Protein AF-0000000072582224 (afdb_homodimer)

Secondary structure (DSSP, 8-state):
--TTGGGEEEESSGGGS------TTEEEEEE--SS--HHHHHHHHHHHHTSSEEEEEEE-GGGS-GGGGGGS--HHHHHHHHHTSTT--EEEEESS--HHHHHHHH--SEEEE-GGGTT---HHHHHHHHHHHHTT-EEEE------SS--GGGTS-HHHHHHHHHHHHHHHHHHTT--HHHHHHHHHTGGG-EEEEEE-EEEEEEEEEEEEEE-SSSS-EEEEEEEEEEEEEEHHHHHHHHHHTT-EEEEEEEE-SSHHHHHHHHHHHHTT-EEEEEE-TTSPPPEEEEEEETTEEEEEEEE----PPPHHHHHHHHHHHHHH-SS-SEEEEEE-SSSSS-HHHHHHHHHHHHHHT-EEEEEE--SSS---GGG--S-SEE--BHHHHHHHHT-SSS-HHHHHHHHHHHHT-SEEEEE-GGG-EEEEEEEETTEEEEEEEE--S-SS-S--TTHHHHHHHHHHHHHHTT--HHHHHHHHHHHHHHHTTSSS-PPPPHHHHHHHHHTT-/--TTGGGEEEESSGGGS------TTEEEEEE--SS--HHHHHHHHHHHHTSSEEEEEEE-GGGS-GGGGGGS--HHHHHHHHHTSTT--EEEEESS--HHHHHHHH--SEEEE-GGGTT---HHHHHHHHHHHHTT-EEEE------SS--GGGTS-HHHHHHHHHHHHHHHHHHTT--HHHHHHHHHTGGG-EEEEEE-EEEEEEEEEEEEEE-SSSS-EEEEEEEEEEEEEEHHHHHHHHHHTT-EEEEEEEE-SSHHHHHHHHHHHHTT-EEEEEE-TTSPPPEEEEEEETTEEEEEEEE----PPPHHHHHHHHHHHHHH-SS-SEEEEEE-SSSSS-HHHHHHHHHHHHHHT-EEEEEE--SSS---GGG--S-SEE--BHHHHHHHHT-SSS-HHHHHHHHHHHHT-SEEEEE-GGG-EEEEEEEETTEEEEEEEE--S-SS-S--TTHHHHHHHHHHHHHHTT--HHHHHHHHHHHHHHHTTSSS-PPPPHHHHHHHHHTT-

Nearest PDB structures (foldseek):
  4e8w-assembly2_B  TM=8.670E-01  e=2.762E-23  Burkholderia cenocepacia J2315
  4e8w-assembly1_A  TM=8.653E-01  e=8.654E-23  Burkholderia cenocepacia J2315
  3q1y-assembly1_A-2  TM=8.113E-01  e=8.521E-14  Listeria innocua
  3jul-assembly1_A-2  TM=7.894E-01  e=1.185E-12  Listeria innocua
  3ie7-assembly1_A-2  TM=7.928E-01  e=5.000E-12  Listeria innocua

InterPro domains:
  IPR002173 Carbohydrate/purine kinase, PfkB, conserved site [PS00584] (451-464)
  IPR004821 Cytidyltransferase-like domain [PF01467] (28-121)
  IPR004821 Cytidyltransferase-like domain [TIGR00125] (27-89)
  IPR011611 Carbohydrate kinase PfkB [PF00294] (193-494)
  IPR011913 RfaE bifunctional protein, domain I [cd01172] (194-503)
  IPR014729 Rossmann-like alpha/beta/alpha sandwich fold [G3DSA:3.40.50.620] (25-156)
  IPR029056 Ribokinase-like [G3DSA:3.40.1190.20] (184-502)
  IPR029056 Ribokinase-like [SSF53613] (193-495)

Sequence (1018 aa):
MIPNSHKIISVDNVSQLSESPLEESLVLCYGHFNVIHPGHIRFLQYAKSLGKKLKVAVLGDQSIAESQRSKYFHQMERAEGVASLHFVDLVYVLDKISLEDLSVHIKPSVLVLGKELENTHREDIKAAVYSIEKQNGKVIFHAGEVHYASADLLHGSQQDLESERKHLFLQANKRQGIDLAKLVAYIGKFTNSKILVIGDTIVDQYVACDAIGISAEAPVLVVKELETREFVGGAGVVAAHVKALGADCTFLSVVGEDENANLVGKNLQEQGIDVQLVGDSSRPTTFKIRYMVENQKLFRVSRLKEHSLSKKIEDQLIEKLRKIAKNYDGILVCDFVYGVITNRVLAEIRSIAKENNILLFGDLQCSSQVGNVAKFEDFDLLCPTEREARIALGNHEDGVEWIANTLLEKTRSKNLLIKLGAEGFIAYSNDIPGNFKKREHFPALVSNPVDVAGAGDSLLAAISVSMCSGANLMEASAIGACMAALAVQTIGNIPVSHQKLESYIKNLRMIPNSHKIISVDNVSQLSESPLEESLVLCYGHFNVIHPGHIRFLQYAKSLGKKLKVAVLGDQSIAESQRSKYFHQMERAEGVASLHFVDLVYVLDKISLEDLSVHIKPSVLVLGKELENTHREDIKAAVYSIEKQNGKVIFHAGEVHYASADLLHGSQQDLESERKHLFLQANKRQGIDLAKLVAYIGKFTNSKILVIGDTIVDQYVACDAIGISAEAPVLVVKELETREFVGGAGVVAAHVKALGADCTFLSVVGEDENANLVGKNLQEQGIDVQLVGDSSRPTTFKIRYMVENQKLFRVSRLKEHSLSKKIEDQLIEKLRKIAKNYDGILVCDFVYGVITNRVLAEIRSIAKENNILLFGDLQCSSQVGNVAKFEDFDLLCPTEREARIALGNHEDGVEWIANTLLEKTRSKNLLIKLGAEGFIAYSNDIPGNFKKREHFPALVSNPVDVAGAGDSLLAAISVSMCSGANLMEASAIGACMAALAVQTIGNIPVSHQKLESYIKNLR

pLDDT: mean 90.42, std 8.54, range [36.78, 98.75]

Foldseek 3Di:
DQPLCVQEDEDQDLVVFAADPADFFEEEEEDQQQDDAPLVVQQQVVRLVSGVAYEYEHEALQNDDPVFSLQGDHQVVSQSNVSVDPRHRHYYYHNNHALLSNCLRHQYQEYEYALVCPPPPDPSVVNNCVSNVVSVHYYHHFSGDDDQDDPVVVPDPQVVVLVVLLVQQVVLCVVVVHDLVVLLVLLVLLLVAEEEFEEAKEKEKEWEWAFPAADPVDRDTDTHTDDMDIDIDFSLLLQLQSVQSNYAYEYEYEAEPDVVVVVSVVVSVVSVYRYHYQYDPVWHRKYKYWYAYQLGTDDMDIGTDADADDPVSLVVSLVVCVVPLADGQAYEYTYARSHGDDLVSLVSVVVSCVVRVHAYEYEYDYDPDQDAQLSQAAHQEYEYELVNLCSNVVHDTGGSVVSQLVSCLSRVYQKYWHQSHQQGIKIFGHPDRNRTSYITGNGQSGNDFSAQRCLSSQLRSQLRSSVSSPDDNSSSNSLSSLRSNVQRNDPDSDHDHSVNSSVSSVPSD/DQPLCVQEDEDQDLVPFAADPADFFEEEEEDQQQDDAPLVVQQQVVRLVSGVAYEYEHEALQNDPPVQSLQGDHQVVSQSNVSVDPRHRHYYYHDNHALLSVCLRHQYQEYEYALVCPPPPDPSVVNNCVSNVVSVHYYHHFSGDDDQDDPVVVPDPQVVVLVVQLVQQVVLCVVVVHDLVVLLVLLVLLLVAEEEFEEAKEKEKEWEWAFPAADPVDRDTDTHTDDMDIDIDFSLLLQLQSVLSNYAYEYEYEAEPDVVVVVSVVVSVVSVYRYHYQYDNVWHRKYKYWYAYQLGTDDMDIGTDADADDPVSLVVSLVVCVVPLADGQAYEYTYARSHGDDLVSLVSVVVSCVVRVHAYEYEYDYDPDQDAQLSQAAHQEYEYELVNLCSNVVHDTGGSVVSQLVSCLSRVYQKYWHQSHQQGIKIFGHPDRSRTSYITGNGQSGNDFSAQRCLSSQLRSQLRSSVSSPDDNSSSNSLSSLRSNVQRNDPDSDHDHSVNSSVSSVPSD

Structure (mmCIF, N/CA/C/O backbone):
data_AF-0000000072582224-model_v1
#
loop_
_entity.id
_entity.type
_entity.pdbx_description
1 polymer 'ADP-heptose synthetase'
#
loop_
_atom_site.group_PDB
_atom_site.id
_atom_site.type_symbol
_atom_site.label_atom_id
_atom_site.label_alt_id
_atom_site.label_comp_id
_atom_site.label_asym_id
_atom_site.label_entity_id
_atom_site.label_seq_id
_atom_site.pdbx_PDB_ins_code
_atom_site.Cartn_x
_atom_site.Cartn_y
_atom_site.Cartn_z
_atom_site.occupancy
_atom_site.B_iso_or_equiv
_atom_site.auth_seq_id
_atom_site.auth_comp_id
_atom_site.auth_asym_id
_atom_site.auth_atom_id
_atom_site.pdbx_PDB_model_num
ATOM 1 N N . MET A 1 1 ? -29.281 20.906 -13.734 1 36.78 1 MET A N 1
ATOM 2 C CA . MET A 1 1 ? -30.016 20.406 -12.57 1 36.78 1 MET A CA 1
ATOM 3 C C . MET A 1 1 ? -29.062 20.047 -11.438 1 36.78 1 MET A C 1
ATOM 5 O O . MET A 1 1 ? -28.016 19.438 -11.672 1 36.78 1 MET A O 1
ATOM 9 N N . ILE A 1 2 ? -29.094 20.75 -10.406 1 52.22 2 ILE A N 1
ATOM 10 C CA . ILE A 1 2 ? -28.234 20.516 -9.25 1 52.22 2 ILE A CA 1
ATOM 11 C C . ILE A 1 2 ? -28.281 19.031 -8.867 1 52.22 2 ILE A C 1
ATOM 13 O O . ILE A 1 2 ? -29.359 18.484 -8.625 1 52.22 2 ILE A O 1
ATOM 17 N N . PRO A 1 3 ? -27.219 18.266 -8.953 1 63.81 3 PRO A N 1
ATOM 18 C CA . PRO A 1 3 ? -27.219 16.859 -8.555 1 63.81 3 PRO A CA 1
ATOM 19 C C . PRO A 1 3 ? -27.828 16.641 -7.168 1 63.81 3 PRO A C 1
ATOM 21 O O . PRO A 1 3 ? -27.609 17.453 -6.262 1 63.81 3 PRO A O 1
ATOM 24 N N . ASN A 1 4 ? -28.766 15.781 -6.98 1 72.69 4 ASN A N 1
ATOM 25 C CA . ASN A 1 4 ? -29.453 15.367 -5.762 1 72.69 4 ASN A CA 1
ATOM 26 C C . ASN A 1 4 ? -30.438 16.422 -5.281 1 72.69 4 ASN A C 1
ATOM 28 O O . ASN A 1 4 ? -30.719 16.516 -4.082 1 72.69 4 ASN A O 1
ATOM 32 N N . SER A 1 5 ? -30.906 17.359 -6.16 1 82 5 SER A N 1
ATOM 33 C CA . SER A 1 5 ? -31.828 18.438 -5.805 1 82 5 SER A CA 1
ATOM 34 C C . SER A 1 5 ? -33.156 17.875 -5.297 1 82 5 SER A C 1
ATOM 36 O O . SER A 1 5 ? -33.875 18.531 -4.547 1 82 5 SER A O 1
ATOM 38 N N . HIS A 1 6 ? -33.469 16.703 -5.676 1 84.12 6 HIS A N 1
ATOM 39 C CA . HIS A 1 6 ? -34.719 16.078 -5.254 1 84.12 6 HIS A CA 1
ATOM 40 C C . HIS A 1 6 ? -34.719 15.812 -3.754 1 84.12 6 HIS A C 1
ATOM 42 O O . HIS A 1 6 ? -35.781 15.633 -3.152 1 84.12 6 HIS A O 1
ATOM 48 N N . LYS A 1 7 ? -33.594 15.867 -3.131 1 90.19 7 LYS A N 1
ATOM 49 C CA . LYS A 1 7 ? -33.469 15.648 -1.692 1 90.19 7 LYS A CA 1
ATOM 50 C C . LYS A 1 7 ? -33.562 16.969 -0.924 1 90.19 7 LYS A C 1
ATOM 52 O O . LYS A 1 7 ? -33.5 16.984 0.307 1 90.19 7 LYS A O 1
ATOM 57 N N . ILE A 1 8 ? -33.656 18.078 -1.554 1 91.81 8 ILE A N 1
ATOM 58 C CA . ILE A 1 8 ? -33.531 19.359 -0.868 1 91.81 8 ILE A CA 1
ATOM 59 C C . ILE A 1 8 ? -34.875 20.094 -0.862 1 91.81 8 ILE A C 1
ATOM 61 O O . ILE A 1 8 ? -35.5 20.25 -1.908 1 91.81 8 ILE A O 1
ATOM 65 N N . ILE A 1 9 ? -35.312 20.5 0.276 1 89.88 9 ILE A N 1
ATOM 66 C CA . ILE A 1 9 ? -36.531 21.281 0.445 1 89.88 9 ILE A CA 1
ATOM 67 C C . ILE A 1 9 ? -36.188 22.609 1.125 1 89.88 9 ILE A C 1
ATOM 69 O O . ILE A 1 9 ? -35.688 22.625 2.254 1 89.88 9 ILE A O 1
ATOM 73 N N . SER A 1 10 ? -36.406 23.625 0.43 1 88.81 10 SER A N 1
ATOM 74 C CA . SER A 1 10 ? -36.25 24.938 1.048 1 88.81 10 SER A CA 1
ATOM 75 C C . SER A 1 10 ? -37.531 25.344 1.768 1 88.81 10 SER A C 1
ATOM 77 O O . SER A 1 10 ? -38.625 25.406 1.154 1 88.81 10 SER A O 1
ATOM 79 N N . VAL A 1 11 ? -37.406 25.562 2.99 1 84.5 11 VAL A N 1
ATOM 80 C CA . VAL A 1 11 ? -38.594 25.875 3.783 1 84.5 11 VAL A CA 1
ATOM 81 C C . VAL A 1 11 ? -38.594 27.344 4.164 1 84.5 11 VAL A C 1
ATOM 83 O O . VAL A 1 11 ? -37.75 27.797 4.965 1 84.5 11 VAL A O 1
ATOM 86 N N . ASP A 1 12 ? -39.438 28.078 3.539 1 78.12 12 ASP A N 1
ATOM 87 C CA . ASP A 1 12 ? -39.531 29.516 3.852 1 78.12 12 ASP A CA 1
ATOM 88 C C . ASP A 1 12 ? -40.75 29.797 4.719 1 78.12 12 ASP A C 1
ATOM 90 O O . ASP A 1 12 ? -40.875 30.891 5.277 1 78.12 12 ASP A O 1
ATOM 94 N N . ASN A 1 13 ? -41.625 28.766 4.719 1 76.56 13 ASN A N 1
ATOM 95 C CA . ASN A 1 13 ? -42.812 28.906 5.543 1 76.56 13 ASN A CA 1
ATOM 96 C C . ASN A 1 13 ? -43.25 27.562 6.125 1 76.56 13 ASN A C 1
ATOM 98 O O . ASN A 1 13 ? -43.125 26.531 5.465 1 76.56 13 ASN A O 1
ATOM 102 N N . VAL A 1 14 ? -43.75 27.516 7.363 1 75.94 14 VAL A N 1
ATOM 103 C CA . VAL A 1 14 ? -44.125 26.328 8.109 1 75.94 14 VAL A CA 1
ATOM 104 C C . VAL A 1 14 ? -45.219 25.578 7.363 1 75.94 14 VAL A C 1
ATOM 106 O O . VAL A 1 14 ? -45.344 24.359 7.457 1 75.94 14 VAL A O 1
ATOM 109 N N . SER A 1 15 ? -45.938 26.297 6.629 1 72.44 15 SER A N 1
ATOM 110 C CA . SER A 1 15 ? -47.094 25.719 5.93 1 72.44 15 SER A CA 1
ATOM 111 C C . SER A 1 15 ? -46.625 24.719 4.875 1 72.44 15 SER A C 1
ATOM 113 O O . SER A 1 15 ? -47.438 23.875 4.438 1 72.44 15 SER A O 1
ATOM 115 N N . GLN A 1 16 ? -45.406 24.781 4.477 1 71 16 GLN A N 1
ATOM 116 C CA . GLN A 1 16 ? -44.875 23.891 3.453 1 71 16 GLN A CA 1
ATOM 117 C C . GLN A 1 16 ? -44.594 22.5 4.016 1 71 16 GLN A C 1
ATOM 119 O O . GLN A 1 16 ? -44.375 21.547 3.262 1 71 16 GLN A O 1
ATOM 124 N N . LEU A 1 17 ? -44.625 22.469 5.293 1 71.44 17 LEU A N 1
ATOM 125 C CA . LEU A 1 17 ? -44.281 21.219 5.953 1 71.44 17 LEU A CA 1
ATOM 126 C C . LEU A 1 17 ? -45.531 20.406 6.293 1 71.44 17 LEU A C 1
ATOM 128 O O . LEU A 1 17 ? -46.531 20.969 6.758 1 71.44 17 LEU A O 1
ATOM 132 N N . SER A 1 18 ? -45.688 19.312 5.656 1 61.91 18 SER A N 1
ATOM 133 C CA . SER A 1 18 ? -46.812 18.469 6.027 1 61.91 18 SER A CA 1
ATOM 134 C C . SER A 1 18 ? -46.562 17.781 7.367 1 61.91 18 SER A C 1
ATOM 136 O O . SER A 1 18 ? -45.469 17.297 7.633 1 61.91 18 SER A O 1
ATOM 138 N N . GLU A 1 19 ? -47.562 17.969 8.234 1 60.25 19 GLU A N 1
ATOM 139 C CA . GLU A 1 19 ? -47.469 17.328 9.547 1 60.25 19 GLU A CA 1
ATOM 140 C C . GLU A 1 19 ? -47.375 15.812 9.422 1 60.25 19 GLU A C 1
ATOM 142 O O . GLU A 1 19 ? -48.094 15.195 8.641 1 60.25 19 GLU A O 1
ATOM 147 N N . SER A 1 20 ? -46.25 15.305 9.773 1 62.22 20 SER A N 1
ATOM 148 C CA . SER A 1 20 ? -46.156 13.852 9.789 1 62.22 20 SER A CA 1
ATOM 149 C C . SER A 1 20 ? -46.25 13.305 11.211 1 62.22 20 SER A C 1
ATOM 151 O O . SER A 1 20 ? -45.875 13.992 12.172 1 62.22 20 SER A O 1
ATOM 153 N N . PRO A 1 21 ? -47.125 12.25 11.422 1 59.47 21 PRO A N 1
ATOM 154 C CA . PRO A 1 21 ? -47.031 11.594 12.734 1 59.47 21 PRO A CA 1
ATOM 155 C C . PRO A 1 21 ? -45.594 11.219 13.109 1 59.47 21 PRO A C 1
ATOM 157 O O . PRO A 1 21 ? -44.719 11.242 12.258 1 59.47 21 PRO A O 1
ATOM 160 N N . LEU A 1 22 ? -45.5 11.117 14.469 1 58.53 22 LEU A N 1
ATOM 161 C CA . LEU A 1 22 ? -44.219 10.633 14.906 1 58.53 22 LEU A CA 1
ATOM 162 C C . LEU A 1 22 ? -43.75 9.477 14.039 1 58.53 22 LEU A C 1
ATOM 164 O O . LEU A 1 22 ? -44.438 8.469 13.906 1 58.53 22 LEU A O 1
ATOM 168 N N . GLU A 1 23 ? -42.906 9.812 13.078 1 62.5 23 GLU A N 1
ATOM 169 C CA . GLU A 1 23 ? -42.375 8.75 12.234 1 62.5 23 GLU A CA 1
ATOM 170 C C . GLU A 1 23 ? -41.312 7.938 12.977 1 62.5 23 GLU A C 1
ATOM 172 O O . GLU A 1 23 ? -40.25 8.469 13.344 1 62.5 23 GLU A O 1
ATOM 177 N N . GLU A 1 24 ? -41.688 6.734 13.414 1 69.5 24 GLU A N 1
ATOM 178 C CA . GLU A 1 24 ? -40.781 5.812 14.102 1 69.5 24 GLU A CA 1
ATOM 179 C C . GLU A 1 24 ? -39.469 5.652 13.336 1 69.5 24 GLU A C 1
ATOM 181 O O . GLU A 1 24 ? -39.469 5.555 12.109 1 69.5 24 GLU A O 1
ATOM 186 N N . SER A 1 25 ? -38.281 6.18 13.836 1 85.75 25 SER A N 1
ATOM 187 C CA . SER A 1 25 ? -36.906 5.887 13.383 1 85.75 25 SER A CA 1
ATOM 188 C C . SER A 1 25 ? -36.375 7.012 12.508 1 85.75 25 SER A C 1
ATOM 190 O O . SER A 1 25 ? -35.531 6.777 11.633 1 85.75 25 SER A O 1
ATOM 192 N N . LEU A 1 26 ? -37.094 8.266 12.648 1 92.81 26 LEU A N 1
ATOM 193 C CA . LEU A 1 26 ? -36.562 9.422 11.93 1 92.81 26 LEU A CA 1
ATOM 194 C C . LEU A 1 26 ? -35.562 10.188 12.781 1 92.81 26 LEU A C 1
ATOM 196 O O . LEU A 1 26 ? -35.844 10.578 13.914 1 92.81 26 LEU A O 1
ATOM 200 N N . VAL A 1 27 ? -34.406 10.391 12.25 1 95.44 27 VAL A N 1
ATOM 201 C CA . VAL A 1 27 ? -33.344 11.148 12.906 1 95.44 27 VAL A CA 1
ATOM 202 C C . VAL A 1 27 ? -33.156 12.492 12.211 1 95.44 27 VAL A C 1
ATOM 204 O O . VAL A 1 27 ? -33.156 12.562 10.977 1 95.44 27 VAL A O 1
ATOM 207 N N . LEU A 1 28 ? -33.094 13.531 12.984 1 95.31 28 LEU A N 1
ATOM 208 C CA . LEU A 1 28 ? -32.875 14.875 12.469 1 95.31 28 LEU A CA 1
ATOM 209 C C . LEU A 1 28 ? -31.531 15.414 12.969 1 95.31 28 LEU A C 1
ATOM 211 O O . LEU A 1 28 ? -31.203 15.273 14.148 1 95.31 28 LEU A O 1
ATOM 215 N N . CYS A 1 29 ? -30.75 15.945 12.078 1 95.31 29 CYS A N 1
ATOM 216 C CA . CYS A 1 29 ? -29.516 16.656 12.406 1 95.31 29 CYS A CA 1
ATOM 217 C C . CYS A 1 29 ? -29.609 18.109 11.992 1 95.31 29 CYS A C 1
ATOM 219 O O . CYS A 1 29 ? -30.422 18.484 11.148 1 95.31 29 CYS A O 1
ATOM 221 N N . TYR A 1 30 ? -28.812 18.844 12.648 1 93.94 30 TYR A N 1
ATOM 222 C CA . TYR A 1 30 ? -28.828 20.281 12.406 1 93.94 30 TYR A CA 1
ATOM 223 C C . TYR A 1 30 ? -27.422 20.859 12.359 1 93.94 30 TYR A C 1
ATOM 225 O O . TYR A 1 30 ? -26.547 20.438 13.117 1 93.94 30 TYR A O 1
ATOM 233 N N . GLY A 1 31 ? -27.172 21.828 11.438 1 89 31 GLY A N 1
ATOM 234 C CA . GLY A 1 31 ? -25.891 22.5 11.391 1 89 31 GLY A CA 1
ATOM 235 C C . GLY A 1 31 ? -25.766 23.484 10.242 1 89 31 GLY A C 1
ATOM 236 O O . GLY A 1 31 ? -26.734 23.688 9.5 1 89 31 GLY A O 1
ATOM 237 N N . HIS A 1 32 ? -24.656 24.188 10.195 1 86.56 32 HIS A N 1
ATOM 238 C CA . HIS A 1 32 ? -24.359 25.078 9.086 1 86.56 32 HIS A CA 1
ATOM 239 C C . HIS A 1 32 ? -23.906 24.297 7.852 1 86.56 32 HIS A C 1
ATOM 241 O O . HIS A 1 32 ? -24.359 24.578 6.738 1 86.56 32 HIS A O 1
ATOM 247 N N . PHE A 1 33 ? -23.031 23.344 8.031 1 88.56 33 PHE A N 1
ATOM 248 C CA . PHE A 1 33 ? -22.469 22.453 7.008 1 88.56 33 PHE A CA 1
ATOM 249 C C . PHE A 1 33 ? -21.922 23.266 5.836 1 88.56 33 PHE A C 1
ATOM 251 O O . PHE A 1 33 ? -22.281 23.016 4.684 1 88.56 33 PHE A O 1
ATOM 258 N N . ASN A 1 34 ? -21.109 24.25 6.16 1 84.81 34 ASN A N 1
ATOM 259 C CA . ASN A 1 34 ? -20.547 25.125 5.148 1 84.81 34 ASN A CA 1
ATOM 260 C C . ASN A 1 34 ? -19.828 24.344 4.055 1 84.81 34 ASN A C 1
ATOM 262 O O . ASN A 1 34 ? -20.266 24.312 2.91 1 84.81 34 ASN A O 1
ATOM 266 N N . VAL A 1 35 ? -18.766 23.641 4.391 1 83.38 35 VAL A N 1
ATOM 267 C CA . VAL A 1 35 ? -18.094 22.703 3.504 1 83.38 35 VAL A CA 1
ATOM 268 C C . VAL A 1 35 ? -18.031 21.328 4.164 1 83.38 35 VAL A C 1
ATOM 270 O O . VAL A 1 35 ? -17.484 21.172 5.258 1 83.38 35 VAL A O 1
ATOM 273 N N . ILE A 1 36 ? -18.641 20.438 3.42 1 87.75 36 ILE A N 1
ATOM 274 C CA . ILE A 1 36 ? -18.672 19.094 3.982 1 87.75 36 ILE A CA 1
ATOM 275 C C . ILE A 1 36 ? -17.25 18.547 4.086 1 87.75 36 ILE A C 1
ATOM 277 O O . ILE A 1 36 ? -16.453 18.688 3.152 1 87.75 36 ILE A O 1
ATOM 281 N N . HIS A 1 37 ? -16.938 18.047 5.219 1 87.12 37 HIS A N 1
ATOM 282 C CA . HIS A 1 37 ? -15.656 17.422 5.496 1 87.12 37 HIS A CA 1
ATOM 283 C C . HIS A 1 37 ? -15.836 16.141 6.309 1 87.12 37 HIS A C 1
ATOM 285 O O . HIS A 1 37 ? -16.953 15.828 6.742 1 87.12 37 HIS A O 1
ATOM 291 N N . PRO A 1 38 ? -14.773 15.406 6.496 1 85.56 38 PRO A N 1
ATOM 292 C CA . PRO A 1 38 ? -14.898 14.109 7.16 1 85.56 38 PRO A CA 1
ATOM 293 C C . PRO A 1 38 ? -15.508 14.211 8.555 1 85.56 38 PRO A C 1
ATOM 295 O O . PRO A 1 38 ? -16.234 13.312 8.984 1 85.56 38 PRO A O 1
ATOM 298 N N . GLY A 1 39 ? -15.297 15.234 9.266 1 86.25 39 GLY A N 1
ATOM 299 C CA . GLY A 1 39 ? -15.938 15.438 10.555 1 86.25 39 GLY A CA 1
ATOM 300 C C . GLY A 1 39 ? -17.453 15.469 10.469 1 86.25 39 GLY A C 1
ATOM 301 O O . GLY A 1 39 ? -18.141 14.875 11.297 1 86.25 39 GLY A O 1
ATOM 302 N N . HIS A 1 40 ? -17.969 16.109 9.445 1 89.38 40 HIS A N 1
ATOM 303 C CA . HIS A 1 40 ? -19.406 16.156 9.211 1 89.38 40 HIS A CA 1
ATOM 304 C C . HIS A 1 40 ? -19.938 14.766 8.844 1 89.38 40 HIS A C 1
ATOM 306 O O . HIS A 1 40 ? -21.016 14.375 9.289 1 89.38 40 HIS A O 1
ATOM 312 N N . ILE A 1 41 ? -19.141 14.148 8.109 1 88.44 41 ILE A N 1
ATOM 313 C CA . ILE A 1 41 ? -19.562 12.828 7.652 1 88.44 41 ILE A CA 1
ATOM 314 C C . ILE A 1 41 ? -19.688 11.883 8.844 1 88.44 41 ILE A C 1
ATOM 316 O O . ILE A 1 41 ? -20.672 11.156 8.977 1 88.44 41 ILE A O 1
ATOM 320 N N . ARG A 1 42 ? -18.656 11.93 9.688 1 88 42 ARG A N 1
ATOM 321 C CA . ARG A 1 42 ? -18.703 11.109 10.891 1 88 42 ARG A CA 1
ATOM 322 C C . ARG A 1 42 ? -19.922 11.43 11.734 1 88 42 ARG A C 1
ATOM 324 O O . ARG A 1 42 ? -20.594 10.523 12.242 1 88 42 ARG A O 1
ATOM 331 N N . PHE A 1 43 ? -20.281 12.633 11.859 1 90.62 43 PHE A N 1
ATOM 332 C CA . PHE A 1 43 ? -21.422 13.117 12.641 1 90.62 43 PHE A CA 1
ATOM 333 C C . PHE A 1 43 ? -22.734 12.602 12.055 1 90.62 43 PHE A C 1
ATOM 335 O O . PHE A 1 43 ? -23.547 12.016 12.773 1 90.62 43 PHE A O 1
ATOM 342 N N . LEU A 1 44 ? -22.859 12.703 10.773 1 92.12 44 LEU A N 1
ATOM 343 C CA . LEU A 1 44 ? -24.109 12.328 10.109 1 92.12 44 LEU A CA 1
ATOM 344 C C . LEU A 1 44 ? -24.25 10.812 10.047 1 92.12 44 LEU A C 1
ATOM 346 O O . LEU A 1 44 ? -25.359 10.281 10.125 1 92.12 44 LEU A O 1
ATOM 350 N N . GLN A 1 45 ? -23.109 10.148 9.898 1 88.75 45 GLN A N 1
ATOM 351 C CA . GLN A 1 45 ? -23.141 8.688 9.922 1 88.75 45 GLN A CA 1
ATOM 352 C C . GLN A 1 45 ? -23.594 8.172 11.281 1 88.75 45 GLN A C 1
ATOM 354 O O . GLN A 1 45 ? -24.359 7.211 11.367 1 88.75 45 GLN A O 1
ATOM 359 N N . TYR A 1 46 ? -23.047 8.742 12.297 1 89.56 46 TYR A N 1
ATOM 360 C CA . TYR A 1 46 ? -23.484 8.398 13.648 1 89.56 46 TYR A CA 1
ATOM 361 C C . TYR A 1 46 ? -24.984 8.602 13.797 1 89.56 46 TYR A C 1
ATOM 363 O O . TYR A 1 46 ? -25.703 7.734 14.305 1 89.56 46 TYR A O 1
ATOM 371 N N . ALA A 1 47 ? -25.453 9.727 13.336 1 92.75 47 ALA A N 1
ATOM 372 C CA . ALA A 1 47 ? -26.875 10.039 13.414 1 92.75 47 ALA A CA 1
ATOM 373 C C . ALA A 1 47 ? -27.703 9 12.664 1 92.75 47 ALA A C 1
ATOM 375 O O . ALA A 1 47 ? -28.734 8.539 13.172 1 92.75 47 ALA A O 1
ATOM 376 N N . LYS A 1 48 ? -27.234 8.664 11.516 1 92.44 48 LYS A N 1
ATOM 377 C CA . LYS A 1 48 ? -27.938 7.688 10.695 1 92.44 48 LYS A CA 1
ATOM 378 C C . LYS A 1 48 ? -28.047 6.344 11.414 1 92.44 48 LYS A C 1
ATOM 380 O O . LYS A 1 48 ? -29.047 5.633 11.266 1 92.44 48 LYS A O 1
ATOM 385 N N . SER A 1 49 ? -27.047 6 12.156 1 90 49 SER A N 1
ATOM 386 C CA . SER A 1 49 ? -27.016 4.715 12.852 1 90 49 SER A CA 1
ATOM 387 C C . SER A 1 49 ? -28.078 4.637 13.93 1 90 49 SER A C 1
ATOM 389 O O . SER A 1 49 ? -28.406 3.551 14.406 1 90 49 SER A O 1
ATOM 391 N N . LEU A 1 50 ? -28.672 5.746 14.289 1 91.25 50 LEU A N 1
ATOM 392 C CA . LEU A 1 50 ? -29.625 5.805 15.391 1 91.25 50 LEU A CA 1
ATOM 393 C C . LEU A 1 50 ? -31.047 5.551 14.891 1 91.25 50 LEU A C 1
ATOM 395 O O . LEU A 1 50 ? -31.953 5.355 15.688 1 91.25 50 LEU A O 1
ATOM 399 N N . GLY A 1 51 ? -31.219 5.574 13.539 1 91.19 51 GLY A N 1
ATOM 400 C CA . GLY A 1 51 ? -32.531 5.379 12.977 1 91.19 51 GLY A CA 1
ATOM 401 C C . GLY A 1 51 ? -32.531 4.914 11.531 1 91.19 51 GLY A C 1
ATOM 402 O O . GLY A 1 51 ? -31.453 4.652 10.977 1 91.19 51 GLY A O 1
ATOM 403 N N . LYS A 1 52 ? -33.656 4.75 10.945 1 91.62 52 LYS A N 1
ATOM 404 C CA . LYS A 1 52 ? -33.781 4.223 9.586 1 91.62 52 LYS A CA 1
ATOM 405 C C . LYS A 1 52 ? -33.688 5.34 8.555 1 91.62 52 LYS A C 1
ATOM 407 O O . LYS A 1 52 ? -33.25 5.117 7.43 1 91.62 52 LYS A O 1
ATOM 412 N N . LYS A 1 53 ? -34.188 6.547 8.938 1 93.56 53 LYS A N 1
ATOM 413 C CA . LYS A 1 53 ? -34.188 7.699 8.039 1 93.56 53 LYS A CA 1
ATOM 414 C C . LYS A 1 53 ? -33.438 8.875 8.664 1 93.56 53 LYS A C 1
ATOM 416 O O . LYS A 1 53 ? -33.625 9.18 9.844 1 93.56 53 LYS A O 1
ATOM 421 N N . LEU A 1 54 ? -32.594 9.516 7.859 1 95 54 LEU A N 1
ATOM 422 C CA . LEU A 1 54 ? -31.859 10.68 8.312 1 95 54 LEU A CA 1
ATOM 423 C C . LEU A 1 54 ? -32.25 11.922 7.516 1 95 54 LEU A C 1
ATOM 425 O O . LEU A 1 54 ? -32.094 11.945 6.289 1 95 54 LEU A O 1
ATOM 429 N N . LYS A 1 55 ? -32.75 12.859 8.172 1 95.62 55 LYS A N 1
ATOM 430 C CA . LYS A 1 55 ? -33 14.188 7.605 1 95.62 55 LYS A CA 1
ATOM 431 C C . LYS A 1 55 ? -32.062 15.227 8.234 1 95.62 55 LYS A C 1
ATOM 433 O O . LYS A 1 55 ? -31.734 15.141 9.414 1 95.62 55 LYS A O 1
ATOM 438 N N . VAL A 1 56 ? -31.609 16.141 7.426 1 95.75 56 VAL A N 1
ATOM 439 C CA . VAL A 1 56 ? -30.656 17.125 7.898 1 95.75 56 VAL A CA 1
ATOM 440 C C . VAL A 1 56 ? -31.203 18.531 7.664 1 95.75 56 VAL A C 1
ATOM 442 O O . VAL A 1 56 ? -31.672 18.844 6.566 1 95.75 56 VAL A O 1
ATOM 445 N N . ALA A 1 57 ? -31.219 19.297 8.695 1 95.19 57 ALA A N 1
ATOM 446 C CA . ALA A 1 57 ? -31.594 20.703 8.602 1 95.19 57 ALA A CA 1
ATOM 447 C C . ALA A 1 57 ? -30.359 21.594 8.477 1 95.19 57 ALA A C 1
ATOM 449 O O . ALA A 1 57 ? -29.469 21.562 9.336 1 95.19 57 ALA A O 1
ATOM 450 N N . VAL A 1 58 ? -30.297 22.375 7.441 1 94.12 58 VAL A N 1
ATOM 451 C CA . VAL A 1 58 ? -29.203 23.312 7.188 1 94.12 58 VAL A CA 1
ATOM 452 C C . VAL A 1 58 ? -29.672 24.734 7.453 1 94.12 58 VAL A C 1
ATOM 454 O O . VAL A 1 58 ? -30.75 25.141 7.004 1 94.12 58 VAL A O 1
ATOM 457 N N . LEU A 1 59 ? -28.859 25.438 8.148 1 90.81 59 LEU A N 1
ATOM 458 C CA . LEU A 1 59 ? -29.188 26.812 8.453 1 90.81 59 LEU A CA 1
ATOM 459 C C . LEU A 1 59 ? -29.266 27.656 7.176 1 90.81 59 LEU A C 1
ATOM 461 O O . LEU A 1 59 ? -28.359 27.594 6.336 1 90.81 59 LEU A O 1
ATOM 465 N N . GLY A 1 60 ? -30.281 28.422 7.055 1 89.75 60 GLY A N 1
ATOM 466 C CA . GLY A 1 60 ? -30.453 29.25 5.879 1 89.75 60 GLY A CA 1
ATOM 467 C C . GLY A 1 60 ? -29.672 30.547 5.941 1 89.75 60 GLY A C 1
ATOM 468 O O . GLY A 1 60 ? -29.266 30.984 7.023 1 89.75 60 GLY A O 1
ATOM 469 N N . ASP A 1 61 ? -29.484 31.156 4.789 1 89.62 61 ASP A N 1
ATOM 470 C CA . ASP A 1 61 ? -28.672 32.375 4.68 1 89.62 61 ASP A CA 1
ATOM 471 C C . ASP A 1 61 ? -29.312 33.531 5.449 1 89.62 61 ASP A C 1
ATOM 473 O O . ASP A 1 61 ? -28.609 34.344 6.031 1 89.62 61 ASP A O 1
ATOM 477 N N . GLN A 1 62 ? -30.594 33.562 5.469 1 85.56 62 GLN A N 1
ATOM 478 C CA . GLN A 1 62 ? -31.281 34.656 6.105 1 85.56 62 GLN A CA 1
ATOM 479 C C . GLN A 1 62 ? -31.172 34.594 7.625 1 85.56 62 GLN A C 1
ATOM 481 O O . GLN A 1 62 ? -31.375 35.594 8.32 1 85.56 62 GLN A O 1
ATOM 486 N N . SER A 1 63 ? -30.812 33.438 8.094 1 83 63 SER A N 1
ATOM 487 C CA . SER A 1 63 ? -30.656 33.25 9.539 1 83 63 SER A CA 1
ATOM 488 C C . SER A 1 63 ? -29.234 33.562 9.984 1 83 63 SER A C 1
ATOM 490 O O . SER A 1 63 ? -28.938 33.5 11.18 1 83 63 SER A O 1
ATOM 492 N N . ILE A 1 64 ? -28.391 33.781 9.062 1 83.38 64 ILE A N 1
ATOM 493 C CA . ILE A 1 64 ? -27 34.156 9.344 1 83.38 64 ILE A CA 1
ATOM 494 C C . ILE A 1 64 ? -26.875 35.688 9.328 1 83.38 64 ILE A C 1
ATOM 496 O O . ILE A 1 64 ? -27.391 36.344 8.438 1 83.38 64 ILE A O 1
ATOM 500 N N . ALA A 1 65 ? -26.25 36.188 10.312 1 82 65 ALA A N 1
ATOM 501 C CA . ALA A 1 65 ? -26.047 37.625 10.359 1 82 65 ALA A CA 1
ATOM 502 C C . ALA A 1 65 ? -25.359 38.125 9.094 1 82 65 ALA A C 1
ATOM 504 O O . ALA A 1 65 ? -24.469 37.469 8.555 1 82 65 ALA A O 1
ATOM 505 N N . GLU A 1 66 ? -25.797 39.219 8.609 1 79.19 66 GLU A N 1
ATOM 506 C CA . GLU A 1 66 ? -25.281 39.781 7.367 1 79.19 66 GLU A CA 1
ATOM 507 C C . GLU A 1 66 ? -23.766 39.906 7.391 1 79.19 66 GLU A C 1
ATOM 509 O O . GLU A 1 66 ? -23.109 39.656 6.383 1 79.19 66 GLU A O 1
ATOM 514 N N . SER A 1 67 ? -23.219 40.281 8.477 1 73.56 67 SER A N 1
ATOM 515 C CA . SER A 1 67 ? -21.781 40.469 8.602 1 73.56 67 SER A CA 1
ATOM 516 C C . SER A 1 67 ? -21 39.188 8.469 1 73.56 67 SER A C 1
ATOM 518 O O . SER A 1 67 ? -19.812 39.188 8.164 1 73.56 67 SER A O 1
ATOM 520 N N . GLN A 1 68 ? -21.812 38.094 8.641 1 77.75 68 GLN A N 1
ATOM 521 C CA . GLN A 1 68 ? -21.141 36.781 8.664 1 77.75 68 GLN A CA 1
ATOM 522 C C . GLN A 1 68 ? -21.438 36 7.398 1 77.75 68 GLN A C 1
ATOM 524 O O . GLN A 1 68 ? -20.844 34.938 7.172 1 77.75 68 GLN A O 1
ATOM 529 N N . ARG A 1 69 ? -22.266 36.5 6.574 1 78.5 69 ARG A N 1
ATOM 530 C CA . ARG A 1 69 ? -22.766 35.719 5.438 1 78.5 69 ARG A CA 1
ATOM 531 C C . ARG A 1 69 ? -21.641 35.438 4.438 1 78.5 69 ARG A C 1
ATOM 533 O O . ARG A 1 69 ? -21.656 34.438 3.75 1 78.5 69 ARG A O 1
ATOM 540 N N . SER A 1 70 ? -20.656 36.344 4.391 1 73.06 70 SER A N 1
ATOM 541 C CA . SER A 1 70 ? -19.562 36.188 3.436 1 73.06 70 SER A CA 1
ATOM 542 C C . SER A 1 70 ? -18.688 35 3.791 1 73.06 70 SER A C 1
ATOM 544 O O . SER A 1 70 ? -17.938 34.5 2.953 1 73.06 70 SER A O 1
ATOM 546 N N . LYS A 1 71 ? -18.953 34.5 4.922 1 76.94 71 LYS A N 1
ATOM 547 C CA . LYS A 1 71 ? -18.125 33.406 5.43 1 76.94 71 LYS A CA 1
ATOM 548 C C . LYS A 1 71 ? -18.719 32.031 5.062 1 76.94 71 LYS A C 1
ATOM 550 O O . LYS A 1 71 ? -18.047 31.016 5.223 1 76.94 71 LYS A O 1
ATOM 555 N N . TYR A 1 72 ? -19.859 32.094 4.637 1 83.38 72 TYR A N 1
ATOM 556 C CA . TYR A 1 72 ? -20.531 30.844 4.316 1 83.38 72 TYR A CA 1
ATOM 557 C C . TYR A 1 72 ? -20.875 30.781 2.832 1 83.38 72 TYR A C 1
ATOM 559 O O . TYR A 1 72 ? -21.156 31.797 2.201 1 83.38 72 TYR A O 1
ATOM 567 N N . PHE A 1 73 ? -20.828 29.641 2.373 1 82.12 73 PHE A N 1
ATOM 568 C CA . PHE A 1 73 ? -21.359 29.422 1.033 1 82.12 73 PHE A CA 1
ATOM 569 C C . PHE A 1 73 ? -22.875 29.594 1.018 1 82.12 73 PHE A C 1
ATOM 571 O O . PHE A 1 73 ? -23.516 29.578 2.07 1 82.12 73 PHE A O 1
ATOM 578 N N . HIS A 1 74 ? -23.328 29.781 -0.177 1 87.69 74 HIS A N 1
ATOM 579 C CA . HIS A 1 74 ? -24.766 29.938 -0.319 1 87.69 74 HIS A CA 1
ATOM 580 C C . HIS A 1 74 ? -25.516 28.719 0.22 1 87.69 74 HIS A C 1
ATOM 582 O O . HIS A 1 74 ? -25.031 27.594 0.099 1 87.69 74 HIS A O 1
ATOM 588 N N . GLN A 1 75 ? -26.656 28.938 0.793 1 89.75 75 GLN A N 1
ATOM 589 C CA . GLN A 1 75 ? -27.422 27.906 1.469 1 89.75 75 GLN A CA 1
ATOM 590 C C . GLN A 1 75 ? -27.656 26.703 0.553 1 89.75 75 GLN A C 1
ATOM 592 O O . GLN A 1 75 ? -27.641 25.562 1.005 1 89.75 75 GLN A O 1
ATOM 597 N N . MET A 1 76 ? -27.812 26.922 -0.691 1 88.88 76 MET A N 1
ATOM 598 C CA . MET A 1 76 ? -28.094 25.828 -1.606 1 88.88 76 MET A CA 1
ATOM 599 C C . MET A 1 76 ? -26.844 24.984 -1.861 1 88.88 76 MET A C 1
ATOM 601 O O . MET A 1 76 ? -26.938 23.766 -2.025 1 88.88 76 MET A O 1
ATOM 605 N N . GLU A 1 77 ? -25.734 25.688 -1.87 1 86.12 77 GLU A N 1
ATOM 606 C CA . GLU A 1 77 ? -24.469 24.969 -2.043 1 86.12 77 GLU A CA 1
ATOM 607 C C . GLU A 1 77 ? -24.172 24.094 -0.837 1 86.12 77 GLU A C 1
ATOM 609 O O . GLU A 1 77 ? -23.719 22.953 -0.992 1 86.12 77 GLU A O 1
ATOM 614 N N . ARG A 1 78 ? -24.516 24.641 0.256 1 89.88 78 ARG A N 1
ATOM 615 C CA . ARG A 1 78 ? -24.328 23.875 1.481 1 89.88 78 ARG A CA 1
ATOM 616 C C . ARG A 1 78 ? -25.266 22.672 1.539 1 89.88 78 ARG A C 1
ATOM 618 O O . ARG A 1 78 ? -24.844 21.562 1.869 1 89.88 78 ARG A O 1
ATOM 625 N N . ALA A 1 79 ? -26.484 22.922 1.142 1 91.94 79 ALA A N 1
ATOM 626 C CA . ALA A 1 79 ? -27.469 21.859 1.119 1 91.94 79 ALA A CA 1
ATOM 627 C C . ALA A 1 79 ? -27.094 20.766 0.127 1 91.94 79 ALA A C 1
ATOM 629 O O . ALA A 1 79 ? -27.297 19.578 0.387 1 91.94 79 ALA A O 1
ATOM 630 N N . GLU A 1 80 ? -26.516 21.203 -0.932 1 89.31 80 GLU A N 1
ATOM 631 C CA . GLU A 1 80 ? -26.078 20.25 -1.946 1 89.31 80 GLU A CA 1
ATOM 632 C C . GLU A 1 80 ? -24.969 19.344 -1.416 1 89.31 80 GLU A C 1
ATOM 634 O O . GLU A 1 80 ? -24.922 18.156 -1.725 1 89.31 80 GLU A O 1
ATOM 639 N N . GLY A 1 81 ? -24.094 19.922 -0.718 1 88.31 81 GLY A N 1
ATOM 640 C CA . GLY A 1 81 ? -23.031 19.141 -0.094 1 88.31 81 GLY A CA 1
ATOM 641 C C . GLY A 1 81 ? -23.562 18.047 0.813 1 88.31 81 GLY A C 1
ATOM 642 O O . GLY A 1 81 ? -23.109 16.906 0.743 1 88.31 81 GLY A O 1
ATOM 643 N N . VAL A 1 82 ? -24.562 18.359 1.525 1 92.25 82 VAL A N 1
ATOM 644 C CA . VAL A 1 82 ? -25.172 17.406 2.457 1 92.25 82 VAL A CA 1
ATOM 645 C C . VAL A 1 82 ? -25.953 16.359 1.686 1 92.25 82 VAL A C 1
ATOM 647 O O . VAL A 1 82 ? -25.875 15.164 1.981 1 92.25 82 VAL A O 1
ATOM 650 N N . ALA A 1 83 ? -26.625 16.828 0.68 1 91.5 83 ALA A N 1
ATOM 651 C CA . ALA A 1 83 ? -27.5 15.961 -0.106 1 91.5 83 ALA A CA 1
ATOM 652 C C . ALA A 1 83 ? -26.688 14.953 -0.92 1 91.5 83 ALA A C 1
ATOM 654 O O . ALA A 1 83 ? -27.203 13.906 -1.319 1 91.5 83 ALA A O 1
ATOM 655 N N . SER A 1 84 ? -25.469 15.312 -1.141 1 86.62 84 SER A N 1
ATOM 656 C CA . SER A 1 84 ? -24.625 14.438 -1.937 1 86.62 84 SER A CA 1
ATOM 657 C C . SER A 1 84 ? -24.281 13.156 -1.175 1 86.62 84 SER A C 1
ATOM 659 O O . SER A 1 84 ? -23.844 12.172 -1.771 1 86.62 84 SER A O 1
ATOM 661 N N . LEU A 1 85 ? -24.453 13.148 0.073 1 88.31 85 LEU A N 1
ATOM 662 C CA . LEU A 1 85 ? -24.203 11.969 0.888 1 88.31 85 LEU A CA 1
ATOM 663 C C . LEU A 1 85 ? -25.328 10.945 0.723 1 88.31 85 LEU A C 1
ATOM 665 O O . LEU A 1 85 ? -26.484 11.25 0.987 1 88.31 85 LEU A O 1
ATOM 669 N N . HIS A 1 86 ? -24.984 9.773 0.347 1 85.81 86 HIS A N 1
ATOM 670 C CA . HIS A 1 86 ? -25.953 8.773 -0.065 1 85.81 86 HIS A CA 1
ATOM 671 C C . HIS A 1 86 ? -26.844 8.359 1.101 1 85.81 86 HIS A C 1
ATOM 673 O O . HIS A 1 86 ? -28 7.969 0.898 1 85.81 86 HIS A O 1
ATOM 679 N N . PHE A 1 87 ? -26.375 8.508 2.309 1 88.69 87 PHE A N 1
ATOM 680 C CA . PHE A 1 87 ? -27.125 7.996 3.441 1 88.69 87 PHE A CA 1
ATOM 681 C C . PHE A 1 87 ? -28.047 9.078 4.016 1 88.69 87 PHE A C 1
ATOM 683 O O . PHE A 1 87 ? -28.781 8.828 4.965 1 88.69 87 PHE A O 1
ATOM 690 N N . VAL A 1 88 ? -28.031 10.266 3.459 1 93.19 88 VAL A N 1
ATOM 691 C CA . VAL A 1 88 ? -28.953 11.328 3.84 1 93.19 88 VAL A CA 1
ATOM 692 C C . VAL A 1 88 ? -30.219 11.242 2.998 1 93.19 88 VAL A C 1
ATOM 694 O O . VAL A 1 88 ? -30.156 11.281 1.767 1 93.19 88 VAL A O 1
ATOM 697 N N . ASP A 1 89 ? -31.328 11.18 3.662 1 92.56 89 ASP A N 1
ATOM 698 C CA . ASP A 1 89 ? -32.594 10.969 2.949 1 92.56 89 ASP A CA 1
ATOM 699 C C . ASP A 1 89 ? -33.188 12.289 2.471 1 92.56 89 ASP A C 1
ATOM 701 O O . ASP A 1 89 ? -33.781 12.359 1.4 1 92.56 89 ASP A O 1
ATOM 705 N N . LEU A 1 90 ? -33.094 13.305 3.293 1 93.69 90 LEU A N 1
ATOM 706 C CA . LEU A 1 90 ? -33.656 14.594 2.959 1 93.69 90 LEU A CA 1
ATOM 707 C C . LEU A 1 90 ? -32.906 15.727 3.645 1 93.69 90 LEU A C 1
ATOM 709 O O . LEU A 1 90 ? -32.406 15.555 4.75 1 93.69 90 LEU A O 1
ATOM 713 N N . VAL A 1 91 ? -32.875 16.891 2.963 1 94.81 91 VAL A N 1
ATOM 714 C CA . VAL A 1 91 ? -32.219 18.078 3.502 1 94.81 91 VAL A CA 1
ATOM 715 C C . VAL A 1 91 ? -33.188 19.234 3.531 1 94.81 91 VAL A C 1
ATOM 717 O O . VAL A 1 91 ? -33.781 19.578 2.508 1 94.81 91 VAL A O 1
ATOM 720 N N . TYR A 1 92 ? -33.406 19.828 4.688 1 93.75 92 TYR A N 1
ATOM 721 C CA . TYR A 1 92 ? -34.219 21.031 4.84 1 93.75 92 TYR A CA 1
ATOM 722 C C . TYR A 1 92 ? -33.344 22.266 4.93 1 93.75 92 TYR A C 1
ATOM 724 O O . TYR A 1 92 ? -32.406 22.328 5.746 1 93.75 92 TYR A O 1
ATOM 732 N N . VAL A 1 93 ? -33.562 23.188 4.09 1 94.12 93 VAL A N 1
ATOM 733 C CA . VAL A 1 93 ? -32.938 24.5 4.227 1 94.12 93 VAL A CA 1
ATOM 734 C C . VAL A 1 93 ? -33.844 25.438 5.02 1 94.12 93 VAL A C 1
ATOM 736 O O . VAL A 1 93 ? -34.938 25.766 4.578 1 94.12 93 VAL A O 1
ATOM 739 N N . LEU A 1 94 ? -33.406 25.781 6.129 1 92.31 94 LEU A N 1
ATOM 740 C CA . LEU A 1 94 ? -34.219 26.594 7.02 1 92.31 94 LEU A CA 1
ATOM 741 C C . LEU A 1 94 ? -34 28.078 6.719 1 92.31 94 LEU A C 1
ATOM 743 O O . LEU A 1 94 ? -33.281 28.781 7.445 1 92.31 94 LEU A O 1
ATOM 747 N N . ASP A 1 95 ? -34.719 28.391 5.648 1 87.12 95 ASP A N 1
ATOM 748 C CA . ASP A 1 95 ? -34.656 29.797 5.246 1 87.12 95 ASP A CA 1
ATOM 749 C C . ASP A 1 95 ? -35.75 30.609 5.945 1 87.12 95 ASP A C 1
ATOM 751 O O . ASP A 1 95 ? -36.906 30.594 5.531 1 87.12 95 ASP A O 1
ATOM 755 N N . LYS A 1 96 ? -35.719 31.203 7.062 1 81.62 96 LYS A N 1
ATOM 756 C CA . LYS A 1 96 ? -36.656 32.031 7.832 1 81.62 96 LYS A CA 1
ATOM 757 C C . LYS A 1 96 ? -37.438 31.188 8.82 1 81.62 96 LYS A C 1
ATOM 759 O O . LYS A 1 96 ? -38.5 31.609 9.273 1 81.62 96 LYS A O 1
ATOM 764 N N . ILE A 1 97 ? -37.062 29.984 8.969 1 86.12 97 ILE A N 1
ATOM 765 C CA . ILE A 1 97 ? -37.719 29.094 9.93 1 86.12 97 ILE A CA 1
ATOM 766 C C . ILE A 1 97 ? -36.688 28.562 10.93 1 86.12 97 ILE A C 1
ATOM 768 O O . ILE A 1 97 ? -35.5 28.359 10.578 1 86.12 97 ILE A O 1
ATOM 772 N N . SER A 1 98 ? -37.188 28.359 12.062 1 89.38 98 SER A N 1
ATOM 773 C CA . SER A 1 98 ? -36.312 27.875 13.109 1 89.38 98 SER A CA 1
ATOM 774 C C . SER A 1 98 ? -36.281 26.359 13.172 1 89.38 98 SER A C 1
ATOM 776 O O . SER A 1 98 ? -37.156 25.703 12.617 1 89.38 98 SER A O 1
ATOM 778 N N . LEU A 1 99 ? -35.25 25.844 13.828 1 91.94 99 LEU A N 1
ATOM 779 C CA . LEU A 1 99 ? -35.125 24.406 14.055 1 91.94 99 LEU A CA 1
ATOM 780 C C . LEU A 1 99 ? -36.312 23.891 14.867 1 91.94 99 LEU A C 1
ATOM 782 O O . LEU A 1 99 ? -36.812 22.781 14.641 1 91.94 99 LEU A O 1
ATOM 786 N N . GLU A 1 100 ? -36.781 24.703 15.773 1 91.31 100 GLU A N 1
ATOM 787 C CA . GLU A 1 100 ? -37.969 24.359 16.578 1 91.31 100 GLU A CA 1
ATOM 788 C C . GLU A 1 100 ? -39.188 24.156 15.711 1 91.31 100 GLU A C 1
ATOM 790 O O . GLU A 1 100 ? -39.906 23.172 15.867 1 91.31 100 GLU A O 1
ATOM 795 N N . ASP A 1 101 ? -39.375 25.109 14.812 1 89.88 101 ASP A N 1
ATOM 796 C CA . ASP A 1 101 ? -40.531 25.031 13.922 1 89.88 101 ASP A CA 1
ATOM 797 C C . ASP A 1 101 ? -40.531 23.75 13.109 1 89.88 101 ASP A C 1
ATOM 799 O O . ASP A 1 101 ? -41.562 23.078 12.953 1 89.88 101 ASP A O 1
ATOM 803 N N . LEU A 1 102 ? -39.375 23.484 12.602 1 90.94 102 LEU A N 1
ATOM 804 C CA . LEU A 1 102 ? -39.25 22.266 11.805 1 90.94 102 LEU A CA 1
ATOM 805 C C . LEU A 1 102 ? -39.531 21.031 12.656 1 90.94 102 LEU A C 1
ATOM 807 O O . LEU A 1 102 ? -40.25 20.125 12.227 1 90.94 102 LEU A O 1
ATOM 811 N N . SER A 1 103 ? -38.969 20.969 13.828 1 90.5 103 SER A N 1
ATOM 812 C CA . SER A 1 103 ? -39.062 19.812 14.711 1 90.5 103 SER A CA 1
ATOM 813 C C . SER A 1 103 ? -40.5 19.531 15.102 1 90.5 103 SER A C 1
ATOM 815 O O . SER A 1 103 ? -40.906 18.375 15.219 1 90.5 103 SER A O 1
ATOM 817 N N . VAL A 1 104 ? -41.219 20.578 15.305 1 88.62 104 VAL A N 1
ATOM 818 C CA . VAL A 1 104 ? -42.594 20.453 15.719 1 88.62 104 VAL A CA 1
ATOM 819 C C . VAL A 1 104 ? -43.438 19.859 14.578 1 88.62 104 VAL A C 1
ATOM 821 O O . VAL A 1 104 ? -44.375 19.094 14.812 1 88.62 104 VAL A O 1
ATOM 824 N N . HIS A 1 105 ? -43.031 20.141 13.414 1 88.25 105 HIS A N 1
ATOM 825 C CA . HIS A 1 105 ? -43.812 19.719 12.258 1 88.25 105 HIS A CA 1
ATOM 826 C C . HIS A 1 105 ? -43.438 18.297 11.836 1 88.25 105 HIS A C 1
ATOM 828 O O . HIS A 1 105 ? -44.312 17.516 11.484 1 88.25 105 HIS A O 1
ATOM 834 N N . ILE A 1 106 ? -42.25 18.016 11.836 1 88.81 106 ILE A N 1
ATOM 835 C CA . ILE A 1 106 ? -41.844 16.734 11.281 1 88.81 106 ILE A CA 1
ATOM 836 C C . ILE A 1 106 ? -41.781 15.695 12.398 1 88.81 106 ILE A C 1
ATOM 838 O O . ILE A 1 106 ? -41.781 14.492 12.141 1 88.81 106 ILE A O 1
ATOM 842 N N . LYS A 1 107 ? -41.594 16.109 13.664 1 89.06 107 LYS A N 1
ATOM 843 C CA . LYS A 1 107 ? -41.625 15.273 14.867 1 89.06 107 LYS A CA 1
ATOM 844 C C . LYS A 1 107 ? -40.625 14.117 14.773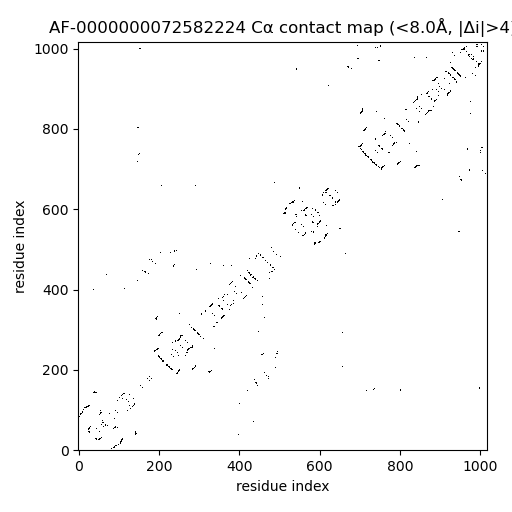 1 89.06 107 LYS A C 1
ATOM 846 O O . LYS A 1 107 ? -41.031 12.953 14.852 1 89.06 107 LYS A O 1
ATOM 851 N N . PRO A 1 108 ? -39.344 14.461 14.672 1 93.06 108 PRO A N 1
ATOM 852 C CA . PRO A 1 108 ? -38.344 13.398 14.648 1 93.06 108 PRO A CA 1
ATOM 853 C C . PRO A 1 108 ? -38.281 12.617 15.953 1 93.06 108 PRO A C 1
ATOM 855 O O . PRO A 1 108 ? -38.562 13.172 17.016 1 93.06 108 PRO A O 1
ATOM 858 N N . SER A 1 109 ? -37.938 11.344 15.891 1 93.56 109 SER A N 1
ATOM 859 C CA . SER A 1 109 ? -37.781 10.531 17.078 1 93.56 109 SER A CA 1
ATOM 860 C C . SER A 1 109 ? -36.5 10.898 17.828 1 93.56 109 SER A C 1
ATOM 862 O O . SER A 1 109 ? -36.406 10.773 19.047 1 93.56 109 SER A O 1
ATOM 864 N N . VAL A 1 110 ? -35.469 11.266 17.062 1 94.94 110 VAL A N 1
ATOM 865 C CA . VAL A 1 110 ? -34.188 11.625 17.641 1 94.94 110 VAL A CA 1
ATOM 866 C C . VAL A 1 110 ? -33.656 12.898 16.984 1 94.94 110 VAL A C 1
ATOM 868 O O . VAL A 1 110 ? -33.719 13.047 15.766 1 94.94 110 VAL A O 1
ATOM 871 N N . LEU A 1 111 ? -33.219 13.844 17.75 1 95.06 111 LEU A N 1
ATOM 872 C CA . LEU A 1 111 ? -32.469 15.016 17.312 1 95.06 111 LEU A CA 1
ATOM 873 C C . LEU A 1 111 ? -31.016 14.914 17.734 1 95.06 111 LEU A C 1
ATOM 875 O O . LEU A 1 111 ? -30.719 14.781 18.922 1 95.06 111 LEU A O 1
ATOM 879 N N . VAL A 1 112 ? -30.156 14.898 16.781 1 94.12 112 VAL A N 1
ATOM 880 C CA . VAL A 1 112 ? -28.719 14.82 17.062 1 94.12 112 VAL A CA 1
ATOM 881 C C . VAL A 1 112 ? -28.078 16.172 16.812 1 94.12 112 VAL A C 1
ATOM 883 O O . VAL A 1 112 ? -28.188 16.734 15.727 1 94.12 112 VAL A O 1
ATOM 886 N N . LEU A 1 113 ? -27.469 16.719 17.797 1 92.62 113 LEU A N 1
ATOM 887 C CA . LEU A 1 113 ? -26.75 17.984 17.734 1 92.62 113 LEU A CA 1
ATOM 888 C C . LEU A 1 113 ? -25.281 17.781 18.078 1 92.62 113 LEU A C 1
ATOM 890 O O . LEU A 1 113 ? -24.922 16.797 18.719 1 92.62 113 LEU A O 1
ATOM 894 N N . GLY A 1 114 ? -24.453 18.703 17.641 1 89.94 114 GLY A N 1
ATOM 895 C CA . GLY A 1 114 ? -23.047 18.672 18.016 1 89.94 114 GLY A CA 1
ATOM 896 C C . GLY A 1 114 ? -22.844 18.734 19.516 1 89.94 114 GLY A C 1
ATOM 897 O O . GLY A 1 114 ? -23.594 19.422 20.219 1 89.94 114 GLY A O 1
ATOM 898 N N . LYS A 1 115 ? -21.859 18.047 19.953 1 88.12 115 LYS A N 1
ATOM 899 C CA . LYS A 1 115 ? -21.578 17.969 21.391 1 88.12 115 LYS A CA 1
ATOM 900 C C . LYS A 1 115 ? -21.328 19.359 21.969 1 88.12 115 LYS A C 1
ATOM 902 O O . LYS A 1 115 ? -21.672 19.625 23.125 1 88.12 115 LYS A O 1
ATOM 907 N N . GLU A 1 116 ? -20.859 20.266 21.188 1 85.25 116 GLU A N 1
ATOM 908 C CA . GLU A 1 116 ? -20.531 21.625 21.625 1 85.25 116 GLU A CA 1
ATOM 909 C C . GLU A 1 116 ? -21.797 22.406 21.984 1 85.25 116 GLU A C 1
ATOM 911 O O . GLU A 1 116 ? -21.719 23.438 22.656 1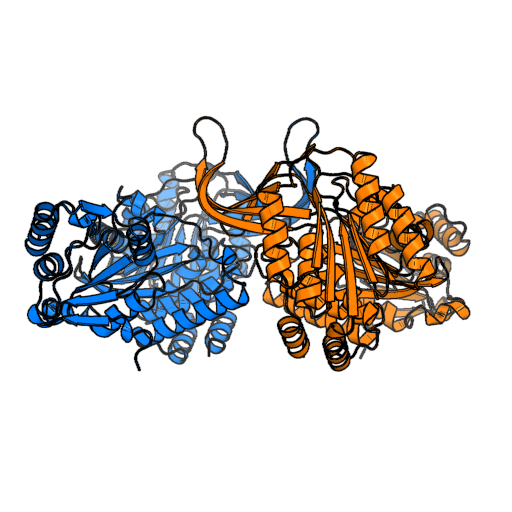 85.25 116 GLU A O 1
ATOM 916 N N . LEU A 1 117 ? -22.922 21.922 21.562 1 88.19 117 LEU A N 1
ATOM 917 C CA . LEU A 1 117 ? -24.188 22.625 21.781 1 88.19 117 LEU A CA 1
ATOM 918 C C . LEU A 1 117 ? -24.875 22.141 23.047 1 88.19 117 LEU A C 1
ATOM 920 O O . LEU A 1 117 ? -25.906 22.672 23.438 1 88.19 117 LEU A O 1
ATOM 924 N N . GLU A 1 118 ? -24.312 21.125 23.625 1 88.31 118 GLU A N 1
ATOM 925 C CA . GLU A 1 118 ? -24.953 20.516 24.797 1 88.31 118 GLU A CA 1
ATOM 926 C C . GLU A 1 118 ? -25.172 21.562 25.891 1 88.31 118 GLU A C 1
ATOM 928 O O . GLU A 1 118 ? -26.234 21.562 26.531 1 88.31 118 GLU A O 1
ATOM 933 N N . ASN A 1 119 ? -24.219 22.469 26.109 1 84.56 119 ASN A N 1
ATOM 934 C CA . ASN A 1 119 ? -24.328 23.5 27.141 1 84.56 119 ASN A CA 1
ATOM 935 C C . ASN A 1 119 ? -24.406 24.891 26.531 1 84.56 119 ASN A C 1
ATOM 937 O O . ASN A 1 119 ? -23.891 25.859 27.109 1 84.56 119 ASN A O 1
ATOM 941 N N . THR A 1 120 ? -25.062 24.891 25.375 1 87.12 120 THR A N 1
ATOM 942 C CA . THR A 1 120 ? -25.109 26.172 24.656 1 87.12 120 THR A CA 1
ATOM 943 C C . THR A 1 120 ? -26.109 27.109 25.328 1 87.12 120 THR A C 1
ATOM 945 O O . THR A 1 120 ? -27.031 26.672 26.016 1 87.12 120 THR A O 1
ATOM 948 N N . HIS A 1 121 ? -25.891 28.391 25.109 1 85.81 121 HIS A N 1
ATOM 949 C CA . HIS A 1 121 ? -26.797 29.406 25.609 1 85.81 121 HIS A CA 1
ATOM 950 C C . HIS A 1 121 ? -27.703 29.922 24.484 1 85.81 121 HIS A C 1
ATOM 952 O O . HIS A 1 121 ? -28.5 30.844 24.703 1 85.81 121 HIS A O 1
ATOM 958 N N . ARG A 1 122 ? -27.625 29.281 23.438 1 88.12 122 ARG A N 1
ATOM 959 C CA . ARG A 1 122 ? -28.438 29.688 22.297 1 88.12 122 ARG A CA 1
ATOM 960 C C . ARG A 1 122 ? -29.906 29.344 22.531 1 88.12 122 ARG A C 1
ATOM 962 O O . ARG A 1 122 ? -30.25 28.172 22.688 1 88.12 122 ARG A O 1
ATOM 969 N N . GLU A 1 123 ? -30.688 30.297 22.391 1 88.56 123 GLU A N 1
ATOM 970 C CA . GLU A 1 123 ? -32.125 30.125 22.672 1 88.56 123 GLU A CA 1
ATOM 971 C C . GLU A 1 123 ? -32.812 29.297 21.594 1 88.56 123 GLU A C 1
ATOM 973 O O . GLU A 1 123 ? -33.75 28.547 21.891 1 88.56 123 GLU A O 1
ATOM 978 N N . ASP A 1 124 ? -32.375 29.453 20.375 1 87.25 124 ASP A N 1
ATOM 979 C CA . ASP A 1 124 ? -33 28.719 19.281 1 87.25 124 ASP A CA 1
ATOM 980 C C . ASP A 1 124 ? -32.781 27.203 19.453 1 87.25 124 ASP A C 1
ATOM 982 O O . ASP A 1 124 ? -33.688 26.422 19.172 1 87.25 124 ASP A O 1
ATOM 986 N N . ILE A 1 125 ? -31.656 26.828 19.953 1 91 125 ILE A N 1
ATOM 987 C CA . ILE A 1 125 ? -31.328 25.422 20.141 1 91 125 ILE A CA 1
ATOM 988 C C . ILE A 1 125 ? -32.062 24.875 21.359 1 91 125 ILE A C 1
ATOM 990 O O . ILE A 1 125 ? -32.625 23.781 21.312 1 91 125 ILE A O 1
ATOM 994 N N . LYS A 1 126 ? -32.125 25.641 22.359 1 92.25 126 LYS A N 1
ATOM 995 C CA . LYS A 1 126 ? -32.844 25.234 23.562 1 92.25 126 LYS A CA 1
ATOM 996 C C . LYS A 1 126 ? -34.312 25.016 23.281 1 92.25 126 LYS A C 1
ATOM 998 O O . LYS A 1 126 ? -34.906 24.062 23.797 1 92.25 126 LYS A O 1
ATOM 1003 N N . ALA A 1 127 ? -34.812 25.906 22.5 1 92.5 127 ALA A N 1
ATOM 1004 C CA . ALA A 1 127 ? -36.219 25.797 22.141 1 92.5 127 ALA A CA 1
ATOM 1005 C C . ALA A 1 127 ? -36.5 24.516 21.359 1 92.5 127 ALA A C 1
ATOM 1007 O O . ALA A 1 127 ? -37.5 23.844 21.578 1 92.5 127 ALA A O 1
ATOM 1008 N N . ALA A 1 128 ? -35.625 24.266 20.484 1 92.69 128 ALA A N 1
ATOM 1009 C CA . ALA A 1 128 ? -35.781 23.047 19.688 1 92.69 128 ALA A CA 1
ATOM 1010 C C . ALA A 1 128 ? -35.688 21.797 20.562 1 92.69 128 ALA A C 1
ATOM 1012 O O . ALA A 1 128 ? -36.438 20.859 20.406 1 92.69 128 ALA A O 1
ATOM 1013 N N . VAL A 1 129 ? -34.719 21.734 21.453 1 93.56 129 VAL A N 1
ATOM 1014 C CA . VAL A 1 129 ? -34.531 20.625 22.375 1 93.56 129 VAL A CA 1
ATOM 1015 C C . VAL A 1 129 ? -35.781 20.406 23.203 1 93.56 129 VAL A C 1
ATOM 1017 O O . VAL A 1 129 ? -36.25 19.281 23.359 1 93.56 129 VAL A O 1
ATOM 1020 N N . TYR A 1 130 ? -36.281 21.484 23.688 1 93 130 TYR A N 1
ATOM 1021 C CA . TYR A 1 130 ? -37.469 21.438 24.516 1 93 130 TYR A CA 1
ATOM 1022 C C . TYR A 1 130 ? -38.656 20.859 23.734 1 93 130 TYR A C 1
ATOM 1024 O O . TYR A 1 130 ? -39.406 20.031 24.25 1 93 130 TYR A O 1
ATOM 1032 N N . SER A 1 131 ? -38.781 21.344 22.516 1 92.31 131 SER A N 1
ATOM 1033 C CA . SER A 1 131 ? -39.875 20.891 21.672 1 92.31 131 SER A CA 1
ATOM 1034 C C . SER A 1 131 ? -39.781 19.391 21.406 1 92.31 131 SER A C 1
ATOM 1036 O O . SER A 1 131 ? -40.812 18.703 21.391 1 92.31 131 SER A O 1
ATOM 1038 N N . ILE A 1 132 ? -38.625 18.859 21.172 1 92.75 132 ILE A N 1
ATOM 1039 C CA . ILE A 1 132 ? -38.438 17.438 20.891 1 92.75 132 ILE A CA 1
ATOM 1040 C C . ILE A 1 132 ? -38.781 16.609 22.125 1 92.75 132 ILE A C 1
ATOM 1042 O O . ILE A 1 132 ? -39.438 15.586 22.031 1 92.75 132 ILE A O 1
ATOM 1046 N N . GLU A 1 133 ? -38.312 17.078 23.234 1 92.06 133 GLU A N 1
ATOM 1047 C CA . GLU A 1 133 ? -38.562 16.359 24.484 1 92.06 133 GLU A CA 1
ATOM 1048 C C . GLU A 1 133 ? -40.062 16.359 24.828 1 92.06 133 GLU A C 1
ATOM 1050 O O . GLU A 1 133 ? -40.594 15.359 25.312 1 92.06 133 GLU A O 1
ATOM 1055 N N . LYS A 1 134 ? -40.656 17.406 24.547 1 91.62 134 LYS A N 1
ATOM 1056 C CA . LYS A 1 134 ? -42.094 17.516 24.781 1 91.62 134 LYS A CA 1
ATOM 1057 C C . LYS A 1 134 ? -42.875 16.531 23.922 1 91.62 134 LYS A C 1
ATOM 1059 O O . LYS A 1 134 ? -43.938 16.047 24.328 1 91.62 134 LYS A O 1
ATOM 1064 N N . GLN A 1 135 ? -42.312 16.234 22.828 1 89.06 135 GLN A N 1
ATOM 1065 C CA . GLN A 1 135 ? -42.938 15.297 21.906 1 89.06 135 GLN A CA 1
ATOM 1066 C C . GLN A 1 135 ? -42.469 13.875 22.125 1 89.06 135 GLN A C 1
ATOM 1068 O O . GLN A 1 135 ? -42.625 13.016 21.25 1 89.06 135 GLN A O 1
ATOM 1073 N N . ASN A 1 136 ? -41.719 13.609 23.156 1 89.44 136 ASN A N 1
ATOM 1074 C CA . ASN A 1 136 ? -41.188 12.312 23.578 1 89.44 136 ASN A CA 1
ATOM 1075 C C . ASN A 1 136 ? -40.062 11.859 22.656 1 89.44 136 ASN A C 1
ATOM 1077 O O . ASN A 1 136 ? -39.844 10.656 22.453 1 89.44 136 ASN A O 1
ATOM 1081 N N . GLY A 1 137 ? -39.531 12.836 22 1 92.69 137 GLY A N 1
ATOM 1082 C CA . GLY A 1 137 ? -38.312 12.523 21.25 1 92.69 137 GLY A CA 1
ATOM 1083 C C . GLY A 1 137 ? -37.062 12.547 22.109 1 92.69 137 GLY A C 1
ATOM 1084 O O . GLY A 1 137 ? -37.094 12.961 23.281 1 92.69 137 GLY A O 1
ATOM 1085 N N . LYS A 1 138 ? -36 12 21.609 1 93.62 138 LYS A N 1
ATOM 1086 C CA . LYS A 1 138 ? -34.719 11.992 22.312 1 93.62 138 LYS A CA 1
ATOM 1087 C C . LYS A 1 138 ? -33.75 12.977 21.672 1 93.62 138 LYS A C 1
ATOM 1089 O O . LYS A 1 138 ? -33.719 13.133 20.453 1 93.62 138 LYS A O 1
ATOM 1094 N N . VAL A 1 139 ? -33 13.672 22.438 1 94.31 139 VAL A N 1
ATOM 1095 C CA . VAL A 1 139 ? -31.953 14.562 21.969 1 94.31 139 VAL A CA 1
ATOM 1096 C C . VAL A 1 139 ? -30.594 13.992 22.328 1 94.31 139 VAL A C 1
ATOM 1098 O O . VAL A 1 139 ? -30.344 13.641 23.484 1 94.31 139 VAL A O 1
ATOM 1101 N N . ILE A 1 140 ? -29.766 13.836 21.406 1 93.62 140 ILE A N 1
ATOM 1102 C CA . ILE A 1 140 ? -28.422 13.305 21.609 1 93.62 140 ILE A CA 1
ATOM 1103 C C . ILE A 1 140 ? -27.391 14.328 21.156 1 93.62 140 ILE A C 1
ATOM 1105 O O . ILE A 1 140 ? -27.5 14.883 20.062 1 93.62 140 ILE A O 1
ATOM 1109 N N . PHE A 1 141 ? -26.484 14.68 22.016 1 91.94 141 PHE A N 1
ATOM 1110 C CA . PHE A 1 141 ? -25.344 15.531 21.672 1 91.94 141 PHE A CA 1
ATOM 1111 C C . PHE A 1 141 ? -24.109 14.688 21.359 1 91.94 141 PHE A C 1
ATOM 1113 O O . PHE A 1 141 ? -23.562 14.016 22.25 1 91.94 141 PHE A O 1
ATOM 1120 N N . HIS A 1 142 ? -23.656 14.734 20.094 1 87.75 142 HIS A N 1
ATOM 1121 C CA . HIS A 1 142 ? -22.547 13.891 19.656 1 87.75 142 HIS A CA 1
ATOM 1122 C C . HIS A 1 142 ? -21.906 14.461 18.391 1 87.75 142 HIS A C 1
ATOM 1124 O O . HIS A 1 142 ? -22.594 15.008 17.531 1 87.75 142 HIS A O 1
ATOM 1130 N N . ALA A 1 143 ? -20.641 14.484 18.328 1 85.56 143 ALA A N 1
ATOM 1131 C CA . ALA A 1 143 ? -19.922 15.031 17.172 1 85.56 143 ALA A CA 1
ATOM 1132 C C . ALA A 1 143 ? -19.516 13.93 16.203 1 85.56 143 ALA A C 1
ATOM 1134 O O . ALA A 1 143 ? -18.906 14.195 15.164 1 85.56 143 ALA A O 1
ATOM 1135 N N . GLY A 1 144 ? -19.891 12.727 16.453 1 81.12 144 GLY A N 1
ATOM 1136 C CA . GLY A 1 144 ? -19.453 11.594 15.656 1 81.12 144 GLY A CA 1
ATOM 1137 C C . GLY A 1 144 ? -18.25 10.867 16.234 1 81.12 144 GLY A C 1
ATOM 1138 O O . GLY A 1 144 ? -17.5 11.445 17.031 1 81.12 144 GLY A O 1
ATOM 1139 N N . GLU A 1 145 ? -18.094 9.656 15.844 1 77.44 145 GLU A N 1
ATOM 1140 C CA . GLU A 1 145 ? -16.969 8.859 16.328 1 77.44 145 GLU A CA 1
ATOM 1141 C C . GLU A 1 145 ? -15.664 9.258 15.656 1 77.44 145 GLU A C 1
ATOM 1143 O O . GLU A 1 145 ? -15.617 9.43 14.438 1 77.44 145 GLU A O 1
ATOM 1148 N N . VAL A 1 146 ? -14.766 9.477 16.531 1 78.88 146 VAL A N 1
ATOM 1149 C CA . VAL A 1 146 ? -13.461 9.859 16.016 1 78.88 146 VAL A CA 1
ATOM 1150 C C . VAL A 1 146 ? -12.648 8.602 15.68 1 78.88 146 VAL A C 1
ATOM 1152 O O . VAL A 1 146 ? -12.57 7.676 16.484 1 78.88 146 VAL A O 1
ATOM 1155 N N . HIS A 1 147 ? -12.242 8.516 14.453 1 79.25 147 HIS A N 1
ATOM 1156 C CA . HIS A 1 147 ? -11.289 7.488 14.039 1 79.25 147 HIS A CA 1
ATOM 1157 C C . HIS A 1 147 ? -10.18 8.078 13.172 1 79.25 147 HIS A C 1
ATOM 1159 O O . HIS A 1 147 ? -10.359 9.148 12.578 1 79.25 147 HIS A O 1
ATOM 1165 N N . TYR A 1 148 ? -9.133 7.438 13.195 1 76.94 148 TYR A N 1
ATOM 1166 C CA . TYR A 1 148 ? -7.965 8.008 12.531 1 76.94 148 TYR A CA 1
ATOM 1167 C C . TYR A 1 148 ? -7.527 7.133 11.359 1 76.94 148 TYR A C 1
ATOM 1169 O O . TYR A 1 148 ? -6.527 7.426 10.695 1 76.94 148 TYR A O 1
ATOM 1177 N N . ALA A 1 149 ? -8.258 6.066 11.195 1 81.62 149 ALA A N 1
ATOM 1178 C CA . ALA A 1 149 ? -7.988 5.191 10.062 1 81.62 149 ALA A CA 1
ATOM 1179 C C . ALA A 1 149 ? -9.195 5.117 9.125 1 81.62 149 ALA A C 1
ATOM 1181 O O . ALA A 1 149 ? -10.328 5.352 9.555 1 81.62 149 ALA A O 1
ATOM 1182 N N . SER A 1 150 ? -8.914 4.832 7.836 1 78.31 150 SER A N 1
ATOM 1183 C CA . SER A 1 150 ? -9.969 4.738 6.836 1 78.31 150 SER A CA 1
ATOM 1184 C C . SER A 1 150 ? -10.234 3.287 6.453 1 78.31 150 SER A C 1
ATOM 1186 O O . SER A 1 150 ? -9.336 2.451 6.496 1 78.31 150 SER A O 1
ATOM 1188 N N . ALA A 1 151 ? -11.469 3.053 6.082 1 79.88 151 ALA A N 1
ATOM 1189 C CA . ALA A 1 151 ? -11.867 1.748 5.555 1 79.88 151 ALA A CA 1
ATOM 1190 C C . ALA A 1 151 ? -12.234 1.84 4.078 1 79.88 151 ALA A C 1
ATOM 1192 O O . ALA A 1 151 ? -12.867 0.931 3.533 1 79.88 151 ALA A O 1
ATOM 1193 N N . ASP A 1 152 ? -11.898 2.9 3.445 1 82.44 152 ASP A N 1
ATOM 1194 C CA . ASP A 1 152 ? -12.336 3.195 2.084 1 82.44 152 ASP A CA 1
ATOM 1195 C C . ASP A 1 152 ? -11.945 2.068 1.128 1 82.44 152 ASP A C 1
ATOM 1197 O O . ASP A 1 152 ? -12.688 1.753 0.196 1 82.44 152 ASP A O 1
ATOM 1201 N N . LEU A 1 153 ? -10.875 1.5 1.357 1 82.19 153 LEU A N 1
ATOM 1202 C CA . LEU A 1 153 ? -10.344 0.496 0.439 1 82.19 153 LEU A CA 1
ATOM 1203 C C . LEU A 1 153 ? -11.211 -0.757 0.447 1 82.19 153 LEU A C 1
ATOM 1205 O O . LEU A 1 153 ? -11.125 -1.586 -0.461 1 82.19 153 LEU A O 1
ATOM 1209 N N . LEU A 1 154 ? -12.016 -0.938 1.438 1 83.56 154 LEU A N 1
ATOM 1210 C CA . LEU A 1 154 ? -12.922 -2.076 1.494 1 83.56 154 LEU A CA 1
ATOM 1211 C C . LEU A 1 154 ? -14.07 -1.906 0.502 1 83.56 154 LEU A C 1
ATOM 1213 O O . LEU A 1 154 ? -14.781 -2.867 0.197 1 83.56 154 LEU A O 1
ATOM 1217 N N . HIS A 1 155 ? -14.242 -0.605 -0.001 1 79.56 155 HIS A N 1
ATOM 1218 C CA . HIS A 1 155 ? -15.453 -0.32 -0.751 1 79.56 155 HIS A CA 1
ATOM 1219 C C . HIS A 1 155 ? -15.141 -0 -2.209 1 79.56 155 HIS A C 1
ATOM 1221 O O . HIS A 1 155 ? -16.062 0.172 -3.02 1 79.56 155 HIS A O 1
ATOM 1227 N N . GLY A 1 156 ? -13.914 0.05 -2.539 1 81.56 156 GLY A N 1
ATOM 1228 C CA . GLY A 1 156 ? -13.586 0.392 -3.914 1 81.56 156 GLY A CA 1
ATOM 1229 C C . GLY A 1 156 ? -12.148 0.073 -4.281 1 81.56 156 GLY A C 1
ATOM 1230 O O . GLY A 1 156 ? -11.305 -0.102 -3.404 1 81.56 156 GLY A O 1
ATOM 1231 N N . SER A 1 157 ? -11.992 0.089 -5.613 1 87.31 157 SER A N 1
ATOM 1232 C CA . SER A 1 157 ? -10.641 -0.123 -6.109 1 87.31 157 SER A CA 1
ATOM 1233 C C . SER A 1 157 ? -9.781 1.122 -5.918 1 87.31 157 SER A C 1
ATOM 1235 O O . SER A 1 157 ? -10.305 2.227 -5.766 1 87.31 157 SER A O 1
ATOM 1237 N N . GLN A 1 158 ? -8.508 0.918 -5.918 1 89.38 158 GLN A N 1
ATOM 1238 C CA . GLN A 1 158 ? -7.562 2.027 -5.824 1 89.38 158 GLN A CA 1
ATOM 1239 C C . GLN A 1 158 ? -7.855 3.088 -6.883 1 89.38 158 GLN A C 1
ATOM 1241 O O . GLN A 1 158 ? -7.914 4.281 -6.57 1 89.38 158 GLN A O 1
ATOM 1246 N N . GLN A 1 159 ? -8.094 2.668 -8.039 1 87.62 159 GLN A N 1
ATOM 1247 C CA . GLN A 1 159 ? -8.32 3.588 -9.156 1 87.62 159 GLN A CA 1
ATOM 1248 C C . GLN A 1 159 ? -9.609 4.379 -8.961 1 87.62 159 GLN A C 1
ATOM 1250 O O . GLN A 1 159 ? -9.641 5.586 -9.203 1 87.62 159 GLN A O 1
ATOM 1255 N N . ASP A 1 160 ? -10.672 3.705 -8.555 1 88.62 160 ASP A N 1
ATOM 1256 C CA . ASP A 1 160 ? -11.953 4.367 -8.344 1 88.62 160 ASP A CA 1
ATOM 1257 C C . ASP A 1 160 ? -11.852 5.406 -7.23 1 88.62 160 ASP A C 1
ATOM 1259 O O . ASP A 1 160 ? -12.367 6.523 -7.367 1 88.62 160 ASP A O 1
ATOM 1263 N N . LEU A 1 161 ? -11.242 5.027 -6.215 1 90.19 161 LEU A N 1
ATOM 1264 C CA . LEU A 1 161 ? -11.086 5.93 -5.078 1 90.19 161 LEU A CA 1
ATOM 1265 C C . LEU A 1 161 ? -10.266 7.16 -5.473 1 90.19 161 LEU A C 1
ATOM 1267 O O . LEU A 1 161 ? -10.625 8.281 -5.113 1 90.19 161 LEU A O 1
ATOM 1271 N N . GLU A 1 162 ? -9.188 6.934 -6.191 1 92.44 162 GLU A N 1
ATOM 1272 C CA . GLU A 1 162 ? -8.32 8.039 -6.57 1 92.44 162 GLU A CA 1
ATOM 1273 C C . GLU A 1 162 ? -9.008 8.969 -7.562 1 92.44 162 GLU A C 1
ATOM 1275 O O . GLU A 1 162 ? -8.805 10.188 -7.535 1 92.44 162 GLU A O 1
ATOM 1280 N N . SER A 1 163 ? -9.836 8.43 -8.43 1 92 163 SER A N 1
ATOM 1281 C CA . SER A 1 163 ? -10.625 9.258 -9.336 1 92 163 SER A CA 1
ATOM 1282 C C . SER A 1 163 ? -11.609 10.141 -8.57 1 92 163 SER A C 1
ATOM 1284 O O . SER A 1 163 ? -11.773 11.32 -8.891 1 92 163 SER A O 1
ATOM 1286 N N . GLU A 1 164 ? -12.258 9.57 -7.625 1 90.75 164 GLU A N 1
ATOM 1287 C CA . GLU A 1 164 ? -13.18 10.312 -6.781 1 90.75 164 GLU A CA 1
ATOM 1288 C C . GLU A 1 164 ? -12.469 11.43 -6.02 1 90.75 164 GLU A C 1
ATOM 1290 O O . GLU A 1 164 ? -12.977 12.547 -5.926 1 90.75 164 GLU A O 1
ATOM 1295 N N . ARG A 1 165 ? -11.336 11.133 -5.496 1 93.75 165 ARG A N 1
ATOM 1296 C CA . ARG A 1 165 ? -10.555 12.102 -4.723 1 93.75 165 ARG A CA 1
ATOM 1297 C C . ARG A 1 165 ? -10.07 13.242 -5.605 1 93.75 165 ARG A C 1
ATOM 1299 O O . ARG A 1 165 ? -10.031 14.391 -5.172 1 93.75 165 ARG A O 1
ATOM 1306 N N . LYS A 1 166 ? -9.688 12.914 -6.824 1 94.75 166 LYS A N 1
ATOM 1307 C CA . LYS A 1 166 ? -9.305 13.945 -7.781 1 94.75 166 LYS A CA 1
ATOM 1308 C C . LYS A 1 166 ? -10.469 14.883 -8.086 1 94.75 166 LYS A C 1
ATOM 1310 O O . LYS A 1 166 ? -10.289 16.109 -8.156 1 94.75 166 LYS A O 1
ATOM 1315 N N . HIS A 1 167 ? -11.633 14.289 -8.25 1 93.44 167 HIS A N 1
ATOM 1316 C CA . HIS A 1 167 ? -12.828 15.086 -8.5 1 93.44 167 HIS A CA 1
ATOM 1317 C C . HIS A 1 167 ? -13.125 16.016 -7.336 1 93.44 167 HIS A C 1
ATOM 1319 O O . HIS A 1 167 ? -13.438 17.203 -7.543 1 93.44 167 HIS A O 1
ATOM 1325 N N . LEU A 1 168 ? -13.031 15.508 -6.148 1 91.88 168 LEU A N 1
ATOM 1326 C CA . LEU A 1 168 ? -13.266 16.312 -4.949 1 91.88 168 LEU A CA 1
ATOM 1327 C C . LEU A 1 168 ? -12.25 17.438 -4.844 1 91.88 168 LEU A C 1
ATOM 1329 O O . LEU A 1 168 ? -12.586 18.547 -4.434 1 91.88 168 LEU A O 1
ATOM 1333 N N . PHE A 1 169 ? -11.039 17.172 -5.184 1 96.19 169 PHE A N 1
ATOM 1334 C CA . PHE A 1 169 ? -9.977 18.172 -5.164 1 96.19 169 PHE A CA 1
ATOM 1335 C C . PHE A 1 169 ? -10.281 19.297 -6.141 1 96.19 169 PHE A C 1
ATOM 1337 O O . PHE A 1 169 ? -10.148 20.484 -5.793 1 96.19 169 PHE A O 1
ATOM 1344 N N . LEU A 1 170 ? -10.656 18.922 -7.352 1 95.12 170 LEU A N 1
ATOM 1345 C CA . LEU A 1 170 ? -10.969 19.922 -8.367 1 95.12 170 LEU A CA 1
ATOM 1346 C C . LEU A 1 170 ? -12.188 20.75 -7.953 1 95.12 170 LEU A C 1
ATOM 1348 O O . LEU A 1 170 ? -12.242 21.938 -8.227 1 95.12 170 LEU A O 1
ATOM 1352 N N . GLN A 1 171 ? -13.117 20.125 -7.27 1 90.38 171 GLN A N 1
ATOM 1353 C CA . GLN A 1 171 ? -14.281 20.844 -6.758 1 90.38 171 GLN A CA 1
ATOM 1354 C C . GLN A 1 171 ? -13.875 21.844 -5.68 1 90.38 171 GLN A C 1
ATOM 1356 O O . GLN A 1 171 ? -14.398 22.969 -5.633 1 90.38 171 GLN A O 1
ATOM 1361 N N . ALA A 1 172 ? -13 21.422 -4.801 1 92.69 172 ALA A N 1
ATOM 1362 C CA . ALA A 1 172 ? -12.484 22.328 -3.771 1 92.69 172 ALA A CA 1
ATOM 1363 C C . ALA A 1 172 ? -11.789 23.531 -4.395 1 92.69 172 ALA A C 1
ATOM 1365 O O . ALA A 1 172 ? -11.977 24.656 -3.941 1 92.69 172 ALA A O 1
ATOM 1366 N N . ASN A 1 173 ? -10.992 23.297 -5.438 1 95.12 173 ASN A N 1
ATOM 1367 C CA . ASN A 1 173 ? -10.32 24.391 -6.148 1 95.12 173 ASN A CA 1
ATOM 1368 C C . ASN A 1 173 ? -11.328 25.359 -6.762 1 95.12 173 ASN A C 1
ATOM 1370 O O . ASN A 1 173 ? -11.156 26.578 -6.668 1 95.12 173 ASN A O 1
ATOM 1374 N N . LYS A 1 174 ? -12.312 24.766 -7.359 1 92.06 174 LYS A N 1
ATOM 1375 C CA . LYS A 1 174 ? -13.352 25.594 -7.969 1 92.06 174 LYS A CA 1
ATOM 1376 C C . LYS A 1 174 ? -14.062 26.453 -6.922 1 92.06 174 LYS A C 1
ATOM 1378 O O . LYS A 1 174 ? -14.281 27.656 -7.133 1 92.06 174 LYS A O 1
ATOM 1383 N N . ARG A 1 175 ? -14.422 25.844 -5.758 1 87.56 175 ARG A N 1
ATOM 1384 C CA . ARG A 1 175 ? -15.133 26.547 -4.691 1 87.56 175 ARG A CA 1
ATOM 1385 C C . ARG A 1 175 ? -14.297 27.703 -4.152 1 87.56 175 ARG A C 1
ATOM 1387 O O . ARG A 1 175 ? -14.844 28.734 -3.764 1 87.56 175 ARG A O 1
ATOM 1394 N N . GLN A 1 176 ? -12.977 27.547 -4.188 1 92.19 176 GLN A N 1
ATOM 1395 C CA . GLN A 1 176 ? -12.109 28.562 -3.592 1 92.19 176 GLN A CA 1
ATOM 1396 C C . GLN A 1 176 ? -11.5 29.469 -4.664 1 92.19 176 GLN A C 1
ATOM 1398 O O . GLN A 1 176 ? -10.633 30.281 -4.371 1 92.19 176 GLN A O 1
ATOM 1403 N N . GLY A 1 177 ? -11.898 29.266 -5.898 1 93.56 177 GLY A N 1
ATOM 1404 C CA . GLY A 1 177 ? -11.422 30.094 -6.988 1 93.56 177 GLY A CA 1
ATOM 1405 C C . GLY A 1 177 ? -9.953 29.891 -7.305 1 93.56 177 GLY A C 1
ATOM 1406 O O . GLY A 1 177 ? -9.242 30.844 -7.625 1 93.56 177 GLY A O 1
ATOM 1407 N N . ILE A 1 178 ? -9.508 28.688 -7.18 1 95.62 178 ILE A N 1
ATOM 1408 C CA . ILE A 1 178 ? -8.102 28.359 -7.406 1 95.62 178 ILE A CA 1
ATOM 1409 C C . ILE A 1 178 ? -7.898 27.938 -8.859 1 95.62 178 ILE A C 1
ATOM 1411 O O . ILE A 1 178 ? -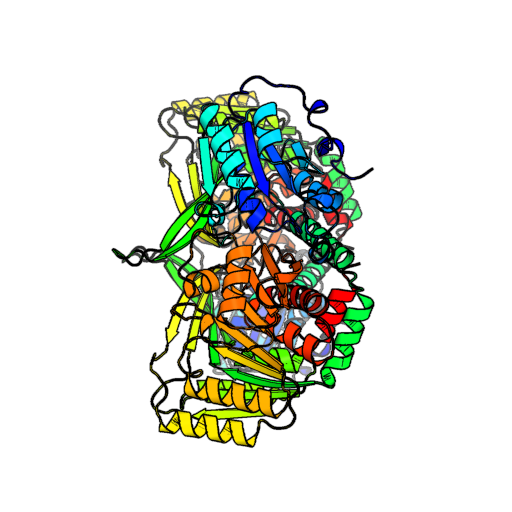8.586 27.047 -9.359 1 95.62 178 ILE A O 1
ATOM 1415 N N . ASP A 1 179 ? -6.93 28.562 -9.492 1 95.88 179 ASP A N 1
ATOM 1416 C CA . ASP A 1 179 ? -6.512 28.234 -10.852 1 95.88 179 ASP A CA 1
ATOM 1417 C C . ASP A 1 179 ? -5.207 27.438 -10.852 1 95.88 179 ASP A C 1
ATOM 1419 O O . ASP A 1 179 ? -4.191 27.906 -10.32 1 95.88 179 ASP A O 1
ATOM 1423 N N . LEU A 1 180 ? -5.219 26.375 -11.547 1 95.31 180 LEU A N 1
ATOM 1424 C CA . LEU A 1 180 ? -4.051 25.5 -11.562 1 95.31 180 LEU A CA 1
ATOM 1425 C C . LEU A 1 180 ? -2.854 26.203 -12.195 1 95.31 180 LEU A C 1
ATOM 1427 O O . LEU A 1 180 ? -1.711 25.984 -11.789 1 95.31 180 LEU A O 1
ATOM 1431 N N . ALA A 1 181 ? -3.064 26.953 -13.203 1 95.62 181 ALA A N 1
ATOM 1432 C CA . ALA A 1 181 ? -1.983 27.688 -13.844 1 95.62 181 ALA A CA 1
ATOM 1433 C C . ALA A 1 181 ? -1.323 28.656 -12.867 1 95.62 181 ALA A C 1
ATOM 1435 O O . ALA A 1 181 ? -0.111 28.875 -12.922 1 95.62 181 ALA A O 1
ATOM 1436 N N . LYS A 1 182 ? -2.104 29.281 -12.047 1 96.5 182 LYS A N 1
ATOM 1437 C CA . LYS A 1 182 ? -1.579 30.203 -11.031 1 96.5 182 LYS A CA 1
ATOM 1438 C C . LYS A 1 182 ? -0.719 29.469 -10.016 1 96.5 182 LYS A C 1
ATOM 1440 O O . LYS A 1 182 ? 0.268 30 -9.516 1 96.5 182 LYS A O 1
ATOM 1445 N N . LEU A 1 183 ? -1.157 28.297 -9.656 1 97.56 183 LEU A N 1
ATOM 1446 C CA . LEU A 1 183 ? -0.359 27.484 -8.742 1 97.56 183 LEU A CA 1
ATOM 1447 C C . LEU A 1 183 ? 1.038 27.234 -9.305 1 97.56 183 LEU A C 1
ATOM 1449 O O . LEU A 1 183 ? 2.029 27.344 -8.578 1 97.56 183 LEU A O 1
ATOM 1453 N N . VAL A 1 184 ? 1.089 26.906 -10.602 1 97.12 184 VAL A N 1
ATOM 1454 C CA . VAL A 1 184 ? 2.365 26.672 -11.266 1 97.12 184 VAL A CA 1
ATOM 1455 C C . VAL A 1 184 ? 3.201 27.953 -11.242 1 97.12 184 VAL A C 1
ATOM 1457 O O . VAL A 1 184 ? 4.422 27.891 -11.078 1 97.12 184 VAL A O 1
ATOM 1460 N N . ALA A 1 185 ? 2.574 29.047 -11.398 1 97.06 185 ALA A N 1
ATOM 1461 C CA . ALA A 1 185 ? 3.27 30.328 -11.359 1 97.06 185 ALA A CA 1
ATOM 1462 C C . ALA A 1 185 ? 3.906 30.562 -9.992 1 97.06 185 ALA A C 1
ATOM 1464 O O . ALA A 1 185 ? 5.008 31.109 -9.898 1 97.06 185 ALA A O 1
ATOM 1465 N N . TYR A 1 186 ? 3.215 30.25 -8.922 1 97 186 TYR A N 1
ATOM 1466 C CA . TYR A 1 186 ? 3.779 30.391 -7.59 1 97 186 TYR A CA 1
ATOM 1467 C C . TYR A 1 186 ? 5.023 29.516 -7.434 1 97 186 TYR A C 1
ATOM 1469 O O . TYR A 1 186 ? 6.008 29.938 -6.82 1 97 186 TYR A O 1
ATOM 1477 N N . ILE A 1 187 ? 4.934 28.281 -7.953 1 97.75 187 ILE A N 1
ATOM 1478 C CA . ILE A 1 187 ? 6.062 27.359 -7.867 1 97.75 187 ILE A CA 1
ATOM 1479 C C . ILE A 1 187 ? 7.289 27.984 -8.531 1 97.75 187 ILE A C 1
ATOM 1481 O O . ILE A 1 187 ? 8.406 27.844 -8.031 1 97.75 187 ILE A O 1
ATOM 1485 N N . GLY A 1 188 ? 7.102 28.672 -9.602 1 96.56 188 GLY A N 1
ATOM 1486 C CA . GLY A 1 188 ? 8.188 29.359 -10.289 1 96.56 188 GLY A CA 1
ATOM 1487 C C . GLY A 1 188 ? 8.852 30.422 -9.438 1 96.56 188 GLY A C 1
ATOM 1488 O O . GLY A 1 188 ? 9.992 30.812 -9.695 1 96.56 188 GLY A O 1
ATOM 1489 N N . LYS A 1 189 ? 8.18 30.906 -8.398 1 97.69 189 LYS A N 1
ATOM 1490 C CA . LYS A 1 189 ? 8.688 31.984 -7.555 1 97.69 189 LYS A CA 1
ATOM 1491 C C . LYS A 1 189 ? 9.352 31.422 -6.297 1 97.69 189 LYS A C 1
ATOM 1493 O O . LYS A 1 189 ? 9.891 32.188 -5.488 1 97.69 189 LYS A O 1
ATOM 1498 N N . PHE A 1 190 ? 9.367 30.156 -6.121 1 98.12 190 PHE A N 1
ATOM 1499 C CA . PHE A 1 190 ? 9.898 29.531 -4.91 1 98.12 190 PHE A CA 1
ATOM 1500 C C . PHE A 1 190 ? 11.375 29.891 -4.723 1 98.12 190 PHE A C 1
ATOM 1502 O O . PHE A 1 190 ? 11.852 30 -3.594 1 98.12 190 PHE A O 1
ATOM 1509 N N . THR A 1 191 ? 12.055 30.047 -5.84 1 96.5 191 THR A N 1
ATOM 1510 C CA . THR A 1 191 ? 13.492 30.312 -5.812 1 96.5 191 THR A CA 1
ATOM 1511 C C . THR A 1 191 ? 13.781 31.672 -5.172 1 96.5 191 THR A C 1
ATOM 1513 O O . THR A 1 191 ? 14.914 31.938 -4.754 1 96.5 191 THR A O 1
ATOM 1516 N N . ASN A 1 192 ? 12.758 32.5 -5.031 1 95.88 192 ASN A N 1
ATOM 1517 C CA . ASN A 1 192 ? 12.93 33.812 -4.457 1 95.88 192 ASN A CA 1
ATOM 1518 C C . ASN A 1 192 ? 12.773 33.812 -2.938 1 95.88 192 ASN A C 1
ATOM 1520 O O . ASN A 1 192 ? 12.984 34.812 -2.273 1 95.88 192 ASN A O 1
ATOM 1524 N N . SER A 1 193 ? 12.453 32.719 -2.383 1 97.12 193 SER A N 1
ATOM 1525 C CA . SER A 1 193 ? 12.172 32.625 -0.954 1 97.12 193 SER A CA 1
ATOM 1526 C C . SER A 1 193 ? 13.383 32.125 -0.182 1 97.12 193 SER A C 1
ATOM 1528 O O . SER A 1 193 ? 14.117 31.266 -0.671 1 97.12 193 SER A O 1
ATOM 1530 N N . LYS A 1 194 ? 13.586 32.688 0.94 1 97.94 194 LYS A N 1
ATOM 1531 C CA . LYS A 1 194 ? 14.602 32.25 1.893 1 97.94 194 LYS A CA 1
ATOM 1532 C C . LYS A 1 194 ? 13.969 31.766 3.195 1 97.94 194 LYS A C 1
ATOM 1534 O O . LYS A 1 194 ? 13.281 32.531 3.875 1 97.94 194 LYS A O 1
ATOM 1539 N N . ILE A 1 195 ? 14.25 30.5 3.549 1 98.25 195 ILE A N 1
ATOM 1540 C CA . ILE A 1 195 ? 13.523 29.859 4.641 1 98.25 195 ILE A CA 1
ATOM 1541 C C . ILE A 1 195 ? 14.508 29.297 5.66 1 98.25 195 ILE A C 1
ATOM 1543 O O . ILE A 1 195 ? 15.523 28.719 5.285 1 98.25 195 ILE A O 1
ATOM 1547 N N . LEU A 1 196 ? 14.281 29.5 6.926 1 98.5 196 LEU A N 1
ATOM 1548 C CA . LEU A 1 196 ? 14.992 28.859 8.023 1 98.5 196 LEU A CA 1
ATOM 1549 C C . LEU A 1 196 ? 14.164 27.734 8.625 1 98.5 196 LEU A C 1
ATOM 1551 O O . LEU A 1 196 ? 13.016 27.938 9.008 1 98.5 196 LEU A O 1
ATOM 1555 N N . VAL A 1 197 ? 14.688 26.516 8.617 1 98.69 197 VAL A N 1
ATOM 1556 C CA . VAL A 1 197 ? 14.047 25.391 9.273 1 98.69 197 VAL A CA 1
ATOM 1557 C C . VAL A 1 197 ? 14.773 25.062 10.578 1 98.69 197 VAL A C 1
ATOM 1559 O O . VAL A 1 197 ? 16 24.906 10.586 1 98.69 197 VAL A O 1
ATOM 1562 N N . ILE A 1 198 ? 14.062 25 11.664 1 98.56 198 ILE A N 1
ATOM 1563 C CA . ILE A 1 198 ? 14.641 24.703 12.969 1 98.56 198 ILE A CA 1
ATOM 1564 C C . ILE A 1 198 ? 13.844 23.594 13.641 1 98.56 198 ILE A C 1
ATOM 1566 O O . ILE A 1 198 ? 12.609 23.625 13.648 1 98.56 198 ILE A O 1
ATOM 1570 N N . GLY A 1 199 ? 14.5 22.578 14.141 1 97.5 199 GLY A N 1
ATOM 1571 C CA . GLY A 1 199 ? 13.797 21.531 14.852 1 97.5 199 GLY A CA 1
ATOM 1572 C C . GLY A 1 199 ? 14.625 20.266 15.039 1 97.5 199 GLY A C 1
ATOM 1573 O O . GLY A 1 199 ? 15.836 20.281 14.812 1 97.5 199 GLY A O 1
ATOM 1574 N N . ASP A 1 200 ? 14.016 19.188 15.508 1 95.56 200 ASP A N 1
ATOM 1575 C CA . ASP A 1 200 ? 14.656 17.891 15.773 1 95.56 200 ASP A CA 1
ATOM 1576 C C . ASP A 1 200 ? 14.938 17.141 14.477 1 95.56 200 ASP A C 1
ATOM 1578 O O . ASP A 1 200 ? 14.086 17.094 13.586 1 95.56 200 ASP A O 1
ATOM 1582 N N . THR A 1 201 ? 16.141 16.641 14.414 1 95.25 201 THR A N 1
ATOM 1583 C CA . THR A 1 201 ? 16.453 15.82 13.25 1 95.25 201 THR A CA 1
ATOM 1584 C C . THR A 1 201 ? 16.547 14.344 13.633 1 95.25 201 THR A C 1
ATOM 1586 O O . THR A 1 201 ? 16.734 14.008 14.805 1 95.25 201 THR A O 1
ATOM 1589 N N . ILE A 1 202 ? 16.281 13.516 12.711 1 94.69 202 ILE A N 1
ATOM 1590 C CA . ILE A 1 202 ? 16.234 12.062 12.891 1 94.69 202 ILE A CA 1
ATOM 1591 C C . ILE A 1 202 ? 16.938 11.383 11.727 1 94.69 202 ILE A C 1
ATOM 1593 O O . ILE A 1 202 ? 16.922 11.875 10.594 1 94.69 202 ILE A O 1
ATOM 1597 N N . VAL A 1 203 ? 17.688 10.352 12.016 1 95.88 203 VAL A N 1
ATOM 1598 C CA . VAL A 1 203 ? 18.109 9.422 10.977 1 95.88 203 VAL A CA 1
ATOM 1599 C C . VAL A 1 203 ? 17.188 8.203 10.977 1 95.88 203 VAL A C 1
ATOM 1601 O O . VAL A 1 203 ? 17.078 7.504 11.984 1 95.88 203 VAL A O 1
ATOM 1604 N N . ASP A 1 204 ? 16.562 8.047 9.867 1 94.06 204 ASP A N 1
ATOM 1605 C CA . ASP A 1 204 ? 15.633 6.926 9.695 1 94.06 204 ASP A CA 1
ATOM 1606 C C . ASP A 1 204 ? 16.266 5.809 8.875 1 94.06 204 ASP A C 1
ATOM 1608 O O . ASP A 1 204 ? 16.641 6.02 7.719 1 94.06 204 ASP A O 1
ATOM 1612 N N . GLN A 1 205 ? 16.344 4.676 9.414 1 94 205 GLN A N 1
ATOM 1613 C CA . GLN A 1 205 ? 16.828 3.51 8.688 1 94 205 GLN A CA 1
ATOM 1614 C C . GLN A 1 205 ? 15.68 2.561 8.344 1 94 205 GLN A C 1
ATOM 1616 O O . GLN A 1 205 ? 14.852 2.246 9.195 1 94 205 GLN A O 1
ATOM 1621 N N . TYR A 1 206 ? 15.586 2.207 7.148 1 93.88 206 TYR A N 1
ATOM 1622 C CA . TYR A 1 206 ? 14.648 1.189 6.676 1 93.88 206 TYR A CA 1
ATOM 1623 C C . TYR A 1 206 ? 15.375 -0.119 6.379 1 93.88 206 TYR A C 1
ATOM 1625 O O . TYR A 1 206 ? 16.359 -0.137 5.637 1 93.88 206 TYR A O 1
ATOM 1633 N N . VAL A 1 207 ? 14.891 -1.136 6.949 1 93.38 207 VAL A N 1
ATOM 1634 C CA . VAL A 1 207 ? 15.453 -2.465 6.738 1 93.38 207 VAL A CA 1
ATOM 1635 C C . VAL A 1 207 ? 14.43 -3.359 6.043 1 93.38 207 VAL A C 1
ATOM 1637 O O . VAL A 1 207 ? 13.445 -3.773 6.656 1 93.38 207 VAL A O 1
ATOM 1640 N N . ALA A 1 208 ? 14.633 -3.613 4.805 1 92.62 208 ALA A N 1
ATOM 1641 C CA . ALA A 1 208 ? 13.812 -4.59 4.09 1 92.62 208 ALA A CA 1
ATOM 1642 C C . ALA A 1 208 ? 14.156 -6.012 4.52 1 92.62 208 ALA A C 1
ATOM 1644 O O . ALA A 1 208 ? 15.328 -6.379 4.59 1 92.62 208 ALA A O 1
ATOM 1645 N N . CYS A 1 209 ? 13.133 -6.789 4.781 1 91.31 209 CYS A N 1
ATOM 1646 C CA . CYS A 1 209 ? 13.359 -8.141 5.285 1 91.31 209 CYS A CA 1
ATOM 1647 C C . CYS A 1 209 ? 12.555 -9.156 4.484 1 91.31 209 CYS A C 1
ATOM 1649 O O . CYS A 1 209 ? 11.672 -8.789 3.707 1 91.31 209 CYS A O 1
ATOM 1651 N N . ASP A 1 210 ? 12.953 -10.336 4.562 1 89.94 210 ASP A N 1
ATOM 1652 C CA . ASP A 1 210 ? 12.195 -11.516 4.145 1 89.94 210 ASP A CA 1
ATOM 1653 C C . ASP A 1 210 ? 11.641 -12.273 5.348 1 89.94 210 ASP A C 1
ATOM 1655 O O . ASP A 1 210 ? 12.383 -12.594 6.281 1 89.94 210 ASP A O 1
ATOM 1659 N N . ALA A 1 211 ? 10.328 -12.539 5.332 1 86.31 211 ALA A N 1
ATOM 1660 C CA . ALA A 1 211 ? 9.75 -13.328 6.418 1 86.31 211 ALA A CA 1
ATOM 1661 C C . ALA A 1 211 ? 10.055 -14.812 6.242 1 86.31 211 ALA A C 1
ATOM 1663 O O . ALA A 1 211 ? 9.555 -15.453 5.32 1 86.31 211 ALA A O 1
ATOM 1664 N N . ILE A 1 212 ? 10.797 -15.344 7.121 1 82 212 ILE A N 1
ATOM 1665 C CA . ILE A 1 212 ? 11.242 -16.719 6.918 1 82 212 ILE A CA 1
ATOM 1666 C C . ILE A 1 212 ? 10.344 -17.672 7.707 1 82 212 ILE A C 1
ATOM 1668 O O . ILE A 1 212 ? 10.328 -18.875 7.453 1 82 212 ILE A O 1
ATOM 1672 N N . GLY A 1 213 ? 9.617 -17.156 8.695 1 82 213 GLY A N 1
ATOM 1673 C CA . GLY A 1 213 ? 8.672 -18.016 9.398 1 82 213 GLY A CA 1
ATOM 1674 C C . GLY A 1 213 ? 8.438 -17.578 10.836 1 82 213 GLY A C 1
ATOM 1675 O O . GLY A 1 213 ? 8.539 -16.391 11.156 1 82 213 GLY A O 1
ATOM 1676 N N . ILE A 1 214 ? 7.91 -18.484 11.672 1 76.38 214 ILE A N 1
ATOM 1677 C CA . ILE A 1 214 ? 7.676 -18.281 13.094 1 76.38 214 ILE A CA 1
ATOM 1678 C C . ILE A 1 214 ? 8.688 -19.078 13.906 1 76.38 214 ILE A C 1
ATOM 1680 O O . ILE A 1 214 ? 9.016 -20.219 13.555 1 76.38 214 ILE A O 1
ATOM 1684 N N . SER A 1 215 ? 9.242 -18.391 15.039 1 67.94 215 SER A N 1
ATOM 1685 C CA . SER A 1 215 ? 10.234 -19.031 15.891 1 67.94 215 SER A CA 1
ATOM 1686 C C . SER A 1 215 ? 9.641 -20.234 16.609 1 67.94 215 SER A C 1
ATOM 1688 O O . SER A 1 215 ? 8.469 -20.234 16.984 1 67.94 215 SER A O 1
ATOM 1690 N N . ALA A 1 216 ? 10.492 -21.266 16.797 1 72.12 216 ALA A N 1
ATOM 1691 C CA . ALA A 1 216 ? 10.078 -22.453 17.547 1 72.12 216 ALA A CA 1
ATOM 1692 C C . ALA A 1 216 ? 10.055 -22.172 19.047 1 72.12 216 ALA A C 1
ATOM 1694 O O . ALA A 1 216 ? 9.352 -22.844 19.797 1 72.12 216 ALA A O 1
ATOM 1695 N N . GLU A 1 217 ? 10.773 -21.203 19.531 1 69.56 217 GLU A N 1
ATOM 1696 C CA . GLU A 1 217 ? 10.953 -20.906 20.953 1 69.56 217 GLU A CA 1
ATOM 1697 C C . GLU A 1 217 ? 9.844 -20.016 21.469 1 69.56 217 GLU A C 1
ATOM 1699 O O . GLU A 1 217 ? 9.508 -20.047 22.656 1 69.56 217 GLU A O 1
ATOM 1704 N N . ALA A 1 218 ? 9.344 -19.156 20.672 1 68.81 218 ALA A N 1
ATOM 1705 C CA . ALA A 1 218 ? 8.289 -18.203 21.016 1 68.81 218 ALA A CA 1
ATOM 1706 C C . ALA A 1 218 ? 7.465 -17.812 19.797 1 68.81 218 ALA A C 1
ATOM 1708 O O . ALA A 1 218 ? 7.922 -17.969 18.656 1 68.81 218 ALA A O 1
ATOM 1709 N N . PRO A 1 219 ? 6.191 -17.484 19.891 1 76.06 219 PRO A N 1
ATOM 1710 C CA . PRO A 1 219 ? 5.355 -17.062 18.766 1 76.06 219 PRO A CA 1
ATOM 1711 C C . PRO A 1 219 ? 5.777 -15.711 18.203 1 76.06 219 PRO A C 1
ATOM 1713 O O . PRO A 1 219 ? 4.984 -14.766 18.203 1 76.06 219 PRO A O 1
ATOM 1716 N N . VAL A 1 220 ? 7.031 -15.711 17.703 1 76 220 VAL A N 1
ATOM 1717 C CA . VAL A 1 220 ? 7.586 -14.477 17.156 1 76 220 VAL A CA 1
ATOM 1718 C C . VAL A 1 220 ? 7.949 -14.664 15.688 1 76 220 VAL A C 1
ATOM 1720 O O . VAL A 1 220 ? 8.438 -15.727 15.297 1 76 220 VAL A O 1
ATOM 1723 N N . LEU A 1 221 ? 7.559 -13.656 14.914 1 84.44 221 LEU A N 1
ATOM 1724 C CA . LEU A 1 221 ? 7.938 -13.648 13.508 1 84.44 221 LEU A CA 1
ATOM 1725 C C . LEU A 1 221 ? 9.453 -13.555 13.352 1 84.44 221 LEU A C 1
ATOM 1727 O O . LEU A 1 221 ? 10.094 -12.719 13.992 1 84.44 221 LEU A O 1
ATOM 1731 N N . VAL A 1 222 ? 10.031 -14.453 12.578 1 82.5 222 VAL A N 1
ATOM 1732 C CA . VAL A 1 222 ? 11.453 -14.414 12.258 1 82.5 222 VAL A CA 1
ATOM 1733 C C . VAL A 1 222 ? 11.648 -13.875 10.844 1 82.5 222 VAL A C 1
ATOM 1735 O O . VAL A 1 222 ? 10.992 -14.328 9.898 1 82.5 222 VAL A O 1
ATOM 1738 N N . VAL A 1 223 ? 12.562 -12.836 10.758 1 88.44 223 VAL A N 1
ATOM 1739 C CA . VAL A 1 223 ? 12.812 -12.227 9.453 1 88.44 223 VAL A CA 1
ATOM 1740 C C . VAL A 1 223 ? 14.312 -12.25 9.156 1 88.44 223 VAL A C 1
ATOM 1742 O O . VAL A 1 223 ? 15.133 -12.344 10.062 1 88.44 223 VAL A O 1
ATOM 1745 N N . LYS A 1 224 ? 14.656 -12.297 7.836 1 87.56 224 LYS A N 1
ATOM 1746 C CA . LYS A 1 224 ? 16.016 -12.141 7.32 1 87.56 224 LYS A CA 1
ATOM 1747 C C . LYS A 1 224 ? 16.172 -10.789 6.629 1 87.56 224 LYS A C 1
ATOM 1749 O O . LYS A 1 224 ? 15.383 -10.43 5.766 1 87.56 224 LYS A O 1
ATOM 1754 N N . GLU A 1 225 ? 17.25 -10.07 7.012 1 88.31 225 GLU A N 1
ATOM 1755 C CA . GLU A 1 225 ? 17.5 -8.766 6.406 1 88.31 225 GLU A CA 1
ATOM 1756 C C . GLU A 1 225 ? 17.953 -8.906 4.957 1 88.31 225 GLU A C 1
ATOM 1758 O O . GLU A 1 225 ? 18.766 -9.766 4.637 1 88.31 225 GLU A O 1
ATOM 1763 N N . LEU A 1 226 ? 17.375 -8.141 4.09 1 86.38 226 LEU A N 1
ATOM 1764 C CA . LEU A 1 226 ? 17.734 -8.125 2.68 1 86.38 226 LEU A CA 1
ATOM 1765 C C . LEU A 1 226 ? 18.609 -6.914 2.354 1 86.38 226 LEU A C 1
ATOM 1767 O O . LEU A 1 226 ? 19.672 -7.055 1.742 1 86.38 226 LEU A O 1
ATOM 1771 N N . GLU A 1 227 ? 18.109 -5.789 2.721 1 87.38 227 GLU A N 1
ATOM 1772 C CA . GLU A 1 227 ? 18.75 -4.523 2.391 1 87.38 227 GLU A CA 1
ATOM 1773 C C . GLU A 1 227 ? 18.406 -3.441 3.41 1 87.38 227 GLU A C 1
ATOM 1775 O O . GLU A 1 227 ? 17.344 -3.492 4.039 1 87.38 227 GLU A O 1
ATOM 1780 N N . THR A 1 228 ? 19.359 -2.496 3.6 1 91.44 228 THR A N 1
ATOM 1781 C CA . THR A 1 228 ? 19.141 -1.361 4.492 1 91.44 228 THR A CA 1
ATOM 1782 C C . THR A 1 228 ? 19.391 -0.045 3.766 1 91.44 228 THR A C 1
ATOM 1784 O O . THR A 1 228 ? 20.281 0.037 2.912 1 91.44 228 THR A O 1
ATOM 1787 N N . ARG A 1 229 ? 18.594 0.883 4.062 1 93 229 ARG A N 1
ATOM 1788 C CA . ARG A 1 229 ? 18.781 2.232 3.541 1 93 229 ARG A CA 1
ATOM 1789 C C . ARG A 1 229 ? 18.484 3.279 4.613 1 93 229 ARG A C 1
ATOM 1791 O O . ARG A 1 229 ? 17.547 3.137 5.387 1 93 229 ARG A O 1
ATOM 1798 N N . GLU A 1 230 ? 19.312 4.324 4.637 1 93.69 230 GLU A N 1
ATOM 1799 C CA . GLU A 1 230 ? 19.156 5.398 5.617 1 93.69 230 GLU A CA 1
ATOM 1800 C C . GLU A 1 230 ? 18.672 6.684 4.949 1 93.69 230 GLU A C 1
ATOM 1802 O O . GLU A 1 230 ? 19.078 7 3.83 1 93.69 230 GLU A O 1
ATOM 1807 N N . PHE A 1 231 ? 17.859 7.402 5.664 1 93.88 231 PHE A N 1
ATOM 1808 C CA . PHE A 1 231 ? 17.328 8.688 5.23 1 93.88 231 PHE A CA 1
ATOM 1809 C C . PHE A 1 231 ? 17.422 9.719 6.348 1 93.88 231 PHE A C 1
ATOM 1811 O O . PHE A 1 231 ? 17.359 9.375 7.531 1 93.88 231 PHE A O 1
ATOM 1818 N N . VAL A 1 232 ? 17.641 10.961 5.969 1 95.69 232 VAL A N 1
ATOM 1819 C CA . VAL A 1 232 ? 17.516 12.047 6.934 1 95.69 232 VAL A CA 1
ATOM 1820 C C . VAL A 1 232 ? 16.047 12.383 7.137 1 95.69 232 VAL A C 1
ATOM 1822 O O . VAL A 1 232 ? 15.312 12.617 6.172 1 95.69 232 VAL A O 1
ATOM 1825 N N . GLY A 1 233 ? 15.57 12.305 8.438 1 95.06 233 GLY A N 1
ATOM 1826 C CA . GLY A 1 233 ? 14.188 12.586 8.781 1 95.06 233 GLY A CA 1
ATOM 1827 C C . GLY A 1 233 ? 14.039 13.734 9.758 1 95.06 233 GLY A C 1
ATOM 1828 O O . GLY A 1 233 ? 14.961 14.531 9.938 1 95.06 233 GLY A O 1
ATOM 1829 N N . GLY A 1 234 ? 12.836 13.891 10.32 1 95.12 234 GLY A N 1
ATOM 1830 C CA . GLY A 1 234 ? 12.555 15 11.219 1 95.12 234 GLY A CA 1
ATOM 1831 C C . GLY A 1 234 ? 12.539 16.344 10.516 1 95.12 234 GLY A C 1
ATOM 1832 O O . GLY A 1 234 ? 12.016 16.469 9.414 1 95.12 234 GLY A O 1
ATOM 1833 N N . ALA A 1 235 ? 13.086 17.281 11.25 1 97.56 235 ALA A N 1
ATOM 1834 C CA . ALA A 1 235 ? 13.156 18.625 10.672 1 97.56 235 ALA A CA 1
ATOM 1835 C C . ALA A 1 235 ? 14.102 18.656 9.469 1 97.56 235 ALA A C 1
ATOM 1837 O O . ALA A 1 235 ? 13.961 19.516 8.586 1 97.56 235 ALA A O 1
ATOM 1838 N N . GLY A 1 236 ? 15.031 17.734 9.461 1 97.88 236 GLY A N 1
ATOM 1839 C CA . GLY A 1 236 ? 15.977 17.672 8.359 1 97.88 236 GLY A CA 1
ATOM 1840 C C . GLY A 1 236 ? 15.305 17.422 7.02 1 97.88 236 GLY A C 1
ATOM 1841 O O . GLY A 1 236 ? 15.68 18.031 6.012 1 97.88 236 GLY A O 1
ATOM 1842 N N . VAL A 1 237 ? 14.344 16.531 7.012 1 97.25 237 VAL A N 1
ATOM 1843 C CA . VAL A 1 237 ? 13.695 16.234 5.742 1 97.25 237 VAL A CA 1
ATOM 1844 C C . VAL A 1 237 ? 12.828 17.422 5.312 1 97.25 237 VAL A C 1
ATOM 1846 O O . VAL A 1 237 ? 12.656 17.672 4.117 1 97.25 237 VAL A O 1
ATOM 1849 N N . VAL A 1 238 ? 12.25 18.141 6.238 1 98.25 238 VAL A N 1
ATOM 1850 C CA . VAL A 1 238 ? 11.5 19.359 5.906 1 98.25 238 VAL A CA 1
ATOM 1851 C C . VAL A 1 238 ? 12.406 20.344 5.188 1 98.25 238 VAL A C 1
ATOM 1853 O O . VAL A 1 238 ? 12.031 20.906 4.156 1 98.25 238 VAL A O 1
ATOM 1856 N N . ALA A 1 239 ? 13.633 20.516 5.699 1 98.69 239 ALA A N 1
ATOM 1857 C CA . ALA A 1 239 ? 14.617 21.391 5.062 1 98.69 239 ALA A CA 1
ATOM 1858 C C . ALA A 1 239 ? 14.953 20.906 3.656 1 98.69 239 ALA A C 1
ATOM 1860 O O . ALA A 1 239 ? 15.062 21.703 2.725 1 98.69 239 ALA A O 1
ATOM 1861 N N . ALA A 1 240 ? 15.102 19.625 3.543 1 98.31 240 ALA A N 1
ATOM 1862 C CA . ALA A 1 240 ? 15.422 19.031 2.246 1 98.31 240 ALA A CA 1
ATOM 1863 C C . ALA A 1 240 ? 14.305 19.281 1.236 1 98.31 240 ALA A C 1
ATOM 1865 O O . ALA A 1 240 ? 14.57 19.578 0.068 1 98.31 240 ALA A O 1
ATOM 1866 N N . HIS A 1 241 ? 13.07 19.156 1.685 1 98.5 241 HIS A N 1
ATOM 1867 C CA . HIS A 1 241 ? 11.938 19.453 0.813 1 98.5 241 HIS A CA 1
ATOM 1868 C C . HIS A 1 241 ? 11.945 20.922 0.4 1 98.5 241 HIS A C 1
ATOM 1870 O O . HIS A 1 241 ? 11.719 21.25 -0.769 1 98.5 241 HIS A O 1
ATOM 1876 N N . VAL A 1 242 ? 12.188 21.812 1.333 1 98.69 242 VAL A N 1
ATOM 1877 C CA . VAL A 1 242 ? 12.211 23.234 1.062 1 98.69 242 VAL A CA 1
ATOM 1878 C C . VAL A 1 242 ? 13.242 23.531 -0.025 1 98.69 242 VAL A C 1
ATOM 1880 O O . VAL A 1 242 ? 12.953 24.25 -0.986 1 98.69 242 VAL A O 1
ATOM 1883 N N . LYS A 1 243 ? 14.406 22.953 0.126 1 98.69 243 LYS A N 1
ATOM 1884 C CA . LYS A 1 243 ? 15.477 23.172 -0.843 1 98.69 243 LYS A CA 1
ATOM 1885 C C . LYS A 1 243 ? 15.125 22.562 -2.197 1 98.69 243 LYS A C 1
ATOM 1887 O O . LYS A 1 243 ? 15.352 23.188 -3.24 1 98.69 243 LYS A O 1
ATOM 1892 N N . ALA A 1 244 ? 14.617 21.375 -2.186 1 98.25 244 ALA A N 1
ATOM 1893 C CA . ALA A 1 244 ? 14.273 20.688 -3.422 1 98.25 244 ALA A CA 1
ATOM 1894 C C . ALA A 1 244 ? 13.211 21.453 -4.203 1 98.25 244 ALA A C 1
ATOM 1896 O O . ALA A 1 244 ? 13.156 21.375 -5.434 1 98.25 244 ALA A O 1
ATOM 1897 N N . LEU A 1 245 ? 12.391 22.188 -3.473 1 98.44 245 LEU A N 1
ATOM 1898 C CA . LEU A 1 245 ? 11.352 23 -4.098 1 98.44 245 LEU A CA 1
ATOM 1899 C C . LEU A 1 245 ? 11.945 24.25 -4.742 1 98.44 245 LEU A C 1
ATOM 1901 O O . LEU A 1 245 ? 11.266 24.953 -5.496 1 98.44 245 LEU A O 1
ATOM 1905 N N . GLY A 1 246 ? 13.203 24.516 -4.434 1 98 246 GLY A N 1
ATOM 1906 C CA . GLY A 1 246 ? 13.906 25.594 -5.109 1 98 246 GLY A CA 1
ATOM 1907 C C . GLY A 1 246 ? 14.234 26.75 -4.195 1 98 246 GLY A C 1
ATOM 1908 O O . GLY A 1 246 ? 15.008 27.641 -4.566 1 98 246 GLY A O 1
ATOM 1909 N N . ALA A 1 247 ? 13.742 26.844 -2.98 1 98.38 247 ALA A N 1
ATOM 1910 C CA . ALA A 1 247 ? 13.977 27.938 -2.045 1 98.38 247 ALA A CA 1
ATOM 1911 C C . ALA A 1 247 ? 15.367 27.828 -1.417 1 98.38 247 ALA A C 1
ATOM 1913 O O . ALA A 1 247 ? 15.938 26.734 -1.347 1 98.38 247 ALA A O 1
ATOM 1914 N N . ASP A 1 248 ? 15.898 28.938 -1.06 1 97.75 248 ASP A N 1
ATOM 1915 C CA . ASP A 1 248 ? 17.094 28.922 -0.221 1 97.75 248 ASP A CA 1
ATOM 1916 C C . ASP A 1 248 ? 16.766 28.453 1.194 1 97.75 248 ASP A C 1
ATOM 1918 O O . ASP A 1 248 ? 15.742 28.844 1.761 1 97.75 248 ASP A O 1
ATOM 1922 N N . CYS A 1 249 ? 17.609 27.547 1.707 1 98.31 249 CYS A N 1
ATOM 1923 C CA . CYS A 1 249 ? 17.234 26.938 2.979 1 98.31 249 CYS A CA 1
ATOM 1924 C C . CYS A 1 249 ? 18.422 26.875 3.924 1 98.31 249 CYS A C 1
ATOM 1926 O O . CYS A 1 249 ? 19.531 26.516 3.516 1 98.31 249 CYS A O 1
ATOM 1928 N N . THR A 1 250 ? 18.25 27.344 5.098 1 98.31 250 THR A N 1
ATOM 1929 C CA . THR A 1 250 ? 19.156 27.109 6.223 1 98.31 250 THR A CA 1
ATOM 1930 C C . THR A 1 250 ? 18.516 26.156 7.238 1 98.31 250 THR A C 1
ATOM 1932 O O . THR A 1 250 ? 17.312 26.266 7.516 1 98.31 250 THR A O 1
ATOM 1935 N N . PHE A 1 251 ? 19.328 25.234 7.746 1 98.44 251 PHE A N 1
ATOM 1936 C CA . PHE A 1 251 ? 18.828 24.25 8.695 1 98.44 251 PHE A CA 1
ATOM 1937 C C . PHE A 1 251 ? 19.562 24.344 10.023 1 98.44 251 PHE A C 1
ATOM 1939 O O . PHE A 1 251 ? 20.797 24.297 10.062 1 98.44 251 PHE A O 1
ATOM 1946 N N . LEU A 1 252 ? 18.812 24.562 11.039 1 98.38 252 LEU A N 1
ATOM 1947 C CA . LEU A 1 252 ? 19.359 24.688 12.391 1 98.38 252 LEU A CA 1
ATOM 1948 C C . LEU A 1 252 ? 18.812 23.578 13.297 1 98.38 252 LEU A C 1
ATOM 1950 O O . LEU A 1 252 ? 17.594 23.406 13.414 1 98.38 252 LEU A O 1
ATOM 1954 N N . SER A 1 253 ? 19.719 22.766 13.922 1 98.12 253 SER A N 1
ATOM 1955 C CA . SER A 1 253 ? 19.297 21.672 14.789 1 98.12 253 SER A CA 1
ATOM 1956 C C . SER A 1 253 ? 20.391 21.312 15.789 1 98.12 253 SER A C 1
ATOM 1958 O O . SER A 1 253 ? 21.453 21.938 15.797 1 98.12 253 SER A O 1
ATOM 1960 N N . VAL A 1 254 ? 20.062 20.422 16.734 1 97 254 VAL A N 1
ATOM 1961 C CA . VAL A 1 254 ? 21 19.859 17.688 1 97 254 VAL A CA 1
ATOM 1962 C C . VAL A 1 254 ? 21.156 18.359 17.422 1 97 254 VAL A C 1
ATOM 1964 O O . VAL A 1 254 ? 20.172 17.641 17.234 1 97 254 VAL A O 1
ATOM 1967 N N . VAL A 1 255 ? 22.359 17.906 17.297 1 96.62 255 VAL A N 1
ATOM 1968 C CA . VAL A 1 255 ? 22.672 16.5 17.047 1 96.62 255 VAL A CA 1
ATOM 1969 C C . VAL A 1 255 ? 23.672 16 18.078 1 96.62 255 VAL A C 1
ATOM 1971 O O . VAL A 1 255 ? 24.25 16.797 18.828 1 96.62 255 VAL A O 1
ATOM 1974 N N . GLY A 1 256 ? 23.844 14.664 18.141 1 94.75 256 GLY A N 1
ATOM 1975 C CA . GLY A 1 256 ? 24.906 14.109 18.953 1 94.75 256 GLY A CA 1
ATOM 1976 C C . GLY A 1 256 ? 26.281 14.234 18.312 1 94.75 256 GLY A C 1
ATOM 1977 O O . GLY A 1 256 ? 26.422 14.938 17.312 1 94.75 256 GLY A O 1
ATOM 1978 N N . GLU A 1 257 ? 27.266 13.75 19 1 94.75 257 GLU A N 1
ATOM 1979 C CA . GLU A 1 257 ? 28.609 13.641 18.438 1 94.75 257 GLU A CA 1
ATOM 1980 C C . GLU A 1 257 ? 28.891 12.219 17.969 1 94.75 257 GLU A C 1
ATOM 1982 O O . GLU A 1 257 ? 29.641 11.484 18.609 1 94.75 257 GLU A O 1
ATOM 1987 N N . ASP A 1 258 ? 28.297 11.898 16.844 1 95.25 258 ASP A N 1
ATOM 1988 C CA . ASP A 1 258 ? 28.359 10.531 16.344 1 95.25 258 ASP A CA 1
ATOM 1989 C C . ASP A 1 258 ? 28.297 10.492 14.82 1 95.25 258 ASP A C 1
ATOM 1991 O O . ASP A 1 258 ? 28.297 11.539 14.164 1 95.25 258 ASP A O 1
ATOM 1995 N N . GLU A 1 259 ? 28.344 9.297 14.266 1 94.5 259 GLU A N 1
ATOM 1996 C CA . GLU A 1 259 ? 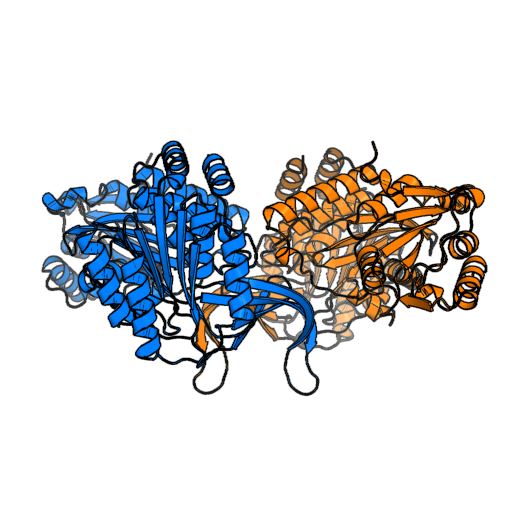28.359 9.109 12.82 1 94.5 259 GLU A CA 1
ATOM 1997 C C . GLU A 1 259 ? 27.047 9.555 12.188 1 94.5 259 GLU A C 1
ATOM 1999 O O . GLU A 1 259 ? 27.031 10.023 11.047 1 94.5 259 GLU A O 1
ATOM 2004 N N . ASN A 1 260 ? 26 9.383 12.898 1 95.25 260 ASN A N 1
ATOM 2005 C CA . ASN A 1 260 ? 24.703 9.812 12.383 1 95.25 260 ASN A CA 1
ATOM 2006 C C . ASN A 1 260 ? 24.641 11.328 12.211 1 95.25 260 ASN A C 1
ATOM 2008 O O . ASN A 1 260 ? 24.016 11.82 11.281 1 95.25 260 ASN A O 1
ATOM 2012 N N . ALA A 1 261 ? 25.25 12.023 13.133 1 97.06 261 ALA A N 1
ATOM 2013 C CA . ALA A 1 261 ? 25.344 13.477 12.992 1 97.06 261 ALA A CA 1
ATOM 2014 C C . ALA A 1 261 ? 26.078 13.852 11.711 1 97.06 261 ALA A C 1
ATOM 2016 O O . ALA A 1 261 ? 25.656 14.766 10.992 1 97.06 261 ALA A O 1
ATOM 2017 N N . ASN A 1 262 ? 27.109 13.117 11.461 1 97 262 ASN A N 1
ATOM 2018 C CA . ASN A 1 262 ? 27.875 13.336 10.234 1 97 262 ASN A CA 1
ATOM 2019 C C . ASN A 1 262 ? 27.031 13.039 8.992 1 97 262 ASN A C 1
ATOM 2021 O O . ASN A 1 262 ? 27.125 13.766 8 1 97 262 ASN A O 1
ATOM 2025 N N . LEU A 1 263 ? 26.328 12.031 9.078 1 96.06 263 LEU A N 1
ATOM 2026 C CA . LEU A 1 263 ? 25.453 11.648 7.969 1 96.06 263 LEU A CA 1
ATOM 2027 C C . LEU A 1 263 ? 24.438 12.742 7.676 1 96.06 263 LEU A C 1
ATOM 2029 O O . LEU A 1 263 ? 24.219 13.102 6.512 1 96.06 263 LEU A O 1
ATOM 2033 N N . VAL A 1 264 ? 23.859 13.312 8.68 1 97.31 264 VAL A N 1
ATOM 2034 C CA . VAL A 1 264 ? 22.875 14.375 8.531 1 97.31 264 VAL A CA 1
ATOM 2035 C C . VAL A 1 264 ? 23.516 15.594 7.867 1 97.31 264 VAL A C 1
ATOM 2037 O O . VAL A 1 264 ? 22.984 16.109 6.879 1 97.31 264 VAL A O 1
ATOM 2040 N N . GLY A 1 265 ? 24.625 16 8.422 1 97.75 265 GLY A N 1
ATOM 2041 C CA . GLY A 1 265 ? 25.328 17.172 7.891 1 97.75 265 GLY A CA 1
ATOM 2042 C C . GLY A 1 265 ? 25.719 17.016 6.438 1 97.75 265 GLY A C 1
ATOM 2043 O O . GLY A 1 265 ? 25.422 17.875 5.605 1 97.75 265 GLY A O 1
ATOM 2044 N N . LYS A 1 266 ? 26.297 15.922 6.148 1 97.38 266 LYS A N 1
ATOM 2045 C CA . LYS A 1 266 ? 26.812 15.664 4.801 1 97.38 266 LYS A CA 1
ATOM 2046 C C . LYS A 1 266 ? 25.656 15.578 3.795 1 97.38 266 LYS A C 1
ATOM 2048 O O . LYS A 1 266 ? 25.719 16.188 2.727 1 97.38 266 LYS A O 1
ATOM 2053 N N . ASN A 1 267 ? 24.672 14.852 4.141 1 96.69 267 ASN A N 1
ATOM 2054 C CA . ASN A 1 267 ? 23.531 14.641 3.254 1 96.69 267 ASN A CA 1
ATOM 2055 C C . ASN A 1 267 ? 22.844 15.961 2.916 1 96.69 267 ASN A C 1
ATOM 2057 O O . ASN A 1 267 ? 22.562 16.234 1.748 1 96.69 267 ASN A O 1
ATOM 2061 N N . LEU A 1 268 ? 22.609 16.781 3.875 1 98.06 268 LEU A N 1
ATOM 2062 C CA . LEU A 1 268 ? 21.891 18.031 3.664 1 98.06 268 LEU A CA 1
ATOM 2063 C C . LEU A 1 268 ? 22.781 19.047 2.947 1 98.06 268 LEU A C 1
ATOM 2065 O O . LEU A 1 268 ? 22.297 19.797 2.084 1 98.06 268 LEU A O 1
ATOM 2069 N N . GLN A 1 269 ? 24.062 19.062 3.248 1 98 269 GLN A N 1
ATOM 2070 C CA . GLN A 1 269 ? 24.984 19.984 2.586 1 98 269 GLN A CA 1
ATOM 2071 C C . GLN A 1 269 ? 25.109 19.656 1.099 1 98 269 GLN A C 1
ATOM 2073 O O . GLN A 1 269 ? 25.156 20.562 0.264 1 98 269 GLN A O 1
ATOM 2078 N N . GLU A 1 270 ? 25.125 18.406 0.819 1 97 270 GLU A N 1
ATOM 2079 C CA . GLU A 1 270 ? 25.219 17.953 -0.569 1 97 270 GLU A CA 1
ATOM 2080 C C . GLU A 1 270 ? 24 18.406 -1.377 1 97 270 GLU A C 1
ATOM 2082 O O . GLU A 1 270 ? 24.078 18.562 -2.598 1 97 270 GLU A O 1
ATOM 2087 N N . GLN A 1 271 ? 22.922 18.688 -0.707 1 96.69 271 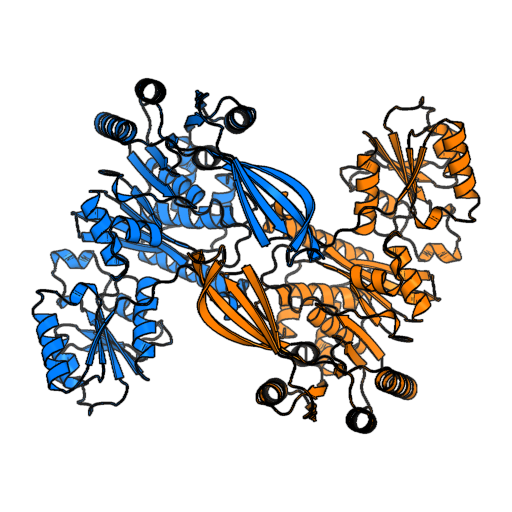GLN A N 1
ATOM 2088 C CA . GLN A 1 271 ? 21.688 19.141 -1.367 1 96.69 271 GLN A CA 1
ATOM 2089 C C . GLN A 1 271 ? 21.672 20.656 -1.493 1 96.69 271 GLN A C 1
ATOM 2091 O O . GLN A 1 271 ? 20.703 21.234 -2.025 1 96.69 271 GLN A O 1
ATOM 2096 N N . GLY A 1 272 ? 22.672 21.328 -0.935 1 97.62 272 GLY A N 1
ATOM 2097 C CA . GLY A 1 272 ? 22.766 22.781 -1.062 1 97.62 272 GLY A CA 1
ATOM 2098 C C . GLY A 1 272 ? 22.156 23.531 0.106 1 97.62 272 GLY A C 1
ATOM 2099 O O . GLY A 1 272 ? 21.859 24.719 -0.001 1 97.62 272 GLY A O 1
ATOM 2100 N N . ILE A 1 273 ? 21.953 22.906 1.216 1 98.5 273 ILE A N 1
ATOM 2101 C CA . ILE A 1 273 ? 21.375 23.531 2.398 1 98.5 273 ILE A CA 1
ATOM 2102 C C . ILE A 1 273 ? 22.484 24.062 3.297 1 98.5 273 ILE A C 1
ATOM 2104 O O . ILE A 1 273 ? 23.531 23.422 3.465 1 98.5 273 ILE A O 1
ATOM 2108 N N . ASP A 1 274 ? 22.312 25.281 3.77 1 97.94 274 ASP A N 1
ATOM 2109 C CA . ASP A 1 274 ? 23.188 25.797 4.809 1 97.94 274 ASP A CA 1
ATOM 2110 C C . ASP A 1 274 ? 22.906 25.141 6.156 1 97.94 274 ASP A C 1
ATOM 2112 O O . ASP A 1 274 ? 21.938 25.516 6.836 1 97.94 274 ASP A O 1
ATOM 2116 N N . VAL A 1 275 ? 23.766 24.234 6.551 1 98.19 275 VAL A N 1
ATOM 2117 C CA . VAL A 1 275 ? 23.516 23.406 7.711 1 98.19 275 VAL A CA 1
ATOM 2118 C C . VAL A 1 275 ? 24.234 23.969 8.938 1 98.19 275 VAL A C 1
ATOM 2120 O O . VAL A 1 275 ? 25.453 24.156 8.914 1 98.19 275 VAL A O 1
ATOM 2123 N N . GLN A 1 276 ? 23.484 24.297 9.922 1 97 276 GLN A N 1
ATOM 2124 C CA . GLN A 1 276 ? 23.984 24.766 11.211 1 97 276 GLN A CA 1
ATOM 2125 C C . GLN A 1 276 ? 23.609 23.797 12.336 1 97 276 GLN A C 1
ATOM 2127 O O . GLN A 1 276 ? 22.531 23.891 12.914 1 97 276 GLN A O 1
ATOM 2132 N N . LEU A 1 277 ? 24.578 22.969 12.711 1 97.19 277 LEU A N 1
ATOM 2133 C CA . LEU A 1 277 ? 24.312 21.969 13.734 1 97.19 277 LEU A CA 1
ATOM 2134 C C . LEU A 1 277 ? 25.094 22.266 15.008 1 97.19 277 LEU A C 1
ATOM 2136 O O . LEU A 1 277 ? 26.25 22.688 14.945 1 97.19 277 LEU A O 1
ATOM 2140 N N . VAL A 1 278 ? 24.422 22.141 16.109 1 97.31 278 VAL A N 1
ATOM 2141 C CA . VAL A 1 278 ? 25.062 22.203 17.422 1 97.31 278 VAL A CA 1
ATOM 2142 C C . VAL A 1 278 ? 25.266 20.797 17.969 1 97.31 278 VAL A C 1
ATOM 2144 O O . VAL A 1 278 ? 24.312 20.016 18.047 1 97.31 278 VAL A O 1
ATOM 2147 N N . GLY A 1 279 ? 26.438 20.469 18.344 1 96.5 279 GLY A N 1
ATOM 2148 C CA . GLY A 1 279 ? 26.75 19.156 18.891 1 96.5 279 GLY A CA 1
ATOM 2149 C C . GLY A 1 279 ? 26.5 19.062 20.375 1 96.5 279 GLY A C 1
ATOM 2150 O O . GLY A 1 279 ? 26.922 19.938 21.141 1 96.5 279 GLY A O 1
ATOM 2151 N N . ASP A 1 280 ? 25.766 18.125 20.766 1 94.56 280 ASP A N 1
ATOM 2152 C CA . ASP A 1 280 ? 25.5 17.797 22.156 1 94.56 280 ASP A CA 1
ATOM 2153 C C . ASP A 1 280 ? 26.031 16.422 22.516 1 94.56 280 ASP A C 1
ATOM 2155 O O . ASP A 1 280 ? 25.438 15.398 22.141 1 94.56 280 ASP A O 1
ATOM 2159 N N . SER A 1 281 ? 27.078 16.297 23.25 1 91.25 281 SER A N 1
ATOM 2160 C CA . SER A 1 281 ? 27.75 15.039 23.547 1 91.25 281 SER A CA 1
ATOM 2161 C C . SER A 1 281 ? 26.922 14.203 24.531 1 91.25 281 SER A C 1
ATOM 2163 O O . SER A 1 281 ? 27.188 13.008 24.688 1 91.25 281 SER A O 1
ATOM 2165 N N . SER A 1 282 ? 25.969 14.844 25.125 1 90.75 282 SER A N 1
ATOM 2166 C CA . SER A 1 282 ? 25.203 14.141 26.141 1 90.75 282 SER A CA 1
ATOM 2167 C C . SER A 1 282 ? 24.109 13.281 25.531 1 90.75 282 SER A C 1
ATOM 2169 O O . SER A 1 282 ? 23.438 12.508 26.219 1 90.75 282 SER A O 1
ATOM 2171 N N . ARG A 1 283 ? 23.906 13.312 24.234 1 90.56 283 ARG A N 1
ATOM 2172 C CA . ARG A 1 283 ? 22.844 12.531 23.578 1 90.56 283 ARG A CA 1
ATOM 2173 C C . ARG A 1 283 ? 23.312 12.023 22.219 1 90.56 283 ARG A C 1
ATOM 2175 O O . ARG A 1 283 ? 24.156 12.648 21.578 1 90.56 283 ARG A O 1
ATOM 2182 N N . PRO A 1 284 ? 22.828 10.859 21.844 1 92.81 284 PRO A N 1
ATOM 2183 C CA . PRO A 1 284 ? 23.047 10.461 20.453 1 92.81 284 PRO A CA 1
ATOM 2184 C C . PRO A 1 284 ? 22.156 11.219 19.484 1 92.81 284 PRO A C 1
ATOM 2186 O O . PRO A 1 284 ? 21.141 11.797 19.875 1 92.81 284 PRO A O 1
ATOM 2189 N N . THR A 1 285 ? 22.609 11.312 18.281 1 94.81 285 THR A N 1
ATOM 2190 C CA . THR A 1 285 ? 21.672 11.734 17.25 1 94.81 285 THR A CA 1
ATOM 2191 C C . THR A 1 285 ? 20.5 10.766 17.156 1 94.81 285 THR A C 1
ATOM 2193 O O . THR A 1 285 ? 20.688 9.547 17.141 1 94.81 285 THR A O 1
ATOM 2196 N N . THR A 1 286 ? 19.25 11.273 17.156 1 92.94 286 THR A N 1
ATOM 2197 C CA . THR A 1 286 ? 18.062 10.438 17.141 1 92.94 286 THR A CA 1
ATOM 2198 C C . THR A 1 286 ? 18.078 9.492 15.945 1 92.94 286 THR A C 1
ATOM 2200 O O . THR A 1 286 ? 18.312 9.93 14.812 1 92.94 286 THR A O 1
ATOM 2203 N N . PHE A 1 287 ? 17.938 8.211 16.266 1 93.5 287 PHE A N 1
ATOM 2204 C CA . PHE A 1 287 ? 18.016 7.164 15.242 1 93.5 287 PHE A CA 1
ATOM 2205 C C . PHE A 1 287 ? 16.844 6.195 15.375 1 93.5 287 PHE A C 1
ATOM 2207 O O . PHE A 1 287 ? 16.594 5.66 16.453 1 93.5 287 PHE A O 1
ATOM 2214 N N . LYS A 1 288 ? 16.109 6.016 14.266 1 92.38 288 LYS A N 1
ATOM 2215 C CA . LYS A 1 288 ? 14.953 5.117 14.234 1 92.38 288 LYS A CA 1
ATOM 2216 C C . LYS A 1 288 ? 15.109 4.074 13.133 1 92.38 288 LYS A C 1
ATOM 2218 O O . LYS A 1 288 ? 15.523 4.395 12.016 1 92.38 288 LYS A O 1
ATOM 2223 N N . ILE A 1 289 ? 14.812 2.85 13.445 1 92.5 289 ILE A N 1
ATOM 2224 C CA . ILE A 1 289 ? 14.898 1.751 12.492 1 92.5 289 ILE A CA 1
ATOM 2225 C C . ILE A 1 289 ? 13.508 1.178 12.242 1 92.5 289 ILE A C 1
ATOM 2227 O O . ILE A 1 289 ? 12.789 0.843 13.188 1 92.5 289 ILE A O 1
ATOM 2231 N N . ARG A 1 290 ? 13.148 1.074 11.031 1 92.62 290 ARG A N 1
ATOM 2232 C CA . ARG A 1 290 ? 11.906 0.423 10.625 1 92.62 290 ARG A CA 1
ATOM 2233 C C . ARG A 1 290 ? 12.188 -0.889 9.906 1 92.62 290 ARG A C 1
ATOM 2235 O O . ARG A 1 290 ? 12.859 -0.902 8.867 1 92.62 290 ARG A O 1
ATOM 2242 N N . TYR A 1 291 ? 11.656 -1.945 10.398 1 92.56 291 TYR A N 1
ATOM 2243 C CA . TYR A 1 291 ? 11.75 -3.248 9.75 1 92.56 291 TYR A CA 1
ATOM 2244 C C . TYR A 1 291 ? 10.5 -3.545 8.93 1 92.56 291 TYR A C 1
ATOM 2246 O O . TYR A 1 291 ? 9.383 -3.436 9.43 1 92.56 291 TYR A O 1
ATOM 2254 N N . MET A 1 292 ? 10.734 -3.906 7.695 1 92.31 292 MET A N 1
ATOM 2255 C CA . MET A 1 292 ? 9.586 -4.102 6.812 1 92.31 292 MET A CA 1
ATOM 2256 C C . MET A 1 292 ? 9.734 -5.391 6.008 1 92.31 292 MET A C 1
ATOM 2258 O O . MET A 1 292 ? 10.852 -5.824 5.727 1 92.31 292 MET A O 1
ATOM 2262 N N . VAL A 1 293 ? 8.633 -6.012 5.613 1 88.44 293 VAL A N 1
ATOM 2263 C CA . VAL A 1 293 ? 8.516 -7.043 4.586 1 88.44 293 VAL A CA 1
ATOM 2264 C C . VAL A 1 293 ? 7.633 -6.539 3.447 1 88.44 293 VAL A C 1
ATOM 2266 O O . VAL A 1 293 ? 6.457 -6.234 3.656 1 88.44 293 VAL A O 1
ATOM 2269 N N . GLU A 1 294 ? 8.195 -6.418 2.322 1 86 294 GLU A N 1
ATOM 2270 C CA . GLU A 1 294 ? 7.5 -5.758 1.221 1 86 294 GLU A CA 1
ATOM 2271 C C . GLU A 1 294 ? 7.09 -4.336 1.599 1 86 294 GLU A C 1
ATOM 2273 O O . GLU A 1 294 ? 7.922 -3.541 2.039 1 86 294 GLU A O 1
ATOM 2278 N N . ASN A 1 295 ? 5.844 -3.965 1.506 1 82.81 295 ASN A N 1
ATOM 2279 C CA . ASN A 1 295 ? 5.406 -2.625 1.879 1 82.81 295 ASN A CA 1
ATOM 2280 C C . ASN A 1 295 ? 4.719 -2.617 3.24 1 82.81 295 ASN A C 1
ATOM 2282 O O . ASN A 1 295 ? 4.035 -1.654 3.592 1 82.81 295 ASN A O 1
ATOM 2286 N N . GLN A 1 296 ? 5.02 -3.648 3.951 1 86.69 296 GLN A N 1
ATOM 2287 C CA . GLN A 1 296 ? 4.402 -3.754 5.27 1 86.69 296 GLN A CA 1
ATOM 2288 C C . GLN A 1 296 ? 5.422 -3.49 6.375 1 86.69 296 GLN A C 1
ATOM 2290 O O . GLN A 1 296 ? 6.445 -4.168 6.457 1 86.69 296 GLN A O 1
ATOM 2295 N N . LYS A 1 297 ? 5.148 -2.545 7.219 1 89.38 297 LYS A N 1
ATOM 2296 C CA . LYS A 1 297 ? 6 -2.275 8.375 1 89.38 297 LYS A CA 1
ATOM 2297 C C . LYS A 1 297 ? 5.676 -3.217 9.531 1 89.38 297 LYS A C 1
ATOM 2299 O O . LYS A 1 297 ? 4.516 -3.344 9.922 1 89.38 297 LYS A O 1
ATOM 2304 N N . LEU A 1 298 ? 6.664 -3.883 10.055 1 88.38 298 LEU A N 1
ATOM 2305 C CA . LEU A 1 298 ? 6.465 -4.867 11.109 1 88.38 298 LEU A CA 1
ATOM 2306 C C . LEU A 1 298 ? 6.613 -4.227 12.484 1 88.38 298 LEU A C 1
ATOM 2308 O O . LEU A 1 298 ? 5.723 -4.344 13.336 1 88.38 298 LEU A O 1
ATOM 2312 N N . PHE A 1 299 ? 7.711 -3.539 12.695 1 86.5 299 PHE A N 1
ATOM 2313 C CA . PHE A 1 299 ? 7.938 -2.822 13.945 1 86.5 299 PHE A CA 1
ATOM 2314 C C . PHE A 1 299 ? 9.039 -1.782 13.781 1 86.5 299 PHE A C 1
ATOM 2316 O O . PHE A 1 299 ? 9.75 -1.773 12.773 1 86.5 299 PHE A O 1
ATOM 2323 N N . ARG A 1 300 ? 9.109 -0.886 14.68 1 87.56 300 ARG A N 1
ATOM 2324 C CA . ARG A 1 300 ? 10.078 0.202 14.703 1 87.56 300 ARG A CA 1
ATOM 2325 C C . ARG A 1 300 ? 10.891 0.182 15.992 1 87.56 300 ARG A C 1
ATOM 2327 O O . ARG A 1 300 ? 10.352 -0.061 17.078 1 87.56 300 ARG A O 1
ATOM 2334 N N . VAL A 1 301 ? 12.18 0.385 15.898 1 86.5 301 VAL A N 1
ATOM 2335 C CA . VAL A 1 301 ? 13.094 0.502 17.031 1 86.5 301 VAL A CA 1
ATOM 2336 C C . VAL A 1 301 ? 13.711 1.898 17.062 1 86.5 301 VAL A C 1
ATOM 2338 O O . VAL A 1 301 ? 14.227 2.375 16.047 1 86.5 301 VAL A O 1
ATOM 2341 N N . SER A 1 302 ? 13.57 2.557 18.156 1 86.88 302 SER A N 1
ATOM 2342 C CA . SER A 1 302 ? 14.133 3.893 18.312 1 86.88 302 SER A CA 1
ATOM 2343 C C . SER A 1 302 ? 15.344 3.877 19.234 1 86.88 302 SER A C 1
ATOM 2345 O O . SER A 1 302 ? 15.328 3.197 20.266 1 86.88 302 SER A O 1
ATOM 2347 N N . ARG A 1 303 ? 16.422 4.492 18.828 1 81.94 303 ARG A N 1
ATOM 2348 C CA . ARG A 1 303 ? 17.594 4.773 19.656 1 81.94 303 ARG A CA 1
ATOM 2349 C C . ARG A 1 303 ? 17.703 6.262 19.953 1 81.94 303 ARG A C 1
ATOM 2351 O O . ARG A 1 303 ? 18.094 7.055 19.094 1 81.94 303 ARG A O 1
ATOM 2358 N N . LEU A 1 304 ? 17.203 6.57 21.141 1 79.94 304 LEU A N 1
ATOM 2359 C CA . LEU A 1 304 ? 17.156 7.977 21.516 1 79.94 304 LEU A CA 1
ATOM 2360 C C . LEU A 1 304 ? 17.25 8.141 23.016 1 79.94 304 LEU A C 1
ATOM 2362 O O . LEU A 1 304 ? 17.141 7.16 23.766 1 79.94 304 LEU A O 1
ATOM 2366 N N . LYS A 1 305 ? 17.766 9.219 23.422 1 72.62 305 LYS A N 1
ATOM 2367 C CA . LYS A 1 305 ? 17.656 9.672 24.797 1 72.62 305 LYS A CA 1
ATOM 2368 C C . LYS A 1 305 ? 16.781 10.906 24.922 1 72.62 305 LYS A C 1
ATOM 2370 O O . LYS A 1 305 ? 17 11.898 24.219 1 72.62 305 LYS A O 1
ATOM 2375 N N . GLU A 1 306 ? 15.805 10.703 25.719 1 74.12 306 GLU A N 1
ATOM 2376 C CA . GLU A 1 306 ? 14.836 11.789 25.859 1 74.12 306 GLU A CA 1
ATOM 2377 C C . GLU A 1 306 ? 15.172 12.688 27.047 1 74.12 306 GLU A C 1
ATOM 2379 O O . GLU A 1 306 ? 15 12.297 28.188 1 74.12 306 GLU A O 1
ATOM 2384 N N . HIS A 1 307 ? 15.898 13.742 26.797 1 77.81 307 HIS A N 1
ATOM 2385 C CA . HIS A 1 307 ? 16.078 14.758 27.828 1 77.81 307 HIS A CA 1
ATOM 2386 C C . HIS A 1 307 ? 16.203 16.141 27.219 1 77.81 307 HIS A C 1
ATOM 2388 O O . HIS A 1 307 ? 16.484 16.281 26.016 1 77.81 307 HIS A O 1
ATOM 2394 N N . SER A 1 308 ? 15.938 17.062 28.016 1 82.94 308 SER A N 1
ATOM 2395 C CA . SER A 1 308 ? 15.977 18.453 27.578 1 82.94 308 SER A CA 1
ATOM 2396 C C . SER A 1 308 ? 17.406 18.906 27.281 1 82.94 308 SER A C 1
ATOM 2398 O O . SER A 1 308 ? 18.359 18.312 27.781 1 82.94 308 SER A O 1
ATOM 2400 N N . LEU A 1 309 ? 17.484 19.922 26.516 1 91.62 309 LEU A N 1
ATOM 2401 C CA . LEU A 1 309 ? 18.797 20.531 26.266 1 91.62 309 LEU A CA 1
ATOM 2402 C C . LEU A 1 309 ? 19.375 21.125 27.531 1 91.62 309 LEU A C 1
ATOM 2404 O O . LEU A 1 309 ? 18.641 21.703 28.344 1 91.62 309 LEU A O 1
ATOM 2408 N N . SER A 1 310 ? 20.641 20.969 27.656 1 92.56 310 SER A N 1
ATOM 2409 C CA . SER A 1 310 ? 21.297 21.719 28.703 1 92.56 310 SER A CA 1
ATOM 2410 C C . SER A 1 310 ? 21.281 23.219 28.406 1 92.56 310 SER A C 1
ATOM 2412 O O . SER A 1 310 ? 21.125 23.625 27.25 1 92.56 310 SER A O 1
ATOM 2414 N N . LYS A 1 311 ? 21.438 23.984 29.5 1 94.12 311 LYS A N 1
ATOM 2415 C CA . LYS A 1 311 ? 21.453 25.438 29.344 1 94.12 311 LYS A CA 1
ATOM 2416 C C . LYS A 1 311 ? 22.547 25.875 28.375 1 94.12 311 LYS A C 1
ATOM 2418 O O . LYS A 1 311 ? 22.344 26.781 27.578 1 94.12 311 LYS A O 1
ATOM 2423 N N . LYS A 1 312 ? 23.594 25.25 28.453 1 94.69 312 LYS A N 1
ATOM 2424 C CA . LYS A 1 312 ? 24.734 25.594 27.609 1 94.69 312 LYS A CA 1
ATOM 2425 C C . LYS A 1 312 ? 24.406 25.375 26.125 1 94.69 312 LYS A C 1
ATOM 2427 O O . LYS A 1 312 ? 24.672 26.25 25.297 1 94.69 312 LYS A O 1
ATOM 2432 N N . ILE A 1 313 ? 23.891 24.266 25.844 1 95.69 313 ILE A N 1
ATOM 2433 C CA . ILE A 1 313 ? 23.562 23.922 24.453 1 95.69 313 ILE A CA 1
ATOM 2434 C C . ILE A 1 313 ? 22.438 24.812 23.969 1 95.69 313 ILE A C 1
ATOM 2436 O O . ILE A 1 313 ? 22.453 25.281 22.812 1 95.69 313 ILE A O 1
ATOM 2440 N N . GLU A 1 314 ? 21.484 25.016 24.828 1 96.38 314 GLU A N 1
ATOM 2441 C CA . GLU A 1 314 ? 20.391 25.906 24.5 1 96.38 314 GLU A CA 1
ATOM 2442 C C . GLU A 1 314 ? 20.891 27.312 24.172 1 96.38 314 GLU A C 1
ATOM 2444 O O . GLU A 1 314 ? 20.438 27.938 23.203 1 96.38 314 GLU A O 1
ATOM 2449 N N . ASP A 1 315 ? 21.797 27.797 24.969 1 97.06 315 ASP A N 1
ATOM 2450 C CA . ASP A 1 315 ? 22.391 29.109 24.734 1 97.06 315 ASP A CA 1
ATOM 2451 C C . ASP A 1 315 ? 23.125 29.156 23.391 1 97.06 315 ASP A C 1
ATOM 2453 O O . ASP A 1 315 ? 23.031 30.156 22.672 1 97.06 315 ASP A O 1
ATOM 2457 N N . GLN A 1 316 ? 23.781 28.156 23.094 1 97.12 316 GLN A N 1
ATOM 2458 C CA . GLN A 1 316 ? 24.5 28.078 21.812 1 97.12 316 GLN A CA 1
ATOM 2459 C C . GLN A 1 316 ? 23.547 28.125 20.641 1 97.12 316 GLN A C 1
ATOM 2461 O O . GLN A 1 316 ? 23.812 28.797 19.641 1 97.12 316 GLN A O 1
ATOM 2466 N N . LEU A 1 317 ? 22.5 27.391 20.766 1 97.12 317 LEU A N 1
ATOM 2467 C CA . LEU A 1 317 ? 21.484 27.359 19.703 1 97.12 317 LEU A CA 1
ATOM 2468 C C . LEU A 1 317 ? 20.875 28.734 19.5 1 97.12 317 LEU A C 1
ATOM 2470 O O . LEU A 1 317 ? 20.703 29.172 18.359 1 97.12 317 LEU A O 1
ATOM 2474 N N . ILE A 1 318 ? 20.547 29.422 20.578 1 97.19 318 ILE A N 1
ATOM 2475 C CA . ILE A 1 318 ? 19.922 30.734 20.547 1 97.19 318 ILE A CA 1
ATOM 2476 C C . ILE A 1 318 ? 20.891 31.75 19.953 1 97.19 318 ILE A C 1
ATOM 2478 O O . ILE A 1 318 ? 20.5 32.625 19.172 1 97.19 318 ILE A O 1
ATOM 2482 N N . GLU A 1 319 ? 22.109 31.609 20.328 1 96.56 319 GLU A N 1
ATOM 2483 C CA . GLU A 1 319 ? 23.125 32.531 19.797 1 96.56 319 GLU A CA 1
ATOM 2484 C C . GLU A 1 319 ? 23.25 32.375 18.281 1 96.56 319 GLU A C 1
ATOM 2486 O O . GLU A 1 319 ? 23.359 33.344 17.562 1 96.56 319 GLU A O 1
ATOM 2491 N N . LYS A 1 320 ? 23.281 31.188 17.891 1 95.88 320 LYS A N 1
ATOM 2492 C CA . LYS A 1 320 ? 23.344 30.922 16.453 1 95.88 320 LYS A CA 1
ATOM 2493 C C . LYS A 1 320 ? 22.109 31.469 15.742 1 95.88 320 LYS A C 1
ATOM 2495 O O . LYS A 1 320 ? 22.219 32 14.633 1 95.88 320 LYS A O 1
ATOM 2500 N N . LEU A 1 321 ? 21 31.25 16.297 1 95.94 321 LEU A N 1
ATOM 2501 C CA . LEU A 1 321 ? 19.75 31.75 15.758 1 95.94 321 LEU A CA 1
ATOM 2502 C C . LEU A 1 321 ? 19.781 33.281 15.602 1 95.94 321 LEU A C 1
ATOM 2504 O O . LEU A 1 321 ? 19.406 33.812 14.555 1 95.94 321 LEU A O 1
ATOM 2508 N N . ARG A 1 322 ? 20.266 33.938 16.578 1 94.19 322 ARG A N 1
ATOM 2509 C CA . ARG A 1 322 ? 20.344 35.406 16.562 1 94.19 322 ARG A CA 1
ATOM 2510 C C . ARG A 1 322 ? 21.297 35.875 15.477 1 94.19 322 ARG A C 1
ATOM 2512 O O . ARG A 1 322 ? 21.047 36.906 14.836 1 94.19 322 ARG A O 1
ATOM 2519 N N . LYS A 1 323 ? 22.219 35.125 15.289 1 93.19 323 LYS A N 1
ATOM 2520 C CA . LYS A 1 323 ? 23.25 35.5 14.328 1 93.19 323 LYS A CA 1
ATOM 2521 C C . LYS A 1 323 ? 22.719 35.375 12.898 1 93.19 323 LYS A C 1
ATOM 2523 O O . LYS A 1 323 ? 23.078 36.188 12.031 1 93.19 323 LYS A O 1
ATOM 2528 N N . ILE A 1 324 ? 21.859 34.438 12.633 1 91.19 324 ILE A N 1
ATOM 2529 C CA . ILE A 1 324 ? 21.531 34.125 11.25 1 91.19 324 ILE A CA 1
ATOM 2530 C C . ILE A 1 324 ? 20.156 34.688 10.906 1 91.19 324 ILE A C 1
ATOM 2532 O O . ILE A 1 324 ? 19.797 34.812 9.734 1 91.19 324 ILE A O 1
ATOM 2536 N N . ALA A 1 325 ? 19.391 34.938 11.859 1 79.38 325 ALA A N 1
ATOM 2537 C CA . ALA A 1 325 ? 17.953 35.062 11.672 1 79.38 325 ALA A CA 1
ATOM 2538 C C . ALA A 1 325 ? 17.609 36.406 11.023 1 79.38 325 ALA A C 1
ATOM 2540 O O . ALA A 1 325 ? 16.531 36.969 11.227 1 79.38 325 ALA A O 1
ATOM 2541 N N . LYS A 1 326 ? 18.531 36.906 10.164 1 81.88 326 LYS A N 1
ATOM 2542 C CA . LYS A 1 326 ? 18.156 38.125 9.477 1 81.88 326 LYS A CA 1
ATOM 2543 C C . LYS A 1 326 ? 17.812 37.844 8.016 1 81.88 326 LYS A C 1
ATOM 2545 O O . LYS A 1 326 ? 18.297 36.906 7.422 1 81.88 326 LYS A O 1
ATOM 2550 N N . ASN A 1 327 ? 16.797 38.406 7.434 1 89.19 327 ASN A N 1
ATOM 2551 C CA . ASN A 1 327 ? 16.422 38.469 6.027 1 89.19 327 ASN A CA 1
ATOM 2552 C C . ASN A 1 327 ? 15.805 37.156 5.559 1 89.19 327 ASN A C 1
ATOM 2554 O O . ASN A 1 327 ? 16.219 36.594 4.547 1 89.19 327 ASN A O 1
ATOM 2558 N N . TYR A 1 328 ? 15.086 36.438 6.352 1 96.62 328 TYR A N 1
ATOM 2559 C CA . TYR A 1 328 ? 14.312 35.281 5.918 1 96.62 328 TYR A CA 1
ATOM 2560 C C . TYR A 1 328 ? 12.867 35.656 5.645 1 96.62 328 TYR A C 1
ATOM 2562 O O . TYR A 1 328 ? 12.352 36.625 6.227 1 96.62 328 TYR A O 1
ATOM 2570 N N . ASP A 1 329 ? 12.281 34.938 4.719 1 97.69 329 ASP A N 1
ATOM 2571 C CA . ASP A 1 329 ? 10.859 35.156 4.438 1 97.69 329 ASP A CA 1
ATOM 2572 C C . ASP A 1 329 ? 10 34.312 5.391 1 97.69 329 ASP A C 1
ATOM 2574 O O . ASP A 1 329 ? 8.852 34.688 5.664 1 97.69 329 ASP A O 1
ATOM 2578 N N . GLY A 1 330 ? 10.531 33.219 5.879 1 98.19 330 GLY A N 1
ATOM 2579 C CA . GLY A 1 330 ? 9.797 32.344 6.777 1 98.19 330 GLY A CA 1
ATOM 2580 C C . GLY A 1 330 ? 10.695 31.516 7.668 1 98.19 330 GLY A C 1
ATOM 2581 O O . GLY A 1 330 ? 11.828 31.203 7.297 1 98.19 330 GLY A O 1
ATOM 2582 N N . ILE A 1 331 ? 10.219 31.172 8.867 1 98.5 331 ILE A N 1
ATOM 2583 C CA . ILE A 1 331 ? 10.836 30.219 9.781 1 98.5 331 ILE A CA 1
ATOM 2584 C C . ILE A 1 331 ? 9.891 29.047 10.023 1 98.5 331 ILE A C 1
ATOM 2586 O O . ILE A 1 331 ? 8.734 29.234 10.406 1 98.5 331 ILE A O 1
ATOM 2590 N N . LEU A 1 332 ? 10.32 27.844 9.703 1 98.69 332 LEU A N 1
ATOM 2591 C CA . LEU A 1 332 ? 9.578 26.625 9.992 1 98.69 332 LEU A CA 1
ATOM 2592 C C . LEU A 1 332 ? 10.078 25.984 11.273 1 98.69 332 LEU A C 1
ATOM 2594 O O . LEU A 1 332 ? 11.234 25.562 11.352 1 98.69 332 LEU A O 1
ATOM 2598 N N . VAL A 1 333 ? 9.227 25.906 12.234 1 98.62 333 VAL A N 1
ATOM 2599 C CA . VAL A 1 333 ? 9.555 25.234 13.492 1 98.62 333 VAL A CA 1
ATOM 2600 C C . VAL A 1 333 ? 8.984 23.828 13.5 1 98.62 333 VAL A C 1
ATOM 2602 O O . VAL A 1 333 ? 7.762 23.641 13.531 1 98.62 333 VAL A O 1
ATOM 2605 N N . CYS A 1 334 ? 9.852 22.875 13.453 1 97.69 334 CYS A N 1
ATOM 2606 C CA . CYS A 1 334 ? 9.469 21.469 13.406 1 97.69 334 CYS A CA 1
ATOM 2607 C C . CYS A 1 334 ? 9.828 20.75 14.703 1 97.69 334 CYS A C 1
ATOM 2609 O O . CYS A 1 334 ? 10.961 20.297 14.875 1 97.69 334 CYS A O 1
ATOM 2611 N N . ASP A 1 335 ? 8.852 20.531 15.539 1 96 335 ASP A N 1
ATOM 2612 C CA . ASP A 1 335 ? 9.055 19.922 16.844 1 96 335 ASP A CA 1
ATOM 2613 C C . ASP A 1 335 ? 8.641 18.453 16.828 1 96 335 ASP A C 1
ATOM 2615 O O . ASP A 1 335 ? 7.449 18.141 16.781 1 96 335 ASP A O 1
ATOM 2619 N N . PHE A 1 336 ? 9.578 17.609 16.938 1 92.88 336 PHE A N 1
ATOM 2620 C CA . PHE A 1 336 ? 9.289 16.172 17 1 92.88 336 PHE A CA 1
ATOM 2621 C C . PHE A 1 336 ? 9.359 15.68 18.438 1 92.88 336 PHE A C 1
ATOM 2623 O O . PHE A 1 336 ? 9.352 14.477 18.688 1 92.88 336 PHE A O 1
ATOM 2630 N N . VAL A 1 337 ? 9.539 16.609 19.344 1 91.19 337 VAL A N 1
ATOM 2631 C CA . VAL A 1 337 ? 9.461 16.422 20.781 1 91.19 337 VAL A CA 1
ATOM 2632 C C . VAL A 1 337 ? 10.68 15.641 21.266 1 91.19 337 VAL A C 1
ATOM 2634 O O . VAL A 1 337 ? 10.562 14.727 22.094 1 91.19 337 VAL A O 1
ATOM 2637 N N . TYR A 1 338 ? 11.805 15.914 20.656 1 90.25 338 TYR A N 1
ATOM 2638 C CA . TYR A 1 338 ? 13.039 15.281 21.109 1 90.25 338 TYR A CA 1
ATOM 2639 C C . TYR A 1 338 ? 13.914 16.281 21.859 1 90.25 338 TYR A C 1
ATOM 2641 O O . TYR A 1 338 ? 15.062 15.984 22.203 1 90.25 338 TYR A O 1
ATOM 2649 N N . GLY A 1 339 ? 13.414 17.516 22.016 1 90.38 339 GLY A N 1
ATOM 2650 C CA . GLY A 1 339 ? 14.016 18.375 23.031 1 90.38 339 GLY A CA 1
ATOM 2651 C C . GLY A 1 339 ? 14.641 19.625 22.438 1 90.38 339 GLY A C 1
ATOM 2652 O O . GLY A 1 339 ? 15.016 20.531 23.188 1 90.38 339 GLY A O 1
ATOM 2653 N N . VAL A 1 340 ? 14.68 19.766 21.172 1 94.12 340 VAL A N 1
ATOM 2654 C CA . VAL A 1 340 ? 15.352 20.906 20.547 1 94.12 340 VAL A CA 1
ATOM 2655 C C . VAL A 1 340 ? 14.508 22.172 20.734 1 94.12 340 VAL A C 1
ATOM 2657 O O . VAL A 1 340 ? 15.031 23.25 21 1 94.12 340 VAL A O 1
ATOM 2660 N N . ILE A 1 341 ? 13.227 22.062 20.578 1 95.88 341 ILE A N 1
ATOM 2661 C CA . ILE A 1 341 ? 12.336 23.219 20.641 1 95.88 341 ILE A CA 1
ATOM 2662 C C . ILE A 1 341 ? 11.875 23.438 22.078 1 95.88 341 ILE A C 1
ATOM 2664 O O . ILE A 1 341 ? 10.797 22.969 22.469 1 95.88 341 ILE A O 1
ATOM 2668 N N . THR A 1 342 ? 12.633 24.141 22.812 1 94.38 342 THR A N 1
ATOM 2669 C CA . THR A 1 342 ? 12.273 24.5 24.172 1 94.38 342 THR A CA 1
ATOM 2670 C C . THR A 1 342 ? 11.461 25.797 24.203 1 94.38 342 THR A C 1
ATOM 2672 O O . THR A 1 342 ? 11.367 26.5 23.188 1 94.38 342 THR A O 1
ATOM 2675 N N . ASN A 1 343 ? 10.945 26.094 25.375 1 94.56 343 ASN A N 1
ATOM 2676 C CA . ASN A 1 343 ? 10.18 27.344 25.516 1 94.56 343 ASN A CA 1
ATOM 2677 C C . ASN A 1 343 ? 11.062 28.562 25.281 1 94.56 343 ASN A C 1
ATOM 2679 O O . ASN A 1 343 ? 10.602 29.562 24.734 1 94.56 343 ASN A O 1
ATOM 2683 N N . ARG A 1 344 ? 12.289 28.5 25.672 1 95.94 344 ARG A N 1
ATOM 2684 C CA . ARG A 1 344 ? 13.219 29.609 25.484 1 95.94 344 ARG A CA 1
ATOM 2685 C C . ARG A 1 344 ? 13.531 29.812 24 1 95.94 344 ARG A C 1
ATOM 2687 O O . ARG A 1 344 ? 13.578 30.953 23.516 1 95.94 344 ARG A O 1
ATOM 2694 N N . VAL A 1 345 ? 13.719 28.734 23.344 1 96.25 345 VAL A N 1
ATOM 2695 C CA . VAL A 1 345 ? 14.008 28.797 21.922 1 96.25 345 VAL A CA 1
ATOM 2696 C C . VAL A 1 345 ? 12.797 29.359 21.172 1 96.25 345 VAL A C 1
ATOM 2698 O O . VAL A 1 345 ? 12.945 30.234 20.297 1 96.25 345 VAL A O 1
ATOM 2701 N N . LEU A 1 346 ? 11.633 28.922 21.547 1 96.81 346 LEU A N 1
ATOM 2702 C CA . LEU A 1 346 ? 10.398 29.375 20.922 1 96.81 346 LEU A CA 1
ATOM 2703 C C . LEU A 1 346 ? 10.203 30.875 21.141 1 96.81 346 LEU A C 1
ATOM 2705 O O . LEU A 1 346 ? 9.773 31.594 20.219 1 96.81 346 LEU A O 1
ATOM 2709 N N . ALA A 1 347 ? 10.461 31.312 22.312 1 96.69 347 ALA A N 1
ATOM 2710 C CA . ALA A 1 347 ? 10.336 32.719 22.641 1 96.69 347 ALA A CA 1
ATOM 2711 C C . ALA A 1 347 ? 11.273 33.562 21.781 1 96.69 347 ALA A C 1
ATOM 2713 O O . ALA A 1 347 ? 10.898 34.656 21.297 1 96.69 347 ALA A O 1
ATOM 2714 N N . GLU A 1 348 ? 12.461 33.094 21.656 1 96.31 348 GLU A N 1
ATOM 2715 C CA . GLU A 1 348 ? 13.43 33.781 20.828 1 96.31 348 GLU A CA 1
ATOM 2716 C C . GLU A 1 348 ? 12.984 33.844 19.359 1 96.31 348 GLU A C 1
ATOM 2718 O O . GLU A 1 348 ? 13.141 34.844 18.688 1 96.31 348 GLU A O 1
ATOM 2723 N N . ILE A 1 349 ? 12.484 32.781 18.875 1 97.38 349 ILE A N 1
ATOM 2724 C CA . ILE A 1 349 ? 12.016 32.688 17.484 1 97.38 349 ILE A CA 1
ATOM 2725 C C . ILE A 1 349 ? 10.883 33.688 17.266 1 97.38 349 ILE A C 1
ATOM 2727 O O . ILE A 1 349 ? 10.883 34.406 16.266 1 97.38 349 ILE A O 1
ATOM 2731 N N . ARG A 1 350 ? 9.969 33.719 18.156 1 96.44 350 ARG A N 1
ATOM 2732 C CA . ARG A 1 350 ? 8.828 34.625 18.047 1 96.44 350 ARG A CA 1
ATOM 2733 C C . ARG A 1 350 ? 9.281 36.094 18.031 1 96.44 350 ARG A C 1
ATOM 2735 O O . ARG A 1 350 ? 8.773 36.906 17.25 1 96.44 350 ARG A O 1
ATOM 2742 N N . SER A 1 351 ? 10.195 36.344 18.906 1 95.94 351 SER A N 1
ATOM 2743 C CA . SER A 1 351 ? 10.727 37.719 18.969 1 95.94 351 SER A CA 1
ATOM 2744 C C . SER A 1 351 ? 11.398 38.125 17.672 1 95.94 351 SER A C 1
ATOM 2746 O O . SER A 1 351 ? 11.133 39.188 17.141 1 95.94 351 SER A O 1
ATOM 2748 N N . ILE A 1 352 ? 12.188 37.281 17.172 1 95.44 352 ILE A N 1
ATOM 2749 C CA . ILE A 1 352 ? 12.914 37.562 15.93 1 95.44 352 ILE A CA 1
ATOM 2750 C C . ILE A 1 352 ? 11.93 37.719 14.781 1 95.44 352 ILE A C 1
ATOM 2752 O O . ILE A 1 352 ? 12.07 38.625 13.953 1 95.44 352 ILE A O 1
ATOM 2756 N N . ALA A 1 353 ? 11 36.844 14.695 1 96.06 353 ALA A N 1
ATOM 2757 C CA . ALA A 1 353 ? 10.008 36.875 13.625 1 96.06 353 ALA A CA 1
ATOM 2758 C C . ALA A 1 353 ? 9.219 38.188 13.641 1 96.06 353 ALA A C 1
ATOM 2760 O O . ALA A 1 353 ? 8.984 38.781 12.594 1 96.06 353 ALA A O 1
ATOM 2761 N N . LYS A 1 354 ? 8.82 38.625 14.805 1 94.56 354 LYS A N 1
ATOM 2762 C CA . LYS A 1 354 ? 8.055 39.844 14.969 1 94.56 354 LYS A CA 1
ATOM 2763 C C . LYS A 1 354 ? 8.883 41.062 14.562 1 94.56 354 LYS A C 1
ATOM 2765 O O . LYS A 1 354 ? 8.398 41.969 13.852 1 94.56 354 LYS A O 1
ATOM 2770 N N . GLU A 1 355 ? 10.07 41.062 14.969 1 94.62 355 GLU A N 1
ATOM 2771 C CA . GLU A 1 355 ? 10.961 42.219 14.734 1 94.62 355 GLU A CA 1
ATOM 2772 C C . GLU A 1 355 ? 11.305 42.344 13.258 1 94.62 355 GLU A C 1
ATOM 2774 O O . GLU A 1 355 ? 11.523 43.438 12.766 1 94.62 355 GLU A O 1
ATOM 2779 N N . ASN A 1 356 ? 11.312 41.25 12.57 1 94.75 356 ASN A N 1
ATOM 2780 C CA . ASN A 1 356 ? 11.797 41.281 11.195 1 94.75 356 ASN A CA 1
ATOM 2781 C C . ASN A 1 356 ? 10.68 40.969 10.203 1 94.75 356 ASN A C 1
ATOM 2783 O O . ASN A 1 356 ? 10.93 40.812 9.008 1 94.75 356 ASN A O 1
ATOM 2787 N N . ASN A 1 357 ? 9.445 40.844 10.656 1 94.19 357 ASN A N 1
ATOM 2788 C CA . ASN A 1 357 ? 8.281 40.562 9.836 1 94.19 357 ASN A CA 1
ATOM 2789 C C . ASN A 1 357 ? 8.461 39.25 9.047 1 94.19 357 ASN A C 1
ATOM 2791 O O . ASN A 1 357 ? 8.289 39.25 7.828 1 94.19 357 ASN A O 1
ATOM 2795 N N . ILE A 1 358 ? 8.945 38.281 9.734 1 97.12 358 ILE A N 1
ATOM 2796 C CA . ILE A 1 358 ? 9.156 36.938 9.164 1 97.12 358 ILE A CA 1
ATOM 2797 C C . ILE A 1 358 ? 7.938 36.062 9.445 1 97.12 358 ILE A C 1
ATOM 2799 O O . ILE A 1 358 ? 7.418 36.062 10.57 1 97.12 358 ILE A O 1
ATOM 2803 N N . LEU A 1 359 ? 7.414 35.344 8.438 1 97.56 359 LEU A N 1
ATOM 2804 C CA . LEU A 1 359 ? 6.301 34.406 8.641 1 97.56 359 LEU A CA 1
ATOM 2805 C C . LEU A 1 359 ? 6.723 33.219 9.492 1 97.56 359 LEU A C 1
ATOM 2807 O O . LEU A 1 359 ? 7.816 32.688 9.305 1 97.56 359 LEU A O 1
ATOM 2811 N N . LEU A 1 360 ? 5.883 32.812 10.422 1 98 360 LEU A N 1
ATOM 2812 C CA . LEU A 1 360 ? 6.176 31.703 11.32 1 98 360 LEU A CA 1
ATOM 2813 C C . LEU A 1 360 ? 5.254 30.516 11.047 1 98 360 LEU A C 1
ATOM 2815 O O . LEU A 1 360 ? 4.031 30.672 11.031 1 98 360 LEU A O 1
ATOM 2819 N N . PHE A 1 361 ? 5.828 29.391 10.82 1 98.56 361 PHE A N 1
ATOM 2820 C CA . PHE A 1 361 ? 5.109 28.141 10.594 1 98.56 361 PHE A CA 1
ATOM 2821 C C . PHE A 1 361 ? 5.477 27.109 11.656 1 98.56 361 PHE A C 1
ATOM 2823 O O . PHE A 1 361 ? 6.641 27 12.047 1 98.56 361 PHE A O 1
ATOM 2830 N N . GLY A 1 362 ? 4.512 26.391 12.156 1 97.75 362 GLY A N 1
ATOM 2831 C CA . GLY A 1 362 ? 4.785 25.422 13.211 1 97.75 362 GLY A CA 1
ATOM 2832 C C . GLY A 1 362 ? 4.102 24.078 12.984 1 97.75 362 GLY A C 1
ATOM 2833 O O . GLY A 1 362 ? 2.949 24.031 12.547 1 97.75 362 GLY A O 1
ATOM 2834 N N . ASP A 1 363 ? 4.801 23.016 13.234 1 96.5 363 ASP A N 1
ATOM 2835 C CA . ASP A 1 363 ? 4.277 21.656 13.242 1 96.5 363 ASP A CA 1
ATOM 2836 C C . ASP A 1 363 ? 4.871 20.859 14.398 1 96.5 363 ASP A C 1
ATOM 2838 O O . ASP A 1 363 ? 6.043 21.016 14.742 1 96.5 363 ASP A O 1
ATOM 2842 N N . LEU A 1 364 ? 4.023 20.172 15.047 1 93.81 364 LEU A N 1
ATOM 2843 C CA . LEU A 1 364 ? 4.43 19.266 16.125 1 93.81 364 LEU A CA 1
ATOM 2844 C C . LEU A 1 364 ? 4.008 17.844 15.812 1 93.81 364 LEU A C 1
ATOM 2846 O O . LEU A 1 364 ? 2.855 17.594 15.445 1 93.81 364 LEU A O 1
ATOM 2850 N N . GLN A 1 365 ? 4.926 16.969 15.852 1 88 365 GLN A N 1
ATOM 2851 C CA . GLN A 1 365 ? 4.648 15.57 15.547 1 88 365 GLN A CA 1
ATOM 2852 C C . GLN A 1 365 ? 4.953 14.672 16.75 1 88 365 GLN A C 1
ATOM 2854 O O . GLN A 1 365 ? 6.094 14.617 17.219 1 88 365 GLN A O 1
ATOM 2859 N N . CYS A 1 366 ? 3.83 14.062 17.094 1 79.06 366 CYS A N 1
ATOM 2860 C CA . CYS A 1 366 ? 3.951 13.102 18.188 1 79.06 366 CYS A CA 1
ATOM 2861 C C . CYS A 1 366 ? 3.951 11.672 17.656 1 79.06 366 CYS A C 1
ATOM 2863 O O . CYS A 1 366 ? 3.02 11.266 16.953 1 79.06 366 CYS A O 1
ATOM 2865 N N . SER A 1 367 ? 4.953 10.977 17.703 1 68.94 367 SER A N 1
ATOM 2866 C CA . SER A 1 367 ? 4.98 9.562 17.359 1 68.94 367 SER A CA 1
ATOM 2867 C C . SER A 1 367 ? 4.852 8.688 18.594 1 68.94 367 SER A C 1
ATOM 2869 O O . SER A 1 367 ? 3.746 8.305 18.984 1 68.94 367 SER A O 1
ATOM 2871 N N . SER A 1 368 ? 5.848 8.609 19.344 1 66.31 368 SER A N 1
ATOM 2872 C CA . SER A 1 368 ? 5.84 7.844 20.594 1 66.31 368 SER A CA 1
ATOM 2873 C C . SER A 1 368 ? 5.926 8.766 21.797 1 66.31 368 SER A C 1
ATOM 2875 O O . SER A 1 368 ? 5.863 8.305 22.938 1 66.31 368 SER A O 1
ATOM 2877 N N . GLN A 1 369 ? 5.902 10.039 21.406 1 71.69 369 GLN A N 1
ATOM 2878 C CA . GLN A 1 369 ? 6.02 11.039 22.469 1 71.69 369 GLN A CA 1
ATOM 2879 C C . GLN A 1 369 ? 4.727 11.836 22.625 1 71.69 369 GLN A C 1
ATOM 2881 O O . GLN A 1 369 ? 3.826 11.727 21.781 1 71.69 369 GLN A O 1
ATOM 2886 N N . VAL A 1 370 ? 4.684 12.461 23.75 1 74.69 370 VAL A N 1
ATOM 2887 C CA . VAL A 1 370 ? 3.531 13.32 23.984 1 74.69 370 VAL A CA 1
ATOM 2888 C C . VAL A 1 370 ? 3.949 14.789 23.875 1 74.69 370 VAL A C 1
ATOM 2890 O O . VAL A 1 370 ? 4.938 15.203 24.484 1 74.69 370 VAL A O 1
ATOM 2893 N N . GLY A 1 371 ? 3.352 15.445 22.969 1 84.38 371 GLY A N 1
ATOM 2894 C CA . GLY A 1 371 ? 3.588 16.859 22.781 1 84.38 371 GLY A CA 1
ATOM 2895 C C . GLY A 1 371 ? 2.309 17.688 22.75 1 84.38 371 GLY A C 1
ATOM 2896 O O . GLY A 1 371 ? 1.211 17.125 22.703 1 84.38 371 GLY A O 1
ATOM 2897 N N . ASN A 1 372 ? 2.551 18.984 22.938 1 92.5 372 ASN A N 1
ATOM 2898 C CA . ASN A 1 372 ? 1.423 19.906 22.953 1 92.5 372 ASN A CA 1
ATOM 2899 C C . ASN A 1 372 ? 1.592 21.016 21.906 1 92.5 372 ASN A C 1
ATOM 2901 O O . ASN A 1 372 ? 2.348 21.969 22.109 1 92.5 372 ASN A O 1
ATOM 2905 N N . VAL A 1 373 ? 0.827 20.969 20.891 1 95.12 373 VAL A N 1
ATOM 2906 C CA . VAL A 1 373 ? 0.942 21.906 19.766 1 95.12 373 VAL A CA 1
ATOM 2907 C C . VAL A 1 373 ? 0.494 23.297 20.219 1 95.12 373 VAL A C 1
ATOM 2909 O O . VAL A 1 373 ? 0.859 24.297 19.594 1 95.12 373 VAL A O 1
ATOM 2912 N N . ALA A 1 374 ? -0.21 23.422 21.312 1 94.62 374 ALA A N 1
ATOM 2913 C CA . ALA A 1 374 ? -0.725 24.703 21.797 1 94.62 374 ALA A CA 1
ATOM 2914 C C . ALA A 1 374 ? 0.409 25.609 22.281 1 94.62 374 ALA A C 1
ATOM 2916 O O . ALA A 1 374 ? 0.213 26.812 22.484 1 94.62 374 ALA A O 1
ATOM 2917 N N . LYS A 1 375 ? 1.588 25.078 22.391 1 95.12 375 LYS A N 1
ATOM 2918 C CA . LYS A 1 375 ? 2.723 25.891 22.812 1 95.12 375 LYS A CA 1
ATOM 2919 C C . LYS A 1 375 ? 3.137 26.859 21.703 1 95.12 375 LYS A C 1
ATOM 2921 O O . LYS A 1 375 ? 3.848 27.844 21.953 1 95.12 375 LYS A O 1
ATOM 2926 N N . PHE A 1 376 ? 2.77 26.562 20.531 1 96.75 376 PHE A N 1
ATOM 2927 C CA . PHE A 1 376 ? 3.068 27.438 19.406 1 96.75 376 PHE A CA 1
ATOM 2928 C C . PHE A 1 376 ? 2.113 28.625 19.375 1 96.75 376 PHE A C 1
ATOM 2930 O O . PHE A 1 376 ? 1.077 28.578 18.703 1 96.75 376 PHE A O 1
ATOM 2937 N N . GLU A 1 377 ? 2.465 29.719 19.953 1 95.75 377 GLU A N 1
ATOM 2938 C CA . GLU A 1 377 ? 1.626 30.922 20.016 1 95.75 377 GLU A CA 1
ATOM 2939 C C . GLU A 1 377 ? 2.062 31.953 18.984 1 95.75 377 GLU A C 1
ATOM 2941 O O . GLU A 1 377 ? 3.26 32.125 18.734 1 95.75 377 GLU A O 1
ATOM 2946 N N . ASP A 1 378 ? 1.076 32.594 18.391 1 94.88 378 ASP A N 1
ATOM 2947 C CA . ASP A 1 378 ? 1.295 33.75 17.484 1 94.88 378 ASP A CA 1
ATOM 2948 C C . ASP A 1 378 ? 2.018 33.281 16.219 1 94.88 378 ASP A C 1
ATOM 2950 O O . ASP A 1 378 ? 2.994 33.906 15.797 1 94.88 378 ASP A O 1
ATOM 2954 N N . PHE A 1 379 ? 1.617 32.219 15.672 1 96.88 379 PHE A N 1
ATOM 2955 C CA . PHE A 1 379 ? 2.168 31.703 14.422 1 96.88 379 PHE A CA 1
ATOM 2956 C C . PHE A 1 379 ? 1.278 32.094 13.242 1 96.88 379 PHE A C 1
ATOM 2958 O O . PHE A 1 379 ? 0.093 32.375 13.422 1 96.88 379 PHE A O 1
ATOM 2965 N N . ASP A 1 380 ? 1.847 32.125 12.125 1 96.44 380 ASP A N 1
ATOM 2966 C CA . ASP A 1 380 ? 1.083 32.406 10.914 1 96.44 380 ASP A CA 1
ATOM 2967 C C . ASP A 1 380 ? 0.337 31.156 10.445 1 96.44 380 ASP A C 1
ATOM 2969 O O . ASP A 1 380 ? -0.728 31.25 9.836 1 96.44 380 ASP A O 1
ATOM 2973 N N . LEU A 1 381 ? 0.903 29.984 10.742 1 97.62 381 LEU A N 1
ATOM 2974 C CA . LEU A 1 381 ? 0.257 28.719 10.391 1 97.62 381 LEU A CA 1
ATOM 2975 C C . LEU A 1 381 ? 0.671 27.609 11.344 1 97.62 381 LEU A C 1
ATOM 2977 O O . LEU A 1 381 ? 1.857 27.453 11.641 1 97.62 381 LEU A O 1
ATOM 2981 N N . LEU A 1 382 ? -0.281 26.859 11.82 1 97.56 382 LEU A N 1
ATOM 2982 C CA . LEU A 1 382 ? -0.064 25.625 12.547 1 97.56 382 LEU A CA 1
ATOM 2983 C C . LEU A 1 382 ? -0.613 24.422 11.766 1 97.56 382 LEU A C 1
ATOM 2985 O O . LEU A 1 382 ? -1.65 24.531 11.109 1 97.56 382 LEU A O 1
ATOM 2989 N N . CYS A 1 383 ? 0.073 23.297 11.867 1 97.38 383 CYS A N 1
ATOM 2990 C CA . CYS A 1 383 ? -0.323 22.156 11.055 1 97.38 383 CYS A CA 1
ATOM 2991 C C . CYS A 1 383 ? -0.42 20.891 11.906 1 97.38 383 CYS A C 1
ATOM 2993 O O . CYS A 1 383 ? 0.214 19.875 11.602 1 97.38 383 CYS A O 1
ATOM 2995 N N . PRO A 1 384 ? -1.307 20.797 12.852 1 96.56 384 PRO A N 1
ATOM 2996 C CA . PRO A 1 384 ? -1.453 19.578 13.664 1 96.56 384 PRO A CA 1
ATOM 2997 C C . PRO A 1 384 ? -2.348 18.531 13.008 1 96.56 384 PRO A C 1
ATOM 2999 O O . PRO A 1 384 ? -3.111 18.859 12.094 1 96.56 384 PRO A O 1
ATOM 3002 N N . THR A 1 385 ? -2.184 17.281 13.492 1 94.25 385 THR A N 1
ATOM 3003 C CA . THR A 1 385 ? -3.223 16.281 13.227 1 94.25 385 THR A CA 1
ATOM 3004 C C . THR A 1 385 ? -4.434 16.516 14.125 1 94.25 385 THR A C 1
ATOM 3006 O O . THR A 1 385 ? -4.34 17.234 15.133 1 94.25 385 THR A O 1
ATOM 3009 N N . GLU A 1 386 ? -5.555 15.984 13.75 1 93.19 386 GLU A N 1
ATOM 3010 C CA . GLU A 1 386 ? -6.727 16.062 14.609 1 93.19 386 GLU A CA 1
ATOM 3011 C C . GLU A 1 386 ? -6.422 15.539 16.016 1 93.19 386 GLU A C 1
ATOM 3013 O O . GLU A 1 386 ? -6.809 16.141 17.016 1 93.19 386 GLU A O 1
ATOM 3018 N N . ARG A 1 387 ? -5.719 14.406 16.047 1 90.81 387 ARG A N 1
ATOM 3019 C CA . ARG A 1 387 ? -5.367 13.797 17.328 1 90.81 387 ARG A CA 1
ATOM 3020 C C . ARG A 1 387 ? -4.531 14.75 18.172 1 90.81 387 ARG A C 1
ATOM 3022 O O . ARG A 1 387 ? -4.777 14.906 19.375 1 90.81 387 ARG A O 1
ATOM 3029 N N . GLU A 1 388 ? -3.58 15.328 17.578 1 93.12 388 GLU A N 1
ATOM 3030 C CA . GLU A 1 388 ? -2.703 16.266 18.281 1 93.12 388 GLU A CA 1
ATOM 3031 C C . GLU A 1 388 ? -3.479 17.484 18.766 1 93.12 388 GLU A C 1
ATOM 3033 O O . GLU A 1 388 ? -3.242 17.984 19.875 1 93.12 388 GLU A O 1
ATOM 3038 N N . ALA A 1 389 ? -4.355 17.969 17.984 1 94.31 389 ALA A N 1
ATOM 3039 C CA . ALA A 1 389 ? -5.172 19.125 18.359 1 94.31 389 ALA A CA 1
ATOM 3040 C C . ALA A 1 389 ? -6.07 18.781 19.547 1 94.31 389 ALA A C 1
ATOM 3042 O O . ALA A 1 389 ? -6.188 19.578 20.484 1 94.31 389 ALA A O 1
ATOM 3043 N N . ARG A 1 390 ? -6.672 17.641 19.469 1 92.19 390 ARG A N 1
ATOM 3044 C CA . ARG A 1 390 ? -7.562 17.219 20.531 1 92.19 390 ARG A CA 1
ATOM 3045 C C . ARG A 1 390 ? -6.801 17.016 21.844 1 92.19 390 ARG A C 1
ATOM 3047 O O . ARG A 1 390 ? -7.289 17.375 22.922 1 92.19 390 ARG A O 1
ATOM 3054 N N . ILE A 1 391 ? -5.676 16.453 21.719 1 90.56 391 ILE A N 1
ATOM 3055 C CA . ILE A 1 391 ? -4.844 16.25 22.906 1 90.56 391 ILE A CA 1
ATOM 3056 C C . ILE A 1 391 ? -4.434 17.594 23.484 1 90.56 391 ILE A C 1
ATOM 3058 O O . ILE A 1 391 ? -4.508 17.797 24.703 1 90.56 391 ILE A O 1
ATOM 3062 N N . ALA A 1 392 ? -4.066 18.484 22.703 1 93 392 ALA A N 1
ATOM 3063 C CA . ALA A 1 392 ? -3.627 19.797 23.141 1 93 392 ALA A CA 1
ATOM 3064 C C . ALA A 1 392 ? -4.738 20.531 23.891 1 93 392 ALA A C 1
ATOM 3066 O O . ALA A 1 392 ? -4.473 21.297 24.828 1 93 392 ALA A O 1
ATOM 3067 N N . LEU A 1 393 ? -5.961 20.281 23.531 1 93.44 393 LEU A N 1
ATOM 3068 C CA . LEU A 1 393 ? -7.098 21 24.094 1 93.44 393 LEU A CA 1
ATOM 3069 C C . LEU A 1 393 ? -7.766 20.172 25.188 1 93.44 393 LEU A C 1
ATOM 3071 O O . LEU A 1 393 ? -8.641 20.656 25.906 1 93.44 393 LEU A O 1
ATOM 3075 N N . GLY A 1 394 ? -7.359 18.859 25.328 1 92 394 GLY A N 1
ATOM 3076 C CA . GLY A 1 394 ? -8.078 17.969 26.219 1 92 394 GLY A CA 1
ATOM 3077 C C . GLY A 1 394 ? -9.539 17.797 25.844 1 92 394 GLY A C 1
ATOM 3078 O O . GLY A 1 394 ? -10.406 17.766 26.719 1 92 394 GLY A O 1
ATOM 3079 N N . ASN A 1 395 ? -9.805 17.891 24.578 1 90 395 ASN A N 1
ATOM 3080 C CA . ASN A 1 395 ? -11.164 17.828 24.047 1 90 395 ASN A CA 1
ATOM 3081 C C . ASN A 1 395 ? -11.32 16.703 23.031 1 90 395 ASN A C 1
ATOM 3083 O O . ASN A 1 395 ? -11.008 16.891 21.859 1 90 395 ASN A O 1
ATOM 3087 N N . HIS A 1 396 ? -11.945 15.633 23.438 1 86.19 396 HIS A N 1
ATOM 3088 C CA . HIS A 1 396 ? -12.062 14.453 22.578 1 86.19 396 HIS A CA 1
ATOM 3089 C C . HIS A 1 396 ? -13.477 14.32 22.031 1 86.19 396 HIS A C 1
ATOM 3091 O O . HIS A 1 396 ? -13.75 13.43 21.219 1 86.19 396 HIS A O 1
ATOM 3097 N N . GLU A 1 397 ? -14.336 15.227 22.266 1 86.94 397 GLU A N 1
ATOM 3098 C CA . GLU A 1 397 ? -15.742 14.953 21.969 1 86.94 397 GLU A CA 1
ATOM 3099 C C . GLU A 1 397 ? -16.312 15.977 20.984 1 86.94 397 GLU A C 1
ATOM 3101 O O . GLU A 1 397 ? -17.266 15.68 20.25 1 86.94 397 GLU A O 1
ATOM 3106 N N . ASP A 1 398 ? -15.758 17.141 20.953 1 87.38 398 ASP A N 1
ATOM 3107 C CA . ASP A 1 398 ? -16.344 18.203 20.141 1 87.38 398 ASP A CA 1
ATOM 3108 C C . ASP A 1 398 ? -16.031 17.984 18.656 1 87.38 398 ASP A C 1
ATOM 3110 O O . ASP A 1 398 ? -15.164 17.188 18.312 1 87.38 398 ASP A O 1
ATOM 3114 N N . GLY A 1 399 ? -16.797 18.672 17.812 1 88.12 399 GLY A N 1
ATOM 3115 C CA . GLY A 1 399 ? -16.578 18.594 16.375 1 88.12 399 GLY A CA 1
ATOM 3116 C C . GLY A 1 399 ? -15.242 19.188 15.945 1 88.12 399 GLY A C 1
ATOM 3117 O O . GLY A 1 399 ? -14.695 20.062 16.625 1 88.12 399 GLY A O 1
ATOM 3118 N N . VAL A 1 400 ? -14.773 18.797 14.859 1 89.62 400 VAL A N 1
ATOM 3119 C CA . VAL A 1 400 ? -13.453 19.156 14.359 1 89.62 400 VAL A CA 1
ATOM 3120 C C . VAL A 1 400 ? -13.352 20.672 14.195 1 89.62 400 VAL A C 1
ATOM 3122 O O . VAL A 1 400 ? -12.312 21.266 14.484 1 89.62 400 VAL A O 1
ATOM 3125 N N . GLU A 1 401 ? -14.414 21.281 13.703 1 87.56 401 GLU A N 1
ATOM 3126 C CA . GLU A 1 401 ? -14.406 22.734 13.516 1 87.56 401 GLU A CA 1
ATOM 3127 C C . GLU A 1 401 ? -14.258 23.453 14.844 1 87.56 401 GLU A C 1
ATOM 3129 O O . GLU A 1 401 ? -13.586 24.484 14.914 1 87.56 401 GLU A O 1
ATOM 3134 N N . TRP A 1 402 ? -14.961 22.953 15.812 1 87.5 402 TRP A N 1
ATOM 3135 C CA . TRP A 1 402 ? -14.844 23.547 17.141 1 87.5 402 TRP A CA 1
ATOM 3136 C C . TRP A 1 402 ? -13.43 23.391 17.688 1 87.5 402 TRP A C 1
ATOM 3138 O O . TRP A 1 402 ? -12.883 24.312 18.297 1 87.5 402 TRP A O 1
ATOM 3148 N N . ILE A 1 403 ? -12.906 22.234 17.5 1 91.62 403 ILE A N 1
ATOM 3149 C CA . ILE A 1 403 ? -11.523 21.969 17.906 1 91.62 403 ILE A CA 1
ATOM 3150 C C . ILE A 1 403 ? -10.586 22.953 17.203 1 91.62 403 ILE A C 1
ATOM 3152 O O . ILE A 1 403 ? -9.711 23.547 17.859 1 91.62 403 ILE A O 1
ATOM 3156 N N . ALA A 1 404 ? -10.812 23.156 15.961 1 92.75 404 ALA A N 1
ATOM 3157 C CA . ALA A 1 404 ? -9.984 24.047 15.164 1 92.75 404 ALA A CA 1
ATOM 3158 C C . ALA A 1 404 ? -10.086 25.484 15.672 1 92.75 404 ALA A C 1
ATOM 3160 O O . ALA A 1 404 ? -9.07 26.172 15.859 1 92.75 404 ALA A O 1
ATOM 3161 N N . ASN A 1 405 ? -11.305 25.938 15.922 1 89.31 405 ASN A N 1
ATOM 3162 C CA . ASN A 1 405 ? -11.539 27.297 16.406 1 89.31 405 ASN A CA 1
ATOM 3163 C C . ASN A 1 405 ? -10.898 27.516 17.766 1 89.31 405 ASN A C 1
ATOM 3165 O O . ASN A 1 405 ? -10.266 28.562 18 1 89.31 405 ASN A O 1
ATOM 3169 N N . THR A 1 406 ? -11.125 26.547 18.609 1 91.5 406 THR A N 1
ATOM 3170 C CA . THR A 1 406 ? -10.594 26.672 19.969 1 91.5 406 THR A CA 1
ATOM 3171 C C . THR A 1 406 ? -9.062 26.719 19.953 1 91.5 406 THR A C 1
ATOM 3173 O O . THR A 1 406 ? -8.453 27.484 20.688 1 91.5 406 THR A O 1
ATOM 3176 N N . LEU A 1 407 ? -8.477 25.906 19.125 1 93.94 407 LEU A N 1
ATOM 3177 C CA . LEU A 1 407 ? -7.02 25.875 19.047 1 93.94 407 LEU A CA 1
ATOM 3178 C C . LEU A 1 407 ? -6.48 27.188 18.484 1 93.94 407 LEU A C 1
ATOM 3180 O O . LEU A 1 407 ? -5.473 27.719 18.969 1 93.94 407 LEU A O 1
ATOM 3184 N N . LEU A 1 408 ? -7.117 27.734 17.469 1 92.88 408 LEU A N 1
ATOM 3185 C CA . LEU A 1 408 ? -6.711 29 16.875 1 92.88 408 LEU A CA 1
ATOM 3186 C C . LEU A 1 408 ? -6.773 30.125 17.906 1 92.88 408 LEU A C 1
ATOM 3188 O O . LEU A 1 408 ? -5.879 30.984 17.953 1 92.88 408 LEU A O 1
ATOM 3192 N N . GLU A 1 409 ? -7.844 30.109 18.625 1 90.88 409 GLU A N 1
ATOM 3193 C CA . GLU A 1 409 ? -8.008 31.141 19.641 1 90.88 409 GLU A CA 1
ATOM 3194 C C . GLU A 1 409 ? -6.953 31.016 20.734 1 90.88 409 GLU A C 1
ATOM 3196 O O . GLU A 1 409 ? -6.32 32 21.125 1 90.88 409 GLU A O 1
ATOM 3201 N N . LYS A 1 410 ? -6.812 29.828 21.141 1 93.19 410 LYS A N 1
ATOM 3202 C CA . LYS A 1 410 ? -5.879 29.562 22.234 1 93.19 410 LYS A CA 1
ATOM 3203 C C . LYS A 1 410 ? -4.453 29.938 21.844 1 93.19 410 LYS A C 1
ATOM 3205 O O . LYS A 1 410 ? -3.688 30.453 22.656 1 93.19 410 LYS A O 1
ATOM 3210 N N . THR A 1 411 ? -4.086 29.766 20.641 1 94.62 411 THR A N 1
ATOM 3211 C CA . THR A 1 411 ? -2.715 29.969 20.188 1 94.62 411 THR A CA 1
ATOM 3212 C C . THR A 1 411 ? -2.557 31.344 19.562 1 94.62 411 THR A C 1
ATOM 3214 O O . THR A 1 411 ? -1.439 31.781 19.281 1 94.62 411 THR A O 1
ATOM 3217 N N . ARG A 1 412 ? -3.668 32.031 19.297 1 92.5 412 ARG A N 1
ATOM 3218 C CA . ARG A 1 412 ? -3.678 33.312 18.625 1 92.5 412 ARG A CA 1
ATOM 3219 C C . ARG A 1 412 ? -2.998 33.25 17.266 1 92.5 412 ARG A C 1
ATOM 3221 O O . ARG A 1 412 ? -2.24 34.125 16.891 1 92.5 412 ARG A O 1
ATOM 3228 N N . SER A 1 413 ? -3.139 32.094 16.625 1 92.56 413 SER A N 1
ATOM 3229 C CA . SER A 1 413 ? -2.543 31.891 15.312 1 92.56 413 SER A CA 1
ATOM 3230 C C . SER A 1 413 ? -3.479 32.375 14.203 1 92.56 413 SER A C 1
ATOM 3232 O O . SER A 1 413 ? -4.684 32.5 14.414 1 92.56 413 SER A O 1
ATOM 3234 N N . LYS A 1 414 ? -2.93 32.656 13.031 1 92.88 414 LYS A N 1
ATOM 3235 C CA . LYS A 1 414 ? -3.703 33.219 11.93 1 92.88 414 LYS A CA 1
ATOM 3236 C C . LYS A 1 414 ? -4.363 32.125 11.094 1 92.88 414 LYS A C 1
ATOM 3238 O O . LYS A 1 414 ? -5.492 32.281 10.625 1 92.88 414 LYS A O 1
ATOM 3243 N N . ASN A 1 415 ? -3.637 31.094 10.797 1 95.5 415 ASN A N 1
ATOM 3244 C CA . ASN A 1 415 ? -4.102 29.984 9.977 1 95.5 415 ASN A CA 1
ATOM 3245 C C . ASN A 1 415 ? -3.863 28.641 10.656 1 95.5 415 ASN A C 1
ATOM 3247 O O . ASN A 1 415 ? -2.986 28.531 11.516 1 95.5 415 ASN A O 1
ATOM 3251 N N . LEU A 1 416 ? -4.727 27.688 10.242 1 96.19 416 LEU A N 1
ATOM 3252 C CA . LEU A 1 416 ? -4.629 26.359 10.836 1 96.19 416 LEU A CA 1
ATOM 3253 C C . LEU A 1 416 ? -4.945 25.281 9.805 1 96.19 416 LEU A C 1
ATOM 3255 O O . LEU A 1 416 ? -5.887 25.422 9.016 1 96.19 416 LEU A O 1
ATOM 3259 N N . LEU A 1 417 ? -4.121 24.328 9.758 1 97.19 417 LEU A N 1
ATOM 3260 C CA . LEU A 1 417 ? -4.43 23.094 9.062 1 97.19 417 LEU A CA 1
ATOM 3261 C C . LEU A 1 417 ? -4.699 21.953 10.055 1 97.19 417 LEU A C 1
ATOM 3263 O O . LEU A 1 417 ? -3.91 21.734 10.977 1 97.19 417 LEU A O 1
ATOM 3267 N N . ILE A 1 418 ? -5.801 21.281 9.906 1 96.38 418 ILE A N 1
ATOM 3268 C CA . ILE A 1 418 ? -6.039 20.047 10.648 1 96.38 418 ILE A CA 1
ATOM 3269 C C . ILE A 1 418 ? -5.875 18.844 9.711 1 96.38 418 ILE A C 1
ATOM 3271 O O . ILE A 1 418 ? -6.699 18.625 8.82 1 96.38 418 ILE A O 1
ATOM 3275 N N . LYS A 1 419 ? -4.816 18.172 9.961 1 96.5 419 LYS A N 1
ATOM 3276 C CA . LYS A 1 419 ? -4.559 16.984 9.141 1 96.5 419 LYS A CA 1
ATOM 3277 C C . LYS A 1 419 ? -5.406 15.812 9.609 1 96.5 419 LYS A C 1
ATOM 3279 O O . LYS A 1 419 ? -5.484 15.523 10.805 1 96.5 419 LYS A O 1
ATOM 3284 N N . LEU A 1 420 ? -5.969 15.023 8.609 1 94.25 420 LEU A N 1
ATOM 3285 C CA . LEU A 1 420 ? -6.918 13.953 8.898 1 94.25 420 LEU A CA 1
ATOM 3286 C C . LEU A 1 420 ? -6.422 12.625 8.344 1 94.25 420 LEU A C 1
ATOM 3288 O O . LEU A 1 420 ? -7.223 11.766 7.969 1 94.25 420 LEU A O 1
ATOM 3292 N N . GLY A 1 421 ? -5.145 12.484 8.156 1 91.75 421 GLY A N 1
ATOM 3293 C CA . GLY A 1 421 ? -4.586 11.234 7.652 1 91.75 421 GLY A CA 1
ATOM 3294 C C . GLY A 1 421 ? -5.012 10.922 6.23 1 91.75 421 GLY A C 1
ATOM 3295 O O . GLY A 1 421 ? -4.848 11.75 5.332 1 91.75 421 GLY A O 1
ATOM 3296 N N . ALA A 1 422 ? -5.648 9.781 6.109 1 90.88 422 ALA A N 1
ATOM 3297 C CA . ALA A 1 422 ? -6.035 9.297 4.789 1 90.88 422 ALA A CA 1
ATOM 3298 C C . ALA A 1 422 ? -7.16 10.148 4.199 1 90.88 422 ALA A C 1
ATOM 3300 O O . ALA A 1 422 ? -7.438 10.07 3.002 1 90.88 422 ALA A O 1
ATOM 3301 N N . GLU A 1 423 ? -7.734 11 4.973 1 92.06 423 GLU A N 1
ATOM 3302 C CA . GLU A 1 423 ? -8.852 11.812 4.5 1 92.06 423 GLU A CA 1
ATOM 3303 C C . GLU A 1 423 ? -8.383 13.203 4.066 1 92.06 423 GLU A C 1
ATOM 3305 O O . GLU A 1 423 ? -9.195 14.062 3.742 1 92.06 423 GLU A O 1
ATOM 3310 N N . GLY A 1 424 ? -7.113 13.445 4.129 1 95.62 424 GLY A N 1
ATOM 3311 C CA . GLY A 1 424 ? -6.582 14.742 3.74 1 95.62 424 GLY A CA 1
ATOM 3312 C C . GLY A 1 424 ? -6.465 15.711 4.902 1 95.62 424 GLY A C 1
ATOM 3313 O O . GLY A 1 424 ? -5.883 15.383 5.938 1 95.62 424 GLY A O 1
ATOM 3314 N N . PHE A 1 425 ? -6.906 16.922 4.637 1 97.25 425 PHE A N 1
ATOM 3315 C CA . PHE A 1 425 ? -6.832 17.922 5.695 1 97.25 425 PHE A CA 1
ATOM 3316 C C . PHE A 1 425 ? -7.828 19.047 5.441 1 97.25 425 PHE A C 1
ATOM 3318 O O . PHE A 1 425 ? -8.383 19.172 4.348 1 97.25 425 PHE A O 1
ATOM 3325 N N . ILE A 1 426 ? -8.109 19.812 6.484 1 96.19 426 ILE A N 1
ATOM 3326 C CA . ILE A 1 426 ? -8.953 21 6.402 1 96.19 426 ILE A CA 1
ATOM 3327 C C . ILE A 1 426 ? -8.117 22.25 6.684 1 96.19 426 ILE A C 1
ATOM 3329 O O . ILE A 1 426 ? -7.348 22.297 7.648 1 96.19 426 ILE A O 1
ATOM 3333 N N . ALA A 1 427 ? -8.242 23.188 5.793 1 96.88 427 ALA A N 1
ATOM 3334 C CA . ALA A 1 427 ? -7.562 24.469 5.961 1 96.88 427 ALA A CA 1
ATOM 3335 C C . ALA A 1 427 ? -8.516 25.531 6.508 1 96.88 427 ALA A C 1
ATOM 3337 O O . ALA A 1 427 ? -9.641 25.672 6.02 1 96.88 427 ALA A O 1
ATOM 3338 N N . TYR A 1 428 ? -8.078 26.219 7.555 1 93.69 428 TYR A N 1
ATOM 3339 C CA . TYR A 1 428 ? -8.836 27.281 8.18 1 93.69 428 TYR A CA 1
ATOM 3340 C C . TYR A 1 428 ? -8.07 28.594 8.141 1 93.69 428 TYR A C 1
ATOM 3342 O O . TYR A 1 428 ? -6.938 28.688 8.625 1 93.69 428 TYR A O 1
ATOM 3350 N N . SER A 1 429 ? -8.625 29.594 7.512 1 90.94 429 SER A N 1
ATOM 3351 C CA . SER A 1 429 ? -8.062 30.938 7.543 1 90.94 429 SER A CA 1
ATOM 3352 C C . SER A 1 429 ? -8.883 31.859 8.438 1 90.94 429 SER A C 1
ATOM 3354 O O . SER A 1 429 ? -10.094 31.984 8.258 1 90.94 429 SER A O 1
ATOM 3356 N N . ASN A 1 430 ? -8.188 32.375 9.422 1 79.62 430 ASN A N 1
ATOM 3357 C CA . ASN A 1 430 ? -8.891 33.25 10.375 1 79.62 430 ASN A CA 1
ATOM 3358 C C . ASN A 1 430 ? -8.727 34.719 10.031 1 79.62 430 ASN A C 1
ATOM 3360 O O . ASN A 1 430 ? -7.66 35.156 9.594 1 79.62 430 ASN A O 1
ATOM 3364 N N . ASP A 1 431 ? -9.766 35.531 9.93 1 67.25 431 ASP A N 1
ATOM 3365 C CA . ASP A 1 431 ? -9.648 36.969 9.852 1 67.25 431 ASP A CA 1
ATOM 3366 C C . ASP A 1 431 ? -9.617 37.594 11.242 1 67.25 431 ASP A C 1
ATOM 3368 O O . ASP A 1 431 ? -8.734 38.406 11.539 1 67.25 431 ASP A O 1
ATOM 3372 N N . ILE A 1 432 ? -10.711 37.219 12.016 1 59.81 432 ILE A N 1
ATOM 3373 C CA . ILE A 1 432 ? -10.828 37.656 13.398 1 59.81 432 ILE A CA 1
ATOM 3374 C C . ILE A 1 432 ? -10.93 36.438 14.312 1 59.81 432 ILE A C 1
ATOM 3376 O O . ILE A 1 432 ? -11.43 35.406 13.906 1 59.81 432 ILE A O 1
ATOM 3380 N N . PRO A 1 433 ? -10.227 36.531 15.477 1 55.28 433 PRO A N 1
ATOM 3381 C CA . PRO A 1 433 ? -10.258 35.375 16.375 1 55.28 433 PRO A CA 1
ATOM 3382 C C . PRO A 1 433 ? -11.648 34.75 16.484 1 55.28 433 PRO A C 1
ATOM 3384 O O . PRO A 1 433 ? -12.633 35.438 16.719 1 55.28 433 PRO A O 1
ATOM 3387 N N . GLY A 1 434 ? -11.891 33.5 16.234 1 54.34 434 GLY A N 1
ATOM 3388 C CA . GLY A 1 434 ? -13.102 32.719 16.438 1 54.34 434 GLY A CA 1
ATOM 3389 C C . GLY A 1 434 ? -13.977 32.656 15.195 1 54.34 434 GLY A C 1
ATOM 3390 O O . GLY A 1 434 ? -14.992 31.953 15.188 1 54.34 434 GLY A O 1
ATOM 3391 N N . ASN A 1 435 ? -13.57 33.344 14.25 1 66.19 435 ASN A N 1
ATOM 3392 C CA . ASN A 1 435 ? -14.398 33.375 13.047 1 66.19 435 ASN A CA 1
ATOM 3393 C C . ASN A 1 435 ? -13.57 33.094 11.797 1 66.19 435 ASN A C 1
ATOM 3395 O O . ASN A 1 435 ? -12.828 33.969 11.328 1 66.19 435 ASN A O 1
ATOM 3399 N N . PHE A 1 436 ? -13.852 31.859 11.266 1 72.56 436 PHE A N 1
ATOM 3400 C CA . PHE A 1 436 ? -13.062 31.516 10.086 1 72.56 436 PHE A CA 1
ATOM 3401 C C . PHE A 1 436 ? -13.5 32.344 8.883 1 72.56 436 PHE A C 1
ATOM 3403 O O . PHE A 1 436 ? -14.688 32.438 8.594 1 72.56 436 PHE A O 1
ATOM 3410 N N . LYS A 1 437 ? -12.609 32.938 8.266 1 76.19 437 LYS A N 1
ATOM 3411 C CA . LYS A 1 437 ? -12.883 33.625 7.008 1 76.19 437 LYS A CA 1
ATOM 3412 C C . LYS A 1 437 ? -13.086 32.625 5.863 1 76.19 437 LYS A C 1
ATOM 3414 O O . LYS A 1 437 ? -14 32.781 5.055 1 76.19 437 LYS A O 1
ATOM 3419 N N . LYS A 1 438 ? -12.227 31.656 5.852 1 83.56 438 LYS A N 1
ATOM 3420 C CA . LYS A 1 438 ? -12.312 30.625 4.828 1 83.56 438 LYS A CA 1
ATOM 3421 C C . LYS A 1 438 ? -11.977 29.25 5.406 1 83.56 438 LYS A C 1
ATOM 3423 O O . LYS A 1 438 ? -11.188 29.141 6.348 1 83.56 438 LYS A O 1
ATOM 3428 N N . ARG A 1 439 ? -12.68 28.312 4.898 1 90.19 439 ARG A N 1
ATOM 3429 C CA . ARG A 1 439 ? -12.398 26.922 5.25 1 90.19 439 ARG A CA 1
ATOM 3430 C C . ARG A 1 439 ? -12.633 26 4.059 1 90.19 439 ARG A C 1
ATOM 3432 O O . ARG A 1 439 ? -13.562 26.203 3.275 1 90.19 439 ARG A O 1
ATOM 3439 N N . GLU A 1 440 ? -11.766 25.047 3.928 1 93.06 440 GLU A N 1
ATOM 3440 C CA . GLU A 1 440 ? -11.875 24.094 2.822 1 93.06 440 GLU A CA 1
ATOM 3441 C C . GLU A 1 440 ? -11.234 22.766 3.178 1 93.06 440 GLU A C 1
ATOM 3443 O O . GLU A 1 440 ? -10.195 22.719 3.84 1 93.06 440 GLU A O 1
ATOM 3448 N N . HIS A 1 441 ? -11.969 21.766 2.801 1 94.75 441 HIS A N 1
ATOM 3449 C CA . HIS A 1 441 ? -11.398 20.422 2.895 1 94.75 441 HIS A CA 1
ATOM 3450 C C . HIS A 1 441 ? -10.656 20.047 1.618 1 94.75 441 HIS A C 1
ATOM 3452 O O . HIS A 1 441 ? -11.211 20.141 0.52 1 94.75 441 HIS A O 1
ATOM 3458 N N . PHE A 1 442 ? -9.438 19.719 1.733 1 97.25 442 PHE A N 1
ATOM 3459 C CA . PHE A 1 442 ? -8.656 19.156 0.642 1 97.25 442 PHE A CA 1
ATOM 3460 C C . PHE A 1 442 ? -8.453 17.656 0.846 1 97.25 442 PHE A C 1
ATOM 3462 O O . PHE A 1 442 ? -7.82 17.234 1.818 1 97.25 442 PHE A O 1
ATOM 3469 N N . PRO A 1 443 ? -8.93 16.812 -0.048 1 95.62 443 PRO A N 1
ATOM 3470 C CA . PRO A 1 443 ? -8.805 15.367 0.102 1 95.62 443 PRO A CA 1
ATOM 3471 C C . PRO A 1 443 ? -7.383 14.867 -0.153 1 95.62 443 PRO A C 1
ATOM 3473 O O . PRO A 1 443 ? -6.59 15.555 -0.806 1 95.62 443 PRO A O 1
ATOM 3476 N N . ALA A 1 444 ? -7.059 13.688 0.483 1 95.62 444 ALA A N 1
ATOM 3477 C CA . ALA A 1 444 ? -5.852 12.992 0.044 1 95.62 444 ALA A CA 1
ATOM 3478 C C . ALA A 1 444 ? -6.004 12.477 -1.384 1 95.62 444 ALA A C 1
ATOM 3480 O O . ALA A 1 444 ? -7.027 11.875 -1.728 1 95.62 444 ALA A O 1
ATOM 3481 N N . LEU A 1 445 ? -5.039 12.695 -2.172 1 96.12 445 LEU A N 1
ATOM 3482 C CA . LEU A 1 445 ? -5.156 12.367 -3.588 1 96.12 445 LEU A CA 1
ATOM 3483 C C . LEU A 1 445 ? -4.746 10.914 -3.84 1 96.12 445 LEU A C 1
ATOM 3485 O O . LEU A 1 445 ? -5.109 10.336 -4.863 1 96.12 445 LEU A O 1
ATOM 3489 N N . VAL A 1 446 ? -3.955 10.375 -2.932 1 93.5 446 VAL A N 1
ATOM 3490 C CA . VAL A 1 446 ? -3.482 9 -3.053 1 93.5 446 VAL A CA 1
ATOM 3491 C C . VAL A 1 446 ? -4.242 8.109 -2.076 1 93.5 446 VAL A C 1
ATOM 3493 O O . VAL A 1 446 ? -4.379 8.438 -0.897 1 93.5 446 VAL A O 1
ATOM 3496 N N . SER A 1 447 ? -4.727 6.949 -2.549 1 90.56 447 SER A N 1
ATOM 3497 C CA . SER A 1 447 ? -5.559 6.086 -1.718 1 90.56 447 SER A CA 1
ATOM 3498 C C . SER A 1 447 ? -4.738 4.949 -1.115 1 90.56 447 SER A C 1
ATOM 3500 O O . SER A 1 447 ? -5.117 4.379 -0.088 1 90.56 447 SER A O 1
ATOM 3502 N N . ASN A 1 448 ? -3.738 4.57 -1.724 1 91.12 448 ASN A N 1
ATOM 3503 C CA . ASN A 1 448 ? -2.854 3.502 -1.275 1 91.12 448 ASN A CA 1
ATOM 3504 C C . ASN A 1 448 ? -1.399 3.959 -1.225 1 91.12 448 ASN A C 1
ATOM 3506 O O . ASN A 1 448 ? -0.591 3.568 -2.068 1 91.12 448 ASN A O 1
ATOM 3510 N N . PRO A 1 449 ? -1.09 4.684 -0.188 1 92.75 449 PRO A N 1
ATOM 3511 C CA . PRO A 1 449 ? 0.277 5.207 -0.111 1 92.75 449 PRO A CA 1
ATOM 3512 C C . PRO A 1 449 ? 1.32 4.105 0.07 1 92.75 449 PRO A C 1
ATOM 3514 O O . PRO A 1 449 ? 1.058 3.109 0.747 1 92.75 449 PRO A O 1
ATOM 3517 N N . VAL A 1 450 ? 2.5 4.301 -0.536 1 91.5 450 VAL A N 1
ATOM 3518 C CA . VAL A 1 450 ? 3.643 3.416 -0.323 1 91.5 450 VAL A CA 1
ATOM 3519 C C . VAL A 1 450 ? 4.199 3.621 1.084 1 91.5 450 VAL A C 1
ATOM 3521 O O . VAL A 1 450 ? 4.523 2.654 1.776 1 91.5 450 VAL A O 1
ATOM 3524 N N . ASP A 1 451 ? 4.328 4.859 1.433 1 91.69 451 ASP A N 1
ATOM 3525 C CA . ASP A 1 451 ? 4.824 5.242 2.75 1 91.69 451 ASP A CA 1
ATOM 3526 C C . ASP A 1 451 ? 4.223 6.574 3.197 1 91.69 451 ASP A C 1
ATOM 3528 O O . ASP A 1 451 ? 4.379 7.59 2.516 1 91.69 451 ASP A O 1
ATOM 3532 N N . VAL A 1 452 ? 3.662 6.566 4.348 1 90.25 452 VAL A N 1
ATOM 3533 C CA . VAL A 1 452 ? 2.998 7.777 4.816 1 90.25 452 VAL A CA 1
ATOM 3534 C C . VAL A 1 452 ? 4.004 8.672 5.535 1 90.25 452 VAL A C 1
ATOM 3536 O O . VAL A 1 452 ? 3.725 9.844 5.801 1 90.25 452 VAL A O 1
ATOM 3539 N N . ALA A 1 453 ? 5.211 8.078 5.723 1 86.06 453 ALA A N 1
ATOM 3540 C CA . ALA A 1 453 ? 6.234 8.867 6.395 1 86.06 453 ALA A CA 1
ATOM 3541 C C . ALA A 1 453 ? 6.594 10.109 5.578 1 86.06 453 ALA A C 1
ATOM 3543 O O . ALA A 1 453 ? 6.844 10.016 4.375 1 86.06 453 ALA A O 1
ATOM 3544 N N . GLY A 1 454 ? 6.406 11.25 6.113 1 84.69 454 GLY A N 1
ATOM 3545 C CA . GLY A 1 454 ? 6.828 12.477 5.461 1 84.69 454 GLY A CA 1
ATOM 3546 C C . GLY A 1 454 ? 5.684 13.234 4.812 1 84.69 454 GLY A C 1
ATOM 3547 O O . GLY A 1 454 ? 5.875 14.328 4.285 1 84.69 454 GLY A O 1
ATOM 3548 N N . ALA A 1 455 ? 4.5 12.578 4.785 1 92.5 455 ALA A N 1
ATOM 3549 C CA . ALA A 1 455 ? 3.346 13.266 4.211 1 92.5 455 ALA A CA 1
ATOM 3550 C C . ALA A 1 455 ? 3.16 14.648 4.84 1 92.5 455 ALA A C 1
ATOM 3552 O O . ALA A 1 455 ? 3.059 15.648 4.133 1 92.5 455 ALA A O 1
ATOM 3553 N N . GLY A 1 456 ? 3.156 14.68 6.133 1 95.25 456 GLY A N 1
ATOM 3554 C CA . GLY A 1 456 ? 2.998 15.938 6.84 1 95.25 456 GLY A CA 1
ATOM 3555 C C . GLY A 1 456 ? 4.164 16.891 6.633 1 95.25 456 GLY A C 1
ATOM 3556 O O . GLY A 1 456 ? 3.969 18.094 6.473 1 95.25 456 GLY A O 1
ATOM 3557 N N . ASP A 1 457 ? 5.379 16.344 6.586 1 95.81 457 ASP A N 1
ATOM 3558 C CA . ASP A 1 457 ? 6.59 17.141 6.418 1 95.81 457 ASP A CA 1
ATOM 3559 C C . ASP A 1 457 ? 6.609 17.828 5.055 1 95.81 457 ASP A C 1
ATOM 3561 O O . ASP A 1 457 ? 6.93 19.016 4.957 1 95.81 457 ASP A O 1
ATOM 3565 N N . SER A 1 458 ? 6.312 17.031 4.059 1 97.62 458 SER A N 1
ATOM 3566 C CA . SER A 1 458 ? 6.293 17.578 2.711 1 97.62 458 SER A CA 1
ATOM 3567 C C . SER A 1 458 ? 5.184 18.609 2.553 1 97.62 458 SER A C 1
ATOM 3569 O O . SER A 1 458 ? 5.375 19.641 1.896 1 97.62 458 SER A O 1
ATOM 3571 N N . LEU A 1 459 ? 4.047 18.328 3.162 1 98.06 459 LEU A N 1
ATOM 3572 C CA . LEU A 1 459 ? 2.916 19.25 3.164 1 98.06 459 LEU A CA 1
ATOM 3573 C C . LEU A 1 459 ? 3.305 20.594 3.783 1 98.06 459 LEU A C 1
ATOM 3575 O O . LEU A 1 459 ? 3.061 21.641 3.191 1 98.06 459 LEU A O 1
ATOM 3579 N N . LEU A 1 460 ? 3.918 20.562 4.945 1 98.19 460 LEU A N 1
ATOM 3580 C CA . LEU A 1 460 ? 4.352 21.766 5.645 1 98.19 460 LEU A CA 1
ATOM 3581 C C . LEU A 1 460 ? 5.34 22.562 4.797 1 98.19 460 LEU A C 1
ATOM 3583 O O . LEU A 1 460 ? 5.219 23.781 4.676 1 98.19 460 LEU A O 1
ATOM 3587 N N . ALA A 1 461 ? 6.305 21.891 4.23 1 98.62 461 ALA A N 1
ATOM 3588 C CA . ALA A 1 461 ? 7.316 22.547 3.408 1 98.62 461 ALA A CA 1
ATOM 3589 C C . ALA A 1 461 ? 6.68 23.266 2.227 1 98.62 461 ALA A C 1
ATOM 3591 O O . ALA A 1 461 ? 6.957 24.453 1.988 1 98.62 461 ALA A O 1
ATOM 3592 N N . ALA A 1 462 ? 5.809 22.578 1.534 1 98.75 462 ALA A N 1
ATOM 3593 C CA . ALA A 1 462 ? 5.207 23.125 0.324 1 98.75 462 ALA A CA 1
ATOM 3594 C C . ALA A 1 462 ? 4.316 24.328 0.653 1 98.75 462 ALA A C 1
ATOM 3596 O O . ALA A 1 462 ? 4.355 25.344 -0.04 1 98.75 462 ALA A O 1
ATOM 3597 N N . ILE A 1 463 ? 3.523 24.203 1.675 1 98.69 463 ILE A N 1
ATOM 3598 C CA . ILE A 1 463 ? 2.604 25.281 2.031 1 98.69 463 ILE A CA 1
ATOM 3599 C C . ILE A 1 463 ? 3.391 26.5 2.496 1 98.69 463 ILE A C 1
ATOM 3601 O O . ILE A 1 463 ? 3.09 27.641 2.1 1 98.69 463 ILE A O 1
ATOM 3605 N N . SER A 1 464 ? 4.422 26.297 3.289 1 98.62 464 SER A N 1
ATOM 3606 C CA . SER A 1 464 ? 5.219 27.406 3.814 1 98.62 464 SER A CA 1
ATOM 3607 C C . SER A 1 464 ? 5.922 28.156 2.691 1 98.62 464 SER A C 1
ATOM 3609 O O . SER A 1 464 ? 5.871 29.391 2.639 1 98.62 464 SER A O 1
ATOM 3611 N N . VAL A 1 465 ? 6.551 27.438 1.802 1 98.62 465 VAL A N 1
ATOM 3612 C CA . VAL A 1 465 ? 7.258 28.078 0.698 1 98.62 465 VAL A CA 1
ATOM 3613 C C . VAL A 1 465 ? 6.262 28.828 -0.187 1 98.62 465 VAL A C 1
ATOM 3615 O O . VAL A 1 465 ? 6.551 29.922 -0.665 1 98.62 465 VAL A O 1
ATOM 3618 N N . SER A 1 466 ? 5.105 28.234 -0.395 1 98.69 466 SER A N 1
ATOM 3619 C CA . SER A 1 466 ? 4.07 28.859 -1.205 1 98.69 466 SER A CA 1
ATOM 3620 C C . SER A 1 466 ? 3.607 30.172 -0.589 1 98.69 466 SER A C 1
ATOM 3622 O O . SER A 1 466 ? 3.496 31.188 -1.285 1 98.69 466 SER A O 1
ATOM 3624 N N . MET A 1 467 ? 3.371 30.172 0.687 1 98 467 MET A N 1
ATOM 3625 C CA . MET A 1 467 ? 2.9 31.375 1.366 1 98 467 MET A CA 1
ATOM 3626 C C . MET A 1 467 ? 3.98 32.438 1.375 1 98 467 MET A C 1
ATOM 3628 O O . MET A 1 467 ? 3.684 33.625 1.215 1 98 467 MET A O 1
ATOM 3632 N N . CYS A 1 468 ? 5.23 32.062 1.523 1 97.88 468 CYS A N 1
ATOM 3633 C CA . CYS A 1 468 ? 6.344 33 1.475 1 97.88 468 CYS A CA 1
ATOM 3634 C C . CYS A 1 468 ? 6.504 33.562 0.077 1 97.88 468 CYS A C 1
ATOM 3636 O O . CYS A 1 468 ? 7.121 34.625 -0.094 1 97.88 468 CYS A O 1
ATOM 3638 N N . SER A 1 469 ? 5.961 32.875 -0.872 1 96.88 469 SER A N 1
ATOM 3639 C CA . SER A 1 469 ? 6.035 33.344 -2.258 1 96.88 469 SER A CA 1
ATOM 3640 C C . SER A 1 469 ? 4.785 34.125 -2.65 1 96.88 469 SER A C 1
ATOM 3642 O O . SER A 1 469 ? 4.578 34.406 -3.83 1 96.88 469 SER A O 1
ATOM 3644 N N . GLY A 1 470 ? 3.855 34.281 -1.76 1 96.19 470 GLY A N 1
ATOM 3645 C CA . GLY A 1 470 ? 2.754 35.188 -1.992 1 96.19 470 GLY A CA 1
ATOM 3646 C C . GLY A 1 470 ? 1.415 34.5 -2.141 1 96.19 470 GLY A C 1
ATOM 3647 O O . GLY A 1 470 ? 0.378 35.156 -2.266 1 96.19 470 GLY A O 1
ATOM 3648 N N . ALA A 1 471 ? 1.373 33.25 -2.092 1 97 471 ALA A N 1
ATOM 3649 C CA . ALA A 1 471 ? 0.106 32.531 -2.203 1 97 471 ALA A CA 1
ATOM 3650 C C . ALA A 1 471 ? -0.718 32.656 -0.926 1 97 471 ALA A C 1
ATOM 3652 O O . ALA A 1 471 ? -0.165 32.75 0.174 1 97 471 ALA A O 1
ATOM 3653 N N . ASN A 1 472 ? -2.035 32.75 -1.101 1 95.94 472 ASN A N 1
ATOM 3654 C CA . ASN A 1 472 ? -2.883 32.656 0.083 1 95.94 472 ASN A CA 1
ATOM 3655 C C . ASN A 1 472 ? -2.979 31.219 0.6 1 95.94 472 ASN A C 1
ATOM 3657 O O . ASN A 1 472 ? -2.426 30.297 -0.005 1 95.94 472 ASN A O 1
ATOM 3661 N N . LEU A 1 473 ? -3.635 30.984 1.721 1 96.88 473 LEU A N 1
ATOM 3662 C CA . LEU A 1 473 ? -3.641 29.688 2.379 1 96.88 473 LEU A CA 1
ATOM 3663 C C . LEU A 1 473 ? -4.289 28.641 1.49 1 96.88 473 LEU A C 1
ATOM 3665 O O . LEU A 1 473 ? -3.826 27.5 1.432 1 96.88 473 LEU A O 1
ATOM 3669 N N . MET A 1 474 ? -5.438 28.984 0.819 1 96.75 474 MET A N 1
ATOM 3670 C CA . MET A 1 474 ? -6.16 28 0.009 1 96.75 474 MET A CA 1
ATOM 3671 C C . MET A 1 474 ? -5.32 27.562 -1.188 1 96.75 474 MET A C 1
ATOM 3673 O O . MET A 1 474 ? -5.23 26.375 -1.486 1 96.75 474 MET A O 1
ATOM 3677 N N . GLU A 1 475 ? -4.723 28.531 -1.823 1 98 475 GLU A N 1
ATOM 3678 C CA . GLU A 1 475 ? -3.82 28.219 -2.928 1 98 475 GLU A CA 1
ATOM 3679 C C . GLU A 1 475 ? -2.643 27.359 -2.453 1 98 475 GLU A C 1
ATOM 3681 O O . GLU A 1 475 ? -2.293 26.375 -3.09 1 98 475 GLU A O 1
ATOM 3686 N N . ALA A 1 476 ? -2.049 27.75 -1.364 1 98.56 476 ALA A N 1
ATOM 3687 C CA . ALA A 1 476 ? -0.929 27.016 -0.785 1 98.56 476 ALA A CA 1
ATOM 3688 C C . ALA A 1 476 ? -1.344 25.609 -0.396 1 98.56 476 ALA A C 1
ATOM 3690 O O . ALA A 1 476 ? -0.568 24.656 -0.552 1 98.56 476 ALA A O 1
ATOM 3691 N N . SER A 1 477 ? -2.559 25.469 0.115 1 98.5 477 SER A N 1
ATOM 3692 C CA . SER A 1 477 ? -3.086 24.172 0.522 1 98.5 477 SER A CA 1
ATOM 3693 C C . SER A 1 477 ? -3.252 23.234 -0.676 1 98.5 477 SER A C 1
ATOM 3695 O O . SER A 1 477 ? -2.986 22.031 -0.579 1 98.5 477 SER A O 1
ATOM 3697 N N . ALA A 1 478 ? -3.719 23.797 -1.772 1 98.5 478 ALA A N 1
ATOM 3698 C CA . ALA A 1 478 ? -3.828 23 -2.99 1 98.5 478 ALA A CA 1
ATOM 3699 C C . ALA A 1 478 ? -2.465 22.469 -3.42 1 98.5 478 ALA A C 1
ATOM 3701 O O . ALA A 1 478 ? -2.33 21.281 -3.756 1 98.5 478 ALA A O 1
ATOM 3702 N N . ILE A 1 479 ? -1.462 23.344 -3.402 1 98.69 479 ILE A N 1
ATOM 3703 C CA . ILE A 1 479 ? -0.102 22.938 -3.73 1 98.69 479 ILE A CA 1
ATOM 3704 C C . ILE A 1 479 ? 0.365 21.875 -2.74 1 98.69 479 ILE A C 1
ATOM 3706 O O . ILE A 1 479 ? 0.963 20.859 -3.135 1 98.69 479 ILE A O 1
ATOM 3710 N N . GLY A 1 480 ? 0.089 22.094 -1.466 1 98.69 480 GLY A N 1
ATOM 3711 C CA . GLY A 1 480 ? 0.465 21.156 -0.42 1 98.69 480 GLY A CA 1
ATOM 3712 C C . GLY A 1 480 ? -0.152 19.781 -0.602 1 98.69 480 GLY A C 1
ATOM 3713 O O . GLY A 1 480 ? 0.507 18.766 -0.374 1 98.69 480 GLY A O 1
ATOM 3714 N N . ALA A 1 481 ? -1.431 19.734 -0.986 1 98.25 481 ALA A N 1
ATOM 3715 C CA . ALA A 1 481 ? -2.104 18.469 -1.233 1 98.25 481 ALA A CA 1
ATOM 3716 C C . ALA A 1 481 ? -1.395 17.672 -2.328 1 98.25 481 ALA A C 1
ATOM 3718 O O . ALA A 1 481 ? -1.202 16.469 -2.199 1 98.25 481 ALA A O 1
ATOM 3719 N N . CYS A 1 482 ? -1.002 18.359 -3.367 1 98.25 482 CYS A N 1
ATOM 3720 C CA . CYS A 1 482 ? -0.28 17.734 -4.465 1 98.25 482 CYS A CA 1
ATOM 3721 C C . CYS A 1 482 ? 1.093 17.25 -4.012 1 98.25 482 CYS A C 1
ATOM 3723 O O . CYS A 1 482 ? 1.535 16.172 -4.395 1 98.25 482 CYS A O 1
ATOM 3725 N N . MET A 1 483 ? 1.731 18.047 -3.191 1 98.25 483 MET A N 1
ATOM 3726 C CA . MET A 1 483 ? 3.041 17.688 -2.652 1 98.25 483 MET A CA 1
ATOM 3727 C C . MET A 1 483 ? 2.963 16.422 -1.824 1 98.25 483 MET A C 1
ATOM 3729 O O . MET A 1 483 ? 3.795 15.516 -1.978 1 98.25 483 MET A O 1
ATOM 3733 N N . ALA A 1 484 ? 1.996 16.375 -0.927 1 97.62 484 ALA A N 1
ATOM 3734 C CA . ALA A 1 484 ? 1.816 15.203 -0.083 1 97.62 484 ALA A CA 1
ATOM 3735 C C . ALA A 1 484 ? 1.543 13.961 -0.925 1 97.62 484 ALA A C 1
ATOM 3737 O O . ALA A 1 484 ? 2.027 12.875 -0.612 1 97.62 484 ALA A O 1
ATOM 3738 N N . ALA A 1 485 ? 0.765 14.125 -1.981 1 96.94 485 ALA A N 1
ATOM 3739 C CA . ALA A 1 485 ? 0.453 13.016 -2.883 1 96.94 485 ALA A CA 1
ATOM 3740 C C . ALA A 1 485 ? 1.724 12.43 -3.49 1 96.94 485 ALA A C 1
ATOM 3742 O O . ALA A 1 485 ? 1.848 11.211 -3.627 1 96.94 485 ALA A O 1
ATOM 3743 N N . LEU A 1 486 ? 2.637 13.273 -3.893 1 96.44 486 LEU A N 1
ATOM 3744 C CA . LEU A 1 486 ? 3.893 12.836 -4.492 1 96.44 486 LEU A CA 1
ATOM 3745 C C . LEU A 1 486 ? 4.793 12.18 -3.447 1 96.44 486 LEU A C 1
ATOM 3747 O O . LEU A 1 486 ? 5.414 11.156 -3.717 1 96.44 486 LEU A O 1
ATOM 3751 N N . ALA A 1 487 ? 4.836 12.773 -2.258 1 95.88 487 ALA A N 1
ATOM 3752 C CA . ALA A 1 487 ? 5.762 12.336 -1.214 1 95.88 487 ALA A CA 1
ATOM 3753 C C . ALA A 1 487 ? 5.438 10.914 -0.755 1 95.88 487 ALA A C 1
ATOM 3755 O O . ALA A 1 487 ? 6.336 10.148 -0.413 1 95.88 487 ALA A O 1
ATOM 3756 N N . VAL A 1 488 ? 4.168 10.508 -0.784 1 94.94 488 VAL A N 1
ATOM 3757 C CA . VAL A 1 488 ? 3.764 9.242 -0.19 1 94.94 488 VAL A CA 1
ATOM 3758 C C . VAL A 1 488 ? 3.943 8.109 -1.205 1 94.94 488 VAL A C 1
ATOM 3760 O O . VAL A 1 488 ? 3.643 6.953 -0.915 1 94.94 488 VAL A O 1
ATOM 3763 N N . GLN A 1 489 ? 4.457 8.383 -2.375 1 92.81 489 GLN A N 1
ATOM 3764 C CA . GLN A 1 489 ? 4.602 7.379 -3.428 1 92.81 489 GLN A CA 1
ATOM 3765 C C . GLN A 1 489 ? 6 6.77 -3.412 1 92.81 489 GLN A C 1
ATOM 3767 O O . GLN A 1 489 ? 6.359 6.004 -4.312 1 92.81 489 GLN A O 1
ATOM 3772 N N . THR A 1 490 ? 6.77 7.098 -2.426 1 90.81 490 THR A N 1
ATOM 3773 C CA . THR A 1 490 ? 8.117 6.566 -2.25 1 90.81 490 THR A CA 1
ATOM 3774 C C . THR A 1 490 ? 8.352 6.152 -0.799 1 90.81 490 THR A C 1
ATOM 3776 O O . THR A 1 490 ? 7.777 6.742 0.12 1 90.81 490 THR A O 1
ATOM 3779 N N . ILE A 1 491 ? 9.188 5.105 -0.694 1 90.19 491 ILE A N 1
ATOM 3780 C CA . ILE A 1 491 ? 9.602 4.738 0.656 1 90.19 491 ILE A CA 1
ATOM 3781 C C . ILE A 1 491 ? 10.602 5.758 1.183 1 90.19 491 ILE A C 1
ATOM 3783 O O . ILE A 1 491 ? 11.492 6.199 0.449 1 90.19 491 ILE A O 1
ATOM 3787 N N . GLY A 1 492 ? 10.438 6.02 2.395 1 86.25 492 GLY A N 1
ATOM 3788 C CA . GLY A 1 492 ? 11.375 6.922 3.039 1 86.25 492 GLY A CA 1
ATOM 3789 C C . GLY A 1 492 ? 11.055 8.383 2.793 1 86.25 492 GLY A C 1
ATOM 3790 O O . GLY A 1 492 ? 10.016 8.711 2.225 1 86.25 492 GLY A O 1
ATOM 3791 N N . ASN A 1 493 ? 11.875 9.266 3.27 1 84.31 493 ASN A N 1
ATOM 3792 C CA . ASN A 1 493 ? 11.664 10.703 3.174 1 84.31 493 ASN A CA 1
ATOM 3793 C C . ASN A 1 493 ? 12.539 11.328 2.09 1 84.31 493 ASN A C 1
ATOM 3795 O O . ASN A 1 493 ? 13.578 11.93 2.389 1 84.31 493 ASN A O 1
ATOM 3799 N N . ILE A 1 494 ? 12.117 11.117 0.862 1 91.06 494 ILE A N 1
ATOM 3800 C CA . ILE A 1 494 ? 12.852 11.641 -0.285 1 91.06 494 ILE A CA 1
ATOM 3801 C C . ILE A 1 494 ? 12.297 13.008 -0.681 1 91.06 494 ILE A C 1
ATOM 3803 O O . ILE A 1 494 ? 11.102 13.141 -0.945 1 91.06 494 ILE A O 1
ATOM 3807 N N . PRO A 1 495 ? 13.094 13.945 -0.733 1 95.81 495 PRO A N 1
ATOM 3808 C CA . PRO A 1 495 ? 12.617 15.281 -1.1 1 95.81 495 PRO A CA 1
ATOM 3809 C C . PRO A 1 495 ? 12.008 15.328 -2.5 1 95.81 495 PRO A C 1
ATOM 3811 O O . PRO A 1 495 ? 12.523 14.688 -3.42 1 95.81 495 PRO A O 1
ATOM 3814 N N . VAL A 1 496 ? 10.953 16.062 -2.678 1 96.19 496 VAL A N 1
ATOM 3815 C CA . VAL A 1 496 ? 10.25 16.219 -3.945 1 96.19 496 VAL A CA 1
ATOM 3816 C C . VAL A 1 496 ? 10.656 17.531 -4.605 1 96.19 496 VAL A C 1
ATOM 3818 O O . VAL A 1 496 ? 10.555 18.594 -3.99 1 96.19 496 VAL A O 1
ATOM 3821 N N . SER A 1 497 ? 11.031 17.469 -5.848 1 97.06 497 SER A N 1
ATOM 3822 C CA . SER A 1 497 ? 11.492 18.656 -6.559 1 97.06 497 SER A CA 1
ATOM 3823 C C . SER A 1 497 ? 10.32 19.5 -7.055 1 97.06 497 SER A C 1
ATOM 3825 O O . SER A 1 497 ? 9.211 18.984 -7.215 1 97.06 497 SER A O 1
ATOM 3827 N N . HIS A 1 498 ? 10.609 20.781 -7.293 1 97.75 498 HIS A N 1
ATOM 3828 C CA . HIS A 1 498 ? 9.578 21.656 -7.836 1 97.75 498 HIS A CA 1
ATOM 3829 C C . HIS A 1 498 ? 9.148 21.203 -9.234 1 97.75 498 HIS A C 1
ATOM 3831 O O . HIS A 1 498 ? 7.984 21.359 -9.609 1 97.75 498 HIS A O 1
ATOM 3837 N N . GLN A 1 499 ? 10.078 20.578 -9.984 1 97 499 GLN A N 1
ATOM 3838 C CA . GLN A 1 499 ? 9.75 20.094 -11.32 1 97 499 GLN A CA 1
ATOM 3839 C C . GLN A 1 499 ? 8.695 18.984 -11.266 1 97 499 GLN A C 1
ATOM 3841 O O . GLN A 1 499 ? 7.738 19 -12.039 1 97 499 GLN A O 1
ATOM 3846 N N . LYS A 1 500 ? 8.945 18.078 -10.375 1 96.31 500 LYS A N 1
ATOM 3847 C CA . LYS A 1 500 ? 7.98 16.984 -10.211 1 96.31 500 LYS A CA 1
ATOM 3848 C C . LYS A 1 500 ? 6.621 17.516 -9.766 1 96.31 500 LYS A C 1
ATOM 3850 O O . LYS A 1 500 ? 5.582 17.047 -10.227 1 96.31 500 LYS A O 1
ATOM 3855 N N . LEU A 1 501 ? 6.652 18.484 -8.852 1 97.81 501 LEU A N 1
ATOM 3856 C CA . LEU A 1 501 ? 5.426 19.078 -8.344 1 97.81 501 LEU A CA 1
ATOM 3857 C C . LEU A 1 501 ? 4.676 19.812 -9.453 1 97.81 501 LEU A C 1
ATOM 3859 O O . LEU A 1 501 ? 3.461 19.656 -9.586 1 97.81 501 LEU A O 1
ATOM 3863 N N . GLU A 1 502 ? 5.383 20.531 -10.281 1 97.44 502 GLU A N 1
ATOM 3864 C CA . GLU A 1 502 ? 4.781 21.234 -11.406 1 97.44 502 GLU A CA 1
ATOM 3865 C C . GLU A 1 502 ? 4.133 20.266 -12.391 1 97.44 502 GLU A C 1
ATOM 3867 O O . GLU A 1 502 ? 3.004 20.484 -12.836 1 97.44 502 GLU A O 1
ATOM 3872 N N . SER A 1 503 ? 4.883 19.266 -12.695 1 96.38 503 SER A N 1
ATOM 3873 C CA . SER A 1 503 ? 4.383 18.266 -13.633 1 96.38 503 SER A CA 1
ATOM 3874 C C . SER A 1 503 ? 3.119 17.594 -13.102 1 96.38 503 SER A C 1
ATOM 3876 O O . SER A 1 503 ? 2.205 17.281 -13.875 1 96.38 503 SER A O 1
ATOM 3878 N N . TYR A 1 504 ? 3.143 17.297 -11.852 1 96.56 504 TYR A N 1
ATOM 3879 C CA . TYR A 1 504 ? 1.979 16.656 -11.242 1 96.56 504 TYR A CA 1
ATOM 3880 C C . TYR A 1 504 ? 0.749 17.547 -11.352 1 96.56 504 TYR A C 1
ATOM 3882 O O . TYR A 1 504 ? -0.331 17.078 -11.727 1 96.56 504 TYR A O 1
ATOM 3890 N N . ILE A 1 505 ? 0.869 18.828 -11.039 1 97.38 505 ILE A N 1
ATOM 3891 C CA . ILE A 1 505 ? -0.24 19.781 -11.047 1 97.38 505 ILE A CA 1
ATOM 3892 C C . ILE A 1 505 ? -0.741 19.969 -12.477 1 97.38 505 ILE A C 1
ATOM 3894 O O . ILE A 1 505 ? -1.95 20 -12.719 1 97.38 505 ILE A O 1
ATOM 3898 N N . LYS A 1 506 ? 0.144 20 -13.43 1 95.12 506 LYS A N 1
ATOM 3899 C CA . LYS A 1 506 ? -0.222 20.172 -14.828 1 95.12 506 LYS A CA 1
ATOM 3900 C C . LYS A 1 506 ? -1.03 18.984 -15.352 1 95.12 506 LYS A C 1
ATOM 3902 O O . LYS A 1 506 ? -1.874 19.141 -16.234 1 95.12 506 LYS A O 1
ATOM 3907 N N . ASN A 1 507 ? -0.793 17.828 -14.734 1 92.5 507 ASN A N 1
ATOM 3908 C CA . ASN A 1 507 ? -1.445 16.609 -15.211 1 92.5 507 ASN A CA 1
ATOM 3909 C C . ASN A 1 507 ? -2.764 16.359 -14.484 1 92.5 507 ASN A C 1
ATOM 3911 O O . ASN A 1 507 ? -3.457 15.391 -14.773 1 92.5 507 ASN A O 1
ATOM 3915 N N . LEU A 1 508 ? -3.117 17.125 -13.477 1 89.88 508 LEU A N 1
ATOM 3916 C CA . LEU A 1 508 ? -4.379 16.969 -12.758 1 89.88 508 LEU A CA 1
ATOM 3917 C C . LEU A 1 508 ? -5.547 17.453 -13.609 1 89.88 508 LEU A C 1
ATOM 3919 O O . LEU A 1 508 ? -6.711 17.234 -13.25 1 89.88 508 LEU A O 1
ATOM 3923 N N . ARG A 1 509 ? -5.551 17.766 -14.984 1 71.5 509 ARG A N 1
ATOM 3924 C CA . ARG A 1 509 ? -6.637 18.266 -15.82 1 71.5 509 ARG A CA 1
ATOM 3925 C C . ARG A 1 509 ? -7.625 17.156 -16.172 1 71.5 509 ARG A C 1
ATOM 3927 O O . ARG A 1 509 ? -7.254 15.984 -16.219 1 71.5 509 ARG A O 1
ATOM 3934 N N . MET B 1 1 ? 21.844 0.536 -32.344 1 36.84 1 MET B N 1
ATOM 3935 C CA . MET B 1 1 ? 22.938 0.039 -31.5 1 36.84 1 MET B CA 1
ATOM 3936 C C . MET B 1 1 ? 22.391 -0.727 -30.297 1 36.84 1 MET B C 1
ATOM 3938 O O . MET B 1 1 ? 21.406 -0.31 -29.688 1 36.84 1 MET B O 1
ATOM 3942 N N . ILE B 1 2 ? 22.594 -1.948 -30.234 1 52.22 2 ILE B N 1
ATOM 3943 C CA . ILE B 1 2 ? 22.109 -2.781 -29.141 1 52.22 2 ILE B CA 1
ATOM 3944 C C . ILE B 1 2 ? 22.469 -2.127 -27.812 1 52.22 2 ILE B C 1
ATOM 3946 O O . ILE B 1 2 ? 23.625 -1.815 -27.547 1 52.22 2 ILE B O 1
ATOM 3950 N N . PRO B 1 3 ? 21.531 -1.742 -27.016 1 62.94 3 PRO B N 1
ATOM 3951 C CA . PRO B 1 3 ? 21.844 -1.156 -25.719 1 62.94 3 PRO B CA 1
ATOM 3952 C C . PRO B 1 3 ? 22.828 -1.999 -24.906 1 62.94 3 PRO B C 1
ATOM 3954 O O . PRO B 1 3 ? 22.766 -3.23 -24.938 1 62.94 3 PRO B O 1
ATOM 3957 N N . ASN B 1 4 ? 23.875 -1.483 -24.406 1 72.88 4 ASN B N 1
ATOM 3958 C CA . ASN B 1 4 ? 24.922 -2.061 -23.562 1 72.88 4 ASN B CA 1
ATOM 3959 C C . ASN B 1 4 ? 25.859 -2.969 -24.359 1 72.88 4 ASN B C 1
ATOM 3961 O O . ASN B 1 4 ? 26.422 -3.916 -23.812 1 72.88 4 ASN B O 1
ATOM 3965 N N . SER B 1 5 ? 25.922 -2.83 -25.703 1 81.88 5 SER B N 1
ATOM 3966 C CA . SER B 1 5 ? 26.766 -3.658 -26.562 1 81.88 5 SER B CA 1
ATOM 3967 C C . SER B 1 5 ? 28.234 -3.525 -26.203 1 81.88 5 SER B C 1
ATOM 3969 O O . SER B 1 5 ? 29.031 -4.43 -26.484 1 81.88 5 SER B O 1
ATOM 3971 N N . HIS B 1 6 ? 28.578 -2.443 -25.625 1 84.25 6 HIS B N 1
ATOM 3972 C CA . HIS B 1 6 ? 29.969 -2.215 -25.234 1 84.25 6 HIS B CA 1
ATOM 3973 C C . HIS B 1 6 ? 30.422 -3.199 -24.156 1 84.25 6 HIS B C 1
ATOM 3975 O O . HIS B 1 6 ? 31.609 -3.41 -23.969 1 84.25 6 HIS B O 1
ATOM 3981 N N . LYS B 1 7 ? 29.5 -3.865 -23.531 1 90 7 LYS B N 1
ATOM 3982 C CA . LYS B 1 7 ? 29.797 -4.844 -22.5 1 90 7 LYS B CA 1
ATOM 3983 C C . LYS B 1 7 ? 29.922 -6.25 -23.078 1 90 7 LYS B C 1
ATOM 3985 O O . LYS B 1 7 ? 30.188 -7.203 -22.344 1 90 7 LYS B O 1
ATOM 3990 N N . ILE B 1 8 ? 29.703 -6.453 -24.312 1 91.69 8 ILE B N 1
ATOM 3991 C CA . ILE B 1 8 ? 29.594 -7.805 -24.859 1 91.69 8 ILE B CA 1
ATOM 3992 C C . ILE B 1 8 ? 30.781 -8.094 -25.781 1 91.69 8 ILE B C 1
ATOM 3994 O O . ILE B 1 8 ? 31.078 -7.309 -26.688 1 91.69 8 ILE B O 1
ATOM 3998 N N . ILE B 1 9 ? 31.438 -9.164 -25.547 1 89.69 9 ILE B N 1
ATOM 3999 C CA . ILE B 1 9 ? 32.562 -9.617 -26.391 1 89.69 9 ILE B CA 1
ATOM 4000 C C . ILE B 1 9 ? 32.25 -11.023 -26.922 1 89.69 9 ILE B C 1
ATOM 4002 O O . ILE B 1 9 ? 32.094 -11.961 -26.141 1 89.69 9 ILE B O 1
ATOM 4006 N N . SER B 1 10 ? 32.125 -11.109 -28.141 1 88.56 10 SER B N 1
ATOM 4007 C CA . SER B 1 10 ? 31.984 -12.43 -28.766 1 88.56 10 SER B CA 1
ATOM 4008 C C . SER B 1 10 ? 33.344 -13.062 -29 1 88.56 10 SER B C 1
ATOM 4010 O O . SER B 1 10 ? 34.188 -12.484 -29.688 1 88.56 10 SER B O 1
ATOM 4012 N N . VAL B 1 11 ? 33.531 -14.156 -28.422 1 84.06 11 VAL B N 1
ATOM 4013 C CA . VAL B 1 11 ? 34.844 -14.797 -28.516 1 84.06 11 VAL B CA 1
ATOM 4014 C C . VAL B 1 11 ? 34.75 -16.016 -29.422 1 84.06 11 VAL B C 1
ATOM 4016 O O . VAL B 1 11 ? 34.125 -17.016 -29.062 1 84.06 11 VAL B O 1
ATOM 4019 N N . ASP B 1 12 ? 35.25 -15.898 -30.562 1 77.62 12 ASP B N 1
ATOM 4020 C CA . ASP B 1 12 ? 35.25 -17.031 -31.484 1 77.62 12 ASP B CA 1
ATOM 4021 C C . ASP B 1 12 ? 36.625 -17.703 -31.547 1 77.62 12 ASP B C 1
ATOM 4023 O O . ASP B 1 12 ? 36.75 -18.797 -32.094 1 77.62 12 ASP B O 1
ATOM 4027 N N . ASN B 1 13 ? 37.594 -16.938 -31 1 76.38 13 ASN B N 1
ATOM 4028 C CA . ASN B 1 13 ? 38.938 -17.484 -30.953 1 76.38 13 ASN B CA 1
ATOM 4029 C C . ASN B 1 13 ? 39.688 -17.016 -29.703 1 76.38 13 ASN B C 1
ATOM 4031 O O . ASN B 1 13 ? 39.531 -15.875 -29.266 1 76.38 13 ASN B O 1
ATOM 4035 N N . VAL B 1 14 ? 40.5 -17.875 -29.078 1 75.81 14 VAL B N 1
ATOM 4036 C CA . VAL B 1 14 ? 41.219 -17.625 -27.828 1 75.81 14 VAL B CA 1
ATOM 4037 C C . VAL B 1 14 ? 42.188 -16.438 -27.984 1 75.81 14 VAL B C 1
ATOM 4039 O O . VAL B 1 14 ? 42.438 -15.727 -27.016 1 75.81 14 VAL B O 1
ATOM 4042 N N . SER B 1 15 ? 42.562 -16.25 -29.172 1 72.06 15 SER B N 1
ATOM 4043 C CA . SER B 1 15 ? 43.531 -15.195 -29.453 1 72.06 15 SER B CA 1
ATOM 4044 C C . SER B 1 15 ? 42.938 -13.812 -29.172 1 72.06 15 SER B C 1
ATOM 4046 O O . SER B 1 15 ? 43.688 -12.844 -29 1 72.06 15 SER B O 1
ATOM 4048 N N . GLN B 1 16 ? 41.656 -13.719 -29.125 1 70.81 16 GLN B N 1
ATOM 4049 C CA . GLN B 1 16 ? 40.969 -12.453 -28.891 1 70.81 16 GLN B CA 1
ATOM 4050 C C . GLN B 1 16 ? 41.031 -12.039 -27.422 1 70.81 16 GLN B C 1
ATOM 4052 O O . GLN B 1 16 ? 40.75 -10.891 -27.094 1 70.81 16 GLN B O 1
ATOM 4057 N N . LEU B 1 17 ? 41.438 -12.977 -26.656 1 70.94 17 LEU B N 1
ATOM 4058 C CA . LEU B 1 17 ? 41.438 -12.734 -25.219 1 70.94 17 LEU B CA 1
ATOM 4059 C C . LEU B 1 17 ? 42.844 -12.32 -24.734 1 70.94 17 LEU B C 1
ATOM 4061 O O . LEU B 1 17 ? 43.844 -12.891 -25.172 1 70.94 17 LEU B O 1
ATOM 4065 N N . SER B 1 18 ? 42.938 -11.133 -24.328 1 61.12 18 SER B N 1
ATOM 4066 C CA . SER B 1 18 ? 44.219 -10.727 -23.766 1 61.12 18 SER B CA 1
ATOM 4067 C C . SER B 1 18 ? 44.469 -11.352 -22.391 1 61.12 18 SER B C 1
ATOM 4069 O O . SER B 1 18 ? 43.562 -11.406 -21.562 1 61.12 18 SER B O 1
ATOM 4071 N N . GLU B 1 19 ? 45.594 -12.016 -22.281 1 60.19 19 GLU B N 1
ATOM 4072 C CA . GLU B 1 19 ? 45.969 -12.641 -21.016 1 60.19 19 GLU B CA 1
ATOM 4073 C C . GLU B 1 19 ? 46.062 -11.609 -19.891 1 60.19 19 GLU B C 1
ATOM 4075 O O . GLU B 1 19 ? 46.625 -10.523 -20.078 1 60.19 19 GLU B O 1
ATOM 4080 N N . SER B 1 20 ? 45.125 -11.703 -19 1 62.34 20 SER B N 1
ATOM 4081 C CA . SER B 1 20 ? 45.25 -10.82 -17.844 1 62.34 20 SER B CA 1
ATOM 4082 C C . SER B 1 20 ? 45.812 -11.562 -16.625 1 62.34 20 SER B C 1
ATOM 4084 O O . SER B 1 20 ? 45.625 -12.773 -16.5 1 62.34 20 SER B O 1
ATOM 4086 N N . PRO B 1 21 ? 46.844 -10.953 -15.922 1 59.25 21 PRO B N 1
ATOM 4087 C CA . PRO B 1 21 ? 47.188 -11.562 -14.641 1 59.25 21 PRO B CA 1
ATOM 4088 C C . PRO B 1 21 ? 46 -11.805 -13.742 1 59.25 21 PRO B C 1
ATOM 4090 O O . PRO B 1 21 ? 44.906 -11.289 -14.008 1 59.25 21 PRO B O 1
ATOM 4093 N N . LEU B 1 22 ? 46.281 -12.797 -12.859 1 58.81 22 LEU B N 1
ATOM 4094 C CA . LEU B 1 22 ? 45.219 -13 -11.875 1 58.81 22 LEU B CA 1
ATOM 4095 C C . LEU B 1 22 ? 44.719 -11.672 -11.352 1 58.81 22 LEU B C 1
ATOM 4097 O O . LEU B 1 22 ? 45.469 -10.852 -10.852 1 58.81 22 LEU B O 1
ATOM 4101 N N . GLU B 1 23 ? 43.594 -11.242 -11.922 1 62.72 23 GLU B N 1
ATOM 4102 C CA . GLU B 1 23 ? 43 -9.992 -11.453 1 62.72 23 GLU B CA 1
ATOM 4103 C C . GLU B 1 23 ? 42.281 -10.195 -10.117 1 62.72 23 GLU B C 1
ATOM 4105 O O . GLU B 1 23 ? 41.312 -10.938 -10.031 1 62.72 23 GLU B O 1
ATOM 4110 N N . GLU B 1 24 ? 42.938 -9.734 -9.039 1 69.88 24 GLU B N 1
ATOM 4111 C CA . GLU B 1 24 ? 42.375 -9.797 -7.695 1 69.88 24 GLU B CA 1
ATOM 4112 C C . GLU B 1 24 ? 40.938 -9.266 -7.664 1 69.88 24 GLU B C 1
ATOM 4114 O O . GLU B 1 24 ? 40.625 -8.273 -8.32 1 69.88 24 GLU B O 1
ATOM 4119 N N . SER B 1 25 ? 39.844 -10.125 -7.48 1 85.62 25 SER B N 1
ATOM 4120 C CA . SER B 1 25 ? 38.469 -9.742 -7.16 1 85.62 25 SER B CA 1
ATOM 4121 C C . SER B 1 25 ? 37.562 -9.859 -8.383 1 85.62 25 SER B C 1
ATOM 4123 O O . SER B 1 25 ? 36.562 -9.172 -8.477 1 85.62 25 SER B O 1
ATOM 4125 N N . LEU B 1 26 ? 38.156 -10.664 -9.445 1 92.69 26 LEU B N 1
ATOM 4126 C CA . LEU B 1 26 ? 37.312 -10.922 -10.609 1 92.69 26 LEU B CA 1
ATOM 4127 C C . LEU B 1 26 ? 36.469 -12.18 -10.422 1 92.69 26 LEU B C 1
ATOM 4129 O O . LEU B 1 26 ? 37.031 -13.25 -10.141 1 92.69 26 LEU B O 1
ATOM 4133 N N . VAL B 1 27 ? 35.219 -12.055 -10.586 1 95.31 27 VAL B N 1
ATOM 4134 C CA . VAL B 1 27 ? 34.281 -13.172 -10.492 1 95.31 27 VAL B CA 1
ATOM 4135 C C . VAL B 1 27 ? 33.719 -13.508 -11.883 1 95.31 27 VAL B C 1
ATOM 4137 O O . VAL B 1 27 ? 33.375 -12.609 -12.648 1 95.31 27 VAL B O 1
ATOM 4140 N N . LEU B 1 28 ? 33.75 -14.766 -12.211 1 95.19 28 LEU B N 1
ATOM 4141 C CA . LEU B 1 28 ? 33.219 -15.25 -13.477 1 95.19 28 LEU B CA 1
ATOM 4142 C C . LEU B 1 28 ? 32 -16.141 -13.234 1 95.19 28 LEU B C 1
ATOM 4144 O O . LEU B 1 28 ? 32.031 -17 -12.344 1 95.19 28 LEU B O 1
ATOM 4148 N N . CYS B 1 29 ? 30.938 -15.898 -13.945 1 95.19 29 CYS B N 1
ATOM 4149 C CA . CYS B 1 29 ? 29.766 -16.766 -13.953 1 95.19 29 CYS B CA 1
ATOM 4150 C C . CYS B 1 29 ? 29.531 -17.359 -15.344 1 95.19 29 CYS B C 1
ATOM 4152 O O . CYS B 1 29 ? 30.047 -16.828 -16.344 1 95.19 29 CYS B O 1
ATOM 4154 N N . TYR B 1 30 ? 28.859 -18.422 -15.297 1 93.81 30 TYR B N 1
ATOM 4155 C CA . TYR B 1 30 ? 28.625 -19.125 -16.547 1 93.81 30 TYR B CA 1
ATOM 4156 C C . TYR B 1 30 ? 27.188 -19.641 -16.625 1 93.81 30 TYR B C 1
ATOM 4158 O O . TYR B 1 30 ? 26.625 -20.078 -15.617 1 93.81 30 TYR B O 1
ATOM 4166 N N . GLY B 1 31 ? 26.578 -19.578 -17.844 1 88.88 31 GLY B N 1
ATOM 4167 C CA . GLY B 1 31 ? 25.25 -20.141 -18.031 1 88.88 31 GLY B CA 1
ATOM 4168 C C . GLY B 1 31 ? 24.688 -19.906 -19.422 1 88.88 31 GLY B C 1
ATOM 4169 O O . GLY B 1 31 ? 25.375 -19.344 -20.281 1 88.88 31 GLY B O 1
ATOM 4170 N N . HIS B 1 32 ? 23.516 -20.453 -19.672 1 86.38 32 HIS B N 1
ATOM 4171 C CA . HIS B 1 32 ? 22.797 -20.219 -20.922 1 86.38 32 HIS B CA 1
ATOM 4172 C C . HIS B 1 32 ? 22.141 -18.844 -20.922 1 86.38 32 HIS B C 1
ATOM 4174 O O . HIS B 1 32 ? 22.234 -18.109 -21.906 1 86.38 32 HIS B O 1
ATOM 4180 N N . PHE B 1 33 ? 21.484 -18.484 -19.844 1 88.44 33 PHE B N 1
ATOM 4181 C CA . PHE B 1 33 ? 20.797 -17.219 -19.625 1 88.44 33 PHE B CA 1
ATOM 4182 C C . PHE B 1 33 ? 19.844 -16.906 -20.766 1 88.44 33 PHE B C 1
ATOM 4184 O O . PHE B 1 33 ? 19.906 -15.828 -21.359 1 88.44 33 PHE B O 1
ATOM 4191 N N . ASN B 1 34 ? 19.016 -17.875 -21.109 1 84.69 34 ASN B N 1
ATOM 4192 C CA . ASN B 1 34 ? 18.078 -17.75 -22.219 1 84.69 34 ASN B CA 1
ATOM 4193 C C . ASN B 1 34 ? 17.203 -16.5 -22.078 1 84.69 34 ASN B C 1
ATOM 4195 O O . ASN B 1 34 ? 17.312 -15.562 -22.859 1 84.69 34 ASN B O 1
ATOM 4199 N N . VAL B 1 35 ? 16.391 -16.453 -21.031 1 83.5 35 VAL B N 1
ATOM 4200 C CA . VAL B 1 35 ? 15.648 -15.266 -20.656 1 83.5 35 VAL B CA 1
ATOM 4201 C C . VAL B 1 35 ? 15.953 -14.906 -19.203 1 83.5 35 VAL B C 1
ATOM 4203 O O . VAL B 1 35 ? 15.742 -15.719 -18.297 1 83.5 35 VAL B O 1
ATOM 4206 N N . ILE B 1 36 ? 16.438 -13.695 -19.125 1 87.81 36 ILE B N 1
ATOM 4207 C CA . ILE B 1 36 ? 16.797 -13.273 -17.781 1 87.81 36 ILE B CA 1
ATOM 4208 C C . ILE B 1 36 ? 15.539 -13.195 -16.906 1 87.81 36 ILE B C 1
ATOM 4210 O O . ILE B 1 36 ? 14.508 -12.672 -17.344 1 87.81 36 ILE B O 1
ATOM 4214 N N . HIS B 1 37 ? 15.617 -13.789 -15.781 1 87.06 37 HIS B N 1
ATOM 4215 C CA . HIS B 1 37 ? 14.555 -13.766 -14.781 1 87.06 37 HIS B CA 1
ATOM 4216 C C . HIS B 1 37 ? 15.125 -13.555 -13.383 1 87.06 37 HIS B C 1
ATOM 4218 O O . HIS B 1 37 ? 16.344 -13.547 -13.195 1 87.06 37 HIS B O 1
ATOM 4224 N N . PRO B 1 38 ? 14.258 -13.383 -12.414 1 85.44 38 PRO B N 1
ATOM 4225 C CA . PRO B 1 38 ? 14.734 -13.055 -11.07 1 85.44 38 PRO B CA 1
ATOM 4226 C C . PRO B 1 38 ? 15.68 -14.109 -10.508 1 85.44 38 PRO B C 1
ATOM 4228 O O . PRO B 1 38 ? 16.609 -13.773 -9.773 1 85.44 38 PRO B O 1
ATOM 4231 N N . GLY B 1 39 ? 15.539 -15.32 -10.82 1 86.25 39 GLY B N 1
ATOM 4232 C CA . GLY B 1 39 ? 16.469 -16.344 -10.398 1 86.25 39 GLY B CA 1
ATOM 4233 C C . GLY B 1 39 ? 17.891 -16.109 -10.883 1 86.25 39 GLY B C 1
ATOM 4234 O O . GLY B 1 39 ? 18.844 -16.281 -10.133 1 86.25 39 GLY B O 1
ATOM 4235 N N . HIS B 1 40 ? 18 -15.664 -12.117 1 89.25 40 HIS B N 1
ATOM 4236 C CA . HIS B 1 40 ? 19.312 -15.32 -12.672 1 89.25 40 HIS B CA 1
ATOM 4237 C C . HIS B 1 40 ? 19.891 -14.094 -11.977 1 89.25 40 HIS B C 1
ATOM 4239 O O . HIS B 1 40 ? 21.094 -14.047 -11.711 1 89.25 40 HIS B O 1
ATOM 4245 N N . ILE B 1 41 ? 19.031 -13.25 -11.719 1 88.25 41 ILE B N 1
ATOM 4246 C CA . ILE B 1 41 ? 19.484 -12.008 -11.094 1 88.25 41 ILE B CA 1
ATOM 4247 C C . ILE B 1 41 ? 20.047 -12.305 -9.703 1 88.25 41 ILE B C 1
ATOM 4249 O O . ILE B 1 41 ? 21.125 -11.828 -9.336 1 88.25 41 ILE B O 1
ATOM 4253 N N . ARG B 1 42 ? 19.297 -13.117 -8.969 1 87.88 42 ARG B N 1
ATOM 4254 C CA . ARG B 1 42 ? 19.766 -13.523 -7.648 1 87.88 42 ARG B CA 1
ATOM 4255 C C . ARG B 1 42 ? 21.125 -14.203 -7.734 1 87.88 42 ARG B C 1
ATOM 4257 O O . ARG B 1 42 ? 22.016 -13.93 -6.93 1 87.88 42 ARG B O 1
ATOM 4264 N N . PHE B 1 43 ? 21.328 -15.008 -8.672 1 90.56 43 PHE B N 1
ATOM 4265 C CA . PHE B 1 43 ? 22.562 -15.758 -8.906 1 90.56 43 PHE B CA 1
ATOM 4266 C C . PHE B 1 43 ? 23.719 -14.812 -9.211 1 90.56 43 PHE B C 1
ATOM 4268 O O . PHE B 1 43 ? 24.766 -14.883 -8.57 1 90.56 43 PHE B O 1
ATOM 4275 N N . LEU B 1 44 ? 23.484 -13.883 -10.062 1 91.88 44 LEU B N 1
ATOM 4276 C CA . LEU B 1 44 ? 24.531 -12.977 -10.508 1 91.88 44 LEU B CA 1
ATOM 4277 C C . LEU B 1 44 ? 24.859 -11.953 -9.422 1 91.88 44 LEU B C 1
ATOM 4279 O O . LEU B 1 44 ? 26.016 -11.531 -9.281 1 91.88 44 LEU B O 1
ATOM 4283 N N . GLN B 1 45 ? 23.812 -11.586 -8.688 1 88.56 45 GLN B N 1
ATOM 4284 C CA . GLN B 1 45 ? 24.062 -10.672 -7.574 1 88.56 45 GLN B CA 1
ATOM 4285 C C . GLN B 1 45 ? 24.922 -11.336 -6.504 1 88.56 45 GLN B C 1
ATOM 4287 O O . GLN B 1 45 ? 25.797 -10.695 -5.93 1 88.56 45 GLN B O 1
ATOM 4292 N N . TYR B 1 46 ? 24.609 -12.531 -6.203 1 89.38 46 TYR B N 1
ATOM 4293 C CA . TYR B 1 46 ? 25.438 -13.281 -5.277 1 89.38 46 TYR B CA 1
ATOM 4294 C C . TYR B 1 46 ? 26.891 -13.336 -5.762 1 89.38 46 TYR B C 1
ATOM 4296 O O . TYR B 1 46 ? 27.812 -13.086 -4.988 1 89.38 46 TYR B O 1
ATOM 4304 N N . ALA B 1 47 ? 27.047 -13.633 -7 1 92.69 47 ALA B N 1
ATOM 4305 C CA . ALA B 1 47 ? 28.375 -13.703 -7.582 1 92.69 47 ALA B CA 1
ATOM 4306 C C . ALA B 1 47 ? 29.109 -12.367 -7.453 1 92.69 47 ALA B C 1
ATOM 4308 O O . ALA B 1 47 ? 30.281 -12.328 -7.078 1 92.69 47 ALA B O 1
ATOM 4309 N N . LYS B 1 48 ? 28.391 -11.344 -7.746 1 92.31 48 LYS B N 1
ATOM 4310 C CA . LYS B 1 48 ? 28.969 -10 -7.668 1 92.31 48 LYS B CA 1
ATOM 4311 C C . LYS B 1 48 ? 29.438 -9.695 -6.25 1 92.31 48 LYS B C 1
ATOM 4313 O O . LYS B 1 48 ? 30.453 -9 -6.066 1 92.31 48 LYS B O 1
ATOM 4318 N N . SER B 1 49 ? 28.734 -10.172 -5.289 1 89.88 49 SER B N 1
ATOM 4319 C CA . SER B 1 49 ? 29.062 -9.898 -3.896 1 89.88 49 SER B CA 1
ATOM 4320 C C . SER B 1 49 ? 30.391 -10.539 -3.5 1 89.88 49 SER B C 1
ATOM 4322 O O . SER B 1 49 ? 30.969 -10.18 -2.477 1 89.88 49 SER B O 1
ATOM 4324 N N . LEU B 1 50 ? 30.891 -11.438 -4.285 1 91.19 50 LEU B N 1
ATOM 4325 C CA . LEU B 1 50 ? 32.094 -12.195 -3.951 1 91.19 50 LEU B CA 1
ATOM 4326 C C . LEU B 1 50 ? 33.344 -11.461 -4.434 1 91.19 50 LEU B C 1
ATOM 4328 O O . LEU B 1 50 ? 34.469 -11.828 -4.062 1 91.19 50 LEU B O 1
ATOM 4332 N N . GLY B 1 51 ? 33.125 -10.422 -5.289 1 91.06 51 GLY B N 1
ATOM 4333 C CA . GLY B 1 51 ? 34.281 -9.688 -5.828 1 91.06 51 GLY B CA 1
ATOM 4334 C C . GLY B 1 51 ? 33.906 -8.297 -6.305 1 91.06 51 GLY B C 1
ATOM 4335 O O . GLY B 1 51 ? 32.781 -7.848 -6.137 1 91.06 51 GLY B O 1
ATOM 4336 N N . LYS B 1 52 ? 34.844 -7.598 -6.832 1 91.69 52 LYS B N 1
ATOM 4337 C CA . LYS B 1 52 ? 34.688 -6.211 -7.254 1 91.69 52 LYS B CA 1
ATOM 4338 C C . LYS B 1 52 ? 34.156 -6.137 -8.695 1 91.69 52 LYS B C 1
ATOM 4340 O O . LYS B 1 52 ? 33.469 -5.199 -9.055 1 91.69 52 LYS B O 1
ATOM 4345 N N . LYS B 1 53 ? 34.594 -7.125 -9.516 1 93.5 53 LYS B N 1
ATOM 4346 C CA . LYS B 1 53 ? 34.188 -7.172 -10.914 1 93.5 53 LYS B CA 1
ATOM 4347 C C . LYS B 1 53 ? 33.5 -8.492 -11.242 1 93.5 53 LYS B C 1
ATOM 4349 O O . LYS B 1 53 ? 33.938 -9.555 -10.836 1 93.5 53 LYS B O 1
ATOM 4354 N N . LEU B 1 54 ? 32.406 -8.383 -11.984 1 94.94 54 LEU B N 1
ATOM 4355 C CA . LEU B 1 54 ? 31.656 -9.562 -12.414 1 94.94 54 LEU B CA 1
ATOM 4356 C C . LEU B 1 54 ? 31.656 -9.688 -13.93 1 94.94 54 LEU B C 1
ATOM 4358 O O . LEU B 1 54 ? 31.188 -8.781 -14.625 1 94.94 54 LEU B O 1
ATOM 4362 N N . LYS B 1 55 ? 32.188 -10.719 -14.414 1 95.5 55 LYS B N 1
ATOM 4363 C CA . LYS B 1 55 ? 32.094 -11.086 -15.82 1 95.5 55 LYS B CA 1
ATOM 4364 C C . LYS B 1 55 ? 31.25 -12.344 -16 1 95.5 55 LYS B C 1
ATOM 4366 O O . LYS B 1 55 ? 31.266 -13.242 -15.156 1 95.5 55 LYS B O 1
ATOM 4371 N N . VAL B 1 56 ? 30.469 -12.352 -17.031 1 95.69 56 VAL B N 1
ATOM 4372 C CA . VAL B 1 56 ? 29.547 -13.469 -17.25 1 95.69 56 VAL B CA 1
ATOM 4373 C C . VAL B 1 56 ? 29.812 -14.102 -18.625 1 95.69 56 VAL B C 1
ATOM 4375 O O . VAL B 1 56 ? 29.922 -13.398 -19.625 1 95.69 56 VAL B O 1
ATOM 4378 N N . ALA B 1 57 ? 30.016 -15.359 -18.594 1 95.06 57 ALA B N 1
ATOM 4379 C CA . ALA B 1 57 ? 30.156 -16.125 -19.828 1 95.06 57 ALA B CA 1
ATOM 4380 C C . ALA B 1 57 ? 28.828 -16.766 -20.25 1 95.06 57 ALA B C 1
ATOM 4382 O O . ALA B 1 57 ? 28.219 -17.5 -19.469 1 95.06 57 ALA B O 1
ATOM 4383 N N . VAL B 1 58 ? 28.391 -16.484 -21.438 1 94 58 VAL B N 1
ATOM 4384 C CA . VAL B 1 58 ? 27.156 -17.016 -22 1 94 58 VAL B CA 1
ATOM 4385 C C . VAL B 1 58 ? 27.484 -18.062 -23.078 1 94 58 VAL B C 1
ATOM 4387 O O . VAL B 1 58 ? 28.344 -17.828 -23.938 1 94 58 VAL B O 1
ATOM 4390 N N . LEU B 1 59 ? 26.797 -19.141 -22.969 1 90.69 59 LEU B N 1
ATOM 4391 C CA . LEU B 1 59 ? 27.016 -20.203 -23.953 1 90.69 59 LEU B CA 1
ATOM 4392 C C . LEU B 1 59 ? 26.625 -19.734 -25.344 1 90.69 59 LEU B C 1
ATOM 4394 O O . LEU B 1 59 ? 25.547 -19.172 -25.547 1 90.69 59 LEU B O 1
ATOM 4398 N N . GLY B 1 60 ? 27.453 -20 -26.297 1 89.56 60 GLY B N 1
ATOM 4399 C CA . GLY B 1 60 ? 27.188 -19.594 -27.672 1 89.56 60 GLY B CA 1
ATOM 4400 C C . GLY B 1 60 ? 26.281 -20.562 -28.406 1 89.56 60 GLY B C 1
ATOM 4401 O O . GLY B 1 60 ? 26.125 -21.719 -27.984 1 89.56 60 GLY B O 1
ATOM 4402 N N . ASP B 1 61 ? 25.719 -20.094 -29.484 1 89.38 61 ASP B N 1
ATOM 4403 C CA . ASP B 1 61 ? 24.75 -20.875 -30.25 1 89.38 61 ASP B CA 1
ATOM 4404 C C . ASP B 1 61 ? 25.406 -22.125 -30.859 1 89.38 61 ASP B C 1
ATOM 4406 O O . ASP B 1 61 ? 24.781 -23.172 -30.953 1 89.38 61 ASP B O 1
ATOM 4410 N N . GLN B 1 62 ? 26.625 -21.984 -31.234 1 85.56 62 GLN B N 1
ATOM 4411 C CA . GLN B 1 62 ? 27.312 -23.078 -31.906 1 85.56 62 GLN B CA 1
ATOM 4412 C C . GLN B 1 62 ? 27.625 -24.203 -30.922 1 85.56 62 GLN B C 1
ATOM 4414 O O . GLN B 1 62 ? 27.875 -25.344 -31.344 1 85.56 62 GLN B O 1
ATOM 4419 N N . SER B 1 63 ? 27.578 -23.875 -29.672 1 82.69 63 SER B N 1
ATOM 4420 C CA . SER B 1 63 ? 27.844 -24.875 -28.641 1 82.69 63 SER B CA 1
ATOM 4421 C C . SER B 1 63 ? 26.578 -25.609 -28.234 1 82.69 63 SER B C 1
ATOM 4423 O O . SER B 1 63 ? 26.625 -26.531 -27.422 1 82.69 63 SER B O 1
ATOM 4425 N N . ILE B 1 64 ? 25.469 -25.172 -28.719 1 83.19 64 ILE B N 1
ATOM 4426 C CA . ILE B 1 64 ? 24.172 -25.797 -28.453 1 83.19 64 ILE B CA 1
ATOM 4427 C C . ILE B 1 64 ? 23.844 -26.766 -29.578 1 83.19 64 ILE B C 1
ATOM 4429 O O . ILE B 1 64 ? 24.016 -26.453 -30.766 1 83.19 64 ILE B O 1
ATOM 4433 N N . ALA B 1 65 ? 23.469 -27.922 -29.219 1 81.75 65 ALA B N 1
ATOM 4434 C CA . ALA B 1 65 ? 23.094 -28.906 -30.234 1 81.75 65 ALA B CA 1
ATOM 4435 C C . ALA B 1 65 ? 22.031 -28.344 -31.172 1 81.75 65 ALA B C 1
ATOM 4437 O O . ALA B 1 65 ? 21.125 -27.625 -30.734 1 81.75 65 ALA B O 1
ATOM 4438 N N . GLU B 1 66 ? 22.172 -28.594 -32.406 1 79.06 66 GLU B N 1
ATOM 4439 C CA . GLU B 1 66 ? 21.281 -28.062 -33.438 1 79.06 66 GLU B CA 1
ATOM 4440 C C . GLU B 1 66 ? 19.812 -28.359 -33.094 1 79.06 66 GLU B C 1
ATOM 4442 O O . GLU B 1 66 ? 18.938 -27.516 -33.312 1 79.06 66 GLU B O 1
ATOM 4447 N N . SER B 1 67 ? 19.531 -29.5 -32.594 1 73.5 67 SER B N 1
ATOM 4448 C CA . SER B 1 67 ? 18.172 -29.922 -32.281 1 73.5 67 SER B CA 1
ATOM 4449 C C . SER B 1 67 ? 17.578 -29.078 -31.156 1 73.5 67 SER B C 1
ATOM 4451 O O . SER B 1 67 ? 16.359 -29 -31.016 1 73.5 67 SER B O 1
ATOM 4453 N N . GLN B 1 68 ? 18.531 -28.406 -30.438 1 77.5 68 GLN B N 1
ATOM 4454 C CA . GLN B 1 68 ? 18.062 -27.703 -29.25 1 77.5 68 GLN B CA 1
ATOM 4455 C C . GLN B 1 68 ? 18.109 -26.188 -29.469 1 77.5 68 GLN B C 1
ATOM 4457 O O . GLN B 1 68 ? 17.625 -25.422 -28.625 1 77.5 68 GLN B O 1
ATOM 4462 N N . ARG B 1 69 ? 18.609 -25.781 -30.562 1 78.31 69 ARG B N 1
ATOM 4463 C CA . ARG B 1 69 ? 18.875 -24.359 -30.781 1 78.31 69 ARG B CA 1
ATOM 4464 C C . ARG B 1 69 ? 17.578 -23.562 -30.844 1 78.31 69 ARG B C 1
ATOM 4466 O O . ARG B 1 69 ? 17.547 -22.391 -30.469 1 78.31 69 ARG B O 1
ATOM 4473 N N . SER B 1 70 ? 16.5 -24.219 -31.281 1 72.94 70 SER B N 1
ATOM 4474 C CA . SER B 1 70 ? 15.227 -23.531 -31.422 1 72.94 70 SER B CA 1
ATOM 4475 C C . SER B 1 70 ? 14.648 -23.156 -30.062 1 72.94 70 SER B C 1
ATOM 4477 O O . SER B 1 70 ? 13.766 -22.312 -29.969 1 72.94 70 SER B O 1
ATOM 4479 N N . LYS B 1 71 ? 15.273 -23.672 -29.078 1 76.69 71 LYS B N 1
ATOM 4480 C CA . LYS B 1 71 ? 14.758 -23.484 -27.734 1 76.69 71 LYS B CA 1
ATOM 4481 C C . LYS B 1 71 ? 15.398 -22.281 -27.062 1 76.69 71 LYS B C 1
ATOM 4483 O O . LYS B 1 71 ? 14.945 -21.844 -26 1 76.69 71 LYS B O 1
ATOM 4488 N N . TYR B 1 72 ? 16.359 -21.828 -27.672 1 83.19 72 TYR B N 1
ATOM 4489 C CA . TYR B 1 72 ? 17.094 -20.703 -27.094 1 83.19 72 TYR B CA 1
ATOM 4490 C C . TYR B 1 72 ? 17.016 -19.469 -27.984 1 83.19 72 TYR B C 1
ATOM 4492 O O . TYR B 1 72 ? 16.984 -19.594 -29.219 1 83.19 72 TYR B O 1
ATOM 4500 N N . PHE B 1 73 ? 16.984 -18.422 -27.375 1 81.81 73 PHE B N 1
ATOM 4501 C CA . PHE B 1 73 ? 17.156 -17.188 -28.141 1 81.81 73 PHE B CA 1
ATOM 4502 C C . PHE B 1 73 ? 18.578 -17.078 -28.688 1 81.81 73 PHE B C 1
ATOM 4504 O O . PHE B 1 73 ? 19.484 -17.797 -28.234 1 81.81 73 PHE B O 1
ATOM 4511 N N . HIS B 1 74 ? 18.672 -16.219 -29.656 1 87.5 74 HIS B N 1
ATOM 4512 C CA . HIS B 1 74 ? 20 -16.031 -30.25 1 87.5 74 HIS B CA 1
ATOM 4513 C C . HIS B 1 74 ? 21.016 -15.578 -29.203 1 87.5 74 HIS B C 1
ATOM 4515 O O . HIS B 1 74 ? 20.672 -14.836 -28.281 1 87.5 74 HIS B O 1
ATOM 4521 N N . GLN B 1 75 ? 22.234 -16.016 -29.359 1 89.5 75 GLN B N 1
ATOM 4522 C CA . GLN B 1 75 ? 23.281 -15.781 -28.391 1 89.5 75 GLN B CA 1
ATOM 4523 C C . GLN B 1 75 ? 23.422 -14.289 -28.078 1 89.5 75 GLN B C 1
ATOM 4525 O O . GLN B 1 75 ? 23.672 -13.914 -26.922 1 89.5 75 GLN B O 1
ATOM 4530 N N . MET B 1 76 ? 23.188 -13.453 -29 1 88.62 76 MET B N 1
ATOM 4531 C CA . MET B 1 76 ? 23.359 -12.016 -28.766 1 88.62 76 MET B CA 1
ATOM 4532 C C . MET B 1 76 ? 22.219 -11.461 -27.938 1 88.62 76 MET B C 1
ATOM 4534 O O . MET B 1 76 ? 22.422 -10.555 -27.125 1 88.62 76 MET B O 1
ATOM 4538 N N . GLU B 1 77 ? 21.047 -12.047 -28.172 1 85.94 77 GLU B N 1
ATOM 4539 C CA . GLU B 1 77 ? 19.891 -11.625 -27.375 1 85.94 77 GLU B CA 1
ATOM 4540 C C . GLU B 1 77 ? 20.062 -12.031 -25.922 1 85.94 77 GLU B C 1
ATOM 4542 O O . GLU B 1 77 ? 19.734 -11.25 -25.016 1 85.94 77 GLU B O 1
ATOM 4547 N N . ARG B 1 78 ? 20.609 -13.164 -25.797 1 89.88 78 ARG B N 1
ATOM 4548 C CA . ARG B 1 78 ? 20.859 -13.641 -24.438 1 89.88 78 ARG B CA 1
ATOM 4549 C C . ARG B 1 78 ? 21.938 -12.805 -23.75 1 89.88 78 ARG B C 1
ATOM 4551 O O . ARG B 1 78 ? 21.781 -12.414 -22.594 1 89.88 78 ARG B O 1
ATOM 4558 N N . ALA B 1 79 ? 22.969 -12.5 -24.484 1 91.81 79 ALA B N 1
ATOM 4559 C CA . ALA B 1 79 ? 24.047 -11.68 -23.969 1 91.81 79 ALA B CA 1
ATOM 4560 C C . ALA B 1 79 ? 23.547 -10.281 -23.594 1 91.81 79 ALA B C 1
ATOM 4562 O O . ALA B 1 79 ? 23.984 -9.703 -22.594 1 91.81 79 ALA B O 1
ATOM 4563 N N . GLU B 1 80 ? 22.641 -9.828 -24.406 1 89.12 80 GLU B N 1
ATOM 4564 C CA . GLU B 1 80 ? 22.078 -8.508 -24.141 1 89.12 80 GLU B CA 1
ATOM 4565 C C . GLU B 1 80 ? 21.281 -8.492 -22.844 1 89.12 80 GLU B C 1
ATOM 4567 O O . GLU B 1 80 ? 21.312 -7.508 -22.094 1 89.12 80 GLU B O 1
ATOM 4572 N N . GLY B 1 81 ? 20.562 -9.508 -22.625 1 88.19 81 GLY B N 1
ATOM 4573 C CA . GLY B 1 81 ? 19.844 -9.625 -21.375 1 88.19 81 GLY B CA 1
ATOM 4574 C C . GLY B 1 81 ? 20.734 -9.562 -20.156 1 88.19 81 GLY B C 1
ATOM 4575 O O . GLY B 1 81 ? 20.438 -8.844 -19.203 1 88.19 81 GLY B O 1
ATOM 4576 N N . VAL B 1 82 ? 21.844 -10.18 -20.266 1 92.19 82 VAL B N 1
ATOM 4577 C CA . VAL B 1 82 ? 22.797 -10.211 -19.156 1 92.19 82 VAL B CA 1
ATOM 4578 C C . VAL B 1 82 ? 23.484 -8.852 -19.016 1 92.19 82 VAL B C 1
ATOM 4580 O O . VAL B 1 82 ? 23.641 -8.344 -17.906 1 92.19 82 VAL B O 1
ATOM 4583 N N . ALA B 1 83 ? 23.766 -8.289 -20.141 1 91.38 83 ALA B N 1
ATOM 4584 C CA . ALA B 1 83 ? 24.5 -7.031 -20.172 1 91.38 83 ALA B CA 1
ATOM 4585 C C . ALA B 1 83 ? 23.641 -5.879 -19.656 1 91.38 83 ALA B C 1
ATOM 4587 O O . ALA B 1 83 ? 24.172 -4.844 -19.234 1 91.38 83 ALA B O 1
ATOM 4588 N N . SER B 1 84 ? 22.375 -6.094 -19.734 1 86.5 84 SER B N 1
ATOM 4589 C CA . SER B 1 84 ? 21.469 -5.039 -19.297 1 86.5 84 SER B CA 1
ATOM 4590 C C . SER B 1 84 ? 21.516 -4.859 -17.781 1 86.5 84 SER B C 1
ATOM 4592 O O . SER B 1 84 ? 21.078 -3.84 -17.266 1 86.5 84 SER B O 1
ATOM 4594 N N . LEU B 1 85 ? 22.031 -5.781 -17.094 1 88.31 85 LEU B N 1
ATOM 4595 C CA . LEU B 1 85 ? 22.172 -5.691 -15.648 1 88.31 85 LEU B CA 1
ATOM 4596 C C . LEU B 1 85 ? 23.328 -4.773 -15.266 1 88.31 85 LEU B C 1
ATOM 4598 O O . LEU B 1 85 ? 24.469 -5.016 -15.664 1 88.31 85 LEU B O 1
ATOM 4602 N N . HIS B 1 86 ? 23.062 -3.793 -14.5 1 85.62 86 HIS B N 1
ATOM 4603 C CA . HIS B 1 86 ? 24.016 -2.717 -14.242 1 85.62 86 HIS B CA 1
ATOM 4604 C C . HIS B 1 86 ? 25.234 -3.23 -13.492 1 85.62 86 HIS B C 1
ATOM 4606 O O . HIS B 1 86 ? 26.328 -2.674 -13.617 1 85.62 86 HIS B O 1
ATOM 4612 N N . PHE B 1 87 ? 25.078 -4.309 -12.773 1 88.44 87 PHE B N 1
ATOM 4613 C CA . PHE B 1 87 ? 26.188 -4.754 -11.93 1 88.44 87 PHE B CA 1
ATOM 4614 C C . PHE B 1 87 ? 27.062 -5.754 -12.664 1 88.44 87 PHE B C 1
ATOM 4616 O O . PHE B 1 87 ? 28.062 -6.234 -12.125 1 88.44 87 PHE B O 1
ATOM 4623 N N . VAL B 1 88 ? 26.734 -6.074 -13.891 1 93.12 88 VAL B N 1
ATOM 4624 C CA . VAL B 1 88 ? 27.578 -6.922 -14.734 1 93.12 88 VAL B CA 1
ATOM 4625 C C . VAL B 1 88 ? 28.578 -6.055 -15.508 1 93.12 88 VAL B C 1
ATOM 4627 O O . VAL B 1 88 ? 28.172 -5.148 -16.234 1 93.12 88 VAL B O 1
ATOM 4630 N N . ASP B 1 89 ? 29.828 -6.391 -15.375 1 92.5 89 ASP B N 1
ATOM 4631 C CA . ASP B 1 89 ? 30.859 -5.547 -15.977 1 92.5 89 ASP B CA 1
ATOM 4632 C C . ASP B 1 89 ? 31.109 -5.938 -17.422 1 92.5 89 ASP B C 1
ATOM 4634 O O . ASP B 1 89 ? 31.391 -5.078 -18.266 1 92.5 89 ASP B O 1
ATOM 4638 N N . LEU B 1 90 ? 31.109 -7.219 -17.688 1 93.56 90 LEU B N 1
ATOM 4639 C CA . LEU B 1 90 ? 31.406 -7.703 -19.031 1 93.56 90 LEU B CA 1
ATOM 4640 C C . LEU B 1 90 ? 30.719 -9.039 -19.297 1 93.56 90 LEU B C 1
ATOM 4642 O O . LEU B 1 90 ? 30.547 -9.844 -18.375 1 93.56 90 LEU B O 1
ATOM 4646 N N . VAL B 1 91 ? 30.328 -9.258 -20.562 1 94.62 91 VAL B N 1
ATOM 4647 C CA . VAL B 1 91 ? 29.703 -10.508 -20.969 1 94.62 91 VAL B CA 1
ATOM 4648 C C . VAL B 1 91 ? 30.484 -11.133 -22.125 1 94.62 91 VAL B C 1
ATOM 4650 O O . VAL B 1 91 ? 30.734 -10.492 -23.141 1 94.62 91 VAL B O 1
ATOM 4653 N N . TYR B 1 92 ? 30.922 -12.359 -21.938 1 93.69 92 TYR B N 1
ATOM 4654 C CA . TYR B 1 92 ? 31.578 -13.125 -22.984 1 93.69 92 TYR B CA 1
ATOM 4655 C C . TYR B 1 92 ? 30.609 -14.094 -23.656 1 93.69 92 TYR B C 1
ATOM 4657 O O . TYR B 1 92 ? 29.938 -14.867 -22.969 1 93.69 92 TYR B O 1
ATOM 4665 N N . VAL B 1 93 ? 30.484 -14.016 -24.922 1 94 93 VAL B N 1
ATOM 4666 C CA . VAL B 1 93 ? 29.734 -15.023 -25.656 1 94 93 VAL B CA 1
ATOM 4667 C C . VAL B 1 93 ? 30.688 -16.109 -26.156 1 94 93 VAL B C 1
ATOM 4669 O O . VAL B 1 93 ? 31.578 -15.828 -26.984 1 94 93 VAL B O 1
ATOM 4672 N N . LEU B 1 94 ? 30.531 -17.219 -25.672 1 92.06 94 LEU B N 1
ATOM 4673 C CA . LEU B 1 94 ? 31.438 -18.312 -26 1 92.06 94 LEU B CA 1
ATOM 4674 C C . LEU B 1 94 ? 30.969 -19.047 -27.25 1 92.06 94 LEU B C 1
ATOM 4676 O O . LEU B 1 94 ? 30.391 -20.141 -27.156 1 92.06 94 LEU B O 1
ATOM 4680 N N . ASP B 1 95 ? 31.297 -18.344 -28.297 1 87.12 95 ASP B N 1
ATOM 4681 C CA . ASP B 1 95 ? 30.953 -18.938 -29.594 1 87.12 95 ASP B CA 1
ATOM 4682 C C . ASP B 1 95 ? 32.062 -19.828 -30.109 1 87.12 95 ASP B C 1
ATOM 4684 O O . ASP B 1 95 ? 33.031 -19.344 -30.688 1 87.12 95 ASP B O 1
ATOM 4688 N N . LYS B 1 96 ? 32.25 -21.062 -29.891 1 81.5 96 LYS B N 1
ATOM 4689 C CA . LYS B 1 96 ? 33.25 -22.047 -30.328 1 81.5 96 LYS B CA 1
ATOM 4690 C C . LYS B 1 96 ? 34.375 -22.141 -29.328 1 81.5 96 LYS B C 1
ATOM 4692 O O . LYS B 1 96 ? 35.5 -22.594 -29.688 1 81.5 96 LYS B O 1
ATOM 4697 N N . ILE B 1 97 ? 34.219 -21.547 -28.203 1 86 97 ILE B N 1
ATOM 4698 C CA . ILE B 1 97 ? 35.219 -21.609 -27.141 1 86 97 ILE B CA 1
ATOM 4699 C C . ILE B 1 97 ? 34.594 -22.188 -25.875 1 86 97 ILE B C 1
ATOM 4701 O O . ILE B 1 97 ? 33.406 -21.938 -25.594 1 86 97 ILE B O 1
ATOM 4705 N N . SER B 1 98 ? 35.438 -22.859 -25.203 1 89.12 98 SER B N 1
ATOM 4706 C CA . SER B 1 98 ? 34.906 -23.484 -23.984 1 89.12 98 SER B CA 1
ATOM 4707 C C . SER B 1 98 ? 35.125 -22.578 -22.781 1 89.12 98 SER B C 1
ATOM 4709 O O . SER B 1 98 ? 35.906 -21.625 -22.828 1 89.12 98 SER B O 1
ATOM 4711 N N . LEU B 1 99 ? 34.375 -22.875 -21.719 1 91.88 99 LEU B N 1
ATOM 4712 C CA . LEU B 1 99 ? 34.531 -22.156 -20.453 1 91.88 99 LEU B CA 1
ATOM 4713 C C . LEU B 1 99 ? 35.969 -22.312 -19.922 1 91.88 99 LEU B C 1
ATOM 4715 O O . LEU B 1 99 ? 36.5 -21.375 -19.328 1 91.88 99 LEU B O 1
ATOM 4719 N N . GLU B 1 100 ? 36.562 -23.438 -20.141 1 91.06 100 GLU B N 1
ATOM 4720 C CA . GLU B 1 100 ? 37.938 -23.688 -19.719 1 91.06 100 GLU B CA 1
ATOM 4721 C C . GLU B 1 100 ? 38.906 -22.734 -20.422 1 91.06 100 GLU B C 1
ATOM 4723 O O . GLU B 1 100 ? 39.75 -22.141 -19.766 1 91.06 100 GLU B O 1
ATOM 4728 N N . ASP B 1 101 ? 38.688 -22.625 -21.719 1 89.62 101 ASP B N 1
ATOM 4729 C CA . ASP B 1 101 ? 39.562 -21.75 -22.5 1 89.62 101 ASP B CA 1
ATOM 4730 C C . ASP B 1 101 ? 39.5 -20.312 -21.984 1 89.62 101 ASP B C 1
ATOM 4732 O O . ASP B 1 101 ? 40.531 -19.641 -21.844 1 89.62 101 ASP B O 1
ATOM 4736 N N . LEU B 1 102 ? 38.312 -19.906 -21.766 1 90.81 102 LEU B N 1
ATOM 4737 C CA . LEU B 1 102 ? 38.125 -18.547 -21.266 1 90.81 102 LEU B CA 1
ATOM 4738 C C . LEU B 1 102 ? 38.781 -18.375 -19.891 1 90.81 102 LEU B C 1
ATOM 4740 O O . LEU B 1 102 ? 39.469 -17.391 -19.641 1 90.81 102 LEU B O 1
ATOM 4744 N N . SER B 1 103 ? 38.562 -19.328 -19 1 90.31 103 SER B N 1
ATOM 4745 C CA . SER B 1 103 ? 39.062 -19.266 -17.625 1 90.31 103 SER B CA 1
ATOM 4746 C C . SER B 1 103 ? 40.594 -19.188 -17.594 1 90.31 103 SER B C 1
ATOM 4748 O O . SER B 1 103 ? 41.156 -18.484 -16.75 1 90.31 103 SER B O 1
ATOM 4750 N N . VAL B 1 104 ? 41.156 -19.906 -18.453 1 88.44 104 VAL B N 1
ATOM 4751 C CA . VAL B 1 104 ? 42.625 -19.953 -18.5 1 88.44 104 VAL B CA 1
ATOM 4752 C C . VAL B 1 104 ? 43.188 -18.609 -18.938 1 88.44 104 VAL B C 1
ATOM 4754 O O . VAL B 1 104 ? 44.219 -18.172 -18.484 1 88.44 104 VAL B O 1
ATOM 4757 N N . HIS B 1 105 ? 42.438 -17.953 -19.75 1 88.12 105 HIS B N 1
ATOM 4758 C CA . HIS B 1 105 ? 42.906 -16.703 -20.312 1 88.12 105 HIS B CA 1
ATOM 4759 C C . HIS B 1 105 ? 42.625 -15.531 -19.375 1 88.12 105 HIS B C 1
ATOM 4761 O O . HIS B 1 105 ? 43.469 -14.641 -19.219 1 88.12 105 HIS B O 1
ATOM 4767 N N . ILE B 1 106 ? 41.531 -15.516 -18.828 1 88.69 106 ILE B N 1
ATOM 4768 C CA . ILE B 1 106 ? 41.188 -14.328 -18.047 1 88.69 106 ILE B CA 1
ATOM 4769 C C . ILE B 1 106 ? 41.531 -14.539 -16.578 1 88.69 106 ILE B C 1
ATOM 4771 O O . ILE B 1 106 ? 41.625 -13.586 -15.812 1 8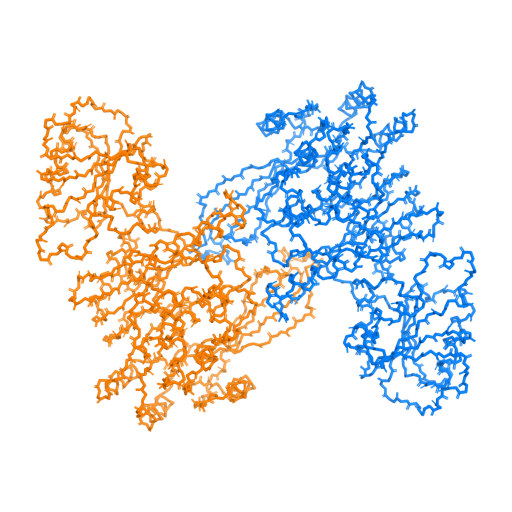8.69 106 ILE B O 1
ATOM 4775 N N . LYS B 1 107 ? 41.656 -15.789 -16.094 1 88.88 107 LYS B N 1
ATOM 4776 C CA . LYS B 1 107 ? 42.156 -16.188 -14.773 1 88.88 107 LYS B CA 1
ATOM 4777 C C . LYS B 1 107 ? 41.312 -15.508 -13.672 1 88.88 107 LYS B C 1
ATOM 4779 O O . LYS B 1 107 ? 41.875 -14.781 -12.844 1 88.88 107 LYS B O 1
ATOM 4784 N N . PRO B 1 108 ? 40.031 -15.812 -13.648 1 92.88 108 PRO B N 1
ATOM 4785 C CA . PRO B 1 108 ? 39.219 -15.25 -12.57 1 92.88 108 PRO B CA 1
ATOM 4786 C C . PRO B 1 108 ? 39.625 -15.773 -11.188 1 92.88 108 PRO B C 1
ATOM 4788 O O . PRO B 1 108 ? 40.094 -16.906 -11.07 1 92.88 108 PRO B O 1
ATOM 4791 N N . SER B 1 109 ? 39.438 -14.969 -10.164 1 93.5 109 SER B N 1
ATOM 4792 C CA . SER B 1 109 ? 39.719 -15.391 -8.797 1 93.5 109 SER B CA 1
ATOM 4793 C C . SER B 1 109 ? 38.656 -16.359 -8.297 1 93.5 109 SER B C 1
ATOM 4795 O O . SER B 1 109 ? 38.938 -17.219 -7.465 1 93.5 109 SER B O 1
ATOM 4797 N N . VAL B 1 110 ? 37.406 -16.141 -8.742 1 94.81 110 VAL B N 1
ATOM 4798 C CA . VAL B 1 110 ? 36.312 -16.984 -8.328 1 94.81 110 VAL B CA 1
ATOM 4799 C C . VAL B 1 110 ? 35.438 -17.359 -9.539 1 94.81 110 VAL B C 1
ATOM 4801 O O . VAL B 1 110 ? 35.156 -16.5 -10.383 1 94.81 110 VAL B O 1
ATOM 4804 N N . LEU B 1 111 ? 35.125 -18.578 -9.703 1 94.94 111 LEU B N 1
ATOM 4805 C CA . LEU B 1 111 ? 34.156 -19.078 -10.648 1 94.94 111 LEU B CA 1
ATOM 4806 C C . LEU B 1 111 ? 32.875 -19.531 -9.93 1 94.94 111 LEU B C 1
ATOM 4808 O O . LEU B 1 111 ? 32.938 -20.391 -9.055 1 94.94 111 LEU B O 1
ATOM 4812 N N . VAL B 1 112 ? 31.797 -18.922 -10.242 1 94 112 VAL B N 1
ATOM 4813 C CA . VAL B 1 112 ? 30.516 -19.281 -9.625 1 94 112 VAL B CA 1
ATOM 4814 C C . VAL B 1 112 ? 29.656 -20.031 -10.625 1 94 112 VAL B C 1
ATOM 4816 O O . VAL B 1 112 ? 29.391 -19.531 -11.727 1 94 112 VAL B O 1
ATOM 4819 N N . LEU B 1 113 ? 29.266 -21.172 -10.305 1 92.5 113 LEU B N 1
ATOM 4820 C CA . LEU B 1 113 ? 28.391 -22.016 -11.109 1 92.5 113 LEU B CA 1
ATOM 4821 C C . LEU B 1 113 ? 27.109 -22.359 -10.352 1 92.5 113 LEU B C 1
ATOM 4823 O O . LEU B 1 113 ? 27.078 -22.266 -9.125 1 92.5 113 LEU B O 1
ATOM 4827 N N . GLY B 1 114 ? 26.078 -22.719 -11.102 1 89.75 114 GLY B N 1
ATOM 4828 C CA . GLY B 1 114 ? 24.859 -23.172 -10.461 1 89.75 114 GLY B CA 1
ATOM 4829 C C . GLY B 1 114 ? 25.062 -24.391 -9.578 1 89.75 114 GLY B C 1
ATOM 4830 O O . GLY B 1 114 ? 25.875 -25.266 -9.891 1 89.75 114 GLY B O 1
ATOM 4831 N N . LYS B 1 115 ? 24.328 -24.406 -8.516 1 87.88 115 LYS B N 1
ATOM 4832 C CA . LYS B 1 115 ? 24.469 -25.484 -7.547 1 87.88 115 LYS B CA 1
ATOM 4833 C C . LYS B 1 115 ? 24.203 -26.844 -8.195 1 87.88 115 LYS B C 1
ATOM 4835 O O . LYS B 1 115 ? 24.812 -27.844 -7.82 1 87.88 115 LYS B O 1
ATOM 4840 N N . GLU B 1 116 ? 23.422 -26.875 -9.219 1 85.12 116 GLU B N 1
ATOM 4841 C CA . GLU B 1 116 ? 23.047 -28.109 -9.898 1 85.12 116 GLU B CA 1
ATOM 4842 C C . GLU B 1 116 ? 24.25 -28.703 -10.641 1 85.12 116 GLU B C 1
ATOM 4844 O O . GLU B 1 116 ? 24.219 -29.891 -11.016 1 85.12 116 GLU B O 1
ATOM 4849 N N . LEU B 1 117 ? 25.266 -27.938 -10.836 1 87.88 117 LEU B N 1
ATOM 4850 C CA . LEU B 1 117 ? 26.422 -28.391 -11.594 1 87.88 117 LEU B CA 1
ATOM 4851 C C . LEU B 1 117 ? 27.5 -28.969 -10.672 1 87.88 117 LEU B C 1
ATOM 4853 O O . LEU B 1 117 ? 28.516 -29.469 -11.133 1 87.88 117 LEU B O 1
ATOM 4857 N N . GLU B 1 118 ? 27.281 -28.828 -9.406 1 88.19 118 GLU B N 1
ATOM 4858 C CA . GLU B 1 118 ? 28.281 -29.266 -8.438 1 88.19 118 GLU B CA 1
ATOM 4859 C C . GLU B 1 118 ? 28.656 -30.719 -8.641 1 88.19 118 GLU B C 1
ATOM 4861 O O . GLU B 1 118 ? 29.828 -31.078 -8.57 1 88.19 118 GLU B O 1
ATOM 4866 N N . ASN B 1 119 ? 27.672 -31.594 -8.961 1 84.25 119 ASN B N 1
ATOM 4867 C CA . ASN B 1 119 ? 27.938 -33 -9.172 1 84.25 119 ASN B CA 1
ATOM 4868 C C . ASN B 1 119 ? 27.656 -33.406 -10.617 1 84.25 119 ASN B C 1
ATOM 4870 O O . ASN B 1 119 ? 27.203 -34.531 -10.875 1 84.25 119 ASN B O 1
ATOM 4874 N N . THR B 1 120 ? 27.969 -32.469 -11.469 1 87.06 120 THR B N 1
ATOM 4875 C CA . THR B 1 120 ? 27.656 -32.719 -12.867 1 87.06 120 THR B CA 1
ATOM 4876 C C . THR B 1 120 ? 28.656 -33.688 -13.484 1 87.06 120 THR B C 1
ATOM 4878 O O . THR B 1 120 ? 29.781 -33.812 -12.992 1 87.06 120 THR B O 1
ATOM 4881 N N . HIS B 1 121 ? 28.219 -34.344 -14.516 1 85.56 121 HIS B N 1
ATOM 4882 C CA . HIS B 1 121 ? 29.094 -35.25 -15.258 1 85.56 121 HIS B CA 1
ATOM 4883 C C . HIS B 1 121 ? 29.578 -34.594 -16.562 1 85.56 121 HIS B C 1
ATOM 4885 O O . HIS B 1 121 ? 30.266 -35.219 -17.359 1 85.56 121 HIS B O 1
ATOM 4891 N N . ARG B 1 122 ? 29.297 -33.406 -16.656 1 88.06 122 ARG B N 1
ATOM 4892 C CA . ARG B 1 122 ? 29.703 -32.688 -17.859 1 88.06 122 ARG B CA 1
ATOM 4893 C C . ARG B 1 122 ? 31.203 -32.438 -17.859 1 88.06 122 ARG B C 1
ATOM 4895 O O . ARG B 1 122 ? 31.734 -31.781 -16.969 1 88.06 122 ARG B O 1
ATOM 4902 N N . GLU B 1 123 ? 31.797 -32.812 -18.891 1 88.38 123 GLU B N 1
ATOM 4903 C CA . GLU B 1 123 ? 33.25 -32.75 -19 1 88.38 123 GLU B CA 1
ATOM 4904 C C . GLU B 1 123 ? 33.719 -31.312 -19.172 1 88.38 123 GLU B C 1
ATOM 4906 O O . GLU B 1 123 ? 34.781 -30.938 -18.688 1 88.38 123 GLU B O 1
ATOM 4911 N N . ASP B 1 124 ? 32.969 -30.531 -19.875 1 87 124 ASP B N 1
ATOM 4912 C CA . ASP B 1 124 ? 33.344 -29.156 -20.125 1 87 124 ASP B CA 1
ATOM 4913 C C . ASP B 1 124 ? 33.406 -28.359 -18.812 1 87 124 ASP B C 1
ATOM 4915 O O . ASP B 1 124 ? 34.281 -27.516 -18.625 1 87 124 ASP B O 1
ATOM 4919 N N . ILE B 1 125 ? 32.5 -28.641 -17.922 1 90.81 125 ILE B N 1
ATOM 4920 C CA . ILE B 1 125 ? 32.438 -27.953 -16.656 1 90.81 125 ILE B CA 1
ATOM 4921 C C . ILE B 1 125 ? 33.562 -28.438 -15.734 1 90.81 125 ILE B C 1
ATOM 4923 O O . ILE B 1 125 ? 34.219 -27.641 -15.062 1 90.81 125 ILE B O 1
ATOM 4927 N N . LYS B 1 126 ? 33.781 -29.672 -15.734 1 92.06 126 LYS B N 1
ATOM 4928 C CA . LYS B 1 126 ? 34.844 -30.25 -14.922 1 92.06 126 LYS B CA 1
ATOM 4929 C C . LYS B 1 126 ? 36.188 -29.688 -15.312 1 92.06 126 LYS B C 1
ATOM 4931 O O . LYS B 1 126 ? 37.031 -29.406 -14.453 1 92.06 126 LYS B O 1
ATOM 4936 N N . ALA B 1 127 ? 36.344 -29.594 -16.594 1 92.38 127 ALA B N 1
ATOM 4937 C CA . ALA B 1 127 ? 37.594 -29.062 -17.109 1 92.38 127 ALA B CA 1
ATOM 4938 C C . ALA B 1 127 ? 37.812 -27.625 -16.656 1 92.38 127 ALA B C 1
ATOM 4940 O O . ALA B 1 127 ? 38.906 -27.234 -16.297 1 92.38 127 ALA B O 1
ATOM 4941 N N . ALA B 1 128 ? 36.781 -26.906 -16.734 1 92.5 128 ALA B N 1
ATOM 4942 C CA . ALA B 1 128 ? 36.875 -25.516 -16.312 1 92.5 128 ALA B CA 1
ATOM 4943 C C . ALA B 1 128 ? 37.156 -25.406 -14.82 1 92.5 128 ALA B C 1
ATOM 4945 O O . ALA B 1 128 ? 38 -24.594 -14.406 1 92.5 128 ALA B O 1
ATOM 4946 N N . VAL B 1 129 ? 36.5 -26.188 -14 1 93.44 129 VAL B N 1
ATOM 4947 C CA . VAL B 1 129 ? 36.719 -26.219 -12.555 1 93.44 129 VAL B CA 1
ATOM 4948 C C . VAL B 1 129 ? 38.188 -26.562 -12.242 1 93.44 129 VAL B C 1
ATOM 4950 O O . VAL B 1 129 ? 38.812 -25.891 -11.414 1 93.44 129 VAL B O 1
ATOM 4953 N N . TYR B 1 130 ? 38.625 -27.531 -12.922 1 92.81 130 TYR B N 1
ATOM 4954 C CA . TYR B 1 130 ? 40 -27.969 -12.727 1 92.81 130 TYR B CA 1
ATOM 4955 C C . TYR B 1 130 ? 41 -26.844 -13.07 1 92.81 130 TYR B C 1
ATOM 4957 O O . TYR B 1 130 ? 41.969 -26.625 -12.344 1 92.81 130 TYR B O 1
ATOM 4965 N N . SER B 1 131 ? 40.719 -26.203 -14.188 1 92.19 131 SER B N 1
ATOM 4966 C CA . SER B 1 131 ? 41.594 -25.125 -14.633 1 92.19 131 SER B CA 1
ATOM 4967 C C . SER B 1 131 ? 41.656 -24 -13.617 1 92.19 131 SER B C 1
ATOM 4969 O O . SER B 1 131 ? 42.719 -23.422 -13.367 1 92.19 131 SER B O 1
ATOM 4971 N N . ILE B 1 132 ? 40.562 -23.641 -13.023 1 92.56 132 ILE B N 1
ATOM 4972 C CA . ILE B 1 132 ? 40.469 -22.562 -12.039 1 92.56 132 ILE B CA 1
ATOM 4973 C C . ILE B 1 132 ? 41.25 -22.953 -10.781 1 92.56 132 ILE B C 1
ATOM 4975 O O . ILE B 1 132 ? 42 -22.141 -10.242 1 92.56 132 ILE B O 1
ATOM 4979 N N . GLU B 1 133 ? 41.031 -24.141 -10.352 1 92 133 GLU B N 1
ATOM 4980 C CA . GLU B 1 133 ? 41.719 -24.625 -9.156 1 92 133 GLU B CA 1
ATOM 4981 C C . GLU B 1 133 ? 43.219 -24.688 -9.367 1 92 133 GLU B C 1
ATOM 4983 O O . GLU B 1 133 ? 44 -24.359 -8.461 1 92 133 GLU B O 1
ATOM 4988 N N . LYS B 1 134 ? 43.594 -25.062 -10.5 1 91.56 134 LYS B N 1
ATOM 4989 C CA . LYS B 1 134 ? 45 -25.125 -10.836 1 91.56 134 LYS B CA 1
ATOM 4990 C C . LYS B 1 134 ? 45.656 -23.734 -10.789 1 91.56 134 LYS B C 1
ATOM 4992 O O . LYS B 1 134 ? 46.812 -23.609 -10.469 1 91.56 134 LYS B O 1
ATOM 4997 N N . GLN B 1 135 ? 44.844 -22.781 -11.047 1 88.94 135 GLN B N 1
ATOM 4998 C CA . GLN B 1 135 ? 45.344 -21.406 -11.055 1 88.94 135 GLN B CA 1
ATOM 4999 C C . GLN B 1 135 ? 45.094 -20.734 -9.695 1 88.94 135 GLN B C 1
ATOM 5001 O O . GLN B 1 135 ? 45.156 -19.516 -9.586 1 88.94 135 GLN B O 1
ATOM 5006 N N . ASN B 1 136 ? 44.719 -21.469 -8.672 1 89.31 136 ASN B N 1
ATOM 5007 C CA . ASN B 1 136 ? 44.5 -21.031 -7.297 1 89.31 136 ASN B CA 1
ATOM 5008 C C . ASN B 1 136 ? 43.25 -20.188 -7.172 1 89.31 136 ASN B C 1
ATOM 5010 O O . ASN B 1 136 ? 43.156 -19.312 -6.32 1 89.31 136 ASN B O 1
ATOM 5014 N N . GLY B 1 137 ? 42.438 -20.375 -8.164 1 92.62 137 GLY B N 1
ATOM 5015 C CA . GLY B 1 137 ? 41.094 -19.766 -8.023 1 92.62 137 GLY B CA 1
ATOM 5016 C C . GLY B 1 137 ? 40.156 -20.609 -7.207 1 92.62 137 GLY B C 1
ATOM 5017 O O . GLY B 1 137 ? 40.469 -21.75 -6.844 1 92.62 137 GLY B O 1
ATOM 5018 N N . LYS B 1 138 ? 39.094 -20 -6.809 1 93.5 138 LYS B N 1
ATOM 5019 C CA . LYS B 1 138 ? 38.062 -20.703 -6.043 1 93.5 138 LYS B CA 1
ATOM 5020 C C . LYS B 1 138 ? 36.812 -20.969 -6.902 1 93.5 138 LYS B C 1
ATOM 5022 O O . LYS B 1 138 ? 36.438 -20.141 -7.73 1 93.5 138 LYS B O 1
ATOM 5027 N N . VAL B 1 139 ? 36.219 -22.078 -6.777 1 94.19 139 VAL B N 1
ATOM 5028 C CA . VAL B 1 139 ? 34.969 -22.422 -7.449 1 94.19 139 VAL B CA 1
ATOM 5029 C C . VAL B 1 139 ? 33.844 -22.516 -6.426 1 94.19 139 VAL B C 1
ATOM 5031 O O . VAL B 1 139 ? 33.969 -23.203 -5.414 1 94.19 139 VAL B O 1
ATOM 5034 N N . ILE B 1 140 ? 32.812 -21.828 -6.629 1 93.5 140 ILE B N 1
ATOM 5035 C CA . ILE B 1 140 ? 31.672 -21.812 -5.734 1 93.5 140 ILE B CA 1
ATOM 5036 C C . ILE B 1 140 ? 30.422 -22.25 -6.5 1 93.5 140 ILE B C 1
ATOM 5038 O O . ILE B 1 140 ? 30.156 -21.75 -7.594 1 93.5 140 ILE B O 1
ATOM 5042 N N . PHE B 1 141 ? 29.75 -23.25 -6.016 1 91.69 141 PHE B N 1
ATOM 5043 C CA . PHE B 1 141 ? 28.453 -23.672 -6.555 1 91.69 141 PHE B CA 1
ATOM 5044 C C . PHE B 1 141 ? 27.312 -23.062 -5.758 1 91.69 141 PHE B C 1
ATOM 5046 O O . PHE B 1 141 ? 27.125 -23.391 -4.582 1 91.69 141 PHE B O 1
ATOM 5053 N N . HIS B 1 142 ? 26.516 -22.188 -6.398 1 87.56 142 HIS B N 1
ATOM 5054 C CA . HIS B 1 142 ? 25.453 -21.453 -5.719 1 87.56 142 HIS B CA 1
ATOM 5055 C C . HIS B 1 142 ? 24.422 -20.953 -6.711 1 87.56 142 HIS B C 1
ATOM 5057 O O . HIS B 1 142 ? 24.766 -20.547 -7.828 1 87.56 142 HIS B O 1
ATOM 5063 N N . ALA B 1 143 ? 23.188 -21.062 -6.414 1 85.25 143 ALA B N 1
ATOM 5064 C CA . ALA B 1 143 ? 22.125 -20.625 -7.312 1 85.25 143 ALA B CA 1
ATOM 5065 C C . ALA B 1 143 ? 21.625 -19.234 -6.918 1 85.25 143 ALA B C 1
ATOM 5067 O O . ALA B 1 143 ? 20.719 -18.688 -7.562 1 85.25 143 ALA B O 1
ATOM 5068 N N . GLY B 1 144 ? 22.203 -18.625 -5.945 1 80.44 144 GLY B N 1
ATOM 5069 C CA . GLY B 1 144 ? 21.719 -17.359 -5.43 1 80.44 144 GLY B CA 1
ATOM 5070 C C . GLY B 1 144 ? 20.828 -17.5 -4.207 1 80.44 144 GLY B C 1
ATOM 5071 O O . GLY B 1 144 ? 20.234 -18.562 -3.992 1 80.44 144 GLY B O 1
ATOM 5072 N N . GLU B 1 145 ? 20.734 -16.453 -3.461 1 77.19 145 GLU B N 1
ATOM 5073 C CA . GLU B 1 145 ? 19.906 -16.484 -2.26 1 77.19 145 GLU B CA 1
ATOM 5074 C C . GLU B 1 145 ? 18.422 -16.375 -2.611 1 77.19 145 GLU B C 1
ATOM 5076 O O . GLU B 1 145 ? 18.031 -15.57 -3.453 1 77.19 145 GLU B O 1
ATOM 5081 N N . VAL B 1 146 ? 17.781 -17.297 -2.018 1 78.56 146 VAL B N 1
ATOM 5082 C CA . VAL B 1 146 ? 16.344 -17.312 -2.262 1 78.56 146 VAL B CA 1
ATOM 5083 C C . VAL B 1 146 ? 15.641 -16.375 -1.275 1 78.56 146 VAL B C 1
ATOM 5085 O O . VAL B 1 146 ? 15.898 -16.438 -0.07 1 78.56 146 VAL B O 1
ATOM 5088 N N . HIS B 1 147 ? 14.938 -15.43 -1.809 1 79.38 147 HIS B N 1
ATOM 5089 C CA . HIS B 1 147 ? 14.055 -14.586 -1.01 1 79.38 147 HIS B CA 1
ATOM 5090 C C . HIS B 1 147 ? 12.688 -14.438 -1.673 1 79.38 147 HIS B C 1
ATOM 5092 O O . HIS B 1 147 ? 12.562 -14.617 -2.885 1 79.38 147 HIS B O 1
ATOM 5098 N N . TYR B 1 148 ? 11.781 -14.195 -0.886 1 76.56 148 TYR B N 1
ATOM 5099 C CA . TYR B 1 148 ? 10.414 -14.195 -1.403 1 76.56 148 TYR B CA 1
ATOM 5100 C C . TYR B 1 148 ? 9.797 -12.805 -1.301 1 76.56 148 TYR B C 1
ATOM 5102 O O . TYR B 1 148 ? 8.648 -12.602 -1.692 1 76.56 148 TYR B O 1
ATOM 5110 N N . ALA B 1 149 ? 10.57 -11.914 -0.746 1 81.44 149 ALA B N 1
ATOM 5111 C CA . ALA B 1 149 ? 10.117 -10.531 -0.667 1 81.44 149 ALA B CA 1
ATOM 5112 C C . ALA B 1 149 ? 11.023 -9.609 -1.487 1 81.44 149 ALA B C 1
ATOM 5114 O O . ALA B 1 149 ? 12.188 -9.922 -1.715 1 81.44 149 ALA B O 1
ATOM 5115 N N . SER B 1 150 ? 10.445 -8.492 -1.965 1 78.69 150 SER B N 1
ATOM 5116 C CA . SER B 1 150 ? 11.188 -7.523 -2.768 1 78.69 150 SER B CA 1
ATOM 5117 C C . SER B 1 150 ? 11.523 -6.277 -1.957 1 78.69 150 SER B C 1
ATOM 5119 O O . SER B 1 150 ? 10.781 -5.902 -1.048 1 78.69 150 SER B O 1
ATOM 5121 N N . ALA B 1 151 ? 12.617 -5.672 -2.322 1 80.25 151 ALA B N 1
ATOM 5122 C CA . ALA B 1 151 ? 13.023 -4.398 -1.734 1 80.25 151 ALA B CA 1
ATOM 5123 C C . ALA B 1 151 ? 12.969 -3.275 -2.766 1 80.25 151 ALA B C 1
ATOM 5125 O O . ALA B 1 151 ? 13.539 -2.203 -2.559 1 80.25 151 ALA B O 1
ATOM 5126 N N . ASP B 1 152 ? 12.328 -3.502 -3.854 1 82.88 152 ASP B N 1
ATOM 5127 C CA . ASP B 1 152 ? 12.336 -2.586 -4.992 1 82.88 152 ASP B CA 1
ATOM 5128 C C . ASP B 1 152 ? 11.852 -1.197 -4.578 1 82.88 152 ASP B C 1
ATOM 5130 O O . ASP B 1 152 ? 12.344 -0.187 -5.086 1 82.88 152 ASP B O 1
ATOM 5134 N N . LEU B 1 153 ? 10.969 -1.157 -3.715 1 82.56 153 LEU B N 1
ATOM 5135 C CA . LEU B 1 153 ? 10.352 0.108 -3.338 1 82.56 153 LEU B CA 1
ATOM 5136 C C . LEU B 1 153 ? 11.352 1.008 -2.613 1 82.56 153 LEU B C 1
ATOM 5138 O O . LEU B 1 153 ? 11.125 2.213 -2.482 1 82.56 153 LEU B O 1
ATOM 5142 N N . LEU B 1 154 ? 12.414 0.466 -2.117 1 83.69 154 LEU B N 1
ATOM 5143 C CA . LEU B 1 154 ? 13.445 1.262 -1.465 1 83.69 154 LEU B CA 1
ATOM 5144 C C . LEU B 1 154 ? 14.242 2.068 -2.488 1 83.69 154 LEU B C 1
ATOM 5146 O O . LEU B 1 154 ? 14.961 3.004 -2.127 1 83.69 154 LEU B O 1
ATOM 5150 N N . HIS B 1 155 ? 14.086 1.661 -3.824 1 79.56 155 HIS B N 1
ATOM 5151 C CA . HIS B 1 155 ? 15 2.219 -4.812 1 79.56 155 HIS B CA 1
ATOM 5152 C C . HIS B 1 155 ? 14.258 3.094 -5.82 1 79.56 155 HIS B C 1
ATOM 5154 O O . HIS B 1 155 ? 14.883 3.73 -6.672 1 79.56 155 HIS B O 1
ATOM 5160 N N . GLY B 1 156 ? 12.992 3.148 -5.719 1 81.38 156 GLY B N 1
ATOM 5161 C CA . GLY B 1 156 ? 12.258 3.945 -6.688 1 81.38 156 GLY B CA 1
ATOM 5162 C C . GLY B 1 156 ? 10.828 4.23 -6.266 1 81.38 156 GLY B C 1
ATOM 5163 O O . GLY B 1 156 ? 10.289 3.561 -5.379 1 81.38 156 GLY B O 1
ATOM 5164 N N . SER B 1 157 ? 10.312 5.219 -7.012 1 87.38 157 SER B N 1
ATOM 5165 C CA . SER B 1 157 ? 8.914 5.547 -6.77 1 87.38 157 SER B CA 1
ATOM 5166 C C . SER B 1 157 ? 7.984 4.5 -7.371 1 87.38 157 SER B C 1
ATOM 5168 O O . SER B 1 157 ? 8.383 3.75 -8.266 1 87.38 157 SER B O 1
ATOM 5170 N N . GLN B 1 158 ? 6.805 4.449 -6.867 1 89.44 158 GLN B N 1
ATOM 5171 C CA . GLN B 1 158 ? 5.785 3.553 -7.402 1 89.44 158 GLN B CA 1
ATOM 5172 C C . GLN B 1 158 ? 5.633 3.727 -8.914 1 89.44 158 GLN B C 1
ATOM 5174 O O . GLN B 1 158 ? 5.617 2.746 -9.656 1 89.44 158 GLN B O 1
ATOM 5179 N N . GLN B 1 159 ? 5.594 4.914 -9.344 1 87.62 159 GLN B N 1
ATOM 5180 C CA . GLN B 1 159 ? 5.375 5.211 -10.75 1 87.62 159 GLN B CA 1
ATOM 5181 C C . GLN B 1 159 ? 6.551 4.734 -11.602 1 87.62 159 GLN B C 1
ATOM 5183 O O . GLN B 1 159 ? 6.359 4.16 -12.672 1 87.62 159 GLN B O 1
ATOM 5188 N N . ASP B 1 160 ? 7.766 4.992 -11.133 1 88.56 160 ASP B N 1
ATOM 5189 C CA . ASP B 1 160 ? 8.961 4.586 -11.867 1 88.56 160 ASP B CA 1
ATOM 5190 C C . ASP B 1 160 ? 9.039 3.064 -11.984 1 88.56 160 ASP B C 1
ATOM 5192 O O . ASP B 1 160 ? 9.328 2.533 -13.062 1 88.56 160 ASP B O 1
ATOM 5196 N N . LEU B 1 161 ? 8.781 2.447 -10.938 1 90.19 161 LEU B N 1
ATOM 5197 C CA . LEU B 1 161 ? 8.828 0.989 -10.922 1 90.19 161 LEU B CA 1
ATOM 5198 C C . LEU B 1 161 ? 7.781 0.404 -11.867 1 90.19 161 LEU B C 1
ATOM 5200 O O . LEU B 1 161 ? 8.07 -0.533 -12.617 1 90.19 161 LEU B O 1
ATOM 5204 N N . GLU B 1 162 ? 6.582 0.954 -11.812 1 92.38 162 GLU B N 1
ATOM 5205 C CA . GLU B 1 162 ? 5.504 0.43 -12.641 1 92.38 162 GLU B CA 1
ATOM 5206 C C . GLU B 1 162 ? 5.766 0.694 -14.125 1 92.38 162 GLU B C 1
ATOM 5208 O O . GLU B 1 162 ? 5.414 -0.123 -14.977 1 92.38 162 GLU B O 1
ATOM 5213 N N . SER B 1 163 ? 6.383 1.803 -14.438 1 92 163 SER B N 1
ATOM 5214 C CA . SER B 1 163 ? 6.773 2.078 -15.82 1 92 163 SER B CA 1
ATOM 5215 C C . SER B 1 163 ? 7.805 1.067 -16.312 1 92 163 SER B C 1
ATOM 5217 O O . SER B 1 163 ? 7.715 0.588 -17.453 1 92 163 SER B O 1
ATOM 5219 N N . GLU B 1 164 ? 8.75 0.786 -15.508 1 90.69 164 GLU B N 1
ATOM 5220 C CA . GLU B 1 164 ? 9.766 -0.206 -15.836 1 90.69 164 GLU B CA 1
ATOM 5221 C C . GLU B 1 164 ? 9.148 -1.584 -16.047 1 90.69 164 GLU B C 1
ATOM 5223 O O . GLU B 1 164 ? 9.508 -2.297 -16.984 1 90.69 164 GLU B O 1
ATOM 5228 N N . ARG B 1 165 ? 8.25 -1.947 -15.211 1 93.75 165 ARG B N 1
ATOM 5229 C CA . ARG B 1 165 ? 7.598 -3.25 -15.281 1 93.75 165 ARG B CA 1
ATOM 5230 C C . ARG B 1 165 ? 6.738 -3.361 -16.531 1 93.75 165 ARG B C 1
ATOM 5232 O O . ARG B 1 165 ? 6.672 -4.422 -17.156 1 93.75 165 ARG B O 1
ATOM 5239 N N . LYS B 1 166 ? 6.078 -2.273 -16.875 1 94.88 166 LYS B N 1
ATOM 5240 C CA . LYS B 1 166 ? 5.305 -2.246 -18.125 1 94.88 166 LYS B CA 1
ATOM 5241 C C . LYS B 1 166 ? 6.207 -2.447 -19.328 1 94.88 166 LYS B C 1
ATOM 5243 O O . LYS B 1 166 ? 5.855 -3.186 -20.25 1 94.88 166 LYS B O 1
ATOM 5248 N N . HIS B 1 167 ? 7.355 -1.79 -19.297 1 93.38 167 HIS B N 1
ATOM 5249 C CA . HIS B 1 167 ? 8.32 -1.938 -20.375 1 93.38 167 HIS B CA 1
ATOM 5250 C C . HIS B 1 167 ? 8.797 -3.383 -20.5 1 93.38 167 HIS B C 1
ATOM 5252 O O . HIS B 1 167 ? 8.875 -3.924 -21.609 1 93.38 167 HIS B O 1
ATOM 5258 N N . LEU B 1 168 ? 9.109 -3.986 -19.391 1 91.81 168 LEU B N 1
ATOM 5259 C CA . LEU B 1 168 ? 9.555 -5.375 -19.375 1 91.81 168 LEU B CA 1
ATOM 5260 C C . LEU B 1 168 ? 8.461 -6.305 -19.891 1 91.81 168 LEU B C 1
ATOM 5262 O O . LEU B 1 168 ? 8.758 -7.27 -20.609 1 91.81 168 LEU B O 1
ATOM 5266 N N . PHE B 1 169 ? 7.25 -6.031 -19.562 1 96.25 169 PHE B N 1
ATOM 5267 C CA . PHE B 1 169 ? 6.113 -6.82 -20.016 1 96.25 169 PHE B CA 1
ATOM 5268 C C . PHE B 1 169 ? 5.98 -6.746 -21.531 1 96.25 169 PHE B C 1
ATOM 5270 O O . PHE B 1 169 ? 5.797 -7.77 -22.203 1 96.25 169 PHE B O 1
ATOM 5277 N N . LEU B 1 170 ? 6.055 -5.527 -22.062 1 95.12 170 LEU B N 1
ATOM 5278 C CA . LEU B 1 170 ? 5.945 -5.336 -23.5 1 95.12 170 LEU B CA 1
ATOM 5279 C C . LEU B 1 170 ? 7.105 -6.016 -24.234 1 95.12 170 LEU B C 1
ATOM 5281 O O . LEU B 1 170 ? 6.926 -6.559 -25.328 1 95.12 170 LEU B O 1
ATOM 5285 N N . GLN B 1 171 ? 8.273 -6.027 -23.609 1 90.25 171 GLN B N 1
ATOM 5286 C CA . GLN B 1 171 ? 9.422 -6.719 -24.188 1 90.25 171 GLN B CA 1
ATOM 5287 C C . GLN B 1 171 ? 9.195 -8.227 -24.203 1 90.25 171 GLN B C 1
ATOM 5289 O O . GLN B 1 171 ? 9.562 -8.898 -25.172 1 90.25 171 GLN B O 1
ATOM 5294 N N . ALA B 1 172 ? 8.664 -8.758 -23.125 1 92.75 172 ALA B N 1
ATOM 5295 C CA . ALA B 1 172 ? 8.336 -10.18 -23.078 1 92.75 172 ALA B CA 1
ATOM 5296 C C . ALA B 1 172 ? 7.344 -10.555 -24.172 1 92.75 172 ALA B C 1
ATOM 5298 O O . ALA B 1 172 ? 7.496 -11.586 -24.828 1 92.75 172 ALA B O 1
ATOM 5299 N N . ASN B 1 173 ? 6.316 -9.703 -24.375 1 95.19 173 ASN B N 1
ATOM 5300 C CA . ASN B 1 173 ? 5.34 -9.938 -25.438 1 95.19 173 ASN B CA 1
ATOM 5301 C C . ASN B 1 173 ? 6.004 -9.945 -26.812 1 95.19 173 ASN B C 1
ATOM 5303 O O . ASN B 1 173 ? 5.703 -10.812 -27.641 1 95.19 173 ASN B O 1
ATOM 5307 N N . LYS B 1 174 ? 6.871 -9 -27 1 92.12 174 LYS B N 1
ATOM 5308 C CA . LYS B 1 174 ? 7.578 -8.922 -28.266 1 92.12 174 LYS B CA 1
ATOM 5309 C C . LYS B 1 174 ? 8.43 -10.172 -28.5 1 92.12 174 LYS B C 1
ATOM 5311 O O . LYS B 1 174 ? 8.414 -10.734 -29.594 1 92.12 174 LYS B O 1
ATOM 5316 N N . ARG B 1 175 ? 9.156 -10.625 -27.453 1 87.5 175 ARG B N 1
ATOM 5317 C CA . ARG B 1 175 ? 10.031 -11.797 -27.562 1 87.5 175 ARG B CA 1
ATOM 5318 C C . ARG B 1 175 ? 9.227 -13.047 -27.906 1 87.5 175 ARG B C 1
ATOM 5320 O O . ARG B 1 175 ? 9.719 -13.922 -28.625 1 87.5 175 ARG B O 1
ATOM 5327 N N . GLN B 1 176 ? 7.992 -13.094 -27.438 1 92.19 176 GLN B N 1
ATOM 5328 C CA . GLN B 1 176 ? 7.188 -14.305 -27.625 1 92.19 176 GLN B CA 1
ATOM 5329 C C . GLN B 1 176 ? 6.199 -14.133 -28.766 1 92.19 176 GLN B C 1
ATOM 5331 O O . GLN B 1 176 ? 5.336 -14.992 -28.984 1 92.19 176 GLN B O 1
ATOM 5336 N N . GLY B 1 177 ? 6.254 -13 -29.453 1 93.69 177 GLY B N 1
ATOM 5337 C CA . GLY B 1 177 ? 5.391 -12.758 -30.594 1 93.69 177 GLY B CA 1
ATOM 5338 C C . GLY B 1 177 ? 3.932 -12.586 -30.219 1 93.69 177 GLY B C 1
ATOM 5339 O O . GLY B 1 177 ? 3.039 -13.031 -30.938 1 93.69 177 GLY B O 1
ATOM 5340 N N . ILE B 1 178 ? 3.713 -11.977 -29.094 1 95.75 178 ILE B N 1
ATOM 5341 C CA . ILE B 1 178 ? 2.355 -11.789 -28.594 1 95.75 178 ILE B CA 1
ATOM 5342 C C . ILE B 1 178 ? 1.814 -10.438 -29.062 1 95.75 178 ILE B C 1
ATOM 5344 O O . ILE B 1 178 ? 2.453 -9.406 -28.875 1 95.75 178 ILE B O 1
ATOM 5348 N N . ASP B 1 179 ? 0.631 -10.477 -29.641 1 95.94 179 ASP B N 1
ATOM 5349 C CA . ASP B 1 179 ? -0.096 -9.289 -30.078 1 95.94 179 ASP B CA 1
ATOM 5350 C C . ASP B 1 179 ? -1.232 -8.961 -29.109 1 95.94 179 ASP B C 1
ATOM 5352 O O . ASP B 1 179 ? -2.117 -9.789 -28.891 1 95.94 179 ASP B O 1
ATOM 5356 N N . LEU B 1 180 ? -1.276 -7.762 -28.719 1 95.38 180 LEU B N 1
ATOM 5357 C CA . LEU B 1 180 ? -2.273 -7.352 -27.734 1 95.38 180 LEU B CA 1
ATOM 5358 C C . LEU B 1 180 ? -3.682 -7.465 -28.297 1 95.38 180 LEU B C 1
ATOM 5360 O O . LEU B 1 180 ? -4.625 -7.797 -27.578 1 95.38 180 LEU B O 1
ATOM 5364 N N . ALA B 1 181 ? -3.852 -7.141 -29.531 1 95.62 181 ALA B N 1
ATOM 5365 C CA . ALA B 1 181 ? -5.156 -7.258 -30.172 1 95.62 181 ALA B CA 1
ATOM 5366 C C . ALA B 1 181 ? -5.648 -8.703 -30.156 1 95.62 181 ALA B C 1
ATOM 5368 O O . ALA B 1 181 ? -6.848 -8.953 -30.016 1 95.62 181 ALA B O 1
ATOM 5369 N N . LYS B 1 182 ? -4.766 -9.625 -30.359 1 96.56 182 LYS B N 1
ATOM 5370 C CA . LYS B 1 182 ? -5.109 -11.039 -30.328 1 96.56 182 LYS B CA 1
ATOM 5371 C C . LYS B 1 182 ? -5.551 -11.469 -28.922 1 96.56 182 LYS B C 1
ATOM 5373 O O . LYS B 1 182 ? -6.43 -12.32 -28.781 1 96.56 182 LYS B O 1
ATOM 5378 N N . LEU B 1 183 ? -4.871 -10.945 -27.938 1 97.62 183 LEU B N 1
ATOM 5379 C CA . LEU B 1 183 ? -5.273 -11.234 -26.562 1 97.62 183 LEU B CA 1
ATOM 5380 C C . LEU B 1 183 ? -6.727 -10.844 -26.328 1 97.62 183 LEU B C 1
ATOM 5382 O O . LEU B 1 183 ? -7.484 -11.594 -25.703 1 97.62 183 LEU B O 1
ATOM 5386 N N . VAL B 1 184 ? -7.086 -9.648 -26.812 1 97.12 184 VAL B N 1
ATOM 5387 C CA . VAL B 1 184 ? -8.453 -9.164 -26.672 1 97.12 184 VAL B CA 1
ATOM 5388 C C . VAL B 1 184 ? -9.414 -10.102 -27.406 1 97.12 184 VAL B C 1
ATOM 5390 O O . VAL B 1 184 ? -10.523 -10.352 -26.938 1 97.12 184 VAL B O 1
ATOM 5393 N N . ALA B 1 185 ? -9 -10.578 -28.516 1 97.06 185 ALA B N 1
ATOM 5394 C CA . ALA B 1 185 ? -9.828 -11.516 -29.281 1 97.06 185 ALA B CA 1
ATOM 5395 C C . ALA B 1 185 ? -10.086 -12.789 -28.484 1 97.06 185 ALA B C 1
ATOM 5397 O O . ALA B 1 185 ? -11.188 -13.352 -28.547 1 97.06 185 ALA B O 1
ATOM 5398 N N . TYR B 1 186 ? -9.102 -13.32 -27.812 1 97 186 TYR B N 1
ATOM 5399 C CA . TYR B 1 186 ? -9.289 -14.5 -26.984 1 97 186 TYR B CA 1
ATOM 5400 C C . TYR B 1 186 ? -10.312 -14.234 -25.891 1 97 186 TYR B C 1
ATOM 5402 O O . TYR B 1 186 ? -11.141 -15.102 -25.578 1 97 186 TYR B O 1
ATOM 5410 N N . ILE B 1 187 ? -10.203 -13.047 -25.266 1 97.69 187 ILE B N 1
ATOM 5411 C CA . ILE B 1 187 ? -11.133 -12.688 -24.203 1 97.69 187 ILE B CA 1
ATOM 5412 C C . ILE B 1 187 ? -12.562 -12.727 -24.719 1 97.69 187 ILE B C 1
ATOM 5414 O O . ILE B 1 187 ? -13.477 -13.172 -24.031 1 97.69 187 ILE B O 1
ATOM 5418 N N . GLY B 1 188 ? -12.773 -12.32 -25.922 1 96.5 188 GLY B N 1
ATOM 5419 C CA . GLY B 1 188 ? -14.086 -12.375 -26.562 1 96.5 188 GLY B CA 1
ATOM 5420 C C . GLY B 1 188 ? -14.625 -13.781 -26.688 1 96.5 188 GLY B C 1
ATOM 5421 O O . GLY B 1 188 ? -15.836 -13.977 -26.828 1 96.5 188 GLY B O 1
ATOM 5422 N N . LYS B 1 189 ? -13.766 -14.789 -26.641 1 97.69 189 LYS B N 1
ATOM 5423 C CA . LYS B 1 189 ? -14.156 -16.188 -26.828 1 97.69 189 LYS B CA 1
ATOM 5424 C C . LYS B 1 189 ? -14.375 -16.891 -25.5 1 97.69 189 LYS B C 1
ATOM 5426 O O . LYS B 1 189 ? -14.766 -18.047 -25.453 1 97.69 189 LYS B O 1
ATOM 5431 N N . PHE B 1 190 ? -14.172 -16.219 -24.406 1 98.12 190 PHE B N 1
ATOM 5432 C CA . PHE B 1 190 ? -14.266 -16.828 -23.094 1 98.12 190 PHE B CA 1
ATOM 5433 C C . PHE B 1 190 ? -15.664 -17.375 -22.844 1 98.12 190 PHE B C 1
ATOM 5435 O O . PHE B 1 190 ? -15.828 -18.375 -22.141 1 98.12 190 PHE B O 1
ATOM 5442 N N . THR B 1 191 ? -16.641 -16.734 -23.438 1 96.5 191 THR B N 1
ATOM 5443 C CA . THR B 1 191 ? -18.031 -17.109 -23.219 1 96.5 191 THR B CA 1
ATOM 5444 C C . THR B 1 191 ? -18.312 -18.484 -23.797 1 96.5 191 THR B C 1
ATOM 5446 O O . THR B 1 191 ? -19.312 -19.125 -23.453 1 96.5 191 THR B O 1
ATOM 5449 N N . ASN B 1 192 ? -17.406 -18.984 -24.625 1 95.94 192 ASN B N 1
ATOM 5450 C CA . ASN B 1 192 ? -17.578 -20.281 -25.266 1 95.94 192 ASN B CA 1
ATOM 5451 C C . ASN B 1 192 ? -17.016 -21.406 -24.406 1 95.94 192 ASN B C 1
ATOM 5453 O O . ASN B 1 192 ? -17.156 -22.578 -24.734 1 95.94 192 ASN B O 1
ATOM 5457 N N . SER B 1 193 ? -16.422 -21.109 -23.328 1 97.12 193 SER B N 1
ATOM 5458 C CA . SER B 1 193 ? -15.75 -22.109 -22.516 1 97.12 193 SER B CA 1
ATOM 5459 C C . SER B 1 193 ? -16.625 -22.531 -21.328 1 97.12 193 SER B C 1
ATOM 5461 O O . SER B 1 193 ? -17.344 -21.703 -20.766 1 97.12 193 SER B O 1
ATOM 5463 N N . LYS B 1 194 ? -16.578 -23.75 -21.047 1 97.88 194 LYS B N 1
ATOM 5464 C CA . LYS B 1 194 ? -17.219 -24.328 -19.875 1 97.88 194 LYS B CA 1
ATOM 5465 C C . LYS B 1 194 ? -16.203 -24.953 -18.922 1 97.88 194 LYS B C 1
ATOM 5467 O O . LYS B 1 194 ? -15.461 -25.859 -19.297 1 97.88 194 LYS B O 1
ATOM 5472 N N . ILE B 1 195 ? -16.203 -24.469 -17.672 1 98.25 195 ILE B N 1
ATOM 5473 C CA . ILE B 1 195 ? -15.125 -24.797 -16.75 1 98.25 195 ILE B CA 1
ATOM 5474 C C . ILE B 1 195 ? -15.711 -25.344 -15.453 1 98.25 195 ILE B C 1
ATOM 5476 O O . ILE B 1 195 ? -16.703 -24.828 -14.945 1 98.25 195 ILE B O 1
ATOM 5480 N N . LEU B 1 196 ? -15.18 -26.406 -14.93 1 98.5 196 LEU B N 1
ATOM 5481 C CA . LEU B 1 196 ? -15.469 -26.938 -13.602 1 98.5 196 LEU B CA 1
ATOM 5482 C C . LEU B 1 196 ? -14.359 -26.578 -12.617 1 98.5 196 LEU B C 1
ATOM 5484 O O . LEU B 1 196 ? -13.188 -26.859 -12.875 1 98.5 196 LEU B O 1
ATOM 5488 N N . VAL B 1 197 ? -14.695 -25.875 -11.562 1 98.69 197 VAL B N 1
ATOM 5489 C CA . VAL B 1 197 ? -13.758 -25.578 -10.484 1 98.69 197 VAL B CA 1
ATOM 5490 C C . VAL B 1 197 ? -14.047 -26.469 -9.273 1 98.69 197 VAL B C 1
ATOM 5492 O O . VAL B 1 197 ? -15.188 -26.531 -8.812 1 98.69 197 VAL B O 1
ATOM 5495 N N . ILE B 1 198 ? -13.07 -27.172 -8.797 1 98.56 198 ILE B N 1
ATOM 5496 C CA . ILE B 1 198 ? -13.219 -28.062 -7.645 1 98.56 198 ILE B CA 1
ATOM 5497 C C . ILE B 1 198 ? -12.125 -27.766 -6.621 1 98.56 198 ILE B C 1
ATOM 5499 O O . ILE B 1 198 ? -10.953 -27.625 -6.98 1 98.56 198 ILE B O 1
ATOM 5503 N N . GLY B 1 199 ? -12.492 -27.578 -5.379 1 97.5 199 GLY B N 1
ATOM 5504 C CA . GLY B 1 199 ? -11.477 -27.375 -4.355 1 97.5 199 GLY B CA 1
ATOM 5505 C C . GLY B 1 199 ? -12.055 -26.828 -3.055 1 97.5 199 GLY B C 1
ATOM 5506 O O . GLY B 1 199 ? -13.266 -26.812 -2.865 1 97.5 199 GLY B O 1
ATOM 5507 N N . ASP B 1 200 ? -11.195 -26.438 -2.121 1 95.5 200 ASP B N 1
ATOM 5508 C CA . ASP B 1 200 ? -11.562 -25.922 -0.809 1 95.5 200 ASP B CA 1
ATOM 5509 C C . ASP B 1 200 ? -12.094 -24.484 -0.913 1 95.5 200 ASP B C 1
ATOM 5511 O O . ASP B 1 200 ? -11.516 -23.656 -1.619 1 95.5 200 ASP B O 1
ATOM 5515 N N . THR B 1 201 ? -13.195 -24.266 -0.232 1 95.25 201 THR B N 1
ATOM 5516 C CA . THR B 1 201 ? -13.703 -22.906 -0.197 1 95.25 201 THR B CA 1
ATOM 5517 C C . THR B 1 201 ? -13.484 -22.281 1.176 1 95.25 201 THR B C 1
ATOM 5519 O O . THR B 1 201 ? -13.289 -22.984 2.164 1 95.25 201 THR B O 1
ATOM 5522 N N . ILE B 1 202 ? -13.375 -21.016 1.21 1 94.75 202 ILE B N 1
ATOM 5523 C CA . ILE B 1 202 ? -13.086 -20.234 2.406 1 94.75 202 ILE B CA 1
ATOM 5524 C C . ILE B 1 202 ? -13.992 -19 2.445 1 94.75 202 ILE B C 1
ATOM 5526 O O . ILE B 1 202 ? -14.344 -18.453 1.399 1 94.75 202 ILE B O 1
ATOM 5530 N N . VAL B 1 203 ? -14.484 -18.688 3.596 1 95.88 203 VAL B N 1
ATOM 5531 C CA . VAL B 1 203 ? -15.047 -17.359 3.816 1 95.88 203 VAL B CA 1
ATOM 5532 C C . VAL B 1 203 ? -14.016 -16.453 4.492 1 95.88 203 VAL B C 1
ATOM 5534 O O . VAL B 1 203 ? -13.531 -16.766 5.586 1 95.88 203 VAL B O 1
ATOM 5537 N N . ASP B 1 204 ? -13.688 -15.43 3.795 1 94.06 204 ASP B N 1
ATOM 5538 C CA . ASP B 1 204 ? -12.711 -14.477 4.293 1 94.06 204 ASP B CA 1
ATOM 5539 C C . ASP B 1 204 ? -13.391 -13.227 4.84 1 94.06 204 ASP B C 1
ATOM 5541 O O . ASP B 1 204 ? -14.094 -12.523 4.109 1 94.06 204 ASP B O 1
ATOM 5545 N N . GLN B 1 205 ? -13.164 -12.93 6.035 1 94 205 GLN B N 1
ATOM 5546 C CA . GLN B 1 205 ? -13.664 -11.695 6.633 1 94 205 GLN B CA 1
ATOM 5547 C C . GLN B 1 205 ? -12.539 -10.688 6.84 1 94 205 GLN B C 1
ATOM 5549 O O . GLN B 1 205 ? -11.477 -11.031 7.355 1 94 205 GLN B O 1
ATOM 5554 N N . TYR B 1 206 ? -12.734 -9.531 6.387 1 93.88 206 TYR B N 1
ATOM 5555 C CA . TYR B 1 206 ? -11.836 -8.406 6.633 1 93.88 206 TYR B CA 1
ATOM 5556 C C . TYR B 1 206 ? -12.43 -7.449 7.656 1 93.88 206 TYR B C 1
ATOM 5558 O O . TYR B 1 206 ? -13.57 -7 7.508 1 93.88 206 TYR B O 1
ATOM 5566 N N . VAL B 1 207 ? -11.68 -7.176 8.641 1 93.38 207 VAL B N 1
ATOM 5567 C CA . VAL B 1 207 ? -12.094 -6.254 9.688 1 93.38 207 VAL B CA 1
ATOM 5568 C C . VAL B 1 207 ? -11.188 -5.023 9.68 1 93.38 207 VAL B C 1
ATOM 5570 O O . VAL B 1 207 ? -10.031 -5.098 10.086 1 93.38 207 VAL B O 1
ATOM 5573 N N . ALA B 1 208 ? -11.688 -3.943 9.203 1 92.56 208 ALA B N 1
ATOM 5574 C CA . ALA B 1 208 ? -10.969 -2.674 9.305 1 92.56 208 ALA B CA 1
ATOM 5575 C C . ALA B 1 208 ? -10.992 -2.15 10.742 1 92.56 208 ALA B C 1
ATOM 5577 O O . ALA B 1 208 ? -12.039 -2.127 11.383 1 92.56 208 ALA B O 1
ATOM 5578 N N . CYS B 1 209 ? -9.844 -1.723 11.203 1 91.44 209 CYS B N 1
ATOM 5579 C CA . CYS B 1 209 ? -9.742 -1.288 12.594 1 91.44 209 CYS B CA 1
ATOM 5580 C C . CYS B 1 209 ? -9.062 0.075 12.688 1 91.44 209 CYS B C 1
ATOM 5582 O O . CYS B 1 209 ? -8.484 0.554 11.711 1 91.44 209 CYS B O 1
ATOM 5584 N N . ASP B 1 210 ? -9.258 0.7 13.742 1 89.94 210 ASP B N 1
ATOM 5585 C CA . ASP B 1 210 ? -8.508 1.865 14.195 1 89.94 210 ASP B CA 1
ATOM 5586 C C . ASP B 1 210 ? -7.551 1.497 15.328 1 89.94 210 ASP B C 1
ATOM 5588 O O . ASP B 1 210 ? -7.961 0.899 16.328 1 89.94 210 ASP B O 1
ATOM 5592 N N . ALA B 1 211 ? -6.266 1.85 15.164 1 86.44 211 ALA B N 1
ATOM 5593 C CA . ALA B 1 211 ? -5.309 1.591 16.234 1 86.44 211 ALA B CA 1
ATOM 5594 C C . ALA B 1 211 ? -5.449 2.619 17.359 1 86.44 211 ALA B C 1
ATOM 5596 O O . ALA B 1 211 ? -5.121 3.793 17.172 1 86.44 211 ALA B O 1
ATOM 5597 N N . ILE B 1 212 ? -5.855 2.189 18.453 1 82.19 212 ILE B N 1
ATOM 5598 C CA . ILE B 1 212 ? -6.145 3.154 19.516 1 82.19 212 ILE B CA 1
ATOM 5599 C C . ILE B 1 212 ? -4.949 3.266 20.453 1 82.19 212 ILE B C 1
ATOM 5601 O O . ILE B 1 212 ? -4.844 4.223 21.219 1 82.19 212 ILE B O 1
ATOM 5605 N N . GLY B 1 213 ? -4.062 2.287 20.438 1 82.19 213 GLY B N 1
ATOM 5606 C CA . GLY B 1 213 ? -2.857 2.41 21.25 1 82.19 213 GLY B CA 1
ATOM 5607 C C . GLY B 1 213 ? -2.299 1.074 21.703 1 82.19 213 GLY B C 1
ATOM 5608 O O . GLY B 1 213 ? -2.457 0.065 21.016 1 82.19 213 GLY B O 1
ATOM 5609 N N . ILE B 1 214 ? -1.457 1.06 22.734 1 76.25 214 ILE B N 1
ATOM 5610 C CA . ILE B 1 214 ? -0.871 -0.124 23.344 1 76.25 214 ILE B CA 1
ATOM 5611 C C . ILE B 1 214 ? -1.515 -0.368 24.703 1 76.25 214 ILE B C 1
ATOM 5613 O O . ILE B 1 214 ? -1.776 0.577 25.453 1 76.25 214 ILE B O 1
ATOM 5617 N N . SER B 1 215 ? -1.807 -1.744 24.984 1 67.56 215 SER B N 1
ATOM 5618 C CA . SER B 1 215 ? -2.432 -2.123 26.25 1 67.56 215 SER B CA 1
ATOM 5619 C C . SER B 1 215 ? -1.518 -1.817 27.438 1 67.56 215 SER B C 1
ATOM 5621 O O . SER B 1 215 ? -0.297 -1.95 27.328 1 67.56 215 SER B O 1
ATOM 5623 N N . ALA B 1 216 ? -2.154 -1.437 28.547 1 72.06 216 ALA B N 1
ATOM 5624 C CA . ALA B 1 216 ? -1.407 -1.207 29.781 1 72.06 216 ALA B CA 1
ATOM 5625 C C . ALA B 1 216 ? -1.006 -2.527 30.422 1 72.06 216 ALA B C 1
ATOM 5627 O O . ALA B 1 216 ? -0.055 -2.574 31.219 1 72.06 216 ALA B O 1
ATOM 5628 N N . GLU B 1 217 ? -1.684 -3.596 30.188 1 70 217 GLU B N 1
ATOM 5629 C CA . GLU B 1 217 ? -1.504 -4.891 30.828 1 70 217 GLU B CA 1
ATOM 5630 C C . GLU B 1 217 ? -0.416 -5.707 30.141 1 70 217 GLU B C 1
ATOM 5632 O O . GLU B 1 217 ? 0.227 -6.551 30.766 1 70 217 GLU B O 1
ATOM 5637 N N . ALA B 1 218 ? -0.256 -5.57 28.891 1 69 218 ALA B N 1
ATOM 5638 C CA . ALA B 1 218 ? 0.719 -6.301 28.094 1 69 218 ALA B CA 1
ATOM 5639 C C . ALA B 1 218 ? 1.12 -5.5 26.859 1 69 218 ALA B C 1
ATOM 5641 O O . ALA B 1 218 ? 0.403 -4.586 26.438 1 69 218 ALA B O 1
ATOM 5642 N N . PRO B 1 219 ? 2.316 -5.617 26.297 1 76.12 219 PRO B N 1
ATOM 5643 C CA . PRO B 1 219 ? 2.744 -4.918 25.094 1 76.12 219 PRO B CA 1
ATOM 5644 C C . PRO B 1 219 ? 2.004 -5.398 23.844 1 76.12 219 PRO B C 1
ATOM 5646 O O . PRO B 1 219 ? 2.629 -5.895 22.906 1 76.12 219 PRO B O 1
ATOM 5649 N N . VAL B 1 220 ? 0.684 -5.18 23.906 1 75.94 220 VAL B N 1
ATOM 5650 C CA . VAL B 1 220 ? -0.167 -5.625 22.797 1 75.94 220 VAL B CA 1
ATOM 5651 C C . VAL B 1 220 ? -0.886 -4.43 22.188 1 75.94 220 VAL B C 1
ATOM 5653 O O . VAL B 1 220 ? -1.314 -3.52 22.891 1 75.94 220 VAL B O 1
ATOM 5656 N N . LEU B 1 221 ? -0.864 -4.414 20.844 1 84.38 221 LEU B N 1
ATOM 5657 C CA . LEU B 1 221 ? -1.607 -3.393 20.125 1 84.38 221 LEU B CA 1
ATOM 5658 C C . LEU B 1 221 ? -3.105 -3.533 20.375 1 84.38 221 LEU B C 1
ATOM 5660 O O . LEU B 1 221 ? -3.654 -4.633 20.281 1 84.38 221 LEU B O 1
ATOM 5664 N N . VAL B 1 222 ? -3.748 -2.455 20.766 1 82.62 222 VAL B N 1
ATOM 5665 C CA . VAL B 1 222 ? -5.195 -2.418 20.938 1 82.62 222 VAL B CA 1
ATOM 5666 C C . VAL B 1 222 ? -5.84 -1.702 19.75 1 82.62 222 VAL B C 1
ATOM 5668 O O . VAL B 1 222 ? -5.414 -0.609 19.375 1 82.62 222 VAL B O 1
ATOM 5671 N N . VAL B 1 223 ? -6.875 -2.414 19.172 1 88.38 223 VAL B N 1
ATOM 5672 C CA . VAL B 1 223 ? -7.551 -1.839 18 1 88.38 223 VAL B CA 1
ATOM 5673 C C . VAL B 1 223 ? -9.055 -1.794 18.25 1 88.38 223 VAL B C 1
ATOM 5675 O O . VAL B 1 223 ? -9.578 -2.545 19.078 1 88.38 223 VAL B O 1
ATOM 5678 N N . LYS B 1 224 ? -9.742 -0.794 17.625 1 87.62 224 LYS B N 1
ATOM 5679 C CA . LYS B 1 224 ? -11.203 -0.683 17.562 1 87.62 224 LYS B CA 1
ATOM 5680 C C . LYS B 1 224 ? -11.727 -1.021 16.172 1 87.62 224 LYS B C 1
ATOM 5682 O O . LYS B 1 224 ? -11.25 -0.483 15.18 1 87.62 224 LYS B O 1
ATOM 5687 N N . GLU B 1 225 ? -12.742 -1.907 16.156 1 88.38 225 GLU B N 1
ATOM 5688 C CA . GLU B 1 225 ? -13.312 -2.301 14.875 1 88.38 225 GLU B CA 1
ATOM 5689 C C . GLU B 1 225 ? -14.125 -1.162 14.258 1 88.38 225 GLU B C 1
ATOM 5691 O O . GLU B 1 225 ? -14.875 -0.477 14.953 1 88.38 225 GLU B O 1
ATOM 5696 N N . LEU B 1 226 ? -13.898 -0.904 13 1 86.5 226 LEU B N 1
ATOM 5697 C CA . LEU B 1 226 ? -14.633 0.121 12.266 1 86.5 226 LEU B CA 1
ATOM 5698 C C . LEU B 1 226 ? -15.703 -0.507 11.383 1 86.5 226 LEU B C 1
ATOM 5700 O O . LEU B 1 226 ? -16.859 -0.082 11.406 1 86.5 226 LEU B O 1
ATOM 5704 N N . GLU B 1 227 ? -15.273 -1.446 10.609 1 87.5 227 GLU B N 1
ATOM 5705 C CA . GLU B 1 227 ? -16.141 -2.076 9.625 1 87.5 227 GLU B CA 1
ATOM 5706 C C . GLU B 1 227 ? -15.688 -3.492 9.297 1 87.5 227 GLU B C 1
ATOM 5708 O O . GLU B 1 227 ? -14.5 -3.803 9.406 1 87.5 227 GLU B O 1
ATOM 5713 N N . THR B 1 228 ? -16.672 -4.355 8.961 1 91.44 228 THR B N 1
ATOM 5714 C CA . THR B 1 228 ? -16.359 -5.723 8.555 1 91.44 228 THR B CA 1
ATOM 5715 C C . THR B 1 228 ? -16.984 -6.035 7.195 1 91.44 228 THR B C 1
ATOM 5717 O O . THR B 1 228 ? -18.078 -5.559 6.887 1 91.44 228 THR B O 1
ATOM 5720 N N . ARG B 1 229 ? -16.266 -6.73 6.438 1 92.88 229 ARG B N 1
ATOM 5721 C CA . ARG B 1 229 ? -16.766 -7.207 5.156 1 92.88 229 ARG B CA 1
ATOM 5722 C C . ARG B 1 229 ? -16.344 -8.648 4.902 1 92.88 229 ARG B C 1
ATOM 5724 O O . ARG B 1 229 ? -15.203 -9.023 5.199 1 92.88 229 ARG B O 1
ATOM 5731 N N . GLU B 1 230 ? -17.266 -9.438 4.336 1 93.56 230 GLU B N 1
ATOM 5732 C CA . GLU B 1 230 ? -16.984 -10.844 4.039 1 93.56 230 GLU B CA 1
ATOM 5733 C C . GLU B 1 230 ? -16.875 -11.078 2.537 1 93.56 230 GLU B C 1
ATOM 5735 O O . GLU B 1 230 ? -17.609 -10.477 1.753 1 93.56 230 GLU B O 1
ATOM 5740 N N . PHE B 1 231 ? -16.016 -11.992 2.189 1 93.75 231 PHE B N 1
ATOM 5741 C CA . PHE B 1 231 ? -15.789 -12.398 0.809 1 93.75 231 PHE B CA 1
ATOM 5742 C C . PHE B 1 231 ? -15.711 -13.922 0.7 1 93.75 231 PHE B C 1
ATOM 5744 O O . PHE B 1 231 ? -15.281 -14.594 1.638 1 93.75 231 PHE B O 1
ATOM 5751 N N . VAL B 1 232 ? -16.188 -14.43 -0.418 1 95.69 232 VAL B N 1
ATOM 5752 C CA . VAL B 1 232 ? -15.938 -15.836 -0.72 1 95.69 232 VAL B CA 1
ATOM 5753 C C . VAL B 1 232 ? -14.523 -16.016 -1.262 1 95.69 232 VAL B C 1
ATOM 5755 O O . VAL B 1 232 ? -14.125 -15.328 -2.207 1 95.69 232 VAL B O 1
ATOM 5758 N N . GLY B 1 233 ? -13.703 -16.891 -0.569 1 95 233 GLY B N 1
ATOM 5759 C CA . GLY B 1 233 ? -12.328 -17.141 -0.965 1 95 233 GLY B CA 1
ATOM 5760 C C . GLY B 1 233 ? -12.07 -18.594 -1.319 1 95 233 GLY B C 1
ATOM 5761 O O . GLY B 1 233 ? -13.016 -19.359 -1.568 1 95 233 GLY B O 1
ATOM 5762 N N . GLY B 1 234 ? -10.797 -18.969 -1.428 1 95.06 234 GLY B N 1
ATOM 5763 C CA . GLY B 1 234 ? -10.43 -20.312 -1.83 1 95.06 234 GLY B CA 1
ATOM 5764 C C . GLY B 1 234 ? -10.781 -20.625 -3.271 1 95.06 234 GLY B C 1
ATOM 5765 O O . GLY B 1 234 ? -10.609 -19.781 -4.156 1 95.06 234 GLY B O 1
ATOM 5766 N N . ALA B 1 235 ? -11.234 -21.859 -3.42 1 97.56 235 ALA B N 1
ATOM 5767 C CA . ALA B 1 235 ? -11.633 -22.266 -4.766 1 97.56 235 ALA B CA 1
ATOM 5768 C C . ALA B 1 235 ? -12.859 -21.5 -5.23 1 97.56 235 ALA B C 1
ATOM 5770 O O . ALA B 1 235 ? -13.086 -21.344 -6.43 1 97.56 235 ALA B O 1
ATOM 5771 N N . GLY B 1 236 ? -13.633 -21.031 -4.277 1 97.81 236 GLY B N 1
ATOM 5772 C CA . GLY B 1 236 ? -14.828 -20.266 -4.609 1 97.81 236 GLY B CA 1
ATOM 5773 C C . GLY B 1 236 ? -14.523 -19 -5.383 1 97.81 236 GLY B C 1
ATOM 5774 O O . GLY B 1 236 ? -15.234 -18.656 -6.336 1 97.81 236 GLY B O 1
ATOM 5775 N N . VAL B 1 237 ? -13.492 -18.312 -4.973 1 97.19 237 VAL B N 1
ATOM 5776 C CA . VAL B 1 237 ? -13.18 -17.062 -5.66 1 97.19 237 VAL B CA 1
ATOM 5777 C C . VAL B 1 237 ? -12.625 -17.375 -7.051 1 97.19 237 VAL B C 1
ATOM 5779 O O . VAL B 1 237 ? -12.82 -16.594 -7.984 1 97.19 237 VAL B O 1
ATOM 5782 N N . VAL B 1 238 ? -11.914 -18.453 -7.227 1 98.19 238 VAL B N 1
ATOM 5783 C CA . VAL B 1 238 ? -11.453 -18.875 -8.547 1 98.19 238 VAL B CA 1
ATOM 5784 C C . VAL B 1 238 ? -12.648 -19.062 -9.477 1 98.19 238 VAL B C 1
ATOM 5786 O O . VAL B 1 238 ? -12.648 -18.578 -10.609 1 98.19 238 VAL B O 1
ATOM 5789 N N . ALA B 1 239 ? -13.703 -19.719 -8.969 1 98.62 239 ALA B N 1
ATOM 5790 C CA . ALA B 1 239 ? -14.93 -19.922 -9.742 1 98.62 239 ALA B CA 1
ATOM 5791 C C . ALA B 1 239 ? -15.57 -18.578 -10.094 1 98.62 239 ALA B C 1
ATOM 5793 O O . ALA B 1 239 ? -16.047 -18.375 -11.219 1 98.62 239 ALA B O 1
ATOM 5794 N N . ALA B 1 240 ? -15.578 -17.703 -9.133 1 98.25 240 ALA B N 1
ATOM 5795 C CA . ALA B 1 240 ? -16.156 -16.391 -9.359 1 98.25 240 ALA B CA 1
ATOM 5796 C C . ALA B 1 240 ? -15.406 -15.625 -10.445 1 98.25 240 ALA B C 1
ATOM 5798 O O . ALA B 1 240 ? -16.016 -14.953 -11.281 1 98.25 240 ALA B O 1
ATOM 5799 N N . HIS B 1 241 ? -14.078 -15.727 -10.422 1 98.44 241 HIS B N 1
ATOM 5800 C CA . HIS B 1 241 ? -13.281 -15.102 -11.469 1 98.44 241 HIS B CA 1
ATOM 5801 C C . HIS B 1 241 ? -13.602 -15.711 -12.836 1 98.44 241 HIS B C 1
ATOM 5803 O O . HIS B 1 241 ? -13.75 -14.992 -13.82 1 98.44 241 HIS B O 1
ATOM 5809 N N . VAL B 1 242 ? -13.688 -17.016 -12.898 1 98.69 242 VAL B N 1
ATOM 5810 C CA . VAL B 1 242 ? -13.984 -17.703 -14.148 1 98.69 242 VAL B CA 1
ATOM 5811 C C . VAL B 1 242 ? -15.305 -17.203 -14.727 1 98.69 242 VAL B C 1
ATOM 5813 O O . VAL B 1 242 ? -15.391 -16.875 -15.914 1 98.69 242 VAL B O 1
ATOM 5816 N N . LYS B 1 243 ? -16.281 -17.094 -13.867 1 98.69 243 LYS B N 1
ATOM 5817 C CA . LYS B 1 243 ? -17.609 -16.641 -14.312 1 98.69 243 LYS B CA 1
ATOM 5818 C C . LYS B 1 243 ? -17.562 -15.18 -14.734 1 98.69 243 LYS B C 1
ATOM 5820 O O . LYS B 1 243 ? -18.141 -14.805 -15.75 1 98.69 243 LYS B O 1
ATOM 5825 N N . ALA B 1 244 ? -16.906 -14.375 -13.961 1 98.25 244 ALA B N 1
ATOM 5826 C CA . ALA B 1 244 ? -16.828 -12.945 -14.242 1 98.25 244 ALA B CA 1
ATOM 5827 C C . ALA B 1 244 ? -16.125 -12.688 -15.578 1 98.25 244 ALA B C 1
ATOM 5829 O O . ALA B 1 244 ? -16.406 -11.695 -16.25 1 98.25 244 ALA B O 1
ATOM 5830 N N . LEU B 1 245 ? -15.258 -13.617 -15.945 1 98.44 245 LEU B N 1
ATOM 5831 C CA . LEU B 1 245 ? -14.547 -13.516 -17.219 1 98.44 245 LEU B CA 1
ATOM 5832 C C . LEU B 1 245 ? -15.453 -13.891 -18.375 1 98.44 245 LEU B C 1
ATOM 5834 O O . LEU B 1 245 ? -15.102 -13.664 -19.531 1 98.44 245 LEU B O 1
ATOM 5838 N N . GLY B 1 246 ? -16.609 -14.445 -18.062 1 98 246 GLY B N 1
ATOM 5839 C CA . GLY B 1 246 ? -17.609 -14.695 -19.078 1 98 246 GLY B CA 1
ATOM 5840 C C . GLY B 1 246 ? -17.828 -16.172 -19.344 1 98 246 GLY B C 1
ATOM 5841 O O . GLY B 1 246 ? -18.781 -16.547 -20.031 1 98 246 GLY B O 1
ATOM 5842 N N . ALA B 1 247 ? -17.031 -17.094 -18.844 1 98.38 247 ALA B N 1
ATOM 5843 C CA . ALA B 1 247 ? -17.141 -18.531 -19.062 1 98.38 247 ALA B CA 1
ATOM 5844 C C . ALA B 1 247 ? -18.281 -19.125 -18.234 1 98.38 247 ALA B C 1
ATOM 5846 O O . ALA B 1 247 ? -18.672 -18.562 -17.203 1 98.38 247 ALA B O 1
ATOM 5847 N N . ASP B 1 248 ? -18.828 -20.172 -18.719 1 97.69 248 ASP B N 1
ATOM 5848 C CA . ASP B 1 248 ? -19.734 -20.953 -17.891 1 97.69 248 ASP B CA 1
ATOM 5849 C C . ASP B 1 248 ? -18.969 -21.703 -16.797 1 97.69 248 ASP B C 1
ATOM 5851 O O . ASP B 1 248 ? -17.891 -22.25 -17.047 1 97.69 248 ASP B O 1
ATOM 5855 N N . CYS B 1 249 ? -19.516 -21.641 -15.578 1 98.25 249 CYS B N 1
ATOM 5856 C CA . CYS B 1 249 ? -18.734 -22.172 -14.477 1 98.25 249 CYS B CA 1
ATOM 5857 C C . CYS B 1 249 ? -19.609 -23.016 -13.547 1 98.25 249 CYS B C 1
ATOM 5859 O O . CYS B 1 249 ? -20.719 -22.625 -13.203 1 98.25 249 CYS B O 1
ATOM 5861 N N . THR B 1 250 ? -19.172 -24.172 -13.258 1 98.31 250 THR B N 1
ATOM 5862 C CA . THR B 1 250 ? -19.688 -25 -12.18 1 98.31 250 THR B CA 1
ATOM 5863 C C . THR B 1 250 ? -18.672 -25.094 -11.039 1 98.31 250 THR B C 1
ATOM 5865 O O . THR B 1 250 ? -17.469 -25.219 -11.281 1 98.31 250 THR B O 1
ATOM 5868 N N . PHE B 1 251 ? -19.172 -25.016 -9.812 1 98.44 251 PHE B N 1
ATOM 5869 C CA . PHE B 1 251 ? -18.297 -25.062 -8.641 1 98.44 251 PHE B CA 1
ATOM 5870 C C . PHE B 1 251 ? -18.656 -26.234 -7.742 1 98.44 251 PHE B C 1
ATOM 5872 O O . PHE B 1 251 ? -19.812 -26.391 -7.344 1 98.44 251 PHE B O 1
ATOM 5879 N N . LEU B 1 252 ? -17.688 -27.047 -7.516 1 98.38 252 LEU B N 1
ATOM 5880 C CA . LEU B 1 252 ? -17.859 -28.219 -6.672 1 98.38 252 LEU B CA 1
ATOM 5881 C C . LEU B 1 252 ? -16.953 -28.156 -5.453 1 98.38 252 LEU B C 1
ATOM 5883 O O . LEU B 1 252 ? -15.742 -27.969 -5.586 1 98.38 252 LEU B O 1
ATOM 5887 N N . SER B 1 253 ? -17.531 -28.234 -4.215 1 98.12 253 SER B N 1
ATOM 5888 C CA . SER B 1 253 ? -16.75 -28.141 -2.984 1 98.12 253 SER B CA 1
ATOM 5889 C C . SER B 1 253 ? -17.484 -28.828 -1.826 1 98.12 253 SER B C 1
ATOM 5891 O O . SER B 1 253 ? -18.578 -29.359 -2 1 98.12 253 SER B O 1
ATOM 5893 N N . VAL B 1 254 ? -16.781 -28.953 -0.692 1 97 254 VAL B N 1
ATOM 5894 C CA . VAL B 1 254 ? -17.328 -29.438 0.565 1 97 254 VAL B CA 1
ATOM 5895 C C . VAL B 1 254 ? -17.359 -28.312 1.594 1 97 254 VAL B C 1
ATOM 5897 O O . VAL B 1 254 ? -16.375 -27.578 1.753 1 97 254 VAL B O 1
ATOM 5900 N N . VAL B 1 255 ? -18.484 -28.109 2.186 1 96.69 255 VAL B N 1
ATOM 5901 C CA . VAL B 1 255 ? -18.656 -27.062 3.199 1 96.69 255 VAL B CA 1
ATOM 5902 C C . VAL B 1 255 ? -19.266 -27.672 4.461 1 96.69 255 VAL B C 1
ATOM 5904 O O . VAL B 1 255 ? -19.703 -28.828 4.453 1 96.69 255 VAL B O 1
ATOM 5907 N N . GLY B 1 256 ? -19.219 -26.891 5.574 1 94.75 256 GLY B N 1
ATOM 5908 C CA . GLY B 1 256 ? -19.938 -27.312 6.77 1 94.75 256 GLY B CA 1
ATOM 5909 C C . GLY B 1 256 ? -21.438 -27.078 6.664 1 94.75 256 GLY B C 1
ATOM 5910 O O . GLY B 1 256 ? -21.953 -26.781 5.586 1 94.75 256 GLY B O 1
ATOM 5911 N N . GLU B 1 257 ? -22.125 -27.422 7.707 1 94.81 257 GLU B N 1
ATOM 5912 C CA . GLU B 1 257 ? -23.547 -27.109 7.824 1 94.81 257 GLU B CA 1
ATOM 5913 C C . GLU B 1 257 ? -23.75 -25.875 8.711 1 94.81 257 GLU B C 1
ATOM 5915 O O . GLU B 1 257 ? -24.188 -26 9.859 1 94.81 257 GLU B O 1
ATOM 5920 N N . ASP B 1 258 ? -23.469 -24.734 8.141 1 95.31 258 ASP B N 1
ATOM 5921 C CA . ASP B 1 258 ? -23.484 -23.5 8.922 1 95.31 258 ASP B CA 1
ATOM 5922 C C . ASP B 1 258 ? -23.828 -22.312 8.031 1 95.31 258 ASP B C 1
ATOM 5924 O O . ASP B 1 258 ? -24.156 -22.469 6.855 1 95.31 258 ASP B O 1
ATOM 5928 N N . GLU B 1 259 ? -23.859 -21.141 8.625 1 94.56 259 GLU B N 1
ATOM 5929 C CA . GLU B 1 259 ? -24.266 -19.922 7.93 1 94.56 259 GLU B CA 1
ATOM 5930 C C . GLU B 1 259 ? -23.234 -19.531 6.859 1 94.56 259 GLU B C 1
ATOM 5932 O O . GLU B 1 259 ? -23.594 -18.969 5.828 1 94.56 259 GLU B O 1
ATOM 5937 N N . ASN B 1 260 ? -22.031 -19.844 7.125 1 95.25 260 ASN B N 1
ATOM 5938 C CA . ASN B 1 260 ? -20.984 -19.547 6.145 1 95.25 260 ASN B CA 1
ATOM 5939 C C . ASN B 1 260 ? -21.172 -20.359 4.867 1 95.25 260 ASN B C 1
ATOM 5941 O O . ASN B 1 260 ? -20.891 -19.875 3.77 1 95.25 260 ASN B O 1
ATOM 5945 N N . ALA B 1 261 ? -21.578 -21.578 5.035 1 97.12 261 ALA B N 1
ATOM 5946 C CA . ALA B 1 261 ? -21.906 -22.406 3.873 1 97.12 261 ALA B CA 1
ATOM 5947 C C . ALA B 1 261 ? -23.016 -21.75 3.039 1 97.12 261 ALA B C 1
ATOM 5949 O O . ALA B 1 261 ? -22.938 -21.734 1.809 1 97.12 261 ALA B O 1
ATOM 5950 N N . ASN B 1 262 ? -23.969 -21.234 3.73 1 97 262 ASN B N 1
ATOM 5951 C CA . ASN B 1 262 ? -25.062 -20.531 3.061 1 97 262 ASN B CA 1
ATOM 5952 C C . ASN B 1 262 ? -24.562 -19.297 2.326 1 97 262 ASN B C 1
ATOM 5954 O O . ASN B 1 262 ? -25 -19 1.215 1 97 262 ASN B O 1
ATOM 5958 N N . LEU B 1 263 ? -23.719 -18.625 2.955 1 96.06 263 LEU B N 1
ATOM 5959 C CA . LEU B 1 263 ? -23.141 -17.422 2.361 1 96.06 263 LEU B CA 1
ATOM 5960 C C . LEU B 1 263 ? -22.406 -17.766 1.07 1 96.06 263 LEU B C 1
ATOM 5962 O O . LEU B 1 263 ? -22.562 -17.062 0.062 1 96.06 263 LEU B O 1
ATOM 5966 N N . VAL B 1 264 ? -21.656 -18.797 1.067 1 97.31 264 VAL B N 1
ATOM 5967 C CA . VAL B 1 264 ? -20.891 -19.234 -0.103 1 97.31 264 VAL B CA 1
ATOM 5968 C C . VAL B 1 264 ? -21.859 -19.578 -1.242 1 97.31 264 VAL B C 1
ATOM 5970 O O . VAL B 1 264 ? -21.703 -19.078 -2.361 1 97.31 264 VAL B O 1
ATOM 5973 N N . GLY B 1 265 ? -22.828 -20.406 -0.924 1 97.75 265 GLY B N 1
ATOM 5974 C CA . GLY B 1 265 ? -23.797 -20.828 -1.931 1 97.75 265 GLY B CA 1
ATOM 5975 C C . GLY B 1 265 ? -24.547 -19.656 -2.547 1 97.75 265 GLY B C 1
ATOM 5976 O O . GLY B 1 265 ? -24.609 -19.531 -3.77 1 97.75 265 GLY B O 1
ATOM 5977 N N . LYS B 1 266 ? -25.031 -18.828 -1.729 1 97.31 266 LYS B N 1
ATOM 5978 C CA . LYS B 1 266 ? -25.844 -17.703 -2.176 1 97.31 266 LYS B CA 1
ATOM 5979 C C . LYS B 1 266 ? -25.016 -16.719 -3.01 1 97.31 266 LYS B C 1
ATOM 5981 O O . LYS B 1 266 ? -25.453 -16.297 -4.086 1 97.31 266 LYS B O 1
ATOM 5986 N N . ASN B 1 267 ? -23.891 -16.406 -2.518 1 96.69 267 ASN B N 1
ATOM 5987 C CA . ASN B 1 267 ? -23.016 -15.453 -3.191 1 96.69 267 ASN B CA 1
ATOM 5988 C C . ASN B 1 267 ? -22.625 -15.938 -4.586 1 96.69 267 ASN B C 1
ATOM 5990 O O . ASN B 1 267 ? -22.719 -15.18 -5.555 1 96.69 267 ASN B O 1
ATOM 5994 N N . LEU B 1 268 ? -22.25 -17.156 -4.719 1 98.06 268 LEU B N 1
ATOM 5995 C CA . LEU B 1 268 ? -21.797 -17.688 -5.996 1 98.06 268 LEU B CA 1
ATOM 5996 C C . LEU B 1 268 ? -22.969 -17.891 -6.949 1 98.06 268 LEU B C 1
ATOM 5998 O O . LEU B 1 268 ? -22.844 -17.641 -8.148 1 98.06 268 LEU B O 1
ATOM 6002 N N . GLN B 1 269 ? -24.109 -18.312 -6.43 1 98 269 GLN B N 1
ATOM 6003 C CA . GLN B 1 269 ? -25.281 -18.5 -7.262 1 98 269 GLN B CA 1
ATOM 6004 C C . GLN B 1 269 ? -25.766 -17.172 -7.852 1 98 269 GLN B C 1
ATOM 6006 O O . GLN B 1 269 ? -26.172 -17.125 -9.016 1 98 269 GLN B O 1
ATOM 6011 N N . GLU B 1 270 ? -25.703 -16.172 -7.047 1 97 270 GLU B N 1
ATOM 6012 C CA . GLU B 1 270 ? -26.109 -14.844 -7.496 1 97 270 GLU B CA 1
ATOM 6013 C C . GLU B 1 270 ? -25.234 -14.359 -8.648 1 97 270 GLU B C 1
ATOM 6015 O O . GLU B 1 270 ? -25.672 -13.523 -9.453 1 97 270 GLU B O 1
ATOM 6020 N N . GLN B 1 271 ? -24.047 -14.906 -8.766 1 96.62 271 GLN B N 1
ATOM 6021 C CA . GLN B 1 271 ? -23.125 -14.523 -9.828 1 96.62 271 GLN B CA 1
ATOM 6022 C C . GLN B 1 271 ? -23.328 -15.383 -11.07 1 96.62 271 GLN B C 1
ATOM 6024 O O . GLN B 1 271 ? -22.641 -15.203 -12.078 1 96.62 271 GLN B O 1
ATOM 6029 N N . GLY B 1 272 ? -24.219 -16.359 -10.984 1 97.62 272 GLY B N 1
ATOM 6030 C CA . GLY B 1 272 ? -24.547 -17.188 -12.133 1 97.62 272 GLY B CA 1
ATOM 6031 C C . GLY B 1 272 ? -23.734 -18.469 -12.188 1 97.62 272 GLY B C 1
ATOM 6032 O O . GLY B 1 272 ? -23.641 -19.109 -13.242 1 97.62 272 GLY B O 1
ATOM 6033 N N . ILE B 1 273 ? -23.172 -18.906 -11.117 1 98.5 273 ILE B N 1
ATOM 6034 C CA . ILE B 1 273 ? -22.375 -20.125 -11.062 1 98.5 273 ILE B CA 1
ATOM 6035 C C . ILE B 1 273 ? -23.25 -21.312 -10.648 1 98.5 273 ILE B C 1
ATOM 6037 O O . ILE B 1 273 ? -24.109 -21.172 -9.781 1 98.5 273 ILE B O 1
ATOM 6041 N N . ASP B 1 274 ? -23.125 -22.406 -11.344 1 97.94 274 ASP B N 1
ATOM 6042 C CA . ASP B 1 274 ? -23.75 -23.641 -10.891 1 97.94 274 ASP B CA 1
ATOM 6043 C C . ASP B 1 274 ? -23.016 -24.219 -9.688 1 97.94 274 ASP B C 1
ATOM 6045 O O . ASP B 1 274 ? -21.953 -24.844 -9.836 1 97.94 274 ASP B O 1
ATOM 6049 N N . VAL B 1 275 ? -23.609 -24.078 -8.531 1 98.19 275 VAL B N 1
ATOM 6050 C CA . VAL B 1 275 ? -22.922 -24.391 -7.285 1 98.19 275 VAL B CA 1
ATOM 6051 C C . VAL B 1 275 ? -23.344 -25.781 -6.809 1 98.19 275 VAL B C 1
ATOM 6053 O O . VAL B 1 275 ? -24.531 -26.047 -6.629 1 98.19 275 VAL B O 1
ATOM 6056 N N . GLN B 1 276 ? -22.406 -26.641 -6.68 1 97 276 GLN B N 1
ATOM 6057 C CA . GLN B 1 276 ? -22.594 -27.984 -6.148 1 97 276 GLN B CA 1
ATOM 6058 C C . GLN B 1 276 ? -21.797 -28.172 -4.852 1 97 276 GLN B C 1
ATOM 6060 O O . GLN B 1 276 ? -20.625 -28.531 -4.883 1 97 276 GLN B O 1
ATOM 6065 N N . LEU B 1 277 ? -22.516 -28.078 -3.736 1 97.19 277 LEU B N 1
ATOM 6066 C CA . LEU B 1 277 ? -21.844 -28.188 -2.441 1 97.19 277 LEU B CA 1
ATOM 6067 C C . LEU B 1 277 ? -22.281 -29.453 -1.713 1 97.19 277 LEU B C 1
ATOM 6069 O O . LEU B 1 277 ? -23.453 -29.828 -1.757 1 97.19 277 LEU B O 1
ATOM 6073 N N . VAL B 1 278 ? -21.328 -30.141 -1.159 1 97.31 278 VAL B N 1
ATOM 6074 C CA . VAL B 1 278 ? -21.594 -31.266 -0.27 1 97.31 278 VAL B CA 1
ATOM 6075 C C . VAL B 1 278 ? -21.438 -30.812 1.184 1 97.31 278 VAL B C 1
ATOM 6077 O O . VAL B 1 278 ? -20.406 -30.266 1.565 1 97.31 278 VAL B O 1
ATOM 6080 N N . GLY B 1 279 ? -22.422 -31.047 1.972 1 96.5 279 GLY B N 1
ATOM 6081 C CA . GLY B 1 279 ? -22.375 -30.672 3.379 1 96.5 279 GLY B CA 1
ATOM 6082 C C . GLY B 1 279 ? -21.719 -31.719 4.25 1 96.5 279 GLY B C 1
ATOM 6083 O O . GLY B 1 279 ? -22.031 -32.906 4.145 1 96.5 279 GLY B O 1
ATOM 6084 N N . ASP B 1 280 ? -20.781 -31.328 4.988 1 94.5 280 ASP B N 1
ATOM 6085 C CA . ASP B 1 280 ? -20.109 -32.156 5.984 1 94.5 280 ASP B CA 1
ATOM 6086 C C . ASP B 1 280 ? -20.344 -31.625 7.395 1 94.5 280 ASP B C 1
ATOM 6088 O O . ASP B 1 280 ? -19.734 -30.625 7.793 1 94.5 280 ASP B O 1
ATOM 6092 N N . SER B 1 281 ? -21.125 -32.219 8.195 1 91.25 281 SER B N 1
ATOM 6093 C CA . SER B 1 281 ? -21.5 -31.75 9.516 1 91.25 281 SER B CA 1
ATOM 6094 C C . SER B 1 281 ? -20.344 -31.859 10.508 1 91.25 281 SER B C 1
ATOM 6096 O O . SER B 1 281 ? -20.375 -31.266 11.586 1 91.25 281 SER B O 1
ATOM 6098 N N . SER B 1 282 ? -19.344 -32.594 10.094 1 90.69 282 SER B N 1
ATOM 6099 C CA . SER B 1 282 ? -18.234 -32.844 11.016 1 90.69 282 SER B CA 1
ATOM 6100 C C . SER B 1 282 ? -17.25 -31.688 11.016 1 90.69 282 SER B C 1
ATOM 6102 O O . SER B 1 282 ? -16.328 -31.641 11.828 1 90.69 282 SER B O 1
ATOM 6104 N N . ARG B 1 283 ? -17.422 -30.688 10.172 1 90.44 283 ARG B N 1
ATOM 6105 C CA . ARG B 1 283 ? -16.5 -29.562 10.102 1 90.44 283 ARG B CA 1
ATOM 6106 C C . ARG B 1 283 ? -17.25 -28.266 9.812 1 90.44 283 ARG B C 1
ATOM 6108 O O . ARG B 1 283 ? -18.312 -28.266 9.188 1 90.44 283 ARG B O 1
ATOM 6115 N N . PRO B 1 284 ? -16.734 -27.172 10.352 1 92.81 284 PRO B N 1
ATOM 6116 C CA . PRO B 1 284 ? -17.281 -25.891 9.898 1 92.81 284 PRO B CA 1
ATOM 6117 C C . PRO B 1 284 ? -16.797 -25.5 8.5 1 92.81 284 PRO B C 1
ATOM 6119 O O . PRO B 1 284 ? -15.805 -26.047 8.016 1 92.81 284 PRO B O 1
ATOM 6122 N N . THR B 1 285 ? -17.562 -24.719 7.863 1 94.88 285 THR B N 1
ATOM 6123 C CA . THR B 1 285 ? -17.016 -24.062 6.684 1 94.88 285 THR B CA 1
ATOM 6124 C C . THR B 1 285 ? -15.789 -23.234 7.051 1 94.88 285 THR B C 1
ATOM 6126 O O . THR B 1 285 ? -15.812 -22.484 8.023 1 94.88 285 THR B O 1
ATOM 6129 N N . THR B 1 286 ? -14.672 -23.391 6.316 1 92.94 286 THR B N 1
ATOM 6130 C CA . THR B 1 286 ? -13.43 -22.703 6.621 1 92.94 286 THR B CA 1
ATOM 6131 C C . THR B 1 286 ? -13.648 -21.188 6.641 1 92.94 286 THR B C 1
ATOM 6133 O O . THR B 1 286 ? -14.234 -20.625 5.711 1 92.94 286 THR B O 1
ATOM 6136 N N . PHE B 1 287 ? -13.258 -20.594 7.77 1 93.5 287 PHE B N 1
ATOM 6137 C CA . PHE B 1 287 ? -13.477 -19.172 7.996 1 93.5 287 PHE B CA 1
ATOM 6138 C C . PHE B 1 287 ? -12.195 -18.5 8.492 1 93.5 287 PHE B C 1
ATOM 6140 O O . PHE B 1 287 ? -11.594 -18.953 9.469 1 93.5 287 PHE B O 1
ATOM 6147 N N . LYS B 1 288 ? -11.773 -17.438 7.781 1 92.44 288 LYS B N 1
ATOM 6148 C CA . LYS B 1 288 ? -10.57 -16.688 8.133 1 92.44 288 LYS B CA 1
ATOM 6149 C C . LYS B 1 288 ? -10.875 -15.211 8.328 1 92.44 288 LYS B C 1
ATOM 6151 O O . LYS B 1 288 ? -11.625 -14.617 7.551 1 92.44 288 LYS B O 1
ATOM 6156 N N . ILE B 1 289 ? -10.352 -14.648 9.367 1 92.44 289 ILE B N 1
ATOM 6157 C CA . ILE B 1 289 ? -10.547 -13.234 9.672 1 92.44 289 ILE B CA 1
ATOM 6158 C C . ILE B 1 289 ? -9.211 -12.5 9.578 1 92.44 289 ILE B C 1
ATOM 6160 O O . ILE B 1 289 ? -8.219 -12.922 10.188 1 92.44 289 ILE B O 1
ATOM 6164 N N . ARG B 1 290 ? -9.188 -11.469 8.844 1 92.5 290 ARG B N 1
ATOM 6165 C CA . ARG B 1 290 ? -8.031 -10.586 8.773 1 92.5 290 ARG B CA 1
ATOM 6166 C C . ARG B 1 290 ? -8.32 -9.242 9.43 1 92.5 290 ARG B C 1
ATOM 6168 O O . ARG B 1 290 ? -9.25 -8.531 9.023 1 92.5 290 ARG B O 1
ATOM 6175 N N . TYR B 1 291 ? -7.531 -8.883 10.383 1 92.56 291 TYR B N 1
ATOM 6176 C CA . TYR B 1 291 ? -7.629 -7.578 11.023 1 92.56 291 TYR B CA 1
ATOM 6177 C C . TYR B 1 291 ? -6.621 -6.602 10.43 1 92.56 291 TYR B C 1
ATOM 6179 O O . TYR B 1 291 ? -5.434 -6.91 10.328 1 92.56 291 TYR B O 1
ATOM 6187 N N . MET B 1 292 ? -7.133 -5.453 10.039 1 92.25 292 MET B N 1
ATOM 6188 C CA . MET B 1 292 ? -6.258 -4.504 9.359 1 92.25 292 MET B CA 1
ATOM 6189 C C . MET B 1 292 ? -6.457 -3.094 9.914 1 92.25 292 MET B C 1
ATOM 6191 O O . MET B 1 292 ? -7.543 -2.754 10.383 1 92.25 292 MET B O 1
ATOM 6195 N N . VAL B 1 293 ? -5.426 -2.244 9.867 1 88.56 293 VAL B N 1
ATOM 6196 C CA . VAL B 1 293 ? -5.465 -0.793 10.016 1 88.56 293 VAL B CA 1
ATOM 6197 C C . VAL B 1 293 ? -5 -0.123 8.727 1 88.56 293 VAL B C 1
ATOM 6199 O O . VAL B 1 293 ? -3.857 -0.312 8.297 1 88.56 293 VAL B O 1
ATOM 6202 N N . GLU B 1 294 ? -5.855 0.583 8.133 1 86 294 GLU B N 1
ATOM 6203 C CA . GLU B 1 294 ? -5.582 1.098 6.797 1 86 294 GLU B CA 1
ATOM 6204 C C . GLU B 1 294 ? -5.273 -0.035 5.824 1 86 294 GLU B C 1
ATOM 6206 O O . GLU B 1 294 ? -6.047 -0.987 5.703 1 86 294 GLU B O 1
ATOM 6211 N N . ASN B 1 295 ? -4.164 -0.037 5.145 1 83.12 295 ASN B N 1
ATOM 6212 C CA . ASN B 1 295 ? -3.818 -1.111 4.219 1 83.12 295 ASN B CA 1
ATOM 6213 C C . ASN B 1 295 ? -2.787 -2.061 4.824 1 83.12 295 ASN B C 1
ATOM 6215 O O . ASN B 1 295 ? -2.156 -2.838 4.105 1 83.12 295 ASN B O 1
ATOM 6219 N N . GLN B 1 296 ? -2.746 -1.995 6.102 1 86.56 296 GLN B N 1
ATOM 6220 C CA . GLN B 1 296 ? -1.786 -2.854 6.789 1 86.56 296 GLN B CA 1
ATOM 6221 C C . GLN B 1 296 ? -2.49 -4.004 7.504 1 86.56 296 GLN B C 1
ATOM 6223 O O . GLN B 1 296 ? -3.357 -3.777 8.352 1 86.56 296 GLN B O 1
ATOM 6228 N N . LYS B 1 297 ? -2.121 -5.203 7.207 1 89.31 297 LYS B N 1
ATOM 6229 C CA . LYS B 1 297 ? -2.652 -6.375 7.902 1 89.31 297 LYS B CA 1
ATOM 6230 C C . LYS B 1 297 ? -1.908 -6.625 9.211 1 89.31 297 LYS B C 1
ATOM 6232 O O . LYS B 1 297 ? -0.678 -6.699 9.227 1 89.31 297 LYS B O 1
ATOM 6237 N N . LEU B 1 298 ? -2.623 -6.734 10.297 1 88.38 298 LEU B N 1
ATOM 6238 C CA . LEU B 1 298 ? -2.016 -6.895 11.609 1 88.38 298 LEU B CA 1
ATOM 6239 C C . LEU B 1 298 ? -1.863 -8.367 11.961 1 88.38 298 LEU B C 1
ATOM 6241 O O . LEU B 1 298 ? -0.768 -8.82 12.305 1 88.38 298 LEU B O 1
ATOM 6245 N N . PHE B 1 299 ? -2.945 -9.109 11.852 1 86.38 299 PHE B N 1
ATOM 6246 C CA . PHE B 1 299 ? -2.91 -10.547 12.094 1 86.38 299 PHE B CA 1
ATOM 6247 C C . PHE B 1 299 ? -4.145 -11.227 11.516 1 86.38 299 PHE B C 1
ATOM 6249 O O . PHE B 1 299 ? -5.098 -10.555 11.109 1 86.38 299 PHE B O 1
ATOM 6256 N N . ARG B 1 300 ? -4.082 -12.492 11.375 1 87.5 300 ARG B N 1
ATOM 6257 C CA . ARG B 1 300 ? -5.148 -13.32 10.828 1 87.5 300 ARG B CA 1
ATOM 6258 C C . ARG B 1 300 ? -5.574 -14.398 11.82 1 87.5 300 ARG B C 1
ATOM 6260 O O . ARG B 1 300 ? -4.73 -15 12.484 1 87.5 300 ARG B O 1
ATOM 6267 N N . VAL B 1 301 ? -6.863 -14.617 11.961 1 86.38 301 VAL B N 1
ATOM 6268 C CA . VAL B 1 301 ? -7.438 -15.68 12.781 1 86.38 301 VAL B CA 1
ATOM 6269 C C . VAL B 1 301 ? -8.195 -16.656 11.898 1 86.38 301 VAL B C 1
ATOM 6271 O O . VAL B 1 301 ? -9.016 -16.25 11.07 1 86.38 301 VAL B O 1
ATOM 6274 N N . SER B 1 302 ? -7.852 -17.906 12.008 1 86.88 302 SER B N 1
ATOM 6275 C CA . SER B 1 302 ? -8.531 -18.938 11.227 1 86.88 302 SER B CA 1
ATOM 6276 C C . SER B 1 302 ? -9.414 -19.797 12.117 1 86.88 302 SER B C 1
ATOM 6278 O O . SER B 1 302 ? -9.039 -20.156 13.234 1 86.88 302 SER B O 1
ATOM 6280 N N . ARG B 1 303 ? -10.641 -20.016 11.703 1 81.88 303 ARG B N 1
ATOM 6281 C CA . ARG B 1 303 ? -11.57 -20.984 12.289 1 81.88 303 ARG B CA 1
ATOM 6282 C C . ARG B 1 303 ? -11.781 -22.172 11.359 1 81.88 303 ARG B C 1
ATOM 6284 O O . ARG B 1 303 ? -12.5 -22.047 10.359 1 81.88 303 ARG B O 1
ATOM 6291 N N . LEU B 1 304 ? -11.031 -23.203 11.664 1 80 304 LEU B N 1
ATOM 6292 C CA . LEU B 1 304 ? -11.078 -24.375 10.797 1 80 304 LEU B CA 1
ATOM 6293 C C . LEU B 1 304 ? -10.766 -25.641 11.578 1 80 304 LEU B C 1
ATOM 6295 O O . LEU B 1 304 ? -10.336 -25.578 12.727 1 80 304 LEU B O 1
ATOM 6299 N N . LYS B 1 305 ? -11.281 -26.688 11.117 1 72.56 305 LYS B N 1
ATOM 6300 C CA . LYS B 1 305 ? -10.875 -28.016 11.555 1 72.56 305 LYS B CA 1
ATOM 6301 C C . LYS B 1 305 ? -10.164 -28.766 10.438 1 72.56 305 LYS B C 1
ATOM 6303 O O . LYS B 1 305 ? -10.703 -28.906 9.336 1 72.56 305 LYS B O 1
ATOM 6308 N N . GLU B 1 306 ? -8.984 -29.109 10.781 1 74.44 306 GLU B N 1
ATOM 6309 C CA . GLU B 1 306 ? -8.172 -29.766 9.758 1 74.44 306 GLU B CA 1
ATOM 6310 C C . GLU B 1 306 ? -8.281 -31.297 9.859 1 74.44 306 GLU B C 1
ATOM 6312 O O . GLU B 1 306 ? -7.734 -31.906 10.781 1 74.44 306 GLU B O 1
ATOM 6317 N N . HIS B 1 307 ? -9.188 -31.859 9.125 1 77.88 307 HIS B N 1
ATOM 6318 C CA . HIS B 1 307 ? -9.211 -33.312 9.008 1 77.88 307 HIS B CA 1
ATOM 6319 C C . HIS B 1 307 ? -9.68 -33.75 7.625 1 77.88 307 HIS B C 1
ATOM 6321 O O . HIS B 1 307 ? -10.305 -32.969 6.902 1 77.88 307 HIS B O 1
ATOM 6327 N N . SER B 1 308 ? -9.32 -34.906 7.32 1 83 308 SER B N 1
ATOM 6328 C CA . SER B 1 308 ? -9.664 -35.469 6.012 1 83 308 SER B CA 1
ATOM 6329 C C . SER B 1 308 ? -11.164 -35.719 5.891 1 83 308 SER B C 1
ATOM 6331 O O . SER B 1 308 ? -11.859 -35.844 6.902 1 83 308 SER B O 1
ATOM 6333 N N . LEU B 1 309 ? -11.578 -35.781 4.691 1 91.69 309 LEU B N 1
ATOM 6334 C CA . LEU B 1 309 ? -12.969 -36.125 4.445 1 91.69 309 LEU B CA 1
ATOM 6335 C C . LEU B 1 309 ? -13.258 -37.562 4.883 1 91.69 309 LEU B C 1
ATOM 6337 O O . LEU B 1 309 ? -12.422 -38.438 4.711 1 91.69 309 LEU B O 1
ATOM 6341 N N . SER B 1 310 ? -14.414 -37.688 5.418 1 92.44 310 SER B N 1
ATOM 6342 C CA . SER B 1 310 ? -14.852 -39.062 5.633 1 92.44 310 SER B CA 1
ATOM 6343 C C . SER B 1 310 ? -15.117 -39.781 4.309 1 92.44 310 SER B C 1
ATOM 6345 O O . SER B 1 310 ? -15.344 -39.125 3.285 1 92.44 310 SER B O 1
ATOM 6347 N N . LYS B 1 311 ? -15.07 -41.125 4.406 1 94.06 311 LYS B N 1
ATOM 6348 C CA . LYS B 1 311 ? -15.32 -41.938 3.207 1 94.06 311 LYS B CA 1
ATOM 6349 C C . LYS B 1 311 ? -16.688 -41.625 2.619 1 94.06 311 LYS B C 1
ATOM 6351 O O . LYS B 1 311 ? -16.844 -41.531 1.398 1 94.06 311 LYS B O 1
ATOM 6356 N N . LYS B 1 312 ? -17.578 -41.406 3.428 1 94.56 312 LYS B N 1
ATOM 6357 C CA . LYS B 1 312 ? -18.938 -41.125 2.994 1 94.56 312 LYS B CA 1
ATOM 6358 C C . LYS B 1 312 ? -19 -39.812 2.207 1 94.56 312 LYS B C 1
ATOM 6360 O O . LYS B 1 312 ? -19.609 -39.75 1.133 1 94.56 312 LYS B O 1
ATOM 6365 N N . ILE B 1 313 ? -18.438 -38.812 2.742 1 95.69 313 ILE B N 1
ATOM 6366 C CA . ILE B 1 313 ? -18.453 -37.5 2.107 1 95.69 313 ILE B CA 1
ATOM 6367 C C . ILE B 1 313 ? -17.641 -37.562 0.815 1 95.69 313 ILE B C 1
ATOM 6369 O O . ILE B 1 313 ? -18.031 -36.969 -0.195 1 95.69 313 ILE B O 1
ATOM 6373 N N . GLU B 1 314 ? -16.531 -38.219 0.906 1 96.31 314 GLU B N 1
ATOM 6374 C CA . GLU B 1 314 ? -15.688 -38.375 -0.273 1 96.31 314 GLU B CA 1
ATOM 6375 C C . GLU B 1 314 ? -16.453 -39.094 -1.398 1 96.31 314 GLU B C 1
ATOM 6377 O O . GLU B 1 314 ? -16.359 -38.688 -2.559 1 96.31 314 GLU B O 1
ATOM 6382 N N . ASP B 1 315 ? -17.172 -40.125 -1.048 1 97 315 ASP B N 1
ATOM 6383 C CA . ASP B 1 315 ? -17.984 -40.844 -2.023 1 97 315 ASP B CA 1
ATOM 6384 C C . ASP B 1 315 ? -19.047 -39.938 -2.641 1 97 315 ASP B C 1
ATOM 6386 O O . ASP B 1 315 ? -19.297 -40 -3.846 1 97 315 ASP B O 1
ATOM 6390 N N . GLN B 1 316 ? -19.625 -39.156 -1.861 1 97.12 316 GLN B N 1
ATOM 6391 C CA . GLN B 1 316 ? -20.656 -38.25 -2.348 1 97.12 316 GLN B CA 1
ATOM 6392 C C . GLN B 1 316 ? -20.062 -37.25 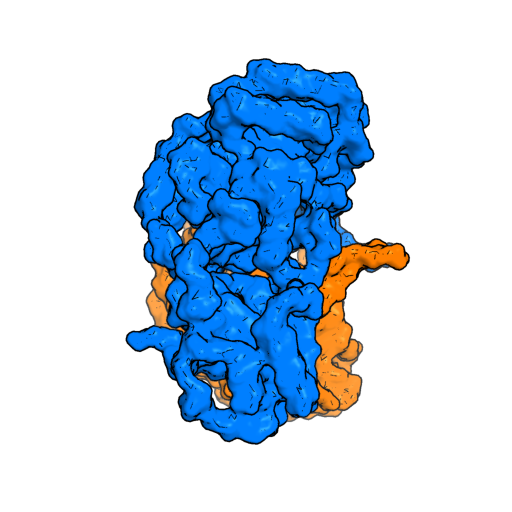-3.336 1 97.12 316 GLN B C 1
ATOM 6394 O O . GLN B 1 316 ? -20.688 -36.938 -4.359 1 97.12 316 GLN B O 1
ATOM 6399 N N . LEU B 1 317 ? -18.938 -36.719 -2.99 1 97.12 317 LEU B N 1
ATOM 6400 C CA . LEU B 1 317 ? -18.266 -35.781 -3.857 1 97.12 317 LEU B CA 1
ATOM 6401 C C . LEU B 1 317 ? -17.922 -36.406 -5.203 1 97.12 317 LEU B C 1
ATOM 6403 O O . LEU B 1 317 ? -18.141 -35.781 -6.254 1 97.12 317 LEU B O 1
ATOM 6407 N N . ILE B 1 318 ? -17.406 -37.625 -5.191 1 97.19 318 ILE B N 1
ATOM 6408 C CA . ILE B 1 318 ? -16.984 -38.344 -6.395 1 97.19 318 ILE B CA 1
ATOM 6409 C C . ILE B 1 318 ? -18.219 -38.656 -7.246 1 97.19 318 ILE B C 1
ATOM 6411 O O . ILE B 1 318 ? -18.172 -38.562 -8.477 1 97.19 318 ILE B O 1
ATOM 6415 N N . GLU B 1 319 ? -19.25 -39.031 -6.582 1 96.56 319 GLU B N 1
ATOM 6416 C CA . GLU B 1 319 ? -20.484 -39.312 -7.305 1 96.56 319 GLU B CA 1
ATOM 6417 C C . GLU B 1 319 ? -21 -38.062 -8.031 1 96.56 319 GLU B C 1
ATOM 6419 O O . GLU B 1 319 ? -21.422 -38.156 -9.18 1 96.56 319 GLU B O 1
ATOM 6424 N N . LYS B 1 320 ? -20.969 -37.031 -7.348 1 95.81 320 LYS B N 1
ATOM 6425 C CA . LYS B 1 320 ? -21.391 -35.781 -7.969 1 95.81 320 LYS B CA 1
ATOM 6426 C C . LYS B 1 320 ? -20.5 -35.438 -9.148 1 95.81 320 LYS B C 1
ATOM 6428 O O . LYS B 1 320 ? -20.969 -34.938 -10.172 1 95.81 320 LYS B O 1
ATOM 6433 N N . LEU B 1 321 ? -19.25 -35.562 -8.953 1 95.94 321 LEU B N 1
ATOM 6434 C CA . LEU B 1 321 ? -18.266 -35.312 -10.008 1 95.94 321 LEU B CA 1
ATOM 6435 C C . LEU B 1 321 ? -18.562 -36.156 -11.242 1 95.94 321 LEU B C 1
ATOM 6437 O O . LEU B 1 321 ? -18.562 -35.625 -12.367 1 95.94 321 LEU B O 1
ATOM 6441 N N . ARG B 1 322 ? -18.844 -37.375 -11.062 1 94.12 322 ARG B N 1
ATOM 6442 C CA . ARG B 1 322 ? -19.125 -38.312 -12.156 1 94.12 322 ARG B CA 1
ATOM 6443 C C . ARG B 1 322 ? -20.391 -37.906 -12.906 1 94.12 322 ARG B C 1
ATOM 6445 O O . ARG B 1 322 ? -20.469 -38.031 -14.125 1 94.12 322 ARG B O 1
ATOM 6452 N N . LYS B 1 323 ? -21.203 -37.406 -12.156 1 93 323 LYS B N 1
ATOM 6453 C CA . LYS B 1 323 ? -22.5 -37.031 -12.727 1 93 323 LYS B CA 1
ATOM 6454 C C . LYS B 1 323 ? -22.375 -35.781 -13.617 1 93 323 LYS B C 1
ATOM 6456 O O . LYS B 1 323 ? -23.047 -35.688 -14.648 1 93 323 LYS B O 1
ATOM 6461 N N . ILE B 1 324 ? -21.5 -34.875 -13.281 1 91 324 ILE B N 1
ATOM 6462 C CA . ILE B 1 324 ? -21.531 -33.594 -13.945 1 91 324 ILE B CA 1
ATOM 6463 C C . ILE B 1 324 ? -20.375 -33.5 -14.945 1 91 324 ILE B C 1
ATOM 6465 O O . ILE B 1 324 ? -20.375 -32.625 -15.82 1 91 324 ILE B O 1
ATOM 6469 N N . ALA B 1 325 ? -19.406 -34.281 -14.789 1 78.88 325 ALA B N 1
ATOM 6470 C CA . ALA B 1 325 ? -18.109 -34.062 -15.406 1 78.88 325 ALA B CA 1
ATOM 6471 C C . ALA B 1 325 ? -18.156 -34.344 -16.906 1 78.88 325 ALA B C 1
ATOM 6473 O O . ALA B 1 325 ? -17.156 -34.75 -17.5 1 78.88 325 ALA B O 1
ATOM 6474 N N . LYS B 1 326 ? -19.328 -34.094 -17.531 1 81.75 326 LYS B N 1
ATOM 6475 C CA . LYS B 1 326 ? -19.328 -34.281 -18.984 1 81.75 326 LYS B CA 1
ATOM 6476 C C . LYS B 1 326 ? -19.359 -32.938 -19.719 1 81.75 326 LYS B C 1
ATOM 6478 O O . LYS B 1 326 ? -19.859 -31.953 -19.188 1 81.75 326 LYS B O 1
ATOM 6483 N N . ASN B 1 327 ? -18.641 -32.75 -20.766 1 89.06 327 ASN B N 1
ATOM 6484 C CA . ASN B 1 327 ? -18.672 -31.656 -21.734 1 89.06 327 ASN B CA 1
ATOM 6485 C C . ASN B 1 327 ? -18.031 -30.391 -21.172 1 89.06 327 ASN B C 1
ATOM 6487 O O . ASN B 1 327 ? -18.625 -29.312 -21.219 1 89.06 327 ASN B O 1
ATOM 6491 N N . TYR B 1 328 ? -17.031 -30.453 -20.344 1 96.56 328 TYR B N 1
ATOM 6492 C CA . TYR B 1 328 ? -16.25 -29.281 -19.922 1 96.56 328 TYR B CA 1
ATOM 6493 C C . TYR B 1 328 ? -15.008 -29.141 -20.781 1 96.56 328 TYR B C 1
ATOM 6495 O O . TYR B 1 328 ? -14.484 -30.109 -21.312 1 96.56 328 TYR B O 1
ATOM 6503 N N . ASP B 1 329 ? -14.609 -27.906 -20.938 1 97.62 329 ASP B N 1
ATOM 6504 C CA . ASP B 1 329 ? -13.359 -27.625 -21.641 1 97.62 329 ASP B CA 1
ATOM 6505 C C . ASP B 1 329 ? -12.164 -27.719 -20.688 1 97.62 329 ASP B C 1
ATOM 6507 O O . ASP B 1 329 ? -11.047 -28 -21.125 1 97.62 329 ASP B O 1
ATOM 6511 N N . GLY B 1 330 ? -12.398 -27.469 -19.422 1 98.12 330 GLY B N 1
ATOM 6512 C CA . GLY B 1 330 ? -11.328 -27.516 -18.438 1 98.12 330 GLY B CA 1
ATOM 6513 C C . GLY B 1 330 ? -11.82 -27.781 -17.031 1 98.12 330 GLY B C 1
ATOM 6514 O O . GLY B 1 330 ? -12.961 -27.438 -16.688 1 98.12 330 GLY B O 1
ATOM 6515 N N . ILE B 1 331 ? -11 -28.406 -16.203 1 98.5 331 ILE B N 1
ATOM 6516 C CA . ILE B 1 331 ? -11.211 -28.594 -14.766 1 98.5 331 ILE B CA 1
ATOM 6517 C C . ILE B 1 331 ? -10.086 -27.906 -13.984 1 98.5 331 ILE B C 1
ATOM 6519 O O . ILE B 1 331 ? -8.906 -28.172 -14.234 1 98.5 331 ILE B O 1
ATOM 6523 N N . LEU B 1 332 ? -10.422 -26.969 -13.156 1 98.69 332 LEU B N 1
ATOM 6524 C CA . LEU B 1 332 ? -9.477 -26.328 -12.258 1 98.69 332 LEU B CA 1
ATOM 6525 C C . LEU B 1 332 ? -9.516 -26.969 -10.875 1 98.69 332 LEU B C 1
ATOM 6527 O O . LEU B 1 332 ? -10.539 -26.906 -10.188 1 98.69 332 LEU B O 1
ATOM 6531 N N . VAL B 1 333 ? -8.438 -27.547 -10.484 1 98.56 333 VAL B N 1
ATOM 6532 C CA . VAL B 1 333 ? -8.312 -28.141 -9.156 1 98.56 333 VAL B CA 1
ATOM 6533 C C . VAL B 1 333 ? -7.57 -27.172 -8.227 1 98.56 333 VAL B C 1
ATOM 6535 O O . VAL B 1 333 ? -6.375 -26.922 -8.406 1 98.56 333 VAL B O 1
ATOM 6538 N N . CYS B 1 334 ? -8.281 -26.641 -7.289 1 97.62 334 CYS B N 1
ATOM 6539 C CA . CYS B 1 334 ? -7.742 -25.672 -6.352 1 97.62 334 CYS B CA 1
ATOM 6540 C C . CYS B 1 334 ? -7.633 -26.25 -4.949 1 97.62 334 CYS B C 1
ATOM 6542 O O . CYS B 1 334 ? -8.609 -26.266 -4.195 1 97.62 334 CYS B O 1
ATOM 6544 N N . ASP B 1 335 ? -6.445 -26.625 -4.562 1 96 335 ASP B N 1
ATOM 6545 C CA . ASP B 1 335 ? -6.199 -27.266 -3.271 1 96 335 ASP B CA 1
ATOM 6546 C C . ASP B 1 335 ? -5.617 -26.266 -2.271 1 96 335 ASP B C 1
ATOM 6548 O O . ASP B 1 335 ? -4.461 -25.859 -2.396 1 96 335 ASP B O 1
ATOM 6552 N N . PHE B 1 336 ? -6.375 -25.938 -1.314 1 92.88 336 PHE B N 1
ATOM 6553 C CA . PHE B 1 336 ? -5.887 -25.062 -0.261 1 92.88 336 PHE B CA 1
ATOM 6554 C C . PHE B 1 336 ? -5.492 -25.859 0.976 1 92.88 336 PHE B C 1
ATOM 6556 O O . PHE B 1 336 ? -5.254 -25.281 2.041 1 92.88 336 PHE B O 1
ATOM 6563 N N . VAL B 1 337 ? -5.535 -27.156 0.84 1 91.19 337 VAL B N 1
ATOM 6564 C CA . VAL B 1 337 ? -5.043 -28.125 1.812 1 91.19 337 VAL B CA 1
ATOM 6565 C C . VAL B 1 337 ? -5.969 -28.156 3.025 1 91.19 337 VAL B C 1
ATOM 6567 O O . VAL B 1 337 ? -5.504 -28.203 4.168 1 91.19 337 VAL B O 1
ATOM 6570 N N . TYR B 1 338 ? -7.242 -28.016 2.764 1 90.19 338 TYR B N 1
ATOM 6571 C CA . TYR B 1 338 ? -8.203 -28.125 3.852 1 90.19 338 TYR B CA 1
ATOM 6572 C C . TYR B 1 338 ? -8.969 -29.453 3.762 1 90.19 338 TYR B C 1
ATOM 6574 O O . TYR B 1 338 ? -9.93 -29.672 4.5 1 90.19 338 TYR B O 1
ATOM 6582 N N . GLY B 1 339 ? -8.602 -30.281 2.785 1 90.31 339 GLY B N 1
ATOM 6583 C CA . GLY B 1 339 ? -9.016 -31.672 2.881 1 90.31 339 GLY B CA 1
ATOM 6584 C C . GLY B 1 339 ? -9.938 -32.094 1.753 1 90.31 339 GLY B C 1
ATOM 6585 O O . GLY B 1 339 ? -10.219 -33.281 1.593 1 90.31 339 GLY B O 1
ATOM 6586 N N . VAL B 1 340 ? -10.344 -31.219 0.91 1 94.06 340 VAL B N 1
ATOM 6587 C CA . VAL B 1 340 ? -11.305 -31.562 -0.131 1 94.06 340 VAL B CA 1
ATOM 6588 C C . VAL B 1 340 ? -10.617 -32.375 -1.226 1 94.06 340 VAL B C 1
ATOM 6590 O O . VAL B 1 340 ? -11.188 -33.344 -1.745 1 94.06 340 VAL B O 1
ATOM 6593 N N . ILE B 1 341 ? -9.43 -32.031 -1.594 1 95.88 341 ILE B N 1
ATOM 6594 C CA . ILE B 1 341 ? -8.719 -32.688 -2.686 1 95.88 341 ILE B CA 1
ATOM 6595 C C . ILE B 1 341 ? -7.91 -33.844 -2.143 1 95.88 341 ILE B C 1
ATOM 6597 O O . ILE B 1 341 ? -6.719 -33.719 -1.854 1 95.88 341 ILE B O 1
ATOM 6601 N N . THR B 1 342 ? -8.531 -34.969 -2.051 1 94.38 342 THR B N 1
ATOM 6602 C CA . THR B 1 342 ? -7.859 -36.188 -1.626 1 94.38 342 THR B CA 1
ATOM 6603 C C . THR B 1 342 ? -7.258 -36.906 -2.824 1 94.38 342 THR B C 1
ATOM 6605 O O . THR B 1 342 ? -7.539 -36.562 -3.973 1 94.38 342 THR B O 1
ATOM 6608 N N . ASN B 1 343 ? -6.48 -37.938 -2.512 1 94.56 343 ASN B N 1
ATOM 6609 C CA . ASN B 1 343 ? -5.887 -38.719 -3.584 1 94.56 343 ASN B CA 1
ATOM 6610 C C . ASN B 1 343 ? -6.953 -39.438 -4.414 1 94.56 343 ASN B C 1
ATOM 6612 O O . ASN B 1 343 ? -6.801 -39.594 -5.625 1 94.56 343 ASN B O 1
ATOM 6616 N N . ARG B 1 344 ? -8.008 -39.844 -3.795 1 95.88 344 ARG B N 1
ATOM 6617 C CA . ARG B 1 344 ? -9.094 -40.531 -4.488 1 95.88 344 ARG B CA 1
ATOM 6618 C C . ARG B 1 344 ? -9.828 -39.562 -5.422 1 95.88 344 ARG B C 1
ATOM 6620 O O . ARG B 1 344 ? -10.148 -39.906 -6.559 1 95.88 344 ARG B O 1
ATOM 6627 N N . VAL B 1 345 ? -10.039 -38.406 -4.934 1 96.31 345 VAL B N 1
ATOM 6628 C CA . VAL B 1 345 ? -10.711 -37.406 -5.738 1 96.31 345 VAL B CA 1
ATOM 6629 C C . VAL B 1 345 ? -9.844 -37.031 -6.938 1 96.31 345 VAL B C 1
ATOM 6631 O O . VAL B 1 345 ? -10.336 -36.938 -8.062 1 96.31 345 VAL B O 1
ATOM 6634 N N . LEU B 1 346 ? -8.57 -36.875 -6.699 1 96.81 346 LEU B N 1
ATOM 6635 C CA . LEU B 1 346 ? -7.625 -36.531 -7.754 1 96.81 346 LEU B CA 1
ATOM 6636 C C . LEU B 1 346 ? -7.578 -37.594 -8.828 1 96.81 346 LEU B C 1
ATOM 6638 O O . LEU B 1 346 ? -7.52 -37.281 -10.016 1 96.81 346 LEU B O 1
ATOM 6642 N N . ALA B 1 347 ? -7.57 -38.812 -8.406 1 96.62 347 ALA B N 1
ATOM 6643 C CA . ALA B 1 347 ? -7.555 -39.938 -9.344 1 96.62 347 ALA B CA 1
ATOM 6644 C C . ALA B 1 347 ? -8.797 -39.938 -10.227 1 96.62 347 ALA B C 1
ATOM 6646 O O . ALA B 1 347 ? -8.711 -40.188 -11.43 1 96.62 347 ALA B O 1
ATOM 6647 N N . GLU B 1 348 ? -9.891 -39.688 -9.602 1 96.31 348 GLU B N 1
ATOM 6648 C CA . GLU B 1 348 ? -11.141 -39.625 -10.359 1 96.31 348 GLU B CA 1
ATOM 6649 C C . GLU B 1 348 ? -11.117 -38.469 -11.359 1 96.31 348 GLU B C 1
ATOM 6651 O O . GLU B 1 348 ? -11.586 -38.625 -12.492 1 96.31 348 GLU B O 1
ATOM 6656 N N . ILE B 1 349 ? -10.633 -37.344 -10.969 1 97.38 349 ILE B N 1
ATOM 6657 C CA . ILE B 1 349 ? -10.547 -36.188 -11.836 1 97.38 349 ILE B CA 1
ATOM 6658 C C . ILE B 1 349 ? -9.672 -36.5 -13.047 1 97.38 349 ILE B C 1
ATOM 6660 O O . ILE B 1 349 ? -10.039 -36.188 -14.18 1 97.38 349 ILE B O 1
ATOM 6664 N N . ARG B 1 350 ? -8.562 -37.094 -12.812 1 96.38 350 ARG B N 1
ATOM 6665 C CA . ARG B 1 350 ? -7.629 -37.438 -13.891 1 96.38 350 ARG B CA 1
ATOM 6666 C C . ARG B 1 350 ? -8.266 -38.406 -14.883 1 96.38 350 ARG B C 1
ATOM 6668 O O . ARG B 1 350 ? -8.109 -38.25 -16.094 1 96.38 350 ARG B O 1
ATOM 6675 N N . SER B 1 351 ? -8.938 -39.344 -14.32 1 95.81 351 SER B N 1
ATOM 6676 C CA . SER B 1 351 ? -9.609 -40.312 -15.164 1 95.81 351 SER B CA 1
ATOM 6677 C C . SER B 1 351 ? -10.656 -39.656 -16.047 1 95.81 351 SER B C 1
ATOM 6679 O O . SER B 1 351 ? -10.695 -39.906 -17.25 1 95.81 351 SER B O 1
ATOM 6681 N N . ILE B 1 352 ? -11.43 -38.875 -15.492 1 95.44 352 ILE B N 1
ATOM 6682 C CA . ILE B 1 352 ? -12.492 -38.188 -16.203 1 95.44 352 ILE B CA 1
ATOM 6683 C C . ILE B 1 352 ? -11.891 -37.281 -17.281 1 95.44 352 ILE B C 1
ATOM 6685 O O . ILE B 1 352 ? -12.383 -37.219 -18.406 1 95.44 352 ILE B O 1
ATOM 6689 N N . ALA B 1 353 ? -10.914 -36.562 -16.922 1 96 353 ALA B N 1
ATOM 6690 C CA . ALA B 1 353 ? -10.273 -35.625 -17.844 1 96 353 ALA B CA 1
ATOM 6691 C C . ALA B 1 353 ? -9.695 -36.344 -19.047 1 96 353 ALA B C 1
ATOM 6693 O O . ALA B 1 353 ? -9.844 -35.906 -20.188 1 96 353 ALA B O 1
ATOM 6694 N N . LYS B 1 354 ? -9.047 -37.469 -18.828 1 94.5 354 LYS B N 1
ATOM 6695 C CA . LYS B 1 354 ? -8.445 -38.281 -19.875 1 94.5 354 LYS B CA 1
ATOM 6696 C C . LYS B 1 354 ? -9.508 -38.844 -20.812 1 94.5 354 LYS B C 1
ATOM 6698 O O . LYS B 1 354 ? -9.359 -38.781 -22.047 1 94.5 354 LYS B O 1
ATOM 6703 N N . GLU B 1 355 ? -10.539 -39.312 -20.234 1 94.5 355 GLU B N 1
ATOM 6704 C CA . GLU B 1 355 ? -11.602 -39.938 -21 1 94.5 355 GLU B CA 1
ATOM 6705 C C . GLU B 1 355 ? -12.352 -38.938 -21.875 1 94.5 355 GLU B C 1
ATOM 6707 O O . GLU B 1 355 ? -12.844 -39.281 -22.938 1 94.5 355 GLU B O 1
ATOM 6712 N N . ASN B 1 356 ? -12.398 -37.75 -21.438 1 94.69 356 ASN B N 1
ATOM 6713 C CA . ASN B 1 356 ? -13.234 -36.75 -22.125 1 94.69 356 ASN B CA 1
ATOM 6714 C C . ASN B 1 356 ? -12.398 -35.656 -22.766 1 94.69 356 ASN B C 1
ATOM 6716 O O . ASN B 1 356 ? -12.945 -34.688 -23.266 1 94.69 356 ASN B O 1
ATOM 6720 N N . ASN B 1 357 ? -11.078 -35.781 -22.75 1 94.12 357 ASN B N 1
ATOM 6721 C CA . ASN B 1 357 ? -10.156 -34.812 -23.328 1 94.12 357 ASN B CA 1
ATOM 6722 C C . ASN B 1 357 ? -10.367 -33.406 -22.75 1 94.12 357 ASN B C 1
ATOM 6724 O O . ASN B 1 357 ? -10.531 -32.438 -23.5 1 94.12 357 ASN B O 1
ATOM 6728 N N . ILE B 1 358 ? -10.516 -33.375 -21.469 1 97.06 358 ILE B N 1
ATOM 6729 C CA . ILE B 1 358 ? -10.688 -32.125 -20.719 1 97.06 358 ILE B CA 1
ATOM 6730 C C . ILE B 1 358 ? -9.328 -31.641 -20.219 1 97.06 358 ILE B C 1
ATOM 6732 O O . ILE B 1 358 ? -8.531 -32.406 -19.703 1 97.06 358 ILE B O 1
ATOM 6736 N N . LEU B 1 359 ? -9.016 -30.328 -20.391 1 97.5 359 LEU B N 1
ATOM 6737 C CA . LEU B 1 359 ? -7.77 -29.766 -19.891 1 97.5 359 LEU B CA 1
ATOM 6738 C C . LEU B 1 359 ? -7.781 -29.719 -18.359 1 97.5 359 LEU B C 1
ATOM 6740 O O . LEU B 1 359 ? -8.797 -29.391 -17.75 1 97.5 359 LEU B O 1
ATOM 6744 N N . LEU B 1 360 ? -6.672 -30.062 -17.734 1 98 360 LEU B N 1
ATOM 6745 C CA . LEU B 1 360 ? -6.555 -30.094 -16.281 1 98 360 LEU B CA 1
ATOM 6746 C C . LEU B 1 360 ? -5.594 -29.016 -15.789 1 98 360 LEU B C 1
ATOM 6748 O O . LEU B 1 360 ? -4.457 -28.922 -16.25 1 98 360 LEU B O 1
ATOM 6752 N N . PHE B 1 361 ? -6.055 -28.203 -14.906 1 98.56 361 PHE B N 1
ATOM 6753 C CA . PHE B 1 361 ? -5.266 -27.141 -14.281 1 98.56 361 PHE B CA 1
ATOM 6754 C C . PHE B 1 361 ? -5.188 -27.344 -12.773 1 98.56 361 PHE B C 1
ATOM 6756 O O . PHE B 1 361 ? -6.168 -27.734 -12.141 1 98.56 361 PHE B O 1
ATOM 6763 N N . GLY B 1 362 ? -4.039 -27.156 -12.195 1 97.75 362 GLY B N 1
ATOM 6764 C CA . GLY B 1 362 ? -3.881 -27.391 -10.773 1 97.75 362 GLY B CA 1
ATOM 6765 C C . GLY B 1 362 ? -3.109 -26.281 -10.07 1 97.75 362 GLY B C 1
ATOM 6766 O O . GLY B 1 362 ? -2.123 -25.766 -10.602 1 97.75 362 GLY B O 1
ATOM 6767 N N . ASP B 1 363 ? -3.572 -25.891 -8.922 1 96.44 363 ASP B N 1
ATOM 6768 C CA . ASP B 1 363 ? -2.883 -24.984 -8.023 1 96.44 363 ASP B CA 1
ATOM 6769 C C . ASP B 1 363 ? -3.027 -25.422 -6.57 1 96.44 363 ASP B C 1
ATOM 6771 O O . ASP B 1 363 ? -4.074 -25.953 -6.176 1 96.44 363 ASP B O 1
ATOM 6775 N N . LEU B 1 364 ? -1.95 -25.391 -5.902 1 93.88 364 LEU B N 1
ATOM 6776 C CA . LEU B 1 364 ? -1.923 -25.688 -4.477 1 93.88 364 LEU B CA 1
ATOM 6777 C C . LEU B 1 364 ? -1.416 -24.5 -3.678 1 93.88 364 LEU B C 1
ATOM 6779 O O . LEU B 1 364 ? -0.384 -23.906 -4.016 1 93.88 364 LEU B O 1
ATOM 6783 N N . GLN B 1 365 ? -2.168 -24.094 -2.742 1 88.06 365 GLN B N 1
ATOM 6784 C CA . GLN B 1 365 ? -1.796 -22.953 -1.925 1 88.06 365 GLN B CA 1
ATOM 6785 C C . GLN B 1 365 ? -1.642 -23.344 -0.458 1 88.06 365 GLN B C 1
ATOM 6787 O O . GLN B 1 365 ? -2.594 -23.812 0.167 1 88.06 365 GLN B O 1
ATOM 6792 N N . CYS B 1 366 ? -0.385 -23.062 -0.091 1 78.88 366 CYS B N 1
ATOM 6793 C CA . CYS B 1 366 ? -0.076 -23.312 1.313 1 78.88 366 CYS B CA 1
ATOM 6794 C C . CYS B 1 366 ? -0.03 -22 2.094 1 78.88 366 CYS B C 1
ATOM 6796 O O . CYS B 1 366 ? 0.713 -21.094 1.737 1 78.88 366 CYS B O 1
ATOM 6798 N N . SER B 1 367 ? -0.883 -21.734 2.934 1 68.94 367 SER B N 1
ATOM 6799 C CA . SER B 1 367 ? -0.815 -20.578 3.82 1 68.94 367 SER B CA 1
ATOM 6800 C C . SER B 1 367 ? -0.231 -20.953 5.176 1 68.94 367 SER B C 1
ATOM 6802 O O . SER B 1 367 ? 0.979 -20.859 5.391 1 68.94 367 SER B O 1
ATOM 6804 N N . SER B 1 368 ? -0.958 -21.625 5.938 1 66.5 368 SER B N 1
ATOM 6805 C CA . SER B 1 368 ? -0.498 -22.094 7.242 1 66.5 368 SER B CA 1
ATOM 6806 C C . SER B 1 368 ? -0.371 -23.609 7.27 1 66.5 368 SER B C 1
ATOM 6808 O O . SER B 1 368 ? 0.066 -24.188 8.273 1 66.5 368 SER B O 1
ATOM 6810 N N . GLN B 1 369 ? -0.625 -24.125 6.07 1 71.62 369 GLN B N 1
ATOM 6811 C CA . GLN B 1 369 ? -0.574 -25.578 5.961 1 71.62 369 GLN B CA 1
ATOM 6812 C C . GLN B 1 369 ? 0.591 -26.016 5.078 1 71.62 369 GLN B C 1
ATOM 6814 O O . GLN B 1 369 ? 1.231 -25.188 4.426 1 71.62 369 GLN B O 1
ATOM 6819 N N . VAL B 1 370 ? 0.86 -27.281 5.246 1 74.69 370 VAL B N 1
ATOM 6820 C CA . VAL B 1 370 ? 1.906 -27.844 4.402 1 74.69 370 VAL B CA 1
ATOM 6821 C C . VAL B 1 370 ? 1.279 -28.734 3.33 1 74.69 370 VAL B C 1
ATOM 6823 O O . VAL B 1 370 ? 0.446 -29.594 3.633 1 74.69 370 VAL B O 1
ATOM 6826 N N . GLY B 1 371 ? 1.51 -28.375 2.143 1 84.38 371 GLY B N 1
ATOM 6827 C CA . GLY B 1 371 ? 1.04 -29.156 1.009 1 84.38 371 GLY B CA 1
ATOM 6828 C C . GLY B 1 371 ? 2.137 -29.469 0.012 1 84.38 371 GLY B C 1
ATOM 6829 O O . GLY B 1 371 ? 3.242 -28.938 0.099 1 84.38 371 GLY B O 1
ATOM 6830 N N . ASN B 1 372 ? 1.781 -30.469 -0.804 1 92.5 372 ASN B N 1
ATOM 6831 C CA . ASN B 1 372 ? 2.732 -30.922 -1.817 1 92.5 372 ASN B CA 1
ATOM 6832 C C . ASN B 1 372 ? 2.137 -30.828 -3.219 1 92.5 372 ASN B C 1
ATOM 6834 O O . ASN B 1 372 ? 1.348 -31.703 -3.613 1 92.5 372 ASN B O 1
ATOM 6838 N N . VAL B 1 373 ? 2.594 -29.922 -3.99 1 95.12 373 VAL B N 1
ATOM 6839 C CA . VAL B 1 373 ? 2.053 -29.688 -5.32 1 95.12 373 VAL B CA 1
ATOM 6840 C C . VAL B 1 373 ? 2.41 -30.844 -6.25 1 95.12 373 VAL B C 1
ATOM 6842 O O . VAL B 1 373 ? 1.759 -31.047 -7.273 1 95.12 373 VAL B O 1
ATOM 6845 N N . ALA B 1 374 ? 3.361 -31.688 -5.895 1 94.5 374 ALA B N 1
ATOM 6846 C CA . ALA B 1 374 ? 3.811 -32.781 -6.73 1 94.5 374 ALA B CA 1
ATOM 6847 C C . ALA B 1 374 ? 2.742 -33.875 -6.828 1 94.5 374 ALA B C 1
ATOM 6849 O O . ALA B 1 374 ? 2.824 -34.75 -7.68 1 94.5 374 ALA B O 1
ATOM 6850 N N . LYS B 1 375 ? 1.72 -33.781 -6.035 1 95.06 375 LYS B N 1
ATOM 6851 C CA . LYS B 1 375 ? 0.641 -34.75 -6.109 1 95.06 375 LYS B CA 1
ATOM 6852 C C . LYS B 1 375 ? -0.181 -34.562 -7.383 1 95.06 375 LYS B C 1
ATOM 6854 O O . LYS B 1 375 ? -0.921 -35.469 -7.781 1 95.06 375 LYS B O 1
ATOM 6859 N N . PHE B 1 376 ? -0.101 -33.438 -7.938 1 96.69 376 PHE B N 1
ATOM 6860 C CA . PHE B 1 376 ? -0.809 -33.156 -9.18 1 96.69 376 PHE B CA 1
ATOM 6861 C C . PHE B 1 376 ? -0.065 -33.781 -10.367 1 96.69 376 PHE B C 1
ATOM 6863 O O . PHE B 1 376 ? 0.745 -33.094 -11.008 1 96.69 376 PHE B O 1
ATOM 6870 N N . GLU B 1 377 ? -0.391 -34.938 -10.766 1 95.69 377 GLU B N 1
ATOM 6871 C CA . GLU B 1 377 ? 0.266 -35.625 -11.875 1 95.69 377 GLU B CA 1
ATOM 6872 C C . GLU B 1 377 ? -0.572 -35.562 -13.148 1 95.69 377 GLU B C 1
ATOM 6874 O O . GLU B 1 377 ? -1.801 -35.656 -13.094 1 95.69 377 GLU B O 1
ATOM 6879 N N . ASP B 1 378 ? 0.114 -35.406 -14.266 1 94.75 378 ASP B N 1
ATOM 6880 C CA . ASP B 1 378 ? -0.493 -35.438 -15.586 1 94.75 378 ASP B CA 1
ATOM 6881 C C . ASP B 1 378 ? -1.468 -34.281 -15.789 1 94.75 378 ASP B C 1
ATOM 6883 O O . ASP B 1 378 ? -2.596 -34.5 -16.25 1 94.75 378 ASP B O 1
ATOM 6887 N N . PHE B 1 379 ? -1.097 -33.156 -15.391 1 96.88 379 PHE B N 1
ATOM 6888 C CA . PHE B 1 379 ? -1.897 -31.938 -15.586 1 96.88 379 PHE B CA 1
ATOM 6889 C C . PHE B 1 379 ? -1.423 -31.172 -16.812 1 96.88 379 PHE B C 1
ATOM 6891 O O . PHE B 1 379 ? -0.28 -31.328 -17.25 1 96.88 379 PHE B O 1
ATOM 6898 N N . ASP B 1 380 ? -2.271 -30.406 -17.344 1 96.44 380 ASP B N 1
ATOM 6899 C CA . ASP B 1 380 ? -1.914 -29.547 -18.469 1 96.44 380 ASP B CA 1
ATOM 6900 C C . ASP B 1 380 ? -1.163 -28.312 -18 1 96.44 380 ASP B C 1
ATOM 6902 O O . ASP B 1 380 ? -0.332 -27.766 -18.719 1 96.44 380 ASP B O 1
ATOM 6906 N N . LEU B 1 381 ? -1.473 -27.875 -16.781 1 97.56 381 LEU B N 1
ATOM 6907 C CA . LEU B 1 381 ? -0.786 -26.719 -16.203 1 97.56 381 LEU B CA 1
ATOM 6908 C C . LEU B 1 381 ? -0.766 -26.797 -14.672 1 97.56 381 LEU B C 1
ATOM 6910 O O . LEU B 1 381 ? -1.793 -27.078 -14.055 1 97.56 381 LEU B O 1
ATOM 6914 N N . LEU B 1 382 ? 0.375 -26.578 -14.086 1 97.56 382 LEU B N 1
ATOM 6915 C CA . LEU B 1 382 ? 0.538 -26.375 -12.648 1 97.56 382 LEU B CA 1
ATOM 6916 C C . LEU B 1 382 ? 1.006 -24.953 -12.344 1 97.56 382 LEU B C 1
ATOM 6918 O O . LEU B 1 382 ? 1.801 -24.391 -13.094 1 97.56 382 LEU B O 1
ATOM 6922 N N . CYS B 1 383 ? 0.524 -24.406 -11.242 1 97.38 383 CYS B N 1
ATOM 6923 C CA . CYS B 1 383 ? 0.833 -23.016 -10.945 1 97.38 383 CYS B CA 1
ATOM 6924 C C . CYS B 1 383 ? 1.327 -22.859 -9.516 1 97.38 383 CYS B C 1
ATOM 6926 O O . CYS B 1 383 ? 0.773 -22.078 -8.742 1 97.38 383 CYS B O 1
ATOM 6928 N N . PRO B 1 384 ? 2.449 -23.406 -9.125 1 96.5 384 PRO B N 1
ATOM 6929 C CA . PRO B 1 384 ? 2.973 -23.25 -7.766 1 96.5 384 PRO B CA 1
ATOM 6930 C C . PRO B 1 384 ? 3.783 -21.969 -7.594 1 96.5 384 PRO B C 1
ATOM 6932 O O . PRO B 1 384 ? 4.215 -21.359 -8.586 1 96.5 384 PRO B O 1
ATOM 6935 N N . THR B 1 385 ? 3.92 -21.562 -6.305 1 94.19 385 THR B N 1
ATOM 6936 C CA . THR B 1 385 ? 4.969 -20.594 -5.988 1 94.19 385 THR B CA 1
ATOM 6937 C C . THR B 1 385 ? 6.336 -21.266 -5.973 1 94.19 385 THR B C 1
ATOM 6939 O O . THR B 1 385 ? 6.43 -22.5 -5.906 1 94.19 385 THR B O 1
ATOM 6942 N N . GLU B 1 386 ? 7.375 -20.484 -6.094 1 93.12 386 GLU B N 1
ATOM 6943 C CA . GLU B 1 386 ? 8.719 -21.047 -5.973 1 93.12 386 GLU B CA 1
ATOM 6944 C C . GLU B 1 386 ? 8.875 -21.812 -4.668 1 93.12 386 GLU B C 1
ATOM 6946 O O . GLU B 1 386 ? 9.438 -22.906 -4.656 1 93.12 386 GLU B O 1
ATOM 6951 N N . ARG B 1 387 ? 8.367 -21.219 -3.588 1 90.69 387 ARG B N 1
ATOM 6952 C CA . ARG B 1 387 ? 8.461 -21.859 -2.279 1 90.69 387 ARG B CA 1
ATOM 6953 C C . ARG B 1 387 ? 7.766 -23.219 -2.283 1 90.69 387 ARG B C 1
ATOM 6955 O O . ARG B 1 387 ? 8.312 -24.203 -1.775 1 90.69 387 ARG B O 1
ATOM 6962 N N . GLU B 1 388 ? 6.625 -23.266 -2.814 1 93.06 388 GLU B N 1
ATOM 6963 C CA . GLU B 1 388 ? 5.859 -24.5 -2.881 1 93.06 388 GLU B CA 1
ATOM 6964 C C . GLU B 1 388 ? 6.566 -25.547 -3.74 1 93.06 388 GLU B C 1
ATOM 6966 O O . GLU B 1 388 ? 6.582 -26.734 -3.402 1 93.06 388 GLU B O 1
ATOM 6971 N N . ALA B 1 389 ? 7.125 -25.141 -4.805 1 94.25 389 ALA B N 1
ATOM 6972 C CA . ALA B 1 389 ? 7.855 -26.047 -5.684 1 94.25 389 ALA B CA 1
ATOM 6973 C C . ALA B 1 389 ? 9.078 -26.625 -4.98 1 94.25 389 ALA B C 1
ATOM 6975 O O . ALA B 1 389 ? 9.344 -27.828 -5.066 1 94.25 389 ALA B O 1
ATOM 6976 N N . ARG B 1 390 ? 9.781 -25.75 -4.32 1 92.12 390 ARG B N 1
ATOM 6977 C CA . ARG B 1 390 ? 10.977 -26.188 -3.613 1 92.12 390 ARG B CA 1
ATOM 6978 C C . ARG B 1 390 ? 10.633 -27.172 -2.496 1 92.12 390 ARG B C 1
ATOM 6980 O O . ARG B 1 390 ? 11.344 -28.156 -2.285 1 92.12 390 ARG B O 1
ATOM 6987 N N . ILE B 1 391 ? 9.594 -26.875 -1.836 1 90.44 391 ILE B N 1
ATOM 6988 C CA . ILE B 1 391 ? 9.156 -27.75 -0.76 1 90.44 391 ILE B CA 1
ATOM 6989 C C . ILE B 1 391 ? 8.75 -29.109 -1.336 1 90.44 391 ILE B C 1
ATOM 6991 O O . ILE B 1 391 ? 9.125 -30.156 -0.805 1 90.44 391 ILE B O 1
ATOM 6995 N N . ALA B 1 392 ? 8.078 -29.109 -2.377 1 92.88 392 ALA B N 1
ATOM 6996 C CA . ALA B 1 392 ? 7.605 -30.344 -3.012 1 92.88 392 ALA B CA 1
ATOM 6997 C C . ALA B 1 392 ? 8.781 -31.234 -3.432 1 92.88 392 ALA B C 1
ATOM 6999 O O . ALA B 1 392 ? 8.68 -32.469 -3.404 1 92.88 392 ALA B O 1
ATOM 7000 N N . LEU B 1 393 ? 9.875 -30.625 -3.777 1 93.44 393 LEU B N 1
ATOM 7001 C CA . LEU B 1 393 ? 11.023 -31.359 -4.301 1 93.44 393 LEU B CA 1
ATOM 7002 C C . LEU B 1 393 ? 12.07 -31.578 -3.209 1 93.44 393 LEU B C 1
ATOM 7004 O O . LEU B 1 393 ? 13.031 -32.312 -3.41 1 93.44 393 LEU B O 1
ATOM 7008 N N . GLY B 1 394 ? 11.891 -30.906 -2.025 1 91.88 394 GLY B N 1
ATOM 7009 C CA . GLY B 1 394 ? 12.938 -30.922 -1.017 1 91.88 394 GLY B CA 1
ATOM 7010 C C . GLY B 1 394 ? 14.25 -30.344 -1.501 1 91.88 394 GLY B C 1
ATOM 7011 O O . GLY B 1 394 ? 15.32 -30.891 -1.22 1 91.88 394 GLY B O 1
ATOM 7012 N N . ASN B 1 395 ? 14.141 -29.391 -2.379 1 89.88 395 ASN B N 1
ATOM 7013 C CA . ASN B 1 395 ? 15.305 -28.781 -3.02 1 89.88 395 ASN B CA 1
ATOM 7014 C C . ASN B 1 395 ? 15.32 -27.266 -2.805 1 89.88 395 ASN B C 1
ATOM 7016 O O . ASN B 1 395 ? 14.68 -26.531 -3.549 1 89.88 395 ASN B O 1
ATOM 7020 N N . HIS B 1 396 ? 16.156 -26.812 -1.917 1 86.06 396 HIS B N 1
ATOM 7021 C CA . HIS B 1 396 ? 16.203 -25.406 -1.552 1 86.06 396 HIS B CA 1
ATOM 7022 C C . HIS B 1 396 ? 17.422 -24.719 -2.164 1 86.06 396 HIS B C 1
ATOM 7024 O O . HIS B 1 396 ? 17.578 -23.5 -2.025 1 86.06 396 HIS B O 1
ATOM 7030 N N . GLU B 1 397 ? 18.172 -25.344 -2.953 1 86.81 397 GLU B N 1
ATOM 7031 C CA . GLU B 1 397 ? 19.469 -24.781 -3.307 1 86.81 397 GLU B CA 1
ATOM 7032 C C . GLU B 1 397 ? 19.609 -24.594 -4.816 1 86.81 397 GLU B C 1
ATOM 7034 O O . GLU B 1 397 ? 20.359 -23.734 -5.281 1 86.81 397 GLU B O 1
ATOM 7039 N N . ASP B 1 398 ? 18.906 -25.391 -5.574 1 87.19 398 ASP B N 1
ATOM 7040 C CA . ASP B 1 398 ? 19.094 -25.344 -7.023 1 87.19 398 ASP B CA 1
ATOM 7041 C C . ASP B 1 398 ? 18.422 -24.125 -7.633 1 87.19 398 ASP B C 1
ATOM 7043 O O . ASP B 1 398 ? 17.609 -23.469 -6.984 1 87.19 398 ASP B O 1
ATOM 7047 N N . GLY B 1 399 ? 18.828 -23.812 -8.867 1 88.06 399 GLY B N 1
ATOM 7048 C CA . GLY B 1 399 ? 18.234 -22.703 -9.578 1 88.06 399 GLY B CA 1
ATOM 7049 C C . GLY B 1 399 ? 16.781 -22.922 -9.922 1 88.06 399 GLY B C 1
ATOM 7050 O O . GLY B 1 399 ? 16.328 -24.062 -10.039 1 88.06 399 GLY B O 1
ATOM 7051 N N . VAL B 1 400 ? 16.078 -21.906 -10.133 1 89.44 400 VAL B N 1
ATOM 7052 C CA . VAL B 1 400 ? 14.641 -21.938 -10.336 1 89.44 400 VAL B CA 1
ATOM 7053 C C . VAL B 1 400 ? 14.297 -22.781 -11.562 1 89.44 400 VAL B C 1
ATOM 7055 O O . VAL B 1 400 ? 13.312 -23.516 -11.555 1 89.44 400 VAL B O 1
ATOM 7058 N N . GLU B 1 401 ? 15.094 -22.625 -12.602 1 87.44 401 GLU B N 1
ATOM 7059 C CA . GLU B 1 401 ? 14.836 -23.406 -13.82 1 87.44 401 GLU B CA 1
ATOM 7060 C C . GLU B 1 401 ? 14.961 -24.906 -13.562 1 87.44 401 GLU B C 1
ATOM 7062 O O . GLU B 1 401 ? 14.203 -25.688 -14.125 1 87.44 401 GLU B O 1
ATOM 7067 N N . TRP B 1 402 ? 15.969 -25.234 -12.797 1 87.38 402 TRP B N 1
ATOM 7068 C CA . TRP B 1 402 ? 16.141 -26.625 -12.445 1 87.38 402 TRP B CA 1
ATOM 7069 C C . TRP B 1 402 ? 14.961 -27.141 -11.617 1 87.38 402 TRP B C 1
ATOM 7071 O O . TRP B 1 402 ? 14.492 -28.266 -11.812 1 87.38 402 TRP B O 1
ATOM 7081 N N . ILE B 1 403 ? 14.562 -26.344 -10.695 1 91.5 403 ILE B N 1
ATOM 7082 C CA . ILE B 1 403 ? 13.398 -26.672 -9.883 1 91.5 403 ILE B CA 1
ATOM 7083 C C . ILE B 1 403 ? 12.18 -26.875 -10.781 1 91.5 403 ILE B C 1
ATOM 7085 O O . ILE B 1 403 ? 11.445 -27.859 -10.617 1 91.5 403 ILE B O 1
ATOM 7089 N N . ALA B 1 404 ? 12.039 -26.031 -11.734 1 92.69 404 ALA B N 1
ATOM 7090 C CA . ALA B 1 404 ? 10.906 -26.094 -12.656 1 92.69 404 ALA B CA 1
ATOM 7091 C C . ALA B 1 404 ? 10.953 -27.375 -13.484 1 92.69 404 ALA B C 1
ATOM 7093 O O . ALA B 1 404 ? 9.953 -28.078 -13.609 1 92.69 404 ALA B O 1
ATOM 7094 N N . ASN B 1 405 ? 12.133 -27.672 -14.008 1 89.19 405 ASN B N 1
ATOM 7095 C CA . ASN B 1 405 ? 12.305 -28.875 -14.828 1 89.19 405 ASN B CA 1
ATOM 7096 C C . ASN B 1 405 ? 12.031 -30.141 -14.031 1 89.19 405 ASN B C 1
ATOM 7098 O O . ASN B 1 405 ? 11.359 -31.062 -14.508 1 89.19 405 ASN B O 1
ATOM 7102 N N . THR B 1 406 ? 12.602 -30.156 -12.852 1 91.31 406 THR B N 1
ATOM 7103 C CA . THR B 1 406 ? 12.445 -31.328 -12.008 1 91.31 406 THR B CA 1
ATOM 7104 C C . THR B 1 406 ? 10.984 -31.547 -11.633 1 91.31 406 THR B C 1
ATOM 7106 O O . THR B 1 406 ? 10.492 -32.688 -11.625 1 91.31 406 THR B O 1
ATOM 7109 N N . LEU B 1 407 ? 10.305 -30.484 -11.336 1 93.88 407 LEU B N 1
ATOM 7110 C CA . LEU B 1 407 ? 8.891 -30.594 -10.961 1 93.88 407 LEU B CA 1
ATOM 7111 C C . LEU B 1 407 ? 8.055 -31.062 -12.148 1 93.88 407 LEU B C 1
ATOM 7113 O O . LEU B 1 407 ? 7.156 -31.891 -11.984 1 93.88 407 LEU B O 1
ATOM 7117 N N . LEU B 1 408 ? 8.32 -30.547 -13.32 1 92.75 408 LEU B N 1
ATOM 7118 C CA . LEU B 1 408 ? 7.594 -30.938 -14.523 1 92.75 408 LEU B CA 1
ATOM 7119 C C . LEU B 1 408 ? 7.781 -32.438 -14.805 1 92.75 408 LEU B C 1
ATOM 7121 O O . LEU B 1 408 ? 6.828 -33.125 -15.172 1 92.75 408 LEU B O 1
ATOM 7125 N N . GLU B 1 409 ? 9 -32.812 -14.672 1 90.75 409 GLU B N 1
ATOM 7126 C CA . GLU B 1 409 ? 9.297 -34.219 -14.906 1 90.75 409 GLU B CA 1
ATOM 7127 C C . GLU B 1 409 ? 8.617 -35.125 -13.875 1 90.75 409 GLU B C 1
ATOM 7129 O O . GLU B 1 409 ? 7.988 -36.125 -14.227 1 90.75 409 GLU B O 1
ATOM 7134 N N . LYS B 1 410 ? 8.742 -34.719 -12.703 1 93.12 410 LYS B N 1
ATOM 7135 C CA . LYS B 1 410 ? 8.188 -35.5 -11.609 1 93.12 410 LYS B CA 1
ATOM 7136 C C . LYS B 1 410 ? 6.672 -35.625 -11.734 1 93.12 410 LYS B C 1
ATOM 7138 O O . LYS B 1 410 ? 6.102 -36.688 -11.43 1 93.12 410 LYS B O 1
ATOM 7143 N N . THR B 1 411 ? 6.027 -34.625 -12.203 1 94.5 411 THR B N 1
ATOM 7144 C CA . THR B 1 411 ? 4.57 -34.625 -12.242 1 94.5 411 THR B CA 1
ATOM 7145 C C . THR B 1 411 ? 4.062 -35.031 -13.625 1 94.5 411 THR B C 1
ATOM 7147 O O . THR B 1 411 ? 2.863 -35.219 -13.812 1 94.5 411 THR B O 1
ATOM 7150 N N . ARG B 1 412 ? 4.961 -35.094 -14.602 1 92.31 412 ARG B N 1
ATOM 7151 C CA . ARG B 1 412 ? 4.613 -35.406 -15.984 1 92.31 412 ARG B CA 1
ATOM 7152 C C . ARG B 1 412 ? 3.602 -34.375 -16.531 1 92.31 412 ARG B C 1
ATOM 7154 O O . ARG B 1 412 ? 2.658 -34.75 -17.219 1 92.31 412 ARG B O 1
ATOM 7161 N N . SER B 1 413 ? 3.705 -33.156 -16.062 1 92.38 413 SER B N 1
ATOM 7162 C CA . SER B 1 413 ? 2.805 -32.125 -16.516 1 92.38 413 SER B CA 1
ATOM 7163 C C . SER B 1 413 ? 3.328 -31.438 -17.781 1 92.38 413 SER B C 1
ATOM 7165 O O . SER B 1 413 ? 4.516 -31.547 -18.094 1 92.38 413 SER B O 1
ATOM 7167 N N . LYS B 1 414 ? 2.445 -30.797 -18.516 1 92.75 414 LYS B N 1
ATOM 7168 C CA . LYS B 1 414 ? 2.805 -30.219 -19.812 1 92.75 414 LYS B CA 1
ATOM 7169 C C . LYS B 1 414 ? 3.35 -28.797 -19.656 1 92.75 414 LYS B C 1
ATOM 7171 O O . LYS B 1 414 ? 4.277 -28.406 -20.359 1 92.75 414 LYS B O 1
ATOM 7176 N N . ASN B 1 415 ? 2.713 -28.016 -18.844 1 95.44 415 ASN B N 1
ATOM 7177 C CA . ASN B 1 415 ? 3.078 -26.625 -18.594 1 95.44 415 ASN B CA 1
ATOM 7178 C C . ASN B 1 415 ? 3.219 -26.328 -17.109 1 95.44 415 ASN B C 1
ATOM 7180 O O . ASN B 1 415 ? 2.637 -27.031 -16.281 1 95.44 415 ASN B O 1
ATOM 7184 N N . LEU B 1 416 ? 4.066 -25.297 -16.859 1 96.12 416 LEU B N 1
ATOM 7185 C CA . LEU B 1 416 ? 4.316 -24.938 -15.477 1 96.12 416 LEU B CA 1
ATOM 7186 C C . LEU B 1 416 ? 4.48 -23.422 -15.344 1 96.12 416 LEU B C 1
ATOM 7188 O O . LEU B 1 416 ? 5.145 -22.781 -16.172 1 96.12 416 LEU B O 1
ATOM 7192 N N . LEU B 1 417 ? 3.805 -22.906 -14.406 1 97.12 417 LEU B N 1
ATOM 7193 C CA . LEU B 1 417 ? 4.078 -21.547 -13.945 1 97.12 417 LEU B CA 1
ATOM 7194 C C . LEU B 1 417 ? 4.754 -21.562 -12.578 1 97.12 417 LEU B C 1
ATOM 7196 O O . LEU B 1 417 ? 4.297 -22.234 -11.656 1 97.12 417 LEU B O 1
ATOM 7200 N N . ILE B 1 418 ? 5.848 -20.859 -12.445 1 96.38 418 ILE B N 1
ATOM 7201 C CA . ILE B 1 418 ? 6.441 -20.609 -11.133 1 96.38 418 ILE B CA 1
ATOM 7202 C C . ILE B 1 418 ? 6.191 -19.172 -10.719 1 96.38 418 ILE B C 1
ATOM 7204 O O . ILE B 1 418 ? 6.773 -18.25 -11.289 1 96.38 418 ILE B O 1
ATOM 7208 N N . LYS B 1 419 ? 5.332 -19.078 -9.781 1 96.44 419 LYS B N 1
ATOM 7209 C CA . LYS B 1 419 ? 5.02 -17.734 -9.273 1 96.44 419 LYS B CA 1
ATOM 7210 C C . LYS B 1 419 ? 6.117 -17.234 -8.344 1 96.44 419 LYS B C 1
ATOM 7212 O O . LYS B 1 419 ? 6.559 -17.969 -7.445 1 96.44 419 LYS B O 1
ATOM 7217 N N . LEU B 1 420 ? 6.492 -15.898 -8.484 1 94.12 420 LEU B N 1
ATOM 7218 C CA . LEU B 1 420 ? 7.621 -15.328 -7.758 1 94.12 420 LEU B CA 1
ATOM 7219 C C . LEU B 1 420 ? 7.176 -14.125 -6.926 1 94.12 420 LEU B C 1
ATOM 7221 O O . LEU B 1 420 ? 7.953 -13.195 -6.711 1 94.12 420 LEU B O 1
ATOM 7225 N N . GLY B 1 421 ? 5.926 -14.062 -6.566 1 91.69 421 GLY B N 1
ATOM 7226 C CA . GLY B 1 421 ? 5.43 -12.961 -5.754 1 91.69 421 GLY B CA 1
ATOM 7227 C C . GLY B 1 421 ? 5.48 -11.625 -6.465 1 91.69 421 GLY B C 1
ATOM 7228 O O . GLY B 1 421 ? 4.961 -11.484 -7.574 1 91.69 421 GLY B O 1
ATOM 7229 N N . ALA B 1 422 ? 6.207 -10.727 -5.844 1 90.81 422 ALA B N 1
ATOM 7230 C CA . ALA B 1 422 ? 6.273 -9.359 -6.352 1 90.81 422 ALA B CA 1
ATOM 7231 C C . ALA B 1 422 ? 7.062 -9.305 -7.656 1 90.81 422 ALA B C 1
ATOM 7233 O O . ALA B 1 422 ? 7.008 -8.305 -8.375 1 90.81 422 ALA B O 1
ATOM 7234 N N . GLU B 1 423 ? 7.715 -10.352 -8.016 1 92 423 GLU B N 1
ATOM 7235 C CA . GLU B 1 423 ? 8.539 -10.352 -9.219 1 92 423 GLU B CA 1
ATOM 7236 C C . GLU B 1 423 ? 7.781 -10.961 -10.406 1 92 423 GLU B C 1
ATOM 7238 O O . GLU B 1 423 ? 8.352 -11.141 -11.484 1 92 423 GLU B O 1
ATOM 7243 N N . GLY B 1 424 ? 6.57 -11.328 -10.203 1 95.56 424 GLY B N 1
ATOM 7244 C CA . GLY B 1 424 ? 5.781 -11.922 -11.273 1 95.56 424 GLY B CA 1
ATOM 7245 C C . GLY B 1 424 ? 5.859 -13.43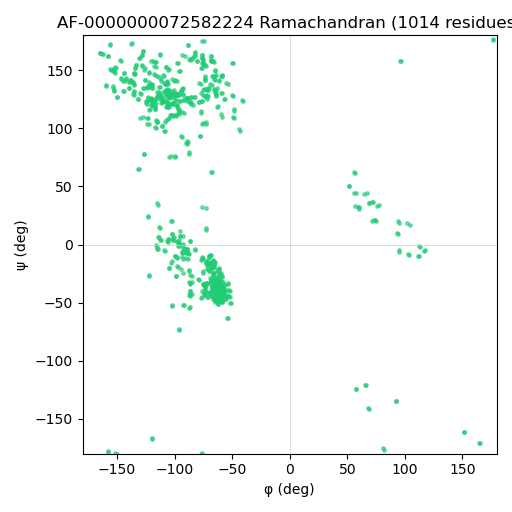8 -11.305 1 95.56 424 GLY B C 1
ATOM 7246 O O . GLY B 1 424 ? 5.633 -14.094 -10.281 1 95.56 424 GLY B O 1
ATOM 7247 N N . PHE B 1 425 ? 6.043 -13.945 -12.508 1 97.25 425 PHE B N 1
ATOM 7248 C CA . PHE B 1 425 ? 6.129 -15.398 -12.641 1 97.25 425 PHE B CA 1
ATOM 7249 C C . PHE B 1 425 ? 6.855 -15.781 -13.922 1 97.25 425 PHE B C 1
ATOM 7251 O O . PHE B 1 425 ? 7.066 -14.945 -14.797 1 97.25 425 PHE B O 1
ATOM 7258 N N . ILE B 1 426 ? 7.309 -17.031 -13.969 1 96.12 426 ILE B N 1
ATOM 7259 C CA . ILE B 1 426 ? 7.93 -17.609 -15.156 1 96.12 426 ILE B CA 1
ATOM 7260 C C . ILE B 1 426 ? 7.047 -18.719 -15.719 1 96.12 426 ILE B C 1
ATOM 7262 O O . ILE B 1 426 ? 6.566 -19.578 -14.977 1 96.12 426 ILE B O 1
ATOM 7266 N N . ALA B 1 427 ? 6.793 -18.594 -16.984 1 96.88 427 ALA B N 1
ATOM 7267 C CA . ALA B 1 427 ? 6.02 -19.625 -17.688 1 96.88 427 ALA B CA 1
ATOM 7268 C C . ALA B 1 427 ? 6.93 -20.594 -18.438 1 96.88 427 ALA B C 1
ATOM 7270 O O . ALA B 1 427 ? 7.848 -20.156 -19.141 1 96.88 427 ALA B O 1
ATOM 7271 N N . TYR B 1 428 ? 6.707 -21.875 -18.219 1 93.69 428 TYR B N 1
ATOM 7272 C CA . TYR B 1 428 ? 7.457 -22.922 -18.891 1 93.69 428 TYR B CA 1
ATOM 7273 C C . TYR B 1 428 ? 6.535 -23.812 -19.703 1 93.69 428 TYR B C 1
ATOM 7275 O O . TYR B 1 428 ? 5.582 -24.391 -19.172 1 93.69 428 TYR B O 1
ATOM 7283 N N . SER B 1 429 ? 6.758 -23.875 -20.984 1 91 429 SER B N 1
ATOM 7284 C CA . SER B 1 429 ? 6.043 -24.812 -21.859 1 91 429 SER B CA 1
ATOM 7285 C C . SER B 1 429 ? 6.941 -25.969 -22.281 1 91 429 SER B C 1
ATOM 7287 O O . SER B 1 429 ? 8.031 -25.75 -22.812 1 91 429 SER B O 1
ATOM 7289 N N . ASN B 1 430 ? 6.484 -27.156 -21.938 1 79.62 430 ASN B N 1
ATOM 7290 C CA . ASN B 1 430 ? 7.297 -28.328 -22.25 1 79.62 430 ASN B CA 1
ATOM 7291 C C . ASN B 1 430 ? 6.828 -29.016 -23.531 1 79.62 430 ASN B C 1
ATOM 7293 O O . ASN B 1 430 ? 5.629 -29.062 -23.812 1 79.62 430 ASN B O 1
ATOM 7297 N N . ASP B 1 431 ? 7.68 -29.312 -24.5 1 67.12 431 ASP B N 1
ATOM 7298 C CA . ASP B 1 431 ? 7.344 -30.188 -25.609 1 67.12 431 ASP B CA 1
ATOM 7299 C C . ASP B 1 431 ? 7.586 -31.656 -25.266 1 67.12 431 ASP B C 1
ATOM 7301 O O . ASP B 1 431 ? 6.727 -32.5 -25.516 1 67.12 431 ASP B O 1
ATOM 7305 N N . ILE B 1 432 ? 8.852 -31.875 -24.812 1 60.12 432 ILE B N 1
ATOM 7306 C CA . ILE B 1 432 ? 9.258 -33.188 -24.344 1 60.12 432 ILE B CA 1
ATOM 7307 C C . ILE B 1 432 ? 9.742 -33.125 -22.906 1 60.12 432 ILE B C 1
ATOM 7309 O O . ILE B 1 432 ? 10.266 -32.094 -22.469 1 60.12 432 ILE B O 1
ATOM 7313 N N . PRO B 1 433 ? 9.344 -34.125 -22.062 1 55.41 433 PRO B N 1
ATOM 7314 C CA . PRO B 1 433 ? 9.742 -34.062 -20.656 1 55.41 433 PRO B CA 1
ATOM 7315 C C . PRO B 1 433 ? 11.188 -33.594 -20.469 1 55.41 433 PRO B C 1
ATOM 7317 O O . PRO B 1 433 ? 12.102 -34.125 -21.109 1 55.41 433 PRO B O 1
ATOM 7320 N N . GLY B 1 434 ? 11.523 -32.562 -19.734 1 55.03 434 GLY B N 1
ATOM 7321 C CA . GLY B 1 434 ? 12.836 -32.094 -19.328 1 55.03 434 GLY B CA 1
ATOM 7322 C C . GLY B 1 434 ? 13.375 -31.016 -20.25 1 55.03 434 GLY B C 1
ATOM 7323 O O . GLY B 1 434 ? 14.438 -30.438 -19.984 1 55.03 434 GLY B O 1
ATOM 7324 N N . ASN B 1 435 ? 12.664 -30.797 -21.281 1 66.38 435 ASN B N 1
ATOM 7325 C CA . ASN B 1 435 ? 13.156 -29.797 -22.219 1 66.38 435 ASN B CA 1
ATOM 7326 C C . ASN B 1 435 ? 12.094 -28.75 -22.516 1 66.38 435 ASN B C 1
ATOM 7328 O O . ASN B 1 435 ? 11.133 -29.016 -23.25 1 66.38 435 ASN B O 1
ATOM 7332 N N . PHE B 1 436 ? 12.391 -27.547 -21.969 1 73.5 436 PHE B N 1
ATOM 7333 C CA . PHE B 1 436 ? 11.398 -26.5 -22.188 1 73.5 436 PHE B CA 1
ATOM 7334 C C . PHE B 1 436 ? 11.391 -26.047 -23.641 1 73.5 436 PHE B C 1
ATOM 7336 O O . PHE B 1 436 ? 12.445 -25.766 -24.219 1 73.5 436 PHE B O 1
ATOM 7343 N N . LYS B 1 437 ? 10.289 -26.047 -24.219 1 76.44 437 LYS B N 1
ATOM 7344 C CA . LYS B 1 437 ? 10.133 -25.484 -25.547 1 76.44 437 LYS B CA 1
ATOM 7345 C C . LYS B 1 437 ? 10.148 -23.953 -25.516 1 76.44 437 LYS B C 1
ATOM 7347 O O . LYS B 1 437 ? 10.781 -23.312 -26.344 1 76.44 437 LYS B O 1
ATOM 7352 N N . LYS B 1 438 ? 9.461 -23.453 -24.531 1 83.94 438 LYS B N 1
ATOM 7353 C CA . LYS B 1 438 ? 9.398 -22 -24.359 1 83.94 438 LYS B CA 1
ATOM 7354 C C . LYS B 1 438 ? 9.422 -21.625 -22.875 1 83.94 438 LYS B C 1
ATOM 7356 O O . LYS B 1 438 ? 8.938 -22.391 -22.031 1 83.94 438 LYS B O 1
ATOM 7361 N N . ARG B 1 439 ? 10.094 -20.562 -22.625 1 90.12 439 ARG B N 1
ATOM 7362 C CA . ARG B 1 439 ? 10.117 -19.984 -21.281 1 90.12 439 ARG B CA 1
ATOM 7363 C C . ARG B 1 439 ? 10.133 -18.469 -21.344 1 90.12 439 ARG B C 1
ATOM 7365 O O . ARG B 1 439 ? 10.781 -17.875 -22.219 1 90.12 439 ARG B O 1
ATOM 7372 N N . GLU B 1 440 ? 9.391 -17.875 -20.438 1 93.06 440 GLU B N 1
ATOM 7373 C CA . GLU B 1 440 ? 9.312 -16.422 -20.391 1 93.06 440 GLU B CA 1
ATOM 7374 C C . GLU B 1 440 ? 8.977 -15.93 -19 1 93.06 440 GLU B C 1
ATOM 7376 O O . GLU B 1 440 ? 8.164 -16.547 -18.297 1 93.06 440 GLU B O 1
ATOM 7381 N N . HIS B 1 441 ? 9.719 -14.93 -18.641 1 94.75 441 HIS B N 1
ATOM 7382 C CA . HIS B 1 441 ? 9.375 -14.227 -17.422 1 94.75 441 HIS B CA 1
ATOM 7383 C C . HIS B 1 441 ? 8.367 -13.117 -17.672 1 94.75 441 HIS B C 1
ATOM 7385 O O . HIS B 1 441 ? 8.578 -12.266 -18.547 1 94.75 441 HIS B O 1
ATOM 7391 N N . PHE B 1 442 ? 7.281 -13.156 -17.016 1 97.25 442 PHE B N 1
ATOM 7392 C CA . PHE B 1 442 ? 6.312 -12.062 -17.016 1 97.25 442 PHE B CA 1
ATOM 7393 C C . PHE B 1 442 ? 6.363 -11.305 -15.695 1 97.25 442 PHE B C 1
ATOM 7395 O O . PHE B 1 442 ? 6.082 -11.867 -14.633 1 97.25 442 PHE B O 1
ATOM 7402 N N . PRO B 1 443 ? 6.695 -10.031 -15.711 1 95.62 443 PRO B N 1
ATOM 7403 C CA . PRO B 1 443 ? 6.812 -9.242 -14.484 1 95.62 443 PRO B CA 1
ATOM 7404 C C . PRO B 1 443 ? 5.457 -8.922 -13.859 1 95.62 443 PRO B C 1
ATOM 7406 O O . PRO B 1 443 ? 4.434 -8.945 -14.547 1 95.62 443 PRO B O 1
ATOM 7409 N N . ALA B 1 444 ? 5.469 -8.703 -12.5 1 95.62 444 ALA B N 1
ATOM 7410 C CA . ALA B 1 444 ? 4.293 -8.086 -11.883 1 95.62 444 ALA B CA 1
ATOM 7411 C C . ALA B 1 444 ? 4.117 -6.648 -12.367 1 95.62 444 ALA B C 1
ATOM 7413 O O . ALA B 1 444 ? 5.074 -5.875 -12.391 1 95.62 444 ALA B O 1
ATOM 7414 N N . LEU B 1 445 ? 2.951 -6.312 -12.734 1 96.19 445 LEU B N 1
ATOM 7415 C CA . LEU B 1 445 ? 2.721 -5.004 -13.336 1 96.19 445 LEU B CA 1
ATOM 7416 C C . LEU B 1 445 ? 2.445 -3.953 -12.266 1 96.19 445 LEU B C 1
ATOM 7418 O O . LEU B 1 445 ? 2.574 -2.754 -12.523 1 96.19 445 LEU B O 1
ATOM 7422 N N . VAL B 1 446 ? 2.023 -4.422 -11.102 1 93.5 446 VAL B N 1
ATOM 7423 C CA . VAL B 1 446 ? 1.725 -3.521 -9.992 1 93.5 446 VAL B CA 1
ATOM 7424 C C . VAL B 1 446 ? 2.834 -3.602 -8.945 1 93.5 446 VAL B C 1
ATOM 7426 O O . VAL B 1 446 ? 3.244 -4.695 -8.547 1 93.5 446 VAL B O 1
ATOM 7429 N N . SER B 1 447 ? 3.322 -2.438 -8.469 1 90.56 447 SER B N 1
ATOM 7430 C CA . SER B 1 447 ? 4.457 -2.418 -7.551 1 90.56 447 SER B CA 1
ATOM 7431 C C . SER B 1 447 ? 3.994 -2.264 -6.105 1 90.56 447 SER B C 1
ATOM 7433 O O . SER B 1 447 ? 4.711 -2.639 -5.176 1 90.56 447 SER B O 1
ATOM 7435 N N . ASN B 1 448 ? 2.92 -1.692 -5.91 1 91.06 448 ASN B N 1
ATOM 7436 C CA . ASN B 1 448 ? 2.342 -1.472 -4.586 1 91.06 448 ASN B CA 1
ATOM 7437 C C . ASN B 1 448 ? 0.912 -1.995 -4.504 1 91.06 448 ASN B C 1
ATOM 7439 O O . ASN B 1 448 ? -0.04 -1.212 -4.484 1 91.06 448 ASN B O 1
ATOM 7443 N N . PRO B 1 449 ? 0.816 -3.291 -4.363 1 92.56 449 PRO B N 1
ATOM 7444 C CA . PRO B 1 449 ? -0.532 -3.863 -4.344 1 92.56 449 PRO B CA 1
ATOM 7445 C C . PRO B 1 449 ? -1.328 -3.449 -3.105 1 92.56 449 PRO B C 1
ATOM 7447 O O . PRO B 1 449 ? -0.759 -3.301 -2.021 1 92.56 449 PRO B O 1
ATOM 7450 N N . VAL B 1 450 ? -2.646 -3.27 -3.287 1 91.38 450 VAL B N 1
ATOM 7451 C CA . VAL B 1 450 ? -3.557 -3.025 -2.174 1 91.38 450 VAL B CA 1
ATOM 7452 C C . VAL B 1 450 ? -3.73 -4.305 -1.358 1 91.38 450 VAL B C 1
ATOM 7454 O O . VAL B 1 450 ? -3.723 -4.27 -0.125 1 91.38 450 VAL B O 1
ATOM 7457 N N . ASP B 1 451 ? -3.92 -5.363 -2.064 1 91.56 451 ASP B N 1
ATOM 7458 C CA . ASP B 1 451 ? -4.082 -6.68 -1.451 1 91.56 451 ASP B CA 1
ATOM 7459 C C . ASP B 1 451 ? -3.568 -7.781 -2.375 1 91.56 451 ASP B C 1
ATOM 7461 O O . ASP B 1 451 ? -4.043 -7.922 -3.504 1 91.56 451 ASP B O 1
ATOM 7465 N N . VAL B 1 452 ? -2.721 -8.586 -1.85 1 90 452 VAL B N 1
ATOM 7466 C CA . VAL B 1 452 ? -2.127 -9.625 -2.688 1 90 452 VAL B CA 1
ATOM 7467 C C . VAL B 1 452 ? -3.008 -10.867 -2.67 1 90 452 VAL B C 1
ATOM 7469 O O . VAL B 1 452 ? -2.826 -11.773 -3.486 1 90 452 VAL B O 1
ATOM 7472 N N . ALA B 1 453 ? -4.027 -10.773 -1.779 1 85.69 453 ALA B N 1
ATOM 7473 C CA . ALA B 1 453 ? -4.93 -11.922 -1.712 1 85.69 453 ALA B CA 1
ATOM 7474 C C . ALA B 1 453 ? -5.652 -12.125 -3.039 1 85.69 453 ALA B C 1
ATOM 7476 O O . ALA B 1 453 ? -6.203 -11.18 -3.609 1 85.69 453 ALA B O 1
ATOM 7477 N N . GLY B 1 454 ? -5.461 -13.227 -3.654 1 83.44 454 GLY B N 1
ATOM 7478 C CA . GLY B 1 454 ? -6.203 -13.562 -4.859 1 83.44 454 GLY B CA 1
ATOM 7479 C C . GLY B 1 454 ? -5.387 -13.406 -6.129 1 83.44 454 GLY B C 1
ATOM 7480 O O . GLY B 1 454 ? -5.863 -13.727 -7.219 1 83.44 454 GLY B O 1
ATOM 7481 N N . ALA B 1 455 ? -4.184 -12.805 -5.969 1 92.31 455 ALA B N 1
ATOM 7482 C CA . ALA B 1 455 ? -3.336 -12.656 -7.148 1 92.31 455 ALA B CA 1
ATOM 7483 C C . ALA B 1 455 ? -3.178 -13.992 -7.875 1 92.31 455 ALA B C 1
ATOM 7485 O O . ALA B 1 455 ? -3.414 -14.078 -9.086 1 92.31 455 ALA B O 1
ATOM 7486 N N . GLY B 1 456 ? -2.828 -14.992 -7.141 1 95.12 456 GLY B N 1
ATOM 7487 C CA . GLY B 1 456 ? -2.658 -16.312 -7.734 1 95.12 456 GLY B CA 1
ATOM 7488 C C . GLY B 1 456 ? -3.951 -16.891 -8.258 1 95.12 456 GLY B C 1
ATOM 7489 O O . GLY B 1 456 ? -3.971 -17.516 -9.328 1 95.12 456 GLY B O 1
ATOM 7490 N N . ASP B 1 457 ? -5.043 -16.672 -7.543 1 95.69 457 ASP B N 1
ATOM 7491 C CA . ASP B 1 457 ? -6.344 -17.203 -7.918 1 95.69 457 ASP B CA 1
ATOM 7492 C C . ASP B 1 457 ? -6.832 -16.609 -9.234 1 95.69 457 ASP B C 1
ATOM 7494 O O . ASP B 1 457 ? -7.32 -17.328 -10.109 1 95.69 457 ASP B O 1
ATOM 7498 N N . SER B 1 458 ? -6.715 -15.305 -9.281 1 97.56 458 SER B N 1
ATOM 7499 C CA . SER B 1 458 ? -7.141 -14.617 -10.5 1 97.56 458 SER B CA 1
ATOM 7500 C C . SER B 1 458 ? -6.266 -15.008 -11.688 1 97.56 458 SER B C 1
ATOM 7502 O O . SER B 1 458 ? -6.766 -15.18 -12.805 1 97.56 458 SER B O 1
ATOM 7504 N N . LEU B 1 459 ? -4.977 -15.148 -11.422 1 98.06 459 LEU B N 1
ATOM 7505 C CA . LEU B 1 459 ? -4.023 -15.578 -12.438 1 98.06 459 LEU B CA 1
ATOM 7506 C C . LEU B 1 459 ? -4.402 -16.953 -12.992 1 98.06 459 LEU B C 1
ATOM 7508 O O . LEU B 1 459 ? -4.48 -17.141 -14.211 1 98.06 459 LEU B O 1
ATOM 7512 N N . LEU B 1 460 ? -4.668 -17.906 -12.125 1 98.12 460 LEU B N 1
ATOM 7513 C CA . LEU B 1 460 ? -5.051 -19.25 -12.516 1 98.12 460 LEU B CA 1
ATOM 7514 C C . LEU B 1 460 ? -6.328 -19.234 -13.352 1 98.12 460 LEU B C 1
ATOM 7516 O O . LEU B 1 460 ? -6.41 -19.891 -14.383 1 98.12 460 LEU B O 1
ATOM 7520 N N . ALA B 1 461 ? -7.312 -18.5 -12.898 1 98.62 461 ALA B N 1
ATOM 7521 C CA . ALA B 1 461 ? -8.594 -18.422 -13.602 1 98.62 461 ALA B CA 1
ATOM 7522 C C . ALA B 1 461 ? -8.406 -17.891 -15.016 1 98.62 461 ALA B C 1
ATOM 7524 O O . ALA B 1 461 ? -8.891 -18.484 -15.984 1 98.62 461 ALA B O 1
ATOM 7525 N N . ALA B 1 462 ? -7.672 -16.812 -15.133 1 98.69 462 ALA B N 1
ATOM 7526 C CA . ALA B 1 462 ? -7.508 -16.156 -16.422 1 98.69 462 ALA B CA 1
ATOM 7527 C C . ALA B 1 462 ? -6.727 -17.031 -17.391 1 98.69 462 ALA B C 1
ATOM 7529 O O . ALA B 1 462 ? -7.094 -17.156 -18.562 1 98.69 462 ALA B O 1
ATOM 7530 N N . ILE B 1 463 ? -5.676 -17.656 -16.922 1 98.69 463 ILE B N 1
ATOM 7531 C CA . ILE B 1 463 ? -4.844 -18.484 -17.797 1 98.69 463 ILE B CA 1
ATOM 7532 C C . ILE B 1 463 ? -5.629 -19.719 -18.234 1 98.69 463 ILE B C 1
ATOM 7534 O O . ILE B 1 463 ? -5.602 -20.078 -19.422 1 98.69 463 ILE B O 1
ATOM 7538 N N . SER B 1 464 ? -6.371 -20.328 -17.344 1 98.62 464 SER B N 1
ATOM 7539 C CA . SER B 1 464 ? -7.133 -21.516 -17.672 1 98.62 464 SER B CA 1
ATOM 7540 C C . SER B 1 464 ? -8.211 -21.234 -18.703 1 98.62 464 SER B C 1
ATOM 7542 O O . SER B 1 464 ? -8.344 -21.969 -19.688 1 98.62 464 SER B O 1
ATOM 7544 N N . VAL B 1 465 ? -8.961 -20.172 -18.484 1 98.62 465 VAL B N 1
ATOM 7545 C CA . VAL B 1 465 ? -10.016 -19.828 -19.422 1 98.62 465 VAL B CA 1
ATOM 7546 C C . VAL B 1 465 ? -9.414 -19.5 -20.781 1 98.62 465 VAL B C 1
ATOM 7548 O O . VAL B 1 465 ? -9.969 -19.859 -21.828 1 98.62 465 VAL B O 1
ATOM 7551 N N . SER B 1 466 ? -8.289 -18.812 -20.766 1 98.69 466 SER B N 1
ATOM 7552 C CA . SER B 1 466 ? -7.609 -18.453 -22.016 1 98.69 466 SER B CA 1
ATOM 7553 C C . SER B 1 466 ? -7.18 -19.688 -22.781 1 98.69 466 SER B C 1
ATOM 7555 O O . SER B 1 466 ? -7.398 -19.781 -24 1 98.69 466 SER B O 1
ATOM 7557 N N . MET B 1 467 ? -6.602 -20.641 -22.094 1 97.94 467 MET B N 1
ATOM 7558 C CA . MET B 1 467 ? -6.129 -21.844 -22.75 1 97.94 467 MET B CA 1
ATOM 7559 C C . MET B 1 467 ? -7.301 -22.672 -23.281 1 97.94 467 MET B C 1
ATOM 7561 O O . MET B 1 467 ? -7.223 -23.266 -24.359 1 97.94 467 MET B O 1
ATOM 7565 N N . CYS B 1 468 ? -8.398 -22.703 -22.547 1 97.81 468 CYS B N 1
ATOM 7566 C CA . CYS B 1 468 ? -9.602 -23.406 -22.984 1 97.81 468 CYS B CA 1
ATOM 7567 C C . CYS B 1 468 ? -10.219 -22.719 -24.203 1 97.81 468 CYS B C 1
ATOM 7569 O O . CYS B 1 468 ? -10.992 -23.328 -24.922 1 97.81 468 CYS B O 1
ATOM 7571 N N . SER B 1 469 ? -9.852 -21.484 -24.375 1 96.88 469 SER B N 1
ATOM 7572 C CA . SER B 1 469 ? -10.367 -20.719 -25.5 1 96.88 469 SER B CA 1
ATOM 7573 C C . SER B 1 469 ? -9.391 -20.75 -26.672 1 96.88 469 SER B C 1
ATOM 7575 O O . SER B 1 469 ? -9.555 -20 -27.641 1 96.88 469 SER B O 1
ATOM 7577 N N . GLY B 1 470 ? -8.281 -21.422 -26.547 1 96.12 470 GLY B N 1
ATOM 7578 C CA . GLY B 1 470 ? -7.422 -21.672 -27.688 1 96.12 470 GLY B CA 1
ATOM 7579 C C . GLY B 1 470 ? -6.09 -20.938 -27.609 1 96.12 470 GLY B C 1
ATOM 7580 O O . GLY B 1 470 ? -5.227 -21.125 -28.469 1 96.12 470 GLY B O 1
ATOM 7581 N N . ALA B 1 471 ? -5.871 -20.188 -26.625 1 97 471 ALA B N 1
ATOM 7582 C CA . ALA B 1 471 ? -4.598 -19.484 -26.484 1 97 471 ALA B CA 1
ATOM 7583 C C . ALA B 1 471 ? -3.482 -20.438 -26.078 1 97 471 ALA B C 1
ATOM 7585 O O . ALA B 1 471 ? -3.719 -21.391 -25.328 1 97 471 ALA B O 1
ATOM 7586 N N . ASN B 1 472 ? -2.279 -20.172 -26.594 1 95.94 472 ASN B N 1
ATOM 7587 C CA . ASN B 1 472 ? -1.137 -20.906 -26.062 1 95.94 472 ASN B CA 1
ATOM 7588 C C . ASN B 1 472 ? -0.712 -20.391 -24.703 1 95.94 472 ASN B C 1
ATOM 7590 O O . ASN B 1 472 ? -1.278 -19.422 -24.203 1 95.94 472 ASN B O 1
ATOM 7594 N N . LEU B 1 473 ? 0.243 -21.016 -24.062 1 96.88 473 LEU B N 1
ATOM 7595 C CA . LEU B 1 473 ? 0.603 -20.688 -22.672 1 96.88 473 LEU B CA 1
ATOM 7596 C C . LEU B 1 473 ? 1.123 -19.266 -22.562 1 96.88 473 LEU B C 1
ATOM 7598 O O . LEU B 1 473 ? 0.815 -18.562 -21.609 1 96.88 473 LEU B O 1
ATOM 7602 N N . MET B 1 474 ? 1.992 -18.812 -23.547 1 96.75 474 MET B N 1
ATOM 7603 C CA . MET B 1 474 ? 2.586 -17.484 -23.469 1 96.75 474 MET B CA 1
ATOM 7604 C C . MET B 1 474 ? 1.519 -16.391 -23.594 1 96.75 474 MET B C 1
ATOM 7606 O O . MET B 1 474 ? 1.51 -15.43 -22.828 1 96.75 474 MET B O 1
ATOM 7610 N N . GLU B 1 475 ? 0.643 -16.609 -24.531 1 98 475 GLU B N 1
ATOM 7611 C CA . GLU B 1 475 ? -0.475 -15.68 -24.688 1 98 475 GLU B CA 1
ATOM 7612 C C . GLU B 1 475 ? -1.355 -15.664 -23.453 1 98 475 GLU B C 1
ATOM 7614 O O . GLU B 1 475 ? -1.733 -14.594 -22.953 1 98 475 GLU B O 1
ATOM 7619 N N . ALA B 1 476 ? -1.677 -16.828 -22.953 1 98.56 476 ALA B N 1
ATOM 7620 C CA . ALA B 1 476 ? -2.486 -16.953 -21.734 1 98.56 476 ALA B CA 1
ATOM 7621 C C . ALA B 1 476 ? -1.796 -16.297 -20.547 1 98.56 476 ALA B C 1
ATOM 7623 O O . ALA B 1 476 ? -2.451 -15.688 -19.703 1 98.56 476 ALA B O 1
ATOM 7624 N N . SER B 1 477 ? -0.473 -16.453 -20.469 1 98.5 477 SER B N 1
ATOM 7625 C CA . SER B 1 477 ? 0.314 -15.867 -19.391 1 98.5 477 SER B CA 1
ATOM 7626 C C . SER B 1 477 ? 0.268 -14.344 -19.422 1 98.5 477 SER B C 1
ATOM 7628 O O . SER B 1 477 ? 0.203 -13.695 -18.375 1 98.5 477 SER B O 1
ATOM 7630 N N . ALA B 1 478 ? 0.334 -13.789 -20.625 1 98.5 478 ALA B N 1
ATOM 7631 C CA . ALA B 1 478 ? 0.209 -12.344 -20.75 1 98.5 478 ALA B CA 1
ATOM 7632 C C . ALA B 1 478 ? -1.136 -11.859 -20.219 1 98.5 478 ALA B C 1
ATOM 7634 O O . ALA B 1 478 ? -1.198 -10.875 -19.484 1 98.5 478 ALA B O 1
ATOM 7635 N N . ILE B 1 479 ? -2.207 -12.562 -20.609 1 98.69 479 ILE B N 1
ATOM 7636 C CA . ILE B 1 479 ? -3.537 -12.234 -20.109 1 98.69 479 ILE B CA 1
ATOM 7637 C C . ILE B 1 479 ? -3.566 -12.375 -18.578 1 98.69 479 ILE B C 1
ATOM 7639 O O . ILE B 1 479 ? -4.109 -11.523 -17.875 1 98.69 479 ILE B O 1
ATOM 7643 N N . GLY B 1 480 ? -2.977 -13.461 -18.094 1 98.62 480 GLY B N 1
ATOM 7644 C CA . GLY B 1 480 ? -2.92 -13.719 -16.656 1 98.62 480 GLY B CA 1
ATOM 7645 C C . GLY B 1 480 ? -2.199 -12.633 -15.891 1 98.62 480 GLY B C 1
ATOM 7646 O O . GLY B 1 480 ? -2.629 -12.25 -14.797 1 98.62 480 GLY B O 1
ATOM 7647 N N . ALA B 1 481 ? -1.083 -12.141 -16.422 1 98.25 481 ALA B N 1
ATOM 7648 C CA . ALA B 1 481 ? -0.34 -11.062 -15.789 1 98.25 481 ALA B CA 1
ATOM 7649 C C . ALA B 1 481 ? -1.211 -9.82 -15.625 1 98.25 481 ALA B C 1
ATOM 7651 O O . ALA B 1 481 ? -1.197 -9.172 -14.57 1 98.25 481 ALA B O 1
ATOM 7652 N N . CYS B 1 482 ? -1.959 -9.5 -16.656 1 98.25 482 CYS B N 1
ATOM 7653 C CA . CYS B 1 482 ? -2.863 -8.359 -16.609 1 98.25 482 CYS B CA 1
ATOM 7654 C C . CYS B 1 482 ? -3.982 -8.586 -15.602 1 98.25 482 CYS B C 1
ATOM 7656 O O . CYS B 1 482 ? -4.363 -7.664 -14.875 1 98.25 482 CYS B O 1
ATOM 7658 N N . MET B 1 483 ? -4.473 -9.797 -15.555 1 98.19 483 MET B N 1
ATOM 7659 C CA . MET B 1 483 ? -5.527 -10.164 -14.609 1 98.19 483 MET B CA 1
ATOM 7660 C C . MET B 1 483 ? -5.055 -9.977 -13.172 1 98.19 483 MET B C 1
ATOM 7662 O O . MET B 1 483 ? -5.77 -9.406 -12.352 1 98.19 483 MET B O 1
ATOM 7666 N N . ALA B 1 484 ? -3.881 -10.516 -12.891 1 97.56 484 ALA B N 1
ATOM 7667 C CA . ALA B 1 484 ? -3.32 -10.398 -11.547 1 97.56 484 ALA B CA 1
ATOM 7668 C C . ALA B 1 484 ? -3.123 -8.93 -11.164 1 97.56 484 ALA B C 1
ATOM 7670 O O . ALA B 1 484 ? -3.352 -8.547 -10.016 1 97.56 484 ALA B O 1
ATOM 7671 N N . ALA B 1 485 ? -2.701 -8.117 -12.125 1 96.88 485 ALA B N 1
ATOM 7672 C CA . ALA B 1 485 ? -2.504 -6.688 -11.891 1 96.88 485 ALA B CA 1
ATOM 7673 C C . ALA B 1 485 ? -3.803 -6.023 -11.445 1 96.88 485 ALA B C 1
ATOM 7675 O O . ALA B 1 485 ? -3.797 -5.168 -10.555 1 96.88 485 ALA B O 1
ATOM 7676 N N . LEU B 1 486 ? -4.887 -6.375 -12.062 1 96.38 486 LEU B N 1
ATOM 7677 C CA . LEU B 1 486 ? -6.191 -5.809 -11.734 1 96.38 486 LEU B CA 1
ATOM 7678 C C . LEU B 1 486 ? -6.68 -6.316 -10.383 1 96.38 486 LEU B C 1
ATOM 7680 O O . LEU B 1 486 ? -7.211 -5.543 -9.578 1 96.38 486 LEU B O 1
ATOM 7684 N N . ALA B 1 487 ? -6.465 -7.598 -10.125 1 95.81 487 ALA B N 1
ATOM 7685 C CA . ALA B 1 487 ? -7.004 -8.242 -8.93 1 95.81 487 ALA B CA 1
ATOM 7686 C C . ALA B 1 487 ? -6.379 -7.66 -7.664 1 95.81 487 ALA B C 1
ATOM 7688 O O . ALA B 1 487 ? -7.043 -7.559 -6.629 1 95.81 487 ALA B O 1
ATOM 7689 N N . VAL B 1 488 ? -5.125 -7.211 -7.719 1 94.81 488 VAL B N 1
ATOM 7690 C CA . VAL B 1 488 ? -4.41 -6.809 -6.512 1 94.81 488 VAL B CA 1
ATOM 7691 C C . VAL B 1 488 ? -4.711 -5.348 -6.191 1 94.81 488 VAL B C 1
ATOM 7693 O O . VAL B 1 488 ? -4.191 -4.797 -5.215 1 94.81 488 VAL B O 1
ATOM 7696 N N . GLN B 1 489 ? -5.559 -4.691 -6.941 1 92.69 489 GLN B N 1
ATOM 7697 C CA . GLN B 1 489 ? -5.855 -3.273 -6.75 1 92.69 489 GLN B CA 1
ATOM 7698 C C . GLN B 1 489 ? -7.105 -3.082 -5.895 1 92.69 489 GLN B C 1
ATOM 7700 O O . GLN B 1 489 ? -7.59 -1.96 -5.742 1 92.69 489 GLN B O 1
ATOM 7705 N N . THR B 1 490 ? -7.609 -4.148 -5.355 1 90.69 490 THR B N 1
ATOM 7706 C CA . THR B 1 490 ? -8.773 -4.125 -4.48 1 90.69 490 THR B CA 1
ATOM 7707 C C . THR B 1 490 ? -8.547 -5.008 -3.256 1 90.69 490 THR B C 1
ATOM 7709 O O . THR B 1 490 ? -7.832 -6.008 -3.328 1 90.69 490 THR B O 1
ATOM 7712 N N . ILE B 1 491 ? -9.172 -4.535 -2.164 1 90.06 491 ILE B N 1
ATOM 7713 C CA . ILE B 1 491 ? -9.148 -5.391 -0.984 1 90.06 491 ILE B CA 1
ATOM 7714 C C . ILE B 1 491 ? -10.102 -6.57 -1.182 1 90.06 491 ILE B C 1
ATOM 7716 O O . ILE B 1 491 ? -11.203 -6.402 -1.703 1 90.06 491 ILE B O 1
ATOM 7720 N N . GLY B 1 492 ? -9.648 -7.633 -0.704 1 85.88 492 GLY B N 1
ATOM 7721 C CA . GLY B 1 492 ? -10.484 -8.82 -0.763 1 85.88 492 GLY B CA 1
ATOM 7722 C C . GLY B 1 492 ? -10.438 -9.516 -2.109 1 85.88 492 GLY B C 1
ATOM 7723 O O . GLY B 1 492 ? -9.617 -9.172 -2.967 1 85.88 492 GLY B O 1
ATOM 7724 N N . ASN B 1 493 ? -11.219 -10.531 -2.287 1 83.81 493 ASN B N 1
ATOM 7725 C CA . ASN B 1 493 ? -11.227 -11.336 -3.502 1 83.81 493 ASN B CA 1
ATOM 7726 C C . ASN B 1 493 ? -12.438 -11.023 -4.371 1 83.81 493 ASN B C 1
ATOM 7728 O O . ASN B 1 493 ? -13.414 -11.781 -4.383 1 83.81 493 ASN B O 1
ATOM 7732 N N . ILE B 1 494 ? -12.336 -9.875 -5.031 1 90.88 494 ILE B N 1
ATOM 7733 C CA . ILE B 1 494 ? -13.422 -9.43 -5.898 1 90.88 494 ILE B CA 1
ATOM 7734 C C . ILE B 1 494 ? -13.18 -9.922 -7.324 1 90.88 494 ILE B C 1
ATOM 7736 O O . ILE B 1 494 ? -12.133 -9.648 -7.91 1 90.88 494 ILE B O 1
ATOM 7740 N N . PRO B 1 495 ? -14.078 -10.586 -7.855 1 95.75 495 PRO B N 1
ATOM 7741 C CA . PRO B 1 495 ? -13.891 -11.086 -9.219 1 95.75 495 PRO B CA 1
ATOM 7742 C C . PRO B 1 495 ? -13.703 -9.969 -10.242 1 95.75 495 PRO B C 1
ATOM 7744 O O . PRO B 1 495 ? -14.359 -8.93 -10.148 1 95.75 495 PRO B O 1
ATOM 7747 N N . VAL B 1 496 ? -12.844 -10.164 -11.195 1 96.12 496 VAL B N 1
ATOM 7748 C CA . VAL B 1 496 ? -12.539 -9.203 -12.25 1 96.12 496 VAL B CA 1
ATOM 7749 C C . VAL B 1 496 ? -13.281 -9.586 -13.523 1 96.12 496 VAL B C 1
ATOM 7751 O O . VAL B 1 496 ? -13.156 -10.711 -14.008 1 96.12 496 VAL B O 1
ATOM 7754 N N . SER B 1 497 ? -13.977 -8.641 -14.094 1 97.06 497 SER B N 1
ATOM 7755 C CA . SER B 1 497 ? -14.766 -8.906 -15.289 1 97.06 497 SER B CA 1
ATOM 7756 C C . SER B 1 497 ? -13.898 -8.898 -16.547 1 97.06 497 SER B C 1
ATOM 7758 O O . SER B 1 497 ? -12.82 -8.312 -16.547 1 97.06 497 SER B O 1
ATOM 7760 N N . HIS B 1 498 ? -14.414 -9.555 -17.578 1 97.75 498 HIS B N 1
ATOM 7761 C CA . HIS B 1 498 ? -13.703 -9.555 -18.859 1 97.75 498 HIS B CA 1
ATOM 7762 C C . HIS B 1 498 ? -13.617 -8.148 -19.438 1 97.75 498 HIS B C 1
ATOM 7764 O O . HIS B 1 498 ? -12.633 -7.805 -20.094 1 97.75 498 HIS B O 1
ATOM 7770 N N . GLN B 1 499 ? -14.625 -7.309 -19.141 1 97 499 GLN B N 1
ATOM 7771 C CA . GLN B 1 499 ? -14.617 -5.938 -19.641 1 97 499 GLN B CA 1
ATOM 7772 C C . GLN B 1 499 ? -13.453 -5.145 -19.062 1 97 499 GLN B C 1
ATOM 7774 O O . GLN B 1 499 ? -12.75 -4.43 -19.781 1 97 499 GLN B O 1
ATOM 7779 N N . LYS B 1 500 ? -13.32 -5.285 -17.781 1 96.31 500 LYS B N 1
ATOM 7780 C CA . LYS B 1 500 ? -12.211 -4.598 -17.109 1 96.31 500 LYS B CA 1
ATOM 7781 C C . LYS B 1 500 ? -10.867 -5.098 -17.641 1 96.31 500 LYS B C 1
ATOM 7783 O O . LYS B 1 500 ? -9.938 -4.309 -17.828 1 96.31 500 LYS B O 1
ATOM 7788 N N . LEU B 1 501 ? -10.773 -6.391 -17.828 1 97.88 501 LEU B N 1
ATOM 7789 C CA . LEU B 1 501 ? -9.547 -7 -18.328 1 97.88 501 LEU B CA 1
ATOM 7790 C C . LEU B 1 501 ? -9.234 -6.512 -19.734 1 97.88 501 LEU B C 1
ATOM 7792 O O . LEU B 1 501 ? -8.094 -6.156 -20.031 1 97.88 501 LEU B O 1
ATOM 7796 N N . GLU B 1 502 ? -10.227 -6.43 -20.594 1 97.44 502 GLU B N 1
ATOM 7797 C CA . GLU B 1 502 ? -10.055 -5.938 -21.953 1 97.44 502 GLU B CA 1
ATOM 7798 C C . GLU B 1 502 ? -9.578 -4.488 -21.953 1 97.44 502 GLU B C 1
ATOM 7800 O O . GLU B 1 502 ? -8.656 -4.137 -22.703 1 97.44 502 GLU B O 1
ATOM 7805 N N . SER B 1 503 ? -10.25 -3.721 -21.156 1 96.38 503 SER B N 1
ATOM 7806 C CA . SER B 1 503 ? -9.891 -2.307 -21.078 1 96.38 503 SER B CA 1
ATOM 7807 C C . SER B 1 503 ? -8.453 -2.119 -20.609 1 96.38 503 SER B C 1
ATOM 7809 O O . SER B 1 503 ? -7.758 -1.219 -21.078 1 96.38 503 SER B O 1
ATOM 7811 N N . TYR B 1 504 ? -8.086 -2.891 -19.641 1 96.62 504 TYR B N 1
ATOM 7812 C CA . TYR B 1 504 ? -6.73 -2.801 -19.125 1 96.62 504 TYR B CA 1
ATOM 7813 C C . TYR B 1 504 ? -5.707 -3.119 -20.203 1 96.62 504 TYR B C 1
ATOM 7815 O O . TYR B 1 504 ? -4.719 -2.398 -20.375 1 96.62 504 TYR B O 1
ATOM 7823 N N . ILE B 1 505 ? -5.914 -4.18 -20.969 1 97.44 505 ILE B N 1
ATOM 7824 C CA . ILE B 1 505 ? -4.984 -4.633 -22 1 97.44 505 ILE B CA 1
ATOM 7825 C C . ILE B 1 505 ? -4.926 -3.602 -23.125 1 97.44 505 ILE B C 1
ATOM 7827 O O . ILE B 1 505 ? -3.846 -3.279 -23.625 1 97.44 505 ILE B O 1
ATOM 7831 N N . LYS B 1 506 ? -6.031 -2.994 -23.453 1 95.19 506 LYS B N 1
ATOM 7832 C CA . LYS B 1 506 ? -6.09 -1.994 -24.516 1 95.19 506 LYS B CA 1
ATOM 7833 C C . LYS B 1 506 ? -5.305 -0.743 -24.141 1 95.19 506 LYS B C 1
ATOM 7835 O O . LYS B 1 506 ? -4.766 -0.055 -25 1 95.19 506 LYS B O 1
ATOM 7840 N N . ASN B 1 507 ? -5.203 -0.521 -22.828 1 92.56 507 ASN B N 1
ATOM 7841 C CA . ASN B 1 507 ? -4.551 0.697 -22.359 1 92.56 507 ASN B CA 1
ATOM 7842 C C . ASN B 1 507 ? -3.062 0.474 -22.109 1 92.56 507 ASN B C 1
ATOM 7844 O O . ASN B 1 507 ? -2.348 1.402 -21.719 1 92.56 507 ASN B O 1
ATOM 7848 N N . LEU B 1 508 ? -2.543 -0.723 -22.188 1 90 508 LEU B N 1
ATOM 7849 C CA . LEU B 1 508 ? -1.126 -1.01 -22 1 90 508 LEU B CA 1
ATOM 7850 C C . LEU B 1 508 ? -0.31 -0.522 -23.188 1 90 508 LEU B C 1
ATOM 7852 O O . LEU B 1 508 ? 0.922 -0.519 -23.141 1 90 508 LEU B O 1
ATOM 7856 N N . ARG B 1 509 ? -0.717 0.369 -24.234 1 71.75 509 ARG B N 1
ATOM 7857 C CA . ARG B 1 509 ? 0.016 0.818 -25.406 1 71.75 509 ARG B CA 1
ATOM 7858 C C . ARG B 1 509 ? 1.04 1.887 -25.047 1 71.75 509 ARG B C 1
ATOM 7860 O O . ARG B 1 509 ? 0.866 2.609 -24.062 1 71.75 509 ARG B O 1
#

Organism: Leptospira interrogans serogroup Icterohaemorrhagiae serovar Lai (strain 56601) (NCBI:txid189518)

Solvent-accessible surface area (backbone atoms only — not comparable to full-atom values): 52208 Å² total; per-residue (Å²): 129,68,78,54,51,90,31,54,44,78,36,65,50,75,82,76,54,69,76,41,67,75,40,89,38,27,22,34,34,61,46,64,54,57,65,70,38,70,54,53,49,31,26,51,51,49,45,33,72,75,28,84,38,24,34,36,38,30,54,15,58,77,70,40,56,76,92,53,43,84,49,43,61,55,44,66,58,18,48,38,52,54,36,64,37,84,78,45,62,34,30,36,32,28,33,76,48,50,69,32,61,50,43,71,34,47,29,42,40,30,40,40,33,45,33,71,54,69,81,51,85,51,62,64,58,50,48,24,54,51,54,34,48,74,68,73,20,46,76,44,63,47,23,36,74,87,70,76,50,57,60,62,52,74,76,39,36,48,67,58,48,26,52,51,26,47,51,50,37,54,49,41,29,58,76,70,68,52,51,68,70,57,54,47,52,44,54,71,39,19,57,77,30,32,36,38,30,36,21,27,47,30,39,36,32,41,34,32,24,27,79,75,48,69,44,91,87,46,102,39,82,35,68,44,83,73,47,74,48,76,36,49,25,59,29,48,27,28,37,44,23,34,31,40,34,43,21,45,32,35,36,39,38,63,31,11,77,49,67,62,32,48,48,47,51,51,58,43,42,75,69,66,34,48,74,46,73,44,73,36,80,89,35,64,36,36,33,37,37,37,38,23,44,56,83,38,76,76,54,73,50,76,50,72,62,88,54,69,64,50,70,66,58,48,49,52,52,49,51,50,46,67,70,56,70,64,90,40,44,29,38,40,39,29,35,54,72,60,37,61,72,38,73,68,52,48,51,51,50,52,51,49,25,64,75,63,71,27,45,36,35,40,37,51,48,59,80,96,52,87,66,55,58,61,74,59,57,65,26,52,30,38,51,32,38,52,67,45,49,25,60,48,66,73,46,89,52,54,34,60,66,55,52,51,38,51,50,33,48,73,14,54,32,41,25,38,34,40,34,50,63,75,60,18,30,36,42,38,35,45,77,47,91,77,40,62,50,40,70,46,53,41,45,35,49,53,74,72,63,58,20,69,56,44,25,68,40,39,22,52,28,44,26,51,46,31,40,55,46,68,40,53,70,68,56,12,45,55,53,11,43,54,37,23,40,59,34,13,36,23,52,57,54,63,60,54,40,41,65,60,50,43,53,52,59,68,63,71,116,127,68,76,54,51,89,30,54,44,78,36,64,50,75,82,76,52,68,77,42,66,76,40,87,38,28,21,34,34,60,47,65,53,58,66,71,38,70,53,54,48,32,24,50,51,50,45,32,73,74,28,83,39,24,35,36,38,30,55,14,59,79,69,40,57,75,92,53,43,82,50,43,61,56,44,65,60,19,48,39,50,53,35,64,36,84,77,44,63,35,30,36,32,28,34,76,45,53,68,32,60,51,42,68,34,48,28,43,40,31,39,40,34,44,32,72,54,68,80,50,85,51,63,65,58,52,48,24,54,50,53,34,48,73,69,73,20,45,78,44,62,48,24,36,74,87,71,74,49,58,60,64,50,75,77,38,37,49,66,58,49,26,52,51,25,47,51,50,38,54,49,41,29,57,76,69,70,51,52,69,70,56,52,48,53,43,55,71,39,20,57,77,30,32,35,38,28,35,22,27,46,28,39,36,33,42,32,33,23,27,80,76,48,68,44,92,89,46,102,38,81,38,68,43,82,72,48,75,50,77,36,48,26,60,29,48,29,28,37,43,23,33,30,40,35,44,20,45,33,35,35,39,38,62,29,12,77,49,70,63,33,50,49,48,52,52,58,44,42,76,68,66,34,48,73,45,74,44,73,36,81,90,36,64,36,36,33,36,37,36,38,23,46,55,84,40,77,75,53,73,51,76,50,71,62,87,53,70,63,49,71,66,57,48,50,50,53,49,51,52,46,68,71,58,69,65,89,41,44,29,39,40,40,30,36,54,72,58,36,64,73,38,73,68,51,49,52,51,50,52,50,48,26,66,76,64,72,28,44,34,36,40,36,51,47,60,80,93,52,87,66,56,57,61,73,59,56,65,26,51,28,38,50,30,38,52,67,46,48,26,59,48,66,75,45,88,52,53,35,59,66,56,52,51,37,52,50,33,48,73,15,55,32,42,25,39,34,40,34,49,64,74,61,18,31,36,43,38,37,44,77,47,90,74,41,59,49,40,70,46,54,42,46,35,49,54,75,71,62,58,19,69,55,44,24,67,41,39,22,52,27,43,26,51,47,31,40,55,45,69,40,53,69,69,57,13,47,55,52,11,41,54,38,22,40,59,36,13,36,21,52,56,54,64,60,55,37,43,66,58,49,44,54,51,60,70,63,69,115

Radius of gyration: 32.72 Å; Cα contacts (8 Å, |Δi|>4): 2278; chains: 2; bounding box: 95×84×64 Å